Protein 3CKY (pdb70)

Structure (mmCIF, N/CA/C/O backbone):
data_3CKY
#
_entry.id   3CKY
#
_cell.length_a   82.978
_cell.length_b   175.779
_cell.length_c   83.709
_cell.angle_alpha   90.000
_cell.angle_beta   90.000
_cell.angle_gamma   90.000
#
_symmetry.space_group_name_H-M   'P 21 21 21'
#
loop_
_entity.id
_entity.type
_entity.pdbx_description
1 polymer '2-hydroxymethyl glutarate dehydrogenase'
2 water water
#
loop_
_atom_site.group_PDB
_atom_site.id
_atom_site.type_symbol
_atom_site.label_atom_id
_atom_site.label_alt_id
_atom_site.label_comp_id
_atom_site.label_asym_id
_atom_site.label_entity_id
_atom_site.label_seq_id
_atom_site.pdbx_PDB_ins_code
_atom_site.Cartn_x
_atom_site.Cartn_y
_atom_site.Cartn_z
_atom_site.occupancy
_atom_site.B_iso_or_equiv
_atom_site.auth_seq_id
_atom_site.auth_comp_id
_atom_site.auth_asym_id
_atom_site.auth_atom_id
_atom_site.pdbx_PDB_model_num
ATOM 1 N N . SER A 1 4 ? 26.498 10.338 -23.972 1.00 72.37 4 SER A N 1
ATOM 2 C CA . SER A 1 4 ? 26.013 9.876 -25.303 1.00 72.44 4 SER A CA 1
ATOM 3 C C . SER A 1 4 ? 24.517 9.570 -25.263 1.00 72.47 4 SER A C 1
ATOM 4 O O . SER A 1 4 ? 24.077 8.489 -25.667 1.00 72.57 4 SER A O 1
ATOM 7 N N . ILE A 1 5 ? 23.734 10.523 -24.771 1.00 72.43 5 ILE A N 1
ATOM 8 C CA . ILE A 1 5 ? 22.288 10.370 -24.755 1.00 72.40 5 ILE A CA 1
ATOM 9 C C . ILE A 1 5 ? 21.820 10.220 -26.207 1.00 72.43 5 ILE A C 1
ATOM 10 O O . ILE A 1 5 ? 22.382 10.843 -27.119 1.00 72.42 5 ILE A O 1
ATOM 15 N N . LYS A 1 6 ? 20.830 9.357 -26.421 1.00 72.33 6 LYS A N 1
ATOM 16 C CA . LYS A 1 6 ? 20.334 9.071 -27.762 1.00 72.30 6 LYS A CA 1
ATOM 17 C C . LYS A 1 6 ? 18.942 9.647 -27.929 1.00 72.32 6 LYS A C 1
ATOM 18 O O . LYS A 1 6 ? 18.016 9.251 -27.224 1.00 72.17 6 LYS A O 1
ATOM 24 N N . ILE A 1 7 ? 18.809 10.584 -28.865 1.00 72.46 7 ILE A N 1
ATOM 25 C CA . ILE A 1 7 ? 17.539 11.239 -29.148 1.00 72.54 7 ILE A CA 1
ATOM 26 C C . ILE A 1 7 ? 16.918 10.700 -30.431 1.00 72.47 7 ILE A C 1
ATOM 27 O O . ILE A 1 7 ? 17.612 10.467 -31.414 1.00 72.47 7 ILE A O 1
ATOM 32 N N . GLY A 1 8 ? 15.602 10.513 -30.406 1.00 72.51 8 GLY A N 1
ATOM 33 C CA . GLY A 1 8 ? 14.850 10.044 -31.563 1.00 72.56 8 GLY A CA 1
ATOM 34 C C . GLY A 1 8 ? 13.733 10.999 -31.935 1.00 72.54 8 GLY A C 1
ATOM 35 O O . GLY A 1 8 ? 13.161 11.673 -31.076 1.00 72.26 8 GLY A O 1
ATOM 36 N N . PHE A 1 9 ? 13.428 11.053 -33.226 1.00 72.76 9 PHE A N 1
ATOM 37 C CA . PHE A 1 9 ? 12.351 11.888 -33.746 1.00 73.01 9 PHE A CA 1
ATOM 38 C C . PHE A 1 9 ? 11.401 11.067 -34.613 1.00 73.24 9 PHE A C 1
ATOM 39 O O . PHE A 1 9 ? 11.759 10.642 -35.715 1.00 73.22 9 PHE A O 1
ATOM 47 N N . ILE A 1 10 ? 10.192 10.848 -34.101 1.00 73.67 10 ILE A N 1
ATOM 48 C CA . ILE A 1 10 ? 9.112 10.234 -34.869 1.00 73.97 10 ILE A CA 1
ATOM 49 C C . ILE A 1 10 ? 8.368 11.347 -35.599 1.00 74.17 10 ILE A C 1
ATOM 50 O O . ILE A 1 10 ? 7.422 11.944 -35.066 1.00 74.13 10 ILE A O 1
ATOM 55 N N . GLY A 1 11 ? 8.816 11.615 -36.826 1.00 74.34 11 GLY A N 1
ATOM 56 C CA . GLY A 1 11 ? 8.363 12.768 -37.600 1.00 74.52 11 GLY A CA 1
ATOM 57 C C . GLY A 1 11 ? 9.314 13.951 -37.479 1.00 74.67 11 GLY A C 1
ATOM 58 O O . GLY A 1 11 ? 9.908 14.177 -36.424 1.00 74.62 11 GLY A O 1
ATOM 59 N N . LEU A 1 12 ? 9.452 14.694 -38.577 1.00 75.05 12 LEU A N 1
ATOM 60 C CA . LEU A 1 12 ? 10.338 15.855 -38.661 1.00 75.31 12 LEU A CA 1
ATOM 61 C C . LEU A 1 12 ? 9.627 16.979 -39.406 1.00 75.46 12 LEU A C 1
ATOM 62 O O . LEU A 1 12 ? 9.939 17.268 -40.565 1.00 75.44 12 LEU A O 1
ATOM 67 N N . GLY A 1 13 ? 8.665 17.606 -38.742 1.00 75.75 13 GLY A N 1
ATOM 68 C CA . GLY A 1 13 ? 7.903 18.677 -39.363 1.00 75.84 13 GLY A CA 1
ATOM 69 C C . GLY A 1 13 ? 8.641 20.004 -39.350 1.00 76.01 13 GLY A C 1
ATOM 70 O O . GLY A 1 13 ? 9.876 20.049 -39.324 1.00 76.02 13 GLY A O 1
ATOM 71 N N . ALA A 1 14 ? 7.870 21.089 -39.374 1.00 76.09 14 ALA A N 1
ATOM 72 C CA . ALA A 1 14 ? 8.424 22.438 -39.325 1.00 76.10 14 ALA A CA 1
ATOM 73 C C . ALA A 1 14 ? 9.128 22.684 -37.991 1.00 76.16 14 ALA A C 1
ATOM 74 O O . ALA A 1 14 ? 10.092 23.442 -37.928 1.00 76.29 14 ALA A O 1
ATOM 76 N N . MET A 1 15 ? 8.640 22.029 -36.937 1.00 76.12 15 MET A N 1
ATOM 77 C CA . MET A 1 15 ? 9.227 22.121 -35.605 1.00 75.95 15 MET A CA 1
ATOM 78 C C . MET A 1 15 ? 10.325 21.079 -35.410 1.00 75.80 15 MET A C 1
ATOM 79 O O . MET A 1 15 ? 11.418 21.404 -34.950 1.00 75.85 15 MET A O 1
ATOM 84 N N . GLY A 1 16 ? 10.030 19.828 -35.759 1.00 75.46 16 GLY A N 1
ATOM 85 C CA . GLY A 1 16 ? 10.951 18.713 -35.530 1.00 75.16 16 GLY A CA 1
ATOM 86 C C . GLY A 1 16 ? 12.322 18.912 -36.149 1.00 74.97 16 GLY A C 1
ATOM 87 O O . GLY A 1 16 ? 13.348 18.632 -35.521 1.00 74.94 16 GLY A O 1
ATOM 88 N N . LYS A 1 17 ? 12.337 19.413 -37.382 1.00 74.73 17 LYS A N 1
ATOM 89 C CA . LYS A 1 17 ? 13.577 19.577 -38.127 1.00 74.49 17 LYS A CA 1
ATOM 90 C C . LYS A 1 17 ? 14.582 20.500 -37.411 1.00 74.30 17 LYS A C 1
ATOM 91 O O . LYS A 1 17 ? 15.685 20.056 -37.098 1.00 74.45 17 LYS A O 1
ATOM 97 N N . PRO A 1 18 ? 14.213 21.773 -37.137 1.00 73.97 18 PRO A N 1
ATOM 98 C CA . PRO A 1 18 ? 15.151 22.662 -36.422 1.00 73.83 18 PRO A CA 1
ATOM 99 C C . PRO A 1 18 ? 15.546 22.190 -35.016 1.00 73.60 18 PRO A C 1
ATOM 100 O O . PRO A 1 18 ? 16.670 22.448 -34.579 1.00 73.42 18 PRO A O 1
ATOM 104 N N . MET A 1 19 ? 14.631 21.514 -34.320 1.00 73.53 19 MET A N 1
ATOM 105 C CA . MET A 1 19 ? 14.925 20.944 -33.003 1.00 73.49 19 MET A CA 1
ATOM 106 C C . MET A 1 19 ? 16.036 19.912 -33.113 1.00 73.23 19 MET A C 1
ATOM 107 O O . MET A 1 19 ? 16.993 19.937 -32.343 1.00 73.01 19 MET A O 1
ATOM 112 N N . ALA A 1 20 ? 15.901 19.008 -34.081 1.00 73.16 20 ALA A N 1
ATOM 113 C CA . ALA A 1 20 ? 16.916 17.977 -34.333 1.00 73.11 20 ALA A CA 1
ATOM 114 C C . ALA A 1 20 ? 18.270 18.595 -34.664 1.00 72.92 20 ALA A C 1
ATOM 115 O O . ALA A 1 20 ? 19.298 18.138 -34.177 1.00 72.91 20 ALA A O 1
ATOM 117 N N . ILE A 1 21 ? 18.256 19.633 -35.495 1.00 72.88 21 ILE A N 1
ATOM 118 C CA . ILE A 1 21 ? 19.477 20.339 -35.892 1.00 72.90 21 ILE A CA 1
ATOM 119 C C . ILE A 1 21 ? 20.172 21.004 -34.706 1.00 72.80 21 ILE A C 1
ATOM 120 O O . ILE A 1 21 ? 21.393 20.920 -34.582 1.00 72.90 21 ILE A O 1
ATOM 125 N N . ASN A 1 22 ? 19.400 21.658 -33.841 1.00 72.74 22 ASN A N 1
ATOM 126 C CA . ASN A 1 22 ? 19.957 22.270 -32.632 1.00 72.68 22 ASN A CA 1
ATOM 127 C C . ASN A 1 22 ? 20.598 21.232 -31.715 1.00 72.57 22 ASN A C 1
ATOM 128 O O . ASN A 1 22 ? 21.642 21.489 -31.118 1.00 72.45 22 ASN A O 1
ATOM 133 N N . LEU A 1 23 ? 19.969 20.064 -31.615 1.00 72.51 23 LEU A N 1
ATOM 134 C CA . LEU A 1 23 ? 20.526 18.941 -30.862 1.00 72.63 23 LEU A CA 1
ATOM 135 C C . LEU A 1 23 ? 21.816 18.433 -31.506 1.00 72.70 23 LEU A C 1
ATOM 136 O O . LEU A 1 23 ? 22.784 18.121 -30.810 1.00 72.81 23 LEU A O 1
ATOM 141 N N . LEU A 1 24 ? 21.823 18.361 -32.835 1.00 72.82 24 LEU A N 1
ATOM 142 C CA . LEU A 1 24 ? 22.998 17.909 -33.580 1.00 73.03 24 LEU A CA 1
ATOM 143 C C . LEU A 1 24 ? 24.171 18.874 -33.420 1.00 73.18 24 LEU A C 1
ATOM 144 O O . LEU A 1 24 ? 25.318 18.448 -33.359 1.00 73.11 24 LEU A O 1
ATOM 149 N N . LYS A 1 25 ? 23.883 20.167 -33.336 1.00 73.51 25 LYS A N 1
ATOM 150 C CA . LYS A 1 25 ? 24.932 21.161 -33.130 1.00 73.79 25 LYS A CA 1
ATOM 151 C C . LYS A 1 25 ? 25.549 21.101 -31.729 1.00 73.92 25 LYS A C 1
ATOM 152 O O . LYS A 1 25 ? 26.627 21.645 -31.516 1.00 74.20 25 LYS A O 1
ATOM 158 N N . GLU A 1 26 ? 24.875 20.452 -30.779 1.00 74.22 26 GLU A N 1
ATOM 159 C CA . GLU A 1 26 ? 25.462 20.183 -29.459 1.00 74.38 26 GLU A CA 1
ATOM 160 C C . GLU A 1 26 ? 26.156 18.825 -29.421 1.00 74.41 26 GLU A C 1
ATOM 161 O O . GLU A 1 26 ? 26.585 18.375 -28.359 1.00 74.51 26 GLU A O 1
ATOM 167 N N . GLY A 1 27 ? 26.258 18.170 -30.573 1.00 74.39 27 GLY A N 1
ATOM 168 C CA . GLY A 1 27 ? 26.912 16.876 -30.663 1.00 74.42 27 GLY A CA 1
ATOM 169 C C . GLY A 1 27 ? 26.126 15.743 -30.029 1.00 74.45 27 GLY A C 1
ATOM 170 O O . GLY A 1 27 ? 26.705 14.713 -29.681 1.00 74.37 27 GLY A O 1
ATOM 171 N N . VAL A 1 28 ? 24.812 15.915 -29.879 1.00 74.48 28 VAL A N 1
ATOM 172 C CA . VAL A 1 28 ? 23.982 14.835 -29.344 1.00 74.52 28 VAL A CA 1
ATOM 173 C C . VAL A 1 28 ? 23.589 13.916 -30.502 1.00 74.58 28 VAL A C 1
ATOM 174 O O . VAL A 1 28 ? 23.291 14.383 -31.609 1.00 74.50 28 VAL A O 1
ATOM 178 N N . THR A 1 29 ? 23.608 12.611 -30.243 1.00 74.57 29 THR A N 1
ATOM 179 C CA . THR A 1 29 ? 23.233 11.618 -31.248 1.00 74.69 29 THR A CA 1
ATOM 180 C C . THR A 1 29 ? 21.726 11.652 -31.496 1.00 74.71 29 THR A C 1
ATOM 181 O O . THR A 1 29 ? 20.939 11.472 -30.566 1.00 74.55 29 THR A O 1
ATOM 185 N N . VAL A 1 30 ? 21.342 11.878 -32.752 1.00 74.84 30 VAL A N 1
ATOM 186 C CA . VAL A 1 30 ? 19.938 12.012 -33.143 1.00 74.99 30 VAL A CA 1
ATOM 187 C C . VAL A 1 30 ? 19.553 10.993 -34.223 1.00 75.14 30 VAL A C 1
ATOM 188 O O . VAL A 1 30 ? 20.095 11.016 -35.330 1.00 75.00 30 VAL A O 1
ATOM 192 N N . TYR A 1 31 ? 18.620 10.102 -33.887 1.00 75.35 31 TYR A N 1
ATOM 193 C CA . TYR A 1 31 ? 17.996 9.204 -34.863 1.00 75.45 31 TYR A CA 1
ATOM 194 C C . TYR A 1 31 ? 16.698 9.834 -35.362 1.00 75.46 31 TYR A C 1
ATOM 195 O O . TYR A 1 31 ? 16.065 10.599 -34.638 1.00 75.55 31 TYR A O 1
ATOM 204 N N . ALA A 1 32 ? 16.297 9.521 -36.591 1.00 75.37 32 ALA A N 1
ATOM 205 C CA . ALA A 1 32 ? 15.126 10.170 -37.181 1.00 75.38 32 ALA A CA 1
ATOM 206 C C . ALA A 1 32 ? 14.452 9.378 -38.310 1.00 75.35 32 ALA A C 1
ATOM 207 O O . ALA A 1 32 ? 15.114 8.732 -39.128 1.00 75.23 32 ALA A O 1
ATOM 209 N N . PHE A 1 33 ? 13.120 9.442 -38.327 1.00 75.38 33 PHE A N 1
ATOM 210 C CA . PHE A 1 33 ? 12.311 8.971 -39.447 1.00 75.33 33 PHE A CA 1
ATOM 211 C C . PHE A 1 33 ? 11.131 9.909 -39.721 1.00 75.21 33 PHE A C 1
ATOM 212 O O . PHE A 1 33 ? 10.568 10.514 -38.806 1.00 75.12 33 PHE A O 1
ATOM 220 N N . ASP A 1 34 ? 10.755 9.987 -40.994 1.00 75.21 34 ASP A N 1
ATOM 221 C CA . ASP A 1 34 ? 9.610 10.761 -41.447 1.00 75.15 34 ASP A CA 1
ATOM 222 C C . ASP A 1 34 ? 9.090 10.120 -42.732 1.00 75.14 34 ASP A C 1
ATOM 223 O O . ASP A 1 34 ? 9.864 9.518 -43.481 1.00 75.29 34 ASP A O 1
ATOM 228 N N . LEU A 1 35 ? 7.786 10.235 -42.980 1.00 75.11 35 LEU A N 1
ATOM 229 C CA . LEU A 1 35 ? 7.195 9.765 -44.241 1.00 75.01 35 LEU A CA 1
ATOM 230 C C . LEU A 1 35 ? 7.877 10.436 -45.432 1.00 74.86 35 LEU A C 1
ATOM 231 O O . LEU A 1 35 ? 8.278 9.767 -46.384 1.00 74.82 35 LEU A O 1
ATOM 236 N N . MET A 1 36 ? 8.012 11.758 -45.353 1.00 74.67 36 MET A N 1
ATOM 237 C CA . MET A 1 36 ? 8.679 12.548 -46.386 1.00 74.61 36 MET A CA 1
ATOM 238 C C . MET A 1 36 ? 10.202 12.407 -46.295 1.00 74.31 36 MET A C 1
ATOM 239 O O . MET A 1 36 ? 10.811 12.727 -45.269 1.00 74.24 36 MET A O 1
ATOM 244 N N . GLU A 1 37 ? 10.804 11.936 -47.386 1.00 74.03 37 GLU A N 1
ATOM 245 C CA . GLU A 1 37 ? 12.220 11.557 -47.416 1.00 73.82 37 GLU A CA 1
ATOM 246 C C . GLU A 1 37 ? 13.174 12.752 -47.314 1.00 73.51 37 GLU A C 1
ATOM 247 O O . GLU A 1 37 ? 14.197 12.678 -46.629 1.00 73.54 37 GLU A O 1
ATOM 253 N N . ALA A 1 38 ? 12.838 13.842 -48.001 1.00 73.12 38 ALA A N 1
ATOM 254 C CA . ALA A 1 38 ? 13.659 15.061 -48.009 1.00 72.74 38 ALA A CA 1
ATOM 255 C C . ALA A 1 38 ? 13.911 15.628 -46.613 1.00 72.38 38 ALA A C 1
ATOM 256 O O . ALA A 1 38 ? 14.952 16.244 -46.373 1.00 72.54 38 ALA A O 1
ATOM 258 N N . ASN A 1 39 ? 12.959 15.424 -45.703 1.00 71.82 39 ASN A N 1
ATOM 259 C CA . ASN A 1 39 ? 13.102 15.880 -44.320 1.00 71.54 39 ASN A CA 1
ATOM 260 C C . ASN A 1 39 ? 14.202 15.117 -43.588 1.00 70.87 39 ASN A C 1
ATOM 261 O O . ASN A 1 39 ? 14.997 15.712 -42.861 1.00 70.71 39 ASN A O 1
ATOM 266 N N . VAL A 1 40 ? 14.246 13.802 -43.791 1.00 70.22 40 VAL A N 1
ATOM 267 C CA . VAL A 1 40 ? 15.297 12.968 -43.212 1.00 69.96 40 VAL A CA 1
ATOM 268 C C . VAL A 1 40 ? 16.661 13.388 -43.765 1.00 69.90 40 VAL A C 1
ATOM 269 O O . VAL A 1 40 ? 17.622 13.537 -43.009 1.00 69.83 40 VAL A O 1
ATOM 273 N N . ALA A 1 41 ? 16.730 13.600 -45.079 1.00 69.93 41 ALA A N 1
ATOM 274 C CA . ALA A 1 41 ? 17.968 14.029 -45.733 1.00 70.20 41 ALA A CA 1
ATOM 275 C C . ALA A 1 41 ? 18.471 15.370 -45.192 1.00 70.36 41 ALA A C 1
ATOM 276 O O . ALA A 1 41 ? 19.674 15.558 -44.995 1.00 70.50 41 ALA A O 1
ATOM 278 N N . ALA A 1 42 ? 17.546 16.296 -44.955 1.00 70.70 42 ALA A N 1
ATOM 279 C CA . ALA A 1 42 ? 17.882 17.606 -44.396 1.00 70.93 42 ALA A CA 1
ATOM 280 C C . ALA A 1 42 ? 18.669 17.492 -43.087 1.00 71.14 42 ALA A C 1
ATOM 281 O O . ALA A 1 42 ? 19.696 18.155 -42.921 1.00 71.19 42 ALA A O 1
ATOM 283 N N . VAL A 1 43 ? 18.200 16.643 -42.174 1.00 71.24 43 VAL A N 1
ATOM 284 C CA . VAL A 1 43 ? 18.866 16.472 -40.877 1.00 71.39 43 VAL A CA 1
ATOM 285 C C . VAL A 1 43 ? 20.078 15.535 -40.942 1.00 71.41 43 VAL A C 1
ATOM 286 O O . VAL A 1 43 ? 21.045 15.729 -40.199 1.00 71.30 43 VAL A O 1
ATOM 290 N N . VAL A 1 44 ? 20.044 14.536 -41.826 1.00 71.53 44 VAL A N 1
ATOM 291 C CA . VAL A 1 44 ? 21.188 13.624 -41.965 1.00 71.63 44 VAL A CA 1
ATOM 292 C C . VAL A 1 44 ? 22.424 14.374 -42.464 1.00 71.73 44 VAL A C 1
ATOM 293 O O . VAL A 1 44 ? 23.552 13.973 -42.180 1.00 71.79 44 VAL A O 1
ATOM 297 N N . ALA A 1 45 ? 22.202 15.461 -43.202 1.00 71.80 45 ALA A N 1
ATOM 298 C CA . ALA A 1 45 ? 23.281 16.345 -43.637 1.00 71.94 45 ALA A CA 1
ATOM 299 C C . ALA A 1 45 ? 23.937 17.064 -42.457 1.00 72.06 45 ALA A C 1
ATOM 300 O O . ALA A 1 45 ? 25.133 17.359 -42.498 1.00 72.07 45 ALA A O 1
ATOM 302 N N . GLN A 1 46 ? 23.151 17.346 -41.416 1.00 72.21 46 GLN A N 1
ATOM 303 C CA . GLN A 1 46 ? 23.672 17.958 -40.186 1.00 72.34 46 GLN A CA 1
ATOM 304 C C . GLN A 1 46 ? 24.156 16.928 -39.155 1.00 72.38 46 GLN A C 1
ATOM 305 O O . GLN A 1 46 ? 24.577 17.302 -38.056 1.00 72.30 46 GLN A O 1
ATOM 311 N N . GLY A 1 47 ? 24.101 15.643 -39.507 1.00 72.43 47 GLY A N 1
ATOM 312 C CA . GLY A 1 47 ? 24.667 14.578 -38.674 1.00 72.59 47 GLY A CA 1
ATOM 313 C C . GLY A 1 47 ? 23.677 13.588 -38.083 1.00 72.71 47 GLY A C 1
ATOM 314 O O . GLY A 1 47 ? 24.060 12.740 -37.278 1.00 72.68 47 GLY A O 1
ATOM 315 N N . ALA A 1 48 ? 22.409 13.685 -38.470 1.00 72.89 48 ALA A N 1
ATOM 316 C CA . ALA A 1 48 ? 21.389 12.762 -37.977 1.00 73.02 48 ALA A CA 1
ATOM 317 C C . ALA A 1 48 ? 21.588 11.378 -38.585 1.00 73.18 48 ALA A C 1
ATOM 318 O O . ALA A 1 48 ? 22.083 11.251 -39.706 1.00 73.01 48 ALA A O 1
ATOM 320 N N . GLN A 1 49 ? 21.209 10.348 -37.834 1.00 73.34 49 GLN A N 1
ATOM 321 C CA . GLN A 1 49 ? 21.224 8.980 -38.334 1.00 73.53 49 GLN A CA 1
ATOM 322 C C . GLN A 1 49 ? 19.815 8.560 -38.764 1.00 73.44 49 GLN A C 1
ATOM 323 O O . GLN A 1 49 ? 18.910 8.440 -37.937 1.00 73.35 49 GLN A O 1
ATOM 329 N N . ALA A 1 50 ? 19.637 8.347 -40.067 1.00 73.34 50 ALA A N 1
ATOM 330 C CA . ALA A 1 50 ? 18.333 7.994 -40.623 1.00 73.16 50 ALA A CA 1
ATOM 331 C C . ALA A 1 50 ? 17.915 6.582 -40.213 1.00 73.04 50 ALA A C 1
ATOM 332 O O . ALA A 1 50 ? 18.758 5.700 -40.033 1.00 72.96 50 ALA A O 1
ATOM 334 N N . CYS A 1 51 ? 16.608 6.390 -40.053 1.00 72.89 51 CYS A N 1
ATOM 335 C CA . CYS A 1 51 ? 16.033 5.091 -39.712 1.00 72.67 51 CYS A CA 1
ATOM 336 C C . CYS A 1 51 ? 14.945 4.714 -40.715 1.00 72.55 51 CYS A C 1
ATOM 337 O O . CYS A 1 51 ? 14.363 5.576 -41.375 1.00 72.54 51 CYS A O 1
ATOM 340 N N . GLU A 1 52 ? 14.674 3.416 -40.805 1.00 72.23 52 GLU A N 1
ATOM 341 C CA . GLU A 1 52 ? 13.740 2.859 -41.782 1.00 72.01 52 GLU A CA 1
ATOM 342 C C . GLU A 1 52 ? 12.280 3.146 -41.441 1.00 71.76 52 GLU A C 1
ATOM 343 O O . GLU A 1 52 ? 11.435 3.249 -42.331 1.00 71.67 52 GLU A O 1
ATOM 349 N N . ASN A 1 53 ? 11.992 3.263 -40.149 1.00 71.49 53 ASN A N 1
ATOM 350 C CA . ASN A 1 53 ? 10.622 3.422 -39.666 1.00 71.25 53 ASN A CA 1
ATOM 351 C C . ASN A 1 53 ? 10.590 3.886 -38.208 1.00 71.00 53 ASN A C 1
ATOM 352 O O . ASN A 1 53 ? 11.638 4.044 -37.584 1.00 71.10 53 ASN A O 1
ATOM 357 N N . ASN A 1 54 ? 9.388 4.098 -37.676 1.00 70.73 54 ASN A N 1
ATOM 358 C CA . ASN A 1 54 ? 9.202 4.536 -36.281 1.00 70.46 54 ASN A CA 1
ATOM 359 C C . ASN A 1 54 ? 9.780 3.577 -35.246 1.00 70.18 54 ASN A C 1
ATOM 360 O O . ASN A 1 54 ? 10.411 4.003 -34.282 1.00 70.00 54 ASN A O 1
ATOM 365 N N . GLN A 1 55 ? 9.546 2.285 -35.441 1.00 69.98 55 GLN A N 1
ATOM 366 C CA . GLN A 1 55 ? 10.070 1.266 -34.533 1.00 69.73 55 GLN A CA 1
ATOM 367 C C . GLN A 1 55 ? 11.594 1.313 -34.438 1.00 69.50 55 GLN A C 1
ATOM 368 O O . GLN A 1 55 ? 12.155 1.224 -33.342 1.00 69.42 55 GLN A O 1
ATOM 374 N N . LYS A 1 56 ? 12.251 1.452 -35.591 1.00 69.20 56 LYS A N 1
ATOM 375 C CA . LYS A 1 56 ? 13.711 1.572 -35.655 1.00 68.98 56 LYS A CA 1
ATOM 376 C C . LYS A 1 56 ? 14.215 2.724 -34.792 1.00 68.74 56 LYS A C 1
ATOM 377 O O . LYS A 1 56 ? 15.152 2.555 -34.011 1.00 68.68 56 LYS A O 1
ATOM 383 N N . VAL A 1 57 ? 13.584 3.890 -34.928 1.00 68.47 57 VAL A N 1
ATOM 384 C CA . VAL A 1 57 ? 13.926 5.042 -34.102 1.00 68.27 57 VAL A CA 1
ATOM 385 C C . VAL A 1 57 ? 13.701 4.703 -32.627 1.00 68.25 57 VAL A C 1
ATOM 386 O O . VAL A 1 57 ? 14.560 4.970 -31.783 1.00 68.37 57 VAL A O 1
ATOM 390 N N . ALA A 1 58 ? 12.550 4.099 -32.333 1.00 68.00 58 ALA A N 1
ATOM 391 C CA . ALA A 1 58 ? 12.176 3.741 -30.963 1.00 67.80 58 ALA A CA 1
ATOM 392 C C . ALA A 1 58 ? 13.217 2.854 -30.272 1.00 67.64 58 ALA A C 1
ATOM 393 O O . ALA A 1 58 ? 13.625 3.129 -29.143 1.00 67.72 58 ALA A O 1
ATOM 395 N N . ALA A 1 59 ? 13.646 1.798 -30.958 1.00 67.47 59 ALA A N 1
ATOM 396 C CA . ALA A 1 59 ? 14.604 0.843 -30.396 1.00 67.30 59 ALA A CA 1
ATOM 397 C C . ALA A 1 59 ? 15.969 1.463 -30.089 1.00 67.19 59 ALA A C 1
ATOM 398 O O . ALA A 1 59 ? 16.627 1.073 -29.122 1.00 67.14 59 ALA A O 1
ATOM 400 N N . ALA A 1 60 ? 16.387 2.429 -30.905 1.00 67.15 60 ALA A N 1
ATOM 401 C CA . ALA A 1 60 ? 17.712 3.045 -30.769 1.00 67.05 60 ALA A CA 1
ATOM 402 C C . ALA A 1 60 ? 17.773 4.190 -29.749 1.00 66.91 60 ALA A C 1
ATOM 403 O O . ALA A 1 60 ? 18.851 4.492 -29.226 1.00 66.88 60 ALA A O 1
ATOM 405 N N . SER A 1 61 ? 16.628 4.809 -29.459 1.00 66.81 61 SER A N 1
ATOM 406 C CA . SER A 1 61 ? 16.596 6.080 -28.722 1.00 66.69 61 SER A CA 1
ATOM 407 C C . SER A 1 61 ? 16.291 5.946 -27.227 1.00 66.51 61 SER A C 1
ATOM 408 O O . SER A 1 61 ? 15.637 5.000 -26.793 1.00 66.42 61 SER A O 1
ATOM 411 N N . ASP A 1 62 ? 16.787 6.911 -26.456 1.00 66.45 62 ASP A N 1
ATOM 412 C CA . ASP A 1 62 ? 16.500 7.026 -25.026 1.00 66.49 62 ASP A CA 1
ATOM 413 C C . ASP A 1 62 ? 15.385 8.034 -24.791 1.00 66.50 62 ASP A C 1
ATOM 414 O O . ASP A 1 62 ? 14.541 7.842 -23.922 1.00 66.64 62 ASP A O 1
ATOM 419 N N . ILE A 1 63 ? 15.420 9.126 -25.549 1.00 66.36 63 ILE A N 1
ATOM 420 C CA . ILE A 1 63 ? 14.392 10.154 -25.498 1.00 66.43 63 ILE A CA 1
ATOM 421 C C . ILE A 1 63 ? 13.850 10.359 -26.908 1.00 66.36 63 ILE A C 1
ATOM 422 O O . ILE A 1 63 ? 14.608 10.640 -27.836 1.00 66.44 63 ILE A O 1
ATOM 427 N N . ILE A 1 64 ? 12.541 10.203 -27.060 1.00 66.26 64 ILE A N 1
ATOM 428 C CA . ILE A 1 64 ? 11.896 10.279 -28.366 1.00 66.33 64 ILE A CA 1
ATOM 429 C C . ILE A 1 64 ? 10.920 11.456 -28.390 1.00 66.37 64 ILE A C 1
ATOM 430 O O . ILE A 1 64 ? 10.081 11.605 -27.500 1.00 66.18 64 ILE A O 1
ATOM 435 N N . PHE A 1 65 ? 11.055 12.291 -29.414 1.00 66.45 65 PHE A N 1
ATOM 436 C CA . PHE A 1 65 ? 10.178 13.424 -29.613 1.00 66.49 65 PHE A CA 1
ATOM 437 C C . PHE A 1 65 ? 9.169 13.105 -30.698 1.00 66.65 65 PHE A C 1
ATOM 438 O O . PHE A 1 65 ? 9.500 12.494 -31.716 1.00 66.52 65 PHE A O 1
ATOM 446 N N . THR A 1 66 ? 7.928 13.518 -30.461 1.00 66.88 66 THR A N 1
ATOM 447 C CA . THR A 1 66 ? 6.888 13.427 -31.466 1.00 66.89 66 THR A CA 1
ATOM 448 C C . THR A 1 66 ? 5.907 14.576 -31.311 1.00 66.83 66 THR A C 1
ATOM 449 O O . THR A 1 66 ? 5.731 15.109 -30.218 1.00 66.91 66 THR A O 1
ATOM 453 N N . SER A 1 67 ? 5.297 14.957 -32.425 1.00 66.85 67 SER A N 1
ATOM 454 C CA . SER A 1 67 ? 4.205 15.913 -32.446 1.00 66.89 67 SER A CA 1
ATOM 455 C C . SER A 1 67 ? 3.244 15.497 -33.561 1.00 66.93 67 SER A C 1
ATOM 456 O O . SER A 1 67 ? 3.528 15.694 -34.747 1.00 66.90 67 SER A O 1
ATOM 459 N N . LEU A 1 68 ? 2.121 14.902 -33.169 1.00 66.78 68 LEU A N 1
ATOM 460 C CA . LEU A 1 68 ? 1.159 14.340 -34.108 1.00 66.65 68 LEU A CA 1
ATOM 461 C C . LEU A 1 68 ? -0.121 15.184 -34.116 1.00 66.60 68 LEU A C 1
ATOM 462 O O . LEU A 1 68 ? -0.334 15.988 -33.203 1.00 66.58 68 LEU A O 1
ATOM 467 N N . PRO A 1 69 ? -0.956 15.045 -35.166 1.00 66.49 69 PRO A N 1
ATOM 468 C CA . PRO A 1 69 ? -2.117 15.945 -35.345 1.00 66.48 69 PRO A CA 1
ATOM 469 C C . PRO A 1 69 ? -3.254 15.822 -34.317 1.00 66.38 69 PRO A C 1
ATOM 470 O O . PRO A 1 69 ? -3.921 16.816 -34.029 1.00 66.38 69 PRO A O 1
ATOM 474 N N . ASN A 1 70 ? -3.489 14.622 -33.791 1.00 66.34 70 ASN A N 1
ATOM 475 C CA . ASN A 1 70 ? -4.550 14.423 -32.799 1.00 66.23 70 ASN A CA 1
ATOM 476 C C . ASN A 1 70 ? -4.373 13.148 -31.972 1.00 66.17 70 ASN A C 1
ATOM 477 O O . ASN A 1 70 ? -3.469 12.350 -32.234 1.00 66.13 70 ASN A O 1
ATOM 482 N N . ALA A 1 71 ? -5.235 12.973 -30.970 1.00 65.98 71 ALA A N 1
ATOM 483 C CA . ALA A 1 71 ? -5.135 11.851 -30.029 1.00 65.90 71 ALA A CA 1
ATOM 484 C C . ALA A 1 71 ? -5.314 10.491 -30.708 1.00 65.87 71 ALA A C 1
ATOM 485 O O . ALA A 1 71 ? -4.737 9.496 -30.279 1.00 65.54 71 ALA A O 1
ATOM 487 N N . GLY A 1 72 ? -6.129 10.457 -31.755 1.00 65.91 72 GLY A N 1
ATOM 488 C CA . GLY A 1 72 ? -6.350 9.242 -32.516 1.00 66.07 72 GLY A CA 1
ATOM 489 C C . GLY A 1 72 ? -5.090 8.753 -33.208 1.00 66.07 72 GLY A C 1
ATOM 490 O O . GLY A 1 72 ? -4.813 7.556 -33.226 1.00 65.77 72 GLY A O 1
ATOM 491 N N . ILE A 1 73 ? -4.327 9.687 -33.771 1.00 66.21 73 ILE A N 1
ATOM 492 C CA . ILE A 1 73 ? -3.087 9.355 -34.473 1.00 66.47 73 ILE A CA 1
ATOM 493 C C . ILE A 1 73 ? -1.985 9.008 -33.475 1.00 66.62 73 ILE A C 1
ATOM 494 O O . ILE A 1 73 ? -1.166 8.135 -33.741 1.00 66.47 73 ILE A O 1
ATOM 499 N N . VAL A 1 74 ? -1.977 9.684 -32.326 1.00 67.06 74 VAL A N 1
ATOM 500 C CA . VAL A 1 74 ? -1.078 9.330 -31.226 1.00 67.31 74 VAL A CA 1
ATOM 501 C C . VAL A 1 74 ? -1.266 7.853 -30.837 1.00 67.72 74 VAL A C 1
ATOM 502 O O . VAL A 1 74 ? -0.292 7.106 -30.782 1.00 67.65 74 VAL A O 1
ATOM 506 N N . GLU A 1 75 ? -2.509 7.431 -30.598 1.00 67.98 75 GLU A N 1
ATOM 507 C CA . GLU A 1 75 ? -2.788 6.041 -30.215 1.00 68.57 75 GLU A CA 1
ATOM 508 C C . GLU A 1 75 ? -2.344 5.061 -31.294 1.00 68.62 75 GLU A C 1
ATOM 509 O O . GLU A 1 75 ? -1.767 4.008 -30.996 1.00 68.20 75 GLU A O 1
ATOM 515 N N . THR A 1 76 ? -2.616 5.415 -32.547 1.00 68.82 76 THR A N 1
ATOM 516 C CA . THR A 1 76 ? -2.232 4.565 -33.658 1.00 69.04 76 THR A CA 1
ATOM 517 C C . THR A 1 76 ? -0.711 4.430 -33.718 1.00 69.23 76 THR A C 1
ATOM 518 O O . THR A 1 76 ? -0.188 3.322 -33.805 1.00 69.40 76 THR A O 1
ATOM 522 N N . VAL A 1 77 ? -0.008 5.555 -33.661 1.00 69.46 77 VAL A N 1
ATOM 523 C CA . VAL A 1 77 ? 1.450 5.551 -33.729 1.00 69.74 77 VAL A CA 1
ATOM 524 C C . VAL A 1 77 ? 2.075 4.838 -32.527 1.00 70.12 77 VAL A C 1
ATOM 525 O O . VAL A 1 77 ? 2.978 4.017 -32.686 1.00 70.19 77 VAL A O 1
ATOM 529 N N . MET A 1 78 ? 1.580 5.140 -31.331 1.00 70.74 78 MET A N 1
ATOM 530 C CA . MET A 1 78 ? 2.201 4.649 -30.104 1.00 71.15 78 MET A CA 1
ATOM 531 C C . MET A 1 78 ? 1.772 3.243 -29.771 1.00 71.53 78 MET A C 1
ATOM 532 O O . MET A 1 78 ? 2.607 2.371 -29.551 1.00 71.43 78 MET A O 1
ATOM 537 N N . ASN A 1 79 ? 0.458 3.044 -29.721 1.00 72.13 79 ASN A N 1
ATOM 538 C CA . ASN A 1 79 ? -0.133 1.830 -29.178 1.00 72.22 79 ASN A CA 1
ATOM 539 C C . ASN A 1 79 ? -0.650 0.886 -30.262 1.00 72.44 79 ASN A C 1
ATOM 540 O O . ASN A 1 79 ? -0.880 -0.296 -29.999 1.00 72.74 79 ASN A O 1
ATOM 545 N N . GLY A 1 80 ? -0.831 1.397 -31.478 1.00 72.66 80 GLY A N 1
ATOM 546 C CA . GLY A 1 80 ? -1.396 0.601 -32.565 1.00 72.67 80 GLY A CA 1
ATOM 547 C C . GLY A 1 80 ? -0.464 -0.522 -32.975 1.00 72.89 80 GLY A C 1
ATOM 548 O O . GLY A 1 80 ? 0.691 -0.547 -32.554 1.00 73.13 80 GLY A O 1
ATOM 549 N N . PRO A 1 81 ? -0.962 -1.463 -33.799 1.00 72.95 81 PRO A N 1
ATOM 550 C CA . PRO A 1 81 ? -0.195 -2.627 -34.252 1.00 72.79 81 PRO A CA 1
ATOM 551 C C . PRO A 1 81 ? 1.243 -2.270 -34.628 1.00 72.75 81 PRO A C 1
ATOM 552 O O . PRO A 1 81 ? 1.455 -1.330 -35.401 1.00 73.10 81 PRO A O 1
ATOM 556 N N . GLY A 1 82 ? 2.209 -3.006 -34.069 1.00 72.35 82 GLY A N 1
ATOM 557 C CA . GLY A 1 82 ? 3.635 -2.705 -34.241 1.00 71.82 82 GLY A CA 1
ATOM 558 C C . GLY A 1 82 ? 3.992 -1.283 -33.827 1.00 71.39 82 GLY A C 1
ATOM 559 O O . GLY A 1 82 ? 4.777 -0.611 -34.499 1.00 71.37 82 GLY A O 1
ATOM 560 N N . GLY A 1 83 ? 3.423 -0.829 -32.713 1.00 70.84 83 GLY A N 1
ATOM 561 C CA . GLY A 1 83 ? 3.552 0.563 -32.292 1.00 70.41 83 GLY A CA 1
ATOM 562 C C . GLY A 1 83 ? 4.918 0.944 -31.760 1.00 69.97 83 GLY A C 1
ATOM 563 O O . GLY A 1 83 ? 5.791 0.092 -31.578 1.00 69.93 83 GLY A O 1
ATOM 564 N N . VAL A 1 84 ? 5.091 2.242 -31.515 1.00 69.47 84 VAL A N 1
ATOM 565 C CA . VAL A 1 84 ? 6.330 2.780 -30.953 1.00 69.11 84 VAL A CA 1
ATOM 566 C C . VAL A 1 84 ? 6.601 2.212 -29.554 1.00 68.77 84 VAL A C 1
ATOM 567 O O . VAL A 1 84 ? 7.732 1.827 -29.248 1.00 68.56 84 VAL A O 1
ATOM 571 N N . LEU A 1 85 ? 5.558 2.140 -28.729 1.00 68.46 85 LEU A N 1
ATOM 572 C CA . LEU A 1 85 ? 5.670 1.631 -27.356 1.00 68.33 85 LEU A CA 1
ATOM 573 C C . LEU A 1 85 ? 6.260 0.225 -27.285 1.00 68.25 85 LEU A C 1
ATOM 574 O O . LEU A 1 85 ? 7.134 -0.040 -26.457 1.00 68.28 85 LEU A O 1
ATOM 579 N N . SER A 1 86 ? 5.796 -0.669 -28.156 1.00 68.04 86 SER A N 1
ATOM 580 C CA . SER A 1 86 ? 6.283 -2.047 -28.167 1.00 67.96 86 SER A CA 1
ATOM 581 C C . SER A 1 86 ? 7.769 -2.151 -28.542 1.00 67.77 86 SER A C 1
ATOM 582 O O . SER A 1 86 ? 8.435 -3.116 -28.166 1.00 67.73 86 SER A O 1
ATOM 585 N N . ALA A 1 87 ? 8.279 -1.160 -29.275 1.00 67.42 87 ALA A N 1
ATOM 586 C CA . ALA A 1 87 ? 9.668 -1.167 -29.748 1.00 67.19 87 ALA A CA 1
ATOM 587 C C . ALA A 1 87 ? 10.637 -0.396 -28.845 1.00 67.00 87 ALA A C 1
ATOM 588 O O . ALA A 1 87 ? 11.842 -0.419 -29.083 1.00 67.03 87 ALA A O 1
ATOM 590 N N . CYS A 1 88 ? 10.118 0.291 -27.827 1.00 66.82 88 CYS A N 1
ATOM 591 C CA . CYS A 1 88 ? 10.962 1.013 -26.874 1.00 66.57 88 CYS A CA 1
ATOM 592 C C . CYS A 1 88 ? 11.534 0.075 -25.825 1.00 66.47 88 CYS A C 1
ATOM 593 O O . CYS A 1 88 ? 10.843 -0.830 -25.352 1.00 66.48 88 CYS A O 1
ATOM 596 N N . LYS A 1 89 ? 12.792 0.311 -25.457 1.00 66.26 89 LYS A N 1
ATOM 597 C CA . LYS A 1 89 ? 13.387 -0.332 -24.293 1.00 66.02 89 LYS A CA 1
ATOM 598 C C . LYS A 1 89 ? 12.816 0.341 -23.054 1.00 65.82 89 LYS A C 1
ATOM 599 O O . LYS A 1 89 ? 12.403 1.503 -23.104 1.00 65.43 89 LYS A O 1
ATOM 605 N N . ALA A 1 90 ? 12.763 -0.399 -21.952 1.00 65.53 90 ALA A N 1
ATOM 606 C CA . ALA A 1 90 ? 12.310 0.154 -20.679 1.00 65.49 90 ALA A CA 1
ATOM 607 C C . ALA A 1 90 ? 13.243 1.276 -20.217 1.00 65.35 90 ALA A C 1
ATOM 608 O O . ALA A 1 90 ? 14.451 1.223 -20.444 1.00 65.23 90 ALA A O 1
ATOM 610 N N . GLY A 1 91 ? 12.666 2.300 -19.594 1.00 65.34 91 GLY A N 1
ATOM 611 C CA . GLY A 1 91 ? 13.420 3.482 -19.170 1.00 65.36 91 GLY A CA 1
ATOM 612 C C . GLY A 1 91 ? 13.496 4.568 -20.231 1.00 65.34 91 GLY A C 1
ATOM 613 O O . GLY A 1 91 ? 14.016 5.654 -19.973 1.00 65.37 91 GLY A O 1
ATOM 614 N N . THR A 1 92 ? 12.985 4.273 -21.426 1.00 65.37 92 THR A N 1
ATOM 615 C CA . THR A 1 92 ? 12.920 5.247 -22.503 1.00 65.37 92 THR A CA 1
ATOM 616 C C . THR A 1 92 ? 11.848 6.263 -22.144 1.00 65.36 92 THR A C 1
ATOM 617 O O . THR A 1 92 ? 10.830 5.912 -21.541 1.00 65.45 92 THR A O 1
ATOM 621 N N . VAL A 1 93 ? 12.092 7.521 -22.496 1.00 65.30 93 VAL A N 1
ATOM 622 C CA . VAL A 1 93 ? 11.124 8.592 -22.277 1.00 65.27 93 VAL A CA 1
ATOM 623 C C . VAL A 1 93 ? 10.560 9.054 -23.619 1.00 65.34 93 VAL A C 1
ATOM 624 O O . VAL A 1 93 ? 11.322 9.355 -24.539 1.00 65.39 93 VAL A O 1
ATOM 628 N N . ILE A 1 94 ? 9.230 9.089 -23.726 1.00 65.15 94 ILE A N 1
ATOM 629 C CA . ILE A 1 94 ? 8.549 9.659 -24.884 1.00 65.16 94 ILE A CA 1
ATOM 630 C C . ILE A 1 94 ? 8.119 11.076 -24.529 1.00 64.99 94 ILE A C 1
ATOM 631 O O . ILE A 1 94 ? 7.487 11.289 -23.499 1.00 65.02 94 ILE A O 1
ATOM 636 N N . VAL A 1 95 ? 8.472 12.037 -25.376 1.00 65.00 95 VAL A N 1
ATOM 637 C CA . VAL A 1 95 ? 8.079 13.432 -25.181 1.00 64.72 95 VAL A CA 1
ATOM 638 C C . VAL A 1 95 ? 7.092 13.819 -26.268 1.00 64.72 95 VAL A C 1
ATOM 639 O O . VAL A 1 95 ? 7.477 14.082 -27.404 1.00 64.67 95 VAL A O 1
ATOM 643 N N . ASP A 1 96 ? 5.812 13.823 -25.900 1.00 64.69 96 ASP A N 1
ATOM 644 C CA . ASP A 1 96 ? 4.718 14.081 -26.824 1.00 64.47 96 ASP A CA 1
ATOM 645 C C . ASP A 1 96 ? 4.371 15.570 -26.833 1.00 64.20 96 ASP A C 1
ATOM 646 O O . ASP A 1 96 ? 3.873 16.112 -25.853 1.00 63.98 96 ASP A O 1
ATOM 651 N N . MET A 1 97 ? 4.645 16.224 -27.953 1.00 64.02 97 MET A N 1
ATOM 652 C CA . MET A 1 97 ? 4.395 17.652 -28.095 1.00 64.19 97 MET A CA 1
ATOM 653 C C . MET A 1 97 ? 3.096 17.898 -28.856 1.00 63.58 97 MET A C 1
ATOM 654 O O . MET A 1 97 ? 2.785 19.037 -29.209 1.00 63.39 97 MET A O 1
ATOM 659 N N . SER A 1 98 ? 2.346 16.821 -29.099 1.00 62.94 98 SER A N 1
ATOM 660 C CA . SER A 1 98 ? 1.079 16.893 -29.799 1.00 62.69 98 SER A CA 1
ATOM 661 C C . SER A 1 98 ? 0.068 17.754 -29.069 1.00 62.13 98 SER A C 1
ATOM 662 O O . SER A 1 98 ? 0.013 17.782 -27.833 1.00 62.06 98 SER A O 1
ATOM 665 N N . SER A 1 99 ? -0.748 18.436 -29.856 1.00 61.46 99 SER A N 1
ATOM 666 C CA . SER A 1 99 ? -1.821 19.231 -29.318 1.00 61.44 99 SER A CA 1
ATOM 667 C C . SER A 1 99 ? -3.036 18.337 -28.983 1.00 61.09 99 SER A C 1
ATOM 668 O O . SER A 1 99 ? -3.925 18.135 -29.806 1.00 60.52 99 SER A O 1
ATOM 671 N N . VAL A 1 100 ? -3.065 17.840 -27.746 1.00 60.72 100 VAL A N 1
ATOM 672 C CA . VAL A 1 100 ? -4.073 16.891 -27.313 1.00 60.75 100 VAL A CA 1
ATOM 673 C C . VAL A 1 100 ? -4.571 17.193 -25.895 1.00 60.97 100 VAL A C 1
ATOM 674 O O . VAL A 1 100 ? -3.986 17.988 -25.176 1.00 60.91 100 VAL A O 1
ATOM 678 N N . SER A 1 101 ? -5.681 16.569 -25.513 1.00 61.40 101 SER A N 1
ATOM 679 C CA . SER A 1 101 ? -6.219 16.730 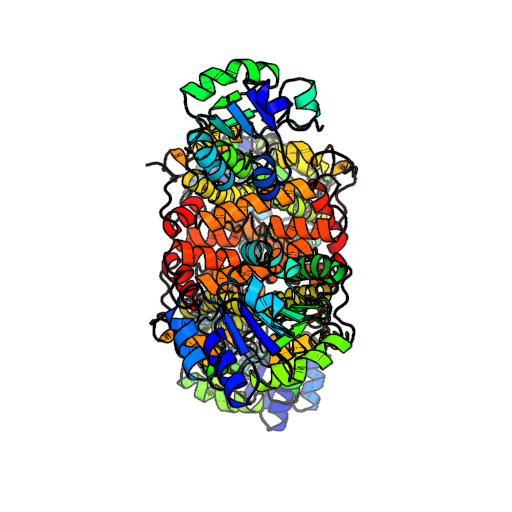-24.163 1.00 61.79 101 SER A CA 1
ATOM 680 C C . SER A 1 101 ? -5.323 16.025 -23.144 1.00 61.87 101 SER A C 1
ATOM 681 O O . SER A 1 101 ? -4.664 15.039 -23.482 1.00 61.64 101 SER A O 1
ATOM 684 N N . PRO A 1 102 ? -5.287 16.539 -21.897 1.00 62.06 102 PRO A N 1
ATOM 685 C CA . PRO A 1 102 ? -4.583 15.855 -20.821 1.00 62.50 102 PRO A CA 1
ATOM 686 C C . PRO A 1 102 ? -4.952 14.375 -20.702 1.00 62.89 102 PRO A C 1
ATOM 687 O O . PRO A 1 102 ? -4.067 13.535 -20.524 1.00 62.90 102 PRO A O 1
ATOM 691 N N . SER A 1 103 ? -6.243 14.066 -20.811 1.00 63.42 103 SER A N 1
ATOM 692 C CA . SER A 1 103 ? -6.732 12.689 -20.675 1.00 63.95 103 SER A CA 1
ATOM 693 C C . SER A 1 103 ? -6.116 11.773 -21.728 1.00 64.27 103 SER A C 1
ATOM 694 O O . SER A 1 103 ? -5.745 10.647 -21.427 1.00 64.71 103 SER A O 1
ATOM 697 N N . SER A 1 104 ? -6.029 12.264 -22.965 1.00 64.76 104 SER A N 1
ATOM 698 C CA . SER A 1 104 ? -5.322 11.574 -24.050 1.00 64.89 104 SER A CA 1
ATOM 699 C C . SER A 1 104 ? -3.932 11.126 -23.612 1.00 65.13 104 SER A C 1
ATOM 700 O O . SER A 1 104 ? -3.543 9.966 -23.807 1.00 65.03 104 SER A O 1
ATOM 703 N N . THR A 1 105 ? -3.190 12.061 -23.019 1.00 65.26 105 THR A N 1
ATOM 704 C CA . THR A 1 105 ? -1.833 11.796 -22.560 1.00 65.29 105 THR A CA 1
ATOM 705 C C . THR A 1 105 ? -1.804 10.865 -21.335 1.00 65.25 105 THR A C 1
ATOM 706 O O . THR A 1 105 ? -0.915 10.014 -21.234 1.00 65.10 105 THR A O 1
ATOM 710 N N . LEU A 1 106 ? -2.751 11.033 -20.413 1.00 65.01 106 LEU A N 1
ATOM 711 C CA . LEU A 1 106 ? -2.824 10.167 -19.235 1.00 65.35 106 LEU A CA 1
ATOM 712 C C . LEU A 1 106 ? -3.059 8.702 -19.620 1.00 65.41 106 LEU A C 1
ATOM 713 O O . LEU A 1 106 ? -2.418 7.806 -19.065 1.00 65.41 106 LEU A O 1
ATOM 718 N N . LYS A 1 107 ? -3.985 8.470 -20.551 1.00 65.68 107 LYS A N 1
ATOM 719 C CA . LYS A 1 107 ? -4.248 7.119 -21.071 1.00 66.00 107 LYS A CA 1
ATOM 720 C C . LYS A 1 107 ? -2.956 6.499 -21.585 1.00 66.11 107 LYS A C 1
ATOM 721 O O . LYS A 1 107 ? -2.593 5.383 -21.206 1.00 65.87 107 LYS A O 1
ATOM 727 N N . MET A 1 108 ? -2.263 7.249 -22.437 1.00 66.15 108 MET A N 1
ATOM 728 C CA . MET A 1 108 ? -1.057 6.764 -23.088 1.00 66.25 108 MET A CA 1
ATOM 729 C C . MET A 1 108 ? 0.059 6.520 -22.085 1.00 65.87 108 MET A C 1
ATOM 730 O O . MET A 1 108 ? 0.789 5.543 -22.199 1.00 65.72 108 MET A O 1
ATOM 735 N N . ALA A 1 109 ? 0.168 7.393 -21.092 1.00 65.54 109 ALA A N 1
ATOM 736 C CA . ALA A 1 109 ? 1.166 7.234 -20.041 1.00 65.48 109 ALA A CA 1
ATOM 737 C C . ALA A 1 109 ? 0.947 5.950 -19.243 1.00 65.36 109 ALA A C 1
ATOM 738 O O . ALA A 1 109 ? 1.912 5.314 -18.811 1.00 65.08 109 ALA A O 1
ATOM 740 N N . LYS A 1 110 ? -0.314 5.572 -19.050 1.00 65.31 110 LYS A N 1
ATOM 741 C CA . LYS A 1 110 ? -0.641 4.335 -18.333 1.00 65.35 110 LYS A CA 1
ATOM 742 C C . LYS A 1 110 ? -0.227 3.090 -19.110 1.00 65.06 110 LYS A C 1
ATOM 743 O O . LYS A 1 110 ? 0.331 2.168 -18.525 1.00 64.77 110 LYS A O 1
ATOM 749 N N . VAL A 1 111 ? -0.491 3.067 -20.419 1.00 64.92 111 VAL A N 1
ATOM 750 C CA . VAL A 1 111 ? -0.054 1.948 -21.255 1.00 65.04 111 VAL A CA 1
ATOM 751 C C . VAL A 1 111 ? 1.477 1.916 -21.342 1.00 64.92 111 VAL A C 1
ATOM 752 O O . VAL A 1 111 ? 2.084 0.841 -21.319 1.00 64.91 111 VAL A O 1
ATOM 756 N N . ALA A 1 112 ? 2.092 3.094 -21.426 1.00 64.72 112 ALA A N 1
ATOM 757 C CA . ALA A 1 112 ? 3.546 3.207 -21.457 1.00 64.66 112 ALA A CA 1
ATOM 758 C C . ALA A 1 112 ? 4.173 2.698 -20.153 1.00 64.49 112 ALA A C 1
ATOM 759 O O . ALA A 1 112 ? 5.141 1.934 -20.183 1.00 64.39 112 ALA A O 1
ATOM 761 N N . ALA A 1 113 ? 3.602 3.115 -19.023 1.00 64.38 113 ALA A N 1
ATOM 762 C CA . ALA A 1 113 ? 4.117 2.767 -17.693 1.00 64.47 113 ALA A CA 1
ATOM 763 C C . ALA A 1 113 ? 4.214 1.262 -17.442 1.00 64.52 113 ALA A C 1
ATOM 764 O O . ALA A 1 113 ? 5.169 0.802 -16.810 1.00 64.58 113 ALA A O 1
ATOM 766 N N . GLU A 1 114 ? 3.241 0.486 -17.918 1.00 64.80 114 GLU A N 1
ATOM 767 C CA . GLU A 1 114 ? 3.303 -0.974 -17.741 1.00 65.08 114 GLU A CA 1
ATOM 768 C C . GLU A 1 114 ? 4.455 -1.615 -18.535 1.00 65.05 114 GLU A C 1
ATOM 769 O O . GLU A 1 114 ? 4.887 -2.723 -18.219 1.00 65.17 114 GLU A O 1
ATOM 775 N N . LYS A 1 115 ? 4.940 -0.913 -19.560 1.00 65.06 115 LYS A N 1
ATOM 776 C CA . LYS A 1 115 ? 6.116 -1.337 -20.327 1.00 65.07 115 LYS A CA 1
ATOM 777 C C . LYS A 1 115 ? 7.407 -0.698 -19.807 1.00 64.79 115 LYS A C 1
ATOM 778 O O . LYS A 1 115 ? 8.466 -0.828 -20.426 1.00 64.71 115 LYS A O 1
ATOM 784 N N . GLY A 1 116 ? 7.317 0.003 -18.680 1.00 64.54 116 GLY A N 1
ATOM 785 C CA . GLY A 1 116 ? 8.470 0.690 -18.105 1.00 64.47 116 GLY A CA 1
ATOM 786 C C . GLY A 1 116 ? 8.898 1.924 -18.886 1.00 64.42 116 GLY A C 1
ATOM 787 O O . GLY A 1 116 ? 10.026 2.396 -18.733 1.00 64.56 116 GLY A O 1
ATOM 788 N N . ILE A 1 117 ? 7.998 2.452 -19.713 1.00 64.24 117 ILE A N 1
ATOM 789 C CA . ILE A 1 117 ? 8.291 3.617 -20.542 1.00 64.27 117 ILE A CA 1
ATOM 790 C C . ILE A 1 117 ? 7.669 4.861 -19.912 1.00 64.20 117 ILE A C 1
ATOM 791 O O . ILE A 1 117 ? 6.501 4.847 -19.518 1.00 64.16 117 ILE A O 1
ATOM 796 N N . ASP A 1 118 ? 8.450 5.930 -19.812 1.00 64.09 118 ASP A N 1
ATOM 797 C CA . ASP A 1 118 ? 7.938 7.201 -19.303 1.00 64.15 118 ASP A CA 1
ATOM 798 C C . ASP A 1 118 ? 7.340 8.007 -20.452 1.00 64.04 118 ASP A C 1
ATOM 799 O O . ASP A 1 118 ? 7.968 8.160 -21.496 1.00 64.19 118 ASP A O 1
ATOM 804 N N . TYR A 1 119 ? 6.122 8.502 -20.256 1.00 63.89 119 TYR A N 1
ATOM 805 C CA . TYR A 1 119 ? 5.410 9.251 -21.283 1.00 63.81 119 TYR A CA 1
ATOM 806 C C . TYR A 1 119 ? 5.080 10.656 -20.768 1.00 63.76 119 TYR A C 1
ATOM 807 O O . TYR A 1 119 ? 4.354 10.803 -19.780 1.00 63.65 119 TYR A O 1
ATOM 816 N N . VAL A 1 120 ? 5.611 11.684 -21.428 1.00 63.64 120 VAL A N 1
ATOM 817 C CA . VAL A 1 120 ? 5.461 13.054 -20.932 1.00 63.67 120 VAL A CA 1
ATOM 818 C C . VAL A 1 120 ? 4.879 13.972 -21.996 1.00 63.43 120 VAL A C 1
ATOM 819 O O . VAL A 1 120 ? 5.278 13.936 -23.163 1.00 63.17 120 VAL A O 1
ATOM 823 N N . ASP A 1 121 ? 3.907 14.778 -21.588 1.00 63.51 121 ASP A N 1
ATOM 824 C CA . ASP A 1 121 ? 3.381 15.822 -22.456 1.00 63.40 121 ASP A CA 1
ATOM 825 C C . ASP A 1 121 ? 4.295 17.027 -22.327 1.00 63.29 121 ASP A C 1
ATOM 826 O O . ASP A 1 121 ? 4.582 17.474 -21.219 1.00 63.04 121 ASP A O 1
ATOM 831 N N . ALA A 1 122 ? 4.773 17.523 -23.464 1.00 63.38 122 ALA A N 1
ATOM 832 C CA . ALA A 1 122 ? 5.652 18.701 -23.493 1.00 63.56 122 ALA A CA 1
ATOM 833 C C . ALA A 1 122 ? 5.305 19.600 -24.683 1.00 63.51 122 ALA A C 1
ATOM 834 O O . ALA A 1 122 ? 6.140 19.863 -25.545 1.00 63.59 122 ALA A O 1
ATOM 836 N N . PRO A 1 123 ? 4.063 20.081 -24.732 1.00 63.56 123 PRO A N 1
ATOM 837 C CA . PRO A 1 123 ? 3.713 21.008 -25.800 1.00 63.74 123 PRO A CA 1
ATOM 838 C C . PRO A 1 123 ? 4.551 22.294 -25.723 1.00 63.87 123 PRO A C 1
ATOM 839 O O . PRO A 1 123 ? 5.008 22.695 -24.641 1.00 63.51 123 PRO A O 1
ATOM 843 N N . VAL A 1 124 ? 4.767 22.910 -26.877 1.00 64.03 124 VAL A N 1
ATOM 844 C CA . VAL A 1 124 ? 5.655 24.049 -26.974 1.00 64.28 124 VAL A CA 1
ATOM 845 C C . VAL A 1 124 ? 4.935 25.263 -27.549 1.00 64.66 124 VAL A C 1
ATOM 846 O O . VAL A 1 124 ? 3.888 25.129 -28.195 1.00 64.83 124 VAL A O 1
ATOM 850 N N . SER A 1 125 ? 5.490 26.445 -27.287 1.00 64.78 125 SER A N 1
ATOM 851 C CA . SER A 1 125 ? 5.082 27.659 -27.988 1.00 64.89 125 SER A CA 1
ATOM 852 C C . SER A 1 125 ? 6.318 28.417 -28.473 1.00 65.02 125 SER A C 1
ATOM 853 O O . SER A 1 125 ? 7.420 28.207 -27.962 1.00 65.23 125 SER A O 1
ATOM 856 N N . GLY A 1 126 ? 6.128 29.276 -29.473 1.00 65.08 126 GLY A N 1
ATOM 857 C CA . GLY A 1 126 ? 7.222 30.035 -30.086 1.00 65.05 126 GLY A CA 1
ATOM 858 C C . GLY A 1 126 ? 7.298 29.880 -31.598 1.00 65.16 126 GLY A C 1
ATOM 859 O O . GLY A 1 126 ? 7.967 30.665 -32.276 1.00 65.06 126 GLY A O 1
ATOM 860 N N . GLY A 1 127 ? 6.640 28.851 -32.126 1.00 65.18 127 GLY A N 1
ATOM 861 C CA . GLY A 1 127 ? 6.564 28.641 -33.566 1.00 65.24 127 GLY A CA 1
ATOM 862 C C . GLY A 1 127 ? 7.860 28.127 -34.154 1.00 65.24 127 GLY A C 1
ATOM 863 O O . GLY A 1 127 ? 8.759 27.702 -33.421 1.00 65.34 127 GLY A O 1
ATOM 864 N N . THR A 1 128 ? 7.937 28.165 -35.482 1.00 65.17 128 THR A N 1
ATOM 865 C CA . THR A 1 128 ? 9.093 27.657 -36.223 1.00 65.29 128 THR A CA 1
ATOM 866 C C . THR A 1 128 ? 10.315 28.544 -36.035 1.00 65.29 128 THR A C 1
ATOM 867 O O . THR A 1 128 ? 11.440 28.049 -35.993 1.00 65.51 128 THR A O 1
ATOM 871 N N . LYS A 1 129 ? 10.095 29.850 -35.913 1.00 65.29 129 LYS A N 1
ATOM 872 C CA . LYS A 1 129 ? 11.190 30.777 -35.636 1.00 65.38 129 LYS A CA 1
ATOM 873 C C . LYS A 1 129 ? 11.829 30.515 -34.265 1.00 65.28 129 LYS A C 1
ATOM 874 O O . LYS A 1 129 ? 13.057 30.536 -34.129 1.00 65.42 129 LYS A O 1
ATOM 880 N N . GLY A 1 130 ? 10.997 30.254 -33.261 1.00 65.08 130 GLY A N 1
ATOM 881 C CA . GLY A 1 130 ? 11.484 29.845 -31.950 1.00 65.00 130 GLY A CA 1
ATOM 882 C C . GLY A 1 130 ? 12.148 28.482 -31.970 1.00 64.87 130 GLY A C 1
ATOM 883 O O . GLY A 1 130 ? 13.079 28.232 -31.213 1.00 64.88 130 GLY A O 1
ATOM 884 N N . ALA A 1 131 ? 11.659 27.596 -32.833 1.00 64.80 131 ALA A N 1
ATOM 885 C CA . ALA A 1 131 ? 12.236 26.268 -32.997 1.00 64.76 131 ALA A CA 1
ATOM 886 C C . ALA A 1 131 ? 13.651 26.366 -33.573 1.00 64.69 131 ALA A C 1
ATOM 887 O O . ALA A 1 131 ? 14.574 25.693 -33.107 1.00 64.66 131 ALA A O 1
ATOM 889 N N . GLU A 1 132 ? 13.801 27.210 -34.589 1.00 64.55 132 GLU A N 1
ATOM 890 C CA . GLU A 1 132 ? 15.093 27.454 -35.228 1.00 64.58 132 GLU A CA 1
ATOM 891 C C . GLU A 1 132 ? 16.098 28.071 -34.260 1.00 64.35 132 GLU A C 1
ATOM 892 O O . GLU A 1 132 ? 17.227 27.604 -34.152 1.00 64.22 132 GLU A O 1
ATOM 898 N N . ALA A 1 133 ? 15.666 29.105 -33.541 1.00 64.19 133 ALA A N 1
ATOM 899 C CA . ALA A 1 133 ? 16.531 29.810 -32.591 1.00 63.97 133 ALA A CA 1
ATOM 900 C C . ALA A 1 133 ? 16.784 29.032 -31.296 1.00 63.79 133 ALA A C 1
ATOM 901 O O . ALA A 1 133 ? 17.629 29.429 -30.500 1.00 63.89 133 ALA A O 1
ATOM 903 N N . GLY A 1 134 ? 16.050 27.943 -31.074 1.00 63.52 134 GLY A N 1
ATOM 904 C CA . GLY A 1 134 ? 16.164 27.177 -29.835 1.00 63.31 134 GLY A CA 1
ATOM 905 C C . GLY A 1 134 ? 15.612 27.916 -28.624 1.00 63.13 134 GLY A C 1
ATOM 906 O O . GLY A 1 134 ? 16.080 27.711 -27.499 1.00 63.03 134 GLY A O 1
ATOM 907 N N . THR A 1 135 ? 14.616 28.770 -28.856 1.00 62.86 135 THR A N 1
ATOM 908 C CA . THR A 1 135 ? 14.062 29.634 -27.810 1.00 62.65 135 THR A CA 1
ATOM 909 C C . THR A 1 135 ? 12.618 29.289 -27.451 1.00 62.40 135 THR A C 1
ATOM 910 O O . THR A 1 135 ? 11.938 30.072 -26.780 1.00 62.05 135 THR A O 1
ATOM 914 N N . LEU A 1 136 ? 12.164 28.111 -27.882 1.00 62.32 136 LEU A N 1
ATOM 915 C CA . LEU A 1 136 ? 10.811 27.638 -27.595 1.00 62.19 136 LEU A CA 1
ATOM 916 C C . LEU A 1 136 ? 10.501 27.644 -26.102 1.00 61.95 136 LEU A C 1
ATOM 917 O O . LEU A 1 136 ? 11.366 27.326 -25.279 1.00 61.92 136 LEU A O 1
ATOM 922 N N . THR A 1 137 ? 9.266 28.000 -25.759 1.00 61.74 137 THR A N 1
ATOM 923 C CA . THR A 1 137 ? 8.762 27.784 -24.402 1.00 61.81 137 THR A CA 1
ATOM 924 C C . THR A 1 137 ? 8.161 26.398 -24.365 1.00 61.64 137 THR A C 1
ATOM 925 O O . THR A 1 137 ? 7.350 26.051 -25.214 1.00 61.77 137 THR A O 1
ATOM 929 N N . ILE A 1 138 ? 8.590 25.597 -23.401 1.00 61.91 138 ILE A N 1
ATOM 930 C CA . ILE A 1 138 ? 8.180 24.204 -23.307 1.00 61.98 138 ILE A CA 1
ATOM 931 C C . ILE A 1 138 ? 7.499 23.961 -21.967 1.00 62.15 138 ILE A C 1
ATOM 932 O O . ILE A 1 138 ? 8.083 24.220 -20.913 1.00 62.02 138 ILE A O 1
ATOM 937 N N . MET A 1 139 ? 6.258 23.470 -22.021 1.00 62.19 139 MET A N 1
ATOM 938 C CA . MET A 1 139 ? 5.452 23.257 -20.830 1.00 62.46 139 MET A CA 1
ATOM 939 C C . MET A 1 139 ? 5.328 21.750 -20.585 1.00 62.42 139 MET A C 1
ATOM 940 O O . MET A 1 139 ? 4.719 21.036 -21.378 1.00 62.43 139 MET A O 1
ATOM 945 N N . VAL A 1 140 ? 5.895 21.281 -19.470 1.00 62.45 140 VAL A N 1
ATOM 946 C CA . VAL A 1 140 ? 6.080 19.848 -19.236 1.00 62.40 140 VAL A CA 1
ATOM 947 C C . VAL A 1 140 ? 5.209 19.299 -18.109 1.00 62.46 140 VAL A C 1
ATOM 948 O O . VAL A 1 140 ? 5.177 19.852 -17.011 1.00 62.57 140 VAL A O 1
ATOM 952 N N . GLY A 1 141 ? 4.508 18.207 -18.407 1.00 62.54 141 GLY A N 1
ATOM 953 C CA . GLY A 1 141 ? 3.755 17.443 -17.418 1.00 62.60 141 GLY A CA 1
ATOM 954 C C . GLY A 1 141 ? 4.469 16.132 -17.178 1.00 62.64 141 GLY A C 1
ATOM 955 O O . GLY A 1 141 ? 4.532 15.293 -18.068 1.00 62.66 141 GLY A O 1
ATOM 956 N N . ALA A 1 142 ? 5.020 15.957 -15.979 1.00 62.79 142 ALA A N 1
ATOM 957 C CA . ALA A 1 142 ? 5.806 14.762 -15.665 1.00 62.79 142 ALA A CA 1
ATOM 958 C C . ALA A 1 142 ? 6.085 14.658 -14.176 1.00 62.83 142 ALA A C 1
ATOM 959 O O . ALA A 1 142 ? 5.784 15.575 -13.420 1.00 62.83 142 ALA A O 1
ATOM 961 N N . SER A 1 143 ? 6.653 13.529 -13.760 1.00 63.13 143 SER A N 1
ATOM 962 C CA . SER A 1 143 ? 7.182 13.389 -12.403 1.00 63.28 143 SER A CA 1
ATOM 963 C C . SER A 1 143 ? 8.416 14.276 -12.269 1.00 63.42 143 SER A C 1
ATOM 964 O O . SER A 1 143 ? 9.011 14.683 -13.268 1.00 63.34 143 SER A O 1
ATOM 967 N N . GLU A 1 144 ? 8.798 14.576 -11.035 1.00 63.94 144 GLU A N 1
ATOM 968 C CA . GLU A 1 144 ? 10.008 15.355 -10.788 1.00 64.01 144 GLU A CA 1
ATOM 969 C C . GLU A 1 144 ? 11.239 14.646 -11.347 1.00 63.99 144 GLU A C 1
ATOM 970 O O . GLU A 1 144 ? 12.061 15.264 -12.020 1.00 63.94 144 GLU A O 1
ATOM 976 N N . ALA A 1 145 ? 11.340 13.346 -11.076 1.00 64.00 145 ALA A N 1
ATOM 977 C CA . ALA A 1 145 ? 12.460 12.526 -11.538 1.00 63.98 145 ALA A CA 1
ATOM 978 C C . ALA A 1 145 ? 12.598 12.546 -13.058 1.00 64.03 145 ALA A C 1
ATOM 979 O O . ALA A 1 145 ? 13.699 12.687 -13.580 1.00 64.20 145 ALA A O 1
ATOM 981 N N . VAL A 1 146 ? 11.476 12.403 -13.760 1.00 64.06 146 VAL A N 1
ATOM 982 C CA . VAL A 1 146 ? 11.475 12.364 -15.219 1.00 64.11 146 VAL A CA 1
ATOM 983 C C . VAL A 1 146 ? 11.763 13.746 -15.824 1.00 64.31 146 VAL A C 1
ATOM 984 O O . VAL A 1 146 ? 12.420 13.846 -16.865 1.00 64.23 146 VAL A O 1
ATOM 988 N N . PHE A 1 147 ? 11.275 14.807 -15.185 1.00 64.37 147 PHE A N 1
ATOM 989 C CA . PHE A 1 147 ? 11.582 16.164 -15.644 1.00 64.53 147 PHE A CA 1
ATOM 990 C C . PHE A 1 147 ? 13.078 16.448 -15.576 1.00 64.73 147 PHE A C 1
ATOM 991 O O . PHE A 1 147 ? 13.646 16.960 -16.543 1.00 64.80 147 PHE A O 1
ATOM 999 N N . GLU A 1 148 ? 13.707 16.119 -14.446 1.00 64.75 148 GLU A N 1
ATOM 1000 C CA . GLU A 1 148 ? 15.149 16.318 -14.286 1.00 65.01 148 GLU A CA 1
ATOM 1001 C C . GLU A 1 148 ? 15.921 15.513 -15.328 1.00 65.10 148 GLU A C 1
ATOM 1002 O O . GLU A 1 148 ? 16.918 15.979 -15.878 1.00 65.28 148 GLU A O 1
ATOM 1008 N N . LYS A 1 149 ? 15.445 14.300 -15.588 1.00 65.15 149 LYS A N 1
ATOM 1009 C CA . LYS A 1 149 ? 16.029 13.427 -16.594 1.00 65.06 149 LYS A CA 1
ATOM 1010 C C . LYS A 1 149 ? 16.078 14.120 -17.958 1.00 65.09 149 LYS A C 1
ATOM 1011 O O . LYS A 1 149 ? 17.134 14.191 -18.576 1.00 65.34 149 LYS A O 1
ATOM 1017 N N . ILE A 1 150 ? 14.950 14.666 -18.407 1.00 65.00 150 ILE A N 1
ATOM 1018 C CA . ILE A 1 150 ? 14.859 15.212 -19.766 1.00 64.78 150 ILE A CA 1
ATOM 1019 C C . ILE A 1 150 ? 15.211 16.692 -19.887 1.00 64.63 150 ILE A C 1
ATOM 1020 O O . ILE A 1 150 ? 15.489 17.159 -20.984 1.00 64.63 150 ILE A O 1
ATOM 1025 N N . GLN A 1 151 ? 15.233 17.412 -18.767 1.00 64.71 151 GLN A N 1
ATOM 1026 C CA . GLN A 1 151 ? 15.432 18.875 -18.763 1.00 64.60 151 GLN A CA 1
ATOM 1027 C C . GLN A 1 151 ? 16.658 19.380 -19.547 1.00 64.40 151 GLN A C 1
ATOM 1028 O O . GLN A 1 151 ? 16.540 20.337 -20.308 1.00 64.18 151 GLN A O 1
ATOM 1034 N N . PRO A 1 152 ? 17.833 18.751 -19.363 1.00 64.23 152 PRO A N 1
ATOM 1035 C CA . PRO A 1 152 ? 19.015 19.180 -20.127 1.00 64.16 152 PRO A CA 1
ATOM 1036 C C . PRO A 1 152 ? 18.857 19.113 -21.656 1.00 63.98 152 PRO A C 1
ATOM 1037 O O . PRO A 1 152 ? 19.352 19.985 -22.369 1.00 64.00 152 PRO A O 1
ATOM 1041 N N . VAL A 1 153 ? 18.177 18.085 -22.148 1.00 63.98 153 VAL A N 1
ATOM 1042 C CA . VAL A 1 153 ? 17.881 17.967 -23.578 1.00 63.80 153 VAL A CA 1
ATOM 1043 C C . VAL A 1 153 ? 16.856 19.026 -24.005 1.00 63.60 153 VAL A C 1
ATOM 1044 O O . VAL A 1 153 ? 17.018 19.673 -25.034 1.00 63.46 153 VAL A O 1
ATOM 1048 N N . LEU A 1 154 ? 15.804 19.190 -23.208 1.00 63.44 154 LEU A N 1
ATOM 1049 C CA . LEU A 1 154 ? 14.815 20.251 -23.425 1.00 63.48 154 LEU A CA 1
ATOM 1050 C C . LEU A 1 154 ? 15.473 21.633 -23.492 1.00 63.34 154 LEU A C 1
ATOM 1051 O O . LEU A 1 154 ? 15.075 22.483 -24.286 1.00 63.28 154 LEU A O 1
ATOM 1056 N N . SER A 1 155 ? 16.490 21.840 -22.660 1.00 63.19 155 SER A N 1
ATOM 1057 C CA . SER A 1 155 ? 17.172 23.131 -22.568 1.00 63.13 155 SER A CA 1
ATOM 1058 C C . SER A 1 155 ? 17.999 23.491 -23.800 1.00 62.72 155 SER A C 1
ATOM 1059 O O . SER A 1 155 ? 18.336 24.656 -23.983 1.00 62.27 155 SER A O 1
ATOM 1062 N N . VAL A 1 156 ? 18.325 22.508 -24.638 1.00 62.54 156 VAL A N 1
ATOM 1063 C CA . VAL A 1 156 ? 18.983 22.800 -25.925 1.00 62.56 156 VAL A CA 1
ATOM 1064 C C . VAL A 1 156 ? 17.974 23.309 -26.955 1.00 62.22 156 VAL A C 1
ATOM 1065 O O . VAL A 1 156 ? 18.234 24.284 -27.647 1.00 62.40 156 VAL A O 1
ATOM 1069 N N . ILE A 1 157 ? 16.813 22.668 -27.031 1.00 62.01 157 ILE A N 1
ATOM 1070 C CA . ILE A 1 157 ? 15.808 23.018 -28.044 1.00 61.81 157 ILE A CA 1
ATOM 1071 C C . ILE A 1 157 ? 14.883 24.186 -27.641 1.00 61.57 157 ILE A C 1
ATOM 1072 O O . ILE A 1 157 ? 14.274 24.827 -28.503 1.00 61.39 157 ILE A O 1
ATOM 1077 N N . GLY A 1 158 ? 14.792 24.461 -26.342 1.00 61.28 158 GLY A N 1
ATOM 1078 C CA . GLY A 1 158 ? 13.952 25.547 -25.829 1.00 61.06 158 GLY A CA 1
ATOM 1079 C C . GLY A 1 158 ? 14.701 26.460 -24.882 1.00 60.73 158 GLY A C 1
ATOM 1080 O O . GLY A 1 158 ? 15.810 26.145 -24.465 1.00 60.60 158 GLY A O 1
ATOM 1081 N N . LYS A 1 159 ? 14.094 27.593 -24.544 1.00 60.27 159 LYS A N 1
ATOM 1082 C CA . LYS A 1 159 ? 14.668 28.517 -23.572 1.00 60.22 159 LYS A CA 1
ATOM 1083 C C . LYS A 1 159 ? 13.934 28.406 -22.225 1.00 60.32 159 LYS A C 1
ATOM 1084 O O . LYS A 1 159 ? 14.514 27.918 -21.246 1.00 59.97 159 LYS A O 1
ATOM 1090 N N . ASP A 1 160 ? 12.675 28.853 -22.170 1.00 60.47 160 ASP A N 1
ATOM 1091 C CA . ASP A 1 160 ? 11.882 28.747 -20.939 1.00 60.47 160 ASP A CA 1
ATOM 1092 C C . ASP A 1 160 ? 11.231 27.374 -20.837 1.00 60.63 160 ASP A C 1
ATOM 1093 O O . ASP A 1 160 ? 10.225 27.090 -21.506 1.00 60.39 160 ASP A O 1
ATOM 1098 N N . ILE A 1 161 ? 11.830 26.516 -20.011 1.00 60.56 161 ILE A N 1
ATOM 1099 C CA . ILE A 1 161 ? 11.337 25.158 -19.808 1.00 60.52 161 ILE A CA 1
ATOM 1100 C C . ILE A 1 161 ? 10.588 25.104 -18.481 1.00 60.57 161 ILE A C 1
ATOM 1101 O O . ILE A 1 161 ? 11.192 25.245 -17.414 1.00 60.80 161 ILE A O 1
ATOM 1106 N N . TYR A 1 162 ? 9.276 24.912 -18.548 1.00 60.47 162 TYR A N 1
ATOM 1107 C CA . TYR A 1 162 ? 8.438 24.885 -17.356 1.00 60.32 162 TYR A CA 1
ATOM 1108 C C . TYR A 1 162 ? 8.041 23.465 -16.975 1.00 60.20 162 TYR A C 1
ATOM 1109 O O . TYR A 1 162 ? 7.542 22.695 -17.817 1.00 60.21 162 TYR A O 1
ATOM 1118 N N . HIS A 1 163 ? 8.281 23.125 -15.707 1.00 59.84 163 HIS A N 1
ATOM 1119 C CA . HIS A 1 163 ? 7.716 21.932 -15.112 1.00 59.69 163 HIS A CA 1
ATOM 1120 C C . HIS A 1 163 ? 6.386 22.356 -14.492 1.00 59.39 163 HIS A C 1
ATOM 1121 O O . HIS A 1 163 ? 6.333 22.803 -13.352 1.00 59.47 163 HIS A O 1
ATOM 1128 N N . VAL A 1 164 ? 5.314 22.227 -15.268 1.00 59.14 164 VAL A N 1
ATOM 1129 C CA . VAL A 1 164 ? 4.026 22.833 -14.921 1.00 58.84 164 VAL A CA 1
ATOM 1130 C C . VAL A 1 164 ? 3.188 21.956 -14.002 1.00 58.44 164 VAL A C 1
ATOM 1131 O O . VAL A 1 164 ? 2.230 22.431 -13.391 1.00 58.69 164 VAL A O 1
ATOM 1135 N N . GLY A 1 165 ? 3.547 20.687 -13.897 1.00 57.89 165 GLY A N 1
ATOM 1136 C CA . GLY A 1 165 ? 2.818 19.770 -13.037 1.00 57.71 165 GLY A CA 1
ATOM 1137 C C . GLY A 1 165 ? 3.082 18.352 -13.455 1.00 57.39 165 GLY A C 1
ATOM 1138 O O . GLY A 1 165 ? 4.054 18.085 -14.150 1.00 57.28 165 GLY A O 1
ATOM 1139 N N . ASP A 1 166 ? 2.219 17.436 -13.030 1.00 57.18 166 ASP A N 1
ATOM 1140 C CA . ASP A 1 166 ? 2.367 16.037 -13.414 1.00 57.02 166 ASP A CA 1
ATOM 1141 C C . ASP A 1 166 ? 1.759 15.799 -14.802 1.00 56.72 166 ASP A C 1
ATOM 1142 O O . ASP A 1 166 ? 1.327 16.739 -15.476 1.00 56.90 166 ASP A O 1
ATOM 1147 N N . THR A 1 167 ? 1.755 14.542 -15.228 1.00 56.12 167 THR A N 1
ATOM 1148 C CA . THR A 1 167 ? 1.286 14.160 -16.553 1.00 55.47 167 THR A CA 1
ATOM 1149 C C . THR A 1 167 ? -0.032 14.837 -16.938 1.00 54.94 167 THR A C 1
ATOM 1150 O O . THR A 1 167 ? -0.989 14.860 -16.163 1.00 55.32 167 THR A O 1
ATOM 1154 N N . GLY A 1 168 ? -0.054 15.408 -18.139 1.00 53.92 168 GLY A N 1
ATOM 1155 C CA . GLY A 1 168 ? -1.221 16.114 -18.641 1.00 52.94 168 GLY A CA 1
ATOM 1156 C C . GLY A 1 168 ? -1.245 17.622 -18.372 1.00 52.02 168 GLY A C 1
ATOM 1157 O O . GLY A 1 168 ? -2.061 18.309 -19.002 1.00 52.16 168 GLY A O 1
ATOM 1158 N N . ALA A 1 169 ? -0.346 18.156 -17.511 1.00 50.72 169 ALA A N 1
ATOM 1159 C CA . ALA A 1 169 ? -0.341 19.596 -17.133 1.00 49.65 169 ALA A CA 1
ATOM 1160 C C . ALA A 1 169 ? 0.210 20.535 -18.208 1.00 48.56 169 ALA A C 1
ATOM 1161 O O . ALA A 1 169 ? -0.270 21.672 -18.332 1.00 48.16 169 ALA A O 1
ATOM 1163 N N . GLY A 1 170 ? 1.217 20.077 -18.959 1.00 47.19 170 GLY A N 1
ATOM 1164 C CA . GLY A 1 170 ? 1.728 20.812 -20.124 1.00 46.36 170 GLY A CA 1
ATOM 1165 C C . GLY A 1 170 ? 0.634 20.998 -21.158 1.00 45.35 170 GLY A C 1
ATOM 1166 O O . GLY A 1 170 ? 0.398 22.109 -21.633 1.00 44.46 170 GLY A O 1
ATOM 1167 N N . ASP A 1 171 ? -0.028 19.893 -21.509 1.00 44.33 171 ASP A N 1
ATOM 1168 C CA . ASP A 1 171 ? -1.196 19.927 -22.394 1.00 43.81 171 ASP A CA 1
ATOM 1169 C C . ASP A 1 171 ? -2.266 20.884 -21.863 1.00 43.32 171 ASP A C 1
ATOM 1170 O O . ASP A 1 171 ? -2.829 21.685 -22.620 1.00 42.90 171 ASP A O 1
ATOM 1175 N N . ALA A 1 172 ? -2.510 20.789 -20.557 1.00 42.64 172 ALA A N 1
ATOM 1176 C CA . ALA A 1 172 ? -3.504 21.585 -19.880 1.00 42.42 172 ALA A CA 1
ATOM 1177 C C . ALA A 1 172 ? -3.285 23.097 -19.999 1.00 42.06 172 ALA A C 1
ATOM 1178 O O . ALA A 1 172 ? -4.249 23.841 -20.280 1.00 41.74 172 ALA A O 1
ATOM 1180 N N . VAL A 1 173 ? -2.049 23.550 -19.768 1.00 41.61 173 VAL A N 1
ATOM 1181 C CA . VAL A 1 173 ? -1.780 24.984 -19.659 1.00 41.61 173 VAL A CA 1
ATOM 1182 C C . VAL A 1 173 ? -1.858 25.619 -21.035 1.00 41.50 173 VAL A C 1
ATOM 1183 O O . VAL A 1 173 ? -2.362 26.732 -21.187 1.00 41.50 173 VAL A O 1
ATOM 1187 N N . LYS A 1 174 ? -1.371 24.885 -22.026 1.00 41.26 174 LYS A N 1
ATOM 1188 C CA . LYS A 1 174 ? -1.495 25.275 -23.429 1.00 41.19 174 LYS A CA 1
ATOM 1189 C C . LYS A 1 174 ? -2.971 25.437 -23.803 1.00 40.29 174 LYS A C 1
ATOM 1190 O O . LYS A 1 174 ? -3.373 26.455 -24.320 1.00 39.47 174 LYS A O 1
ATOM 1196 N N . ILE A 1 175 ? -3.766 24.417 -23.518 1.00 40.13 175 ILE A N 1
ATOM 1197 C CA . ILE A 1 175 ? -5.204 24.446 -23.787 1.00 40.03 175 ILE A CA 1
ATOM 1198 C C . ILE A 1 175 ? -5.893 25.665 -23.135 1.00 39.91 175 ILE A C 1
ATOM 1199 O O . ILE A 1 175 ? -6.728 26.329 -23.767 1.00 39.51 175 ILE A O 1
ATOM 1204 N N . VAL A 1 176 ? -5.524 25.954 -21.884 1.00 39.69 176 VAL A N 1
ATOM 1205 C CA . VAL A 1 176 ? -6.108 27.067 -21.142 1.00 39.73 176 VAL A CA 1
ATOM 1206 C C . VAL A 1 176 ? -5.690 28.411 -21.733 1.00 39.80 176 VAL A C 1
ATOM 1207 O O . VAL A 1 176 ? -6.512 29.334 -21.836 1.00 40.13 176 VAL A O 1
ATOM 1211 N N . ASN A 1 177 ? -4.431 28.529 -22.137 1.00 39.67 177 ASN A N 1
ATOM 1212 C CA . ASN A 1 177 ? -3.982 29.749 -22.782 1.00 39.84 177 ASN A CA 1
ATOM 1213 C C . ASN A 1 177 ? -4.711 30.018 -24.094 1.00 39.86 177 ASN A C 1
ATOM 1214 O O . ASN A 1 177 ? -5.191 31.122 -24.320 1.00 39.94 177 ASN A O 1
ATOM 1219 N N . ASN A 1 178 ? -4.775 29.004 -24.956 1.00 40.08 178 ASN A N 1
ATOM 1220 C CA . ASN A 1 178 ? -5.359 29.137 -26.303 1.00 40.32 178 ASN A CA 1
ATOM 1221 C C . ASN A 1 178 ? -6.870 29.310 -26.328 1.00 40.53 178 ASN A C 1
ATOM 1222 O O . ASN A 1 178 ? -7.408 29.911 -27.246 1.00 41.09 178 ASN A O 1
ATOM 1227 N N . LEU A 1 179 ? -7.531 28.737 -25.329 1.00 40.75 179 LEU A N 1
ATOM 1228 C CA . LEU A 1 179 ? -8.948 28.976 -25.015 1.00 40.65 179 LEU A CA 1
ATOM 1229 C C . LEU A 1 179 ? -9.189 30.463 -24.769 1.00 40.45 179 LEU A C 1
ATOM 1230 O O . LEU A 1 179 ? -10.127 31.034 -25.287 1.00 40.71 179 LEU A O 1
ATOM 1235 N N . LEU A 1 180 ? -8.331 31.078 -23.967 1.00 40.34 180 LEU A N 1
ATOM 1236 C CA . LEU A 1 180 ? -8.480 32.484 -23.626 1.00 40.01 180 LEU A CA 1
ATOM 1237 C C . LEU A 1 180 ? -8.235 33.369 -24.834 1.00 39.98 180 LEU A C 1
ATOM 1238 O O . LEU A 1 180 ? -8.988 34.323 -25.045 1.00 39.85 180 LEU A O 1
ATOM 1243 N N . LEU A 1 181 ? -7.196 33.052 -25.620 1.00 39.68 181 LEU A N 1
ATOM 1244 C CA . LEU A 1 181 ? -6.959 33.733 -26.896 1.00 39.48 181 LEU A CA 1
ATOM 1245 C C . LEU A 1 181 ? -8.204 33.710 -27.791 1.00 39.40 181 LEU A C 1
ATOM 1246 O O . LEU A 1 181 ? -8.618 34.742 -28.319 1.00 39.32 181 LEU A O 1
ATOM 1251 N N . GLY A 1 182 ? -8.780 32.523 -27.969 1.00 39.34 182 GLY A N 1
ATOM 1252 C CA . GLY A 1 182 ? -9.977 32.352 -28.781 1.00 39.41 182 GLY A CA 1
ATOM 1253 C C . GLY A 1 182 ? -11.187 33.104 -28.273 1.00 39.23 182 GLY A C 1
ATOM 1254 O O . GLY A 1 182 ? -11.864 33.780 -29.043 1.00 39.27 182 GLY A O 1
ATOM 1255 N N . CYS A 1 183 ? -11.452 32.996 -26.978 1.00 39.31 183 CYS A N 1
ATOM 1256 C CA . CYS A 1 183 ? -12.551 33.729 -26.361 1.00 39.49 183 CYS A CA 1
ATOM 1257 C C . CYS A 1 183 ? -12.375 35.244 -26.498 1.00 39.37 183 CYS A C 1
ATOM 1258 O O . CYS A 1 183 ? -13.325 35.962 -26.830 1.00 39.55 183 CYS A O 1
ATOM 1261 N N . ASN A 1 184 ? -11.164 35.719 -26.229 1.00 39.36 184 ASN A N 1
ATOM 1262 C CA . ASN A 1 184 ? -10.881 37.146 -26.229 1.00 39.30 184 ASN A CA 1
ATOM 1263 C C . ASN A 1 184 ? -11.081 37.708 -27.625 1.00 39.44 184 ASN A C 1
ATOM 1264 O O . ASN A 1 184 ? -11.600 38.805 -27.786 1.00 39.50 184 ASN A O 1
ATOM 1269 N N . MET A 1 185 ? -10.698 36.929 -28.638 1.00 39.55 185 MET A N 1
ATOM 1270 C CA . MET A 1 185 ? -10.876 37.335 -30.017 1.00 39.37 185 MET A CA 1
ATOM 1271 C C . MET A 1 185 ? -12.350 37.353 -30.417 1.00 39.33 185 MET A C 1
ATOM 1272 O O . MET A 1 185 ? -12.829 38.320 -31.014 1.00 39.50 185 MET A O 1
ATOM 1277 N N . ALA A 1 186 ? -13.071 36.289 -30.088 1.00 39.05 186 ALA A N 1
ATOM 1278 C CA . ALA A 1 186 ? -14.505 36.245 -30.346 1.00 39.19 186 ALA A CA 1
ATOM 1279 C C . ALA A 1 186 ? -15.234 37.457 -29.720 1.00 38.91 186 ALA A C 1
ATOM 1280 O O . ALA A 1 186 ? -16.104 38.058 -30.342 1.00 39.00 186 ALA A O 1
ATOM 1282 N N . SER A 1 187 ? -14.876 37.799 -28.486 1.00 39.01 187 SER A N 1
ATOM 1283 C CA . SER A 1 187 ? -15.465 38.953 -27.813 1.00 39.21 187 SER A CA 1
ATOM 1284 C C . SER A 1 187 ? -15.104 40.258 -28.530 1.00 39.33 187 SER A C 1
ATOM 1285 O O . SER A 1 187 ? -15.942 41.131 -28.736 1.00 39.14 187 SER A O 1
ATOM 1288 N N . LEU A 1 188 ? -13.844 40.369 -28.922 1.00 39.50 188 LEU A N 1
ATOM 1289 C CA . LEU A 1 188 ? -13.350 41.540 -29.652 1.00 39.38 188 LEU A CA 1
ATOM 1290 C C . LEU A 1 188 ? -14.112 41.751 -30.968 1.00 39.51 188 LEU A C 1
ATOM 1291 O O . LEU A 1 188 ? -14.496 42.882 -31.319 1.00 39.23 188 LEU A O 1
ATOM 1296 N N . ALA A 1 189 ? -14.354 40.656 -31.675 1.00 39.37 189 ALA A N 1
ATOM 1297 C CA . ALA A 1 189 ? -15.036 40.704 -32.969 1.00 39.55 189 ALA A CA 1
ATOM 1298 C C . ALA A 1 189 ? -16.377 41.458 -32.908 1.00 39.93 189 ALA A C 1
ATOM 1299 O O . ALA A 1 189 ? -16.595 42.433 -33.663 1.00 39.44 189 ALA A O 1
ATOM 1301 N N . GLU A 1 190 ? -17.266 41.000 -32.013 1.00 39.81 190 GLU A N 1
ATOM 1302 C CA . GLU A 1 190 ? -18.587 41.615 -31.868 1.00 39.60 190 GLU A CA 1
ATOM 1303 C C . GLU A 1 190 ? -18.497 43.032 -31.281 1.00 39.51 190 GLU A C 1
ATOM 1304 O O . GLU A 1 190 ? -19.267 43.923 -31.675 1.00 39.26 190 GLU A O 1
ATOM 1310 N N . ALA A 1 191 ? -17.546 43.238 -30.366 1.00 39.57 191 ALA A N 1
ATOM 1311 C CA . ALA A 1 191 ? -17.313 44.552 -29.747 1.00 39.53 191 ALA A CA 1
ATOM 1312 C C . ALA A 1 191 ? -16.953 45.637 -30.750 1.00 39.54 191 ALA A C 1
ATOM 1313 O O . ALA A 1 191 ? -17.446 46.773 -30.670 1.00 39.91 191 ALA A O 1
ATOM 1315 N N . LEU A 1 192 ? -16.067 45.299 -31.678 1.00 39.65 192 LEU A N 1
ATOM 1316 C CA . LEU A 1 192 ? -15.611 46.249 -32.687 1.00 39.35 192 LEU A CA 1
ATOM 1317 C C . LEU A 1 192 ? -16.725 46.612 -33.665 1.00 39.38 192 LEU A C 1
ATOM 1318 O O . LEU A 1 192 ? -16.887 47.768 -34.041 1.00 39.08 192 LEU A O 1
ATOM 1323 N N . VAL A 1 193 ? -17.505 45.615 -34.052 1.00 39.28 193 VAL A N 1
ATOM 1324 C CA . VAL A 1 193 ? -18.663 45.836 -34.908 1.00 39.02 193 VAL A CA 1
ATOM 1325 C C . VAL A 1 193 ? -19.693 46.760 -34.237 1.00 39.12 193 VAL A C 1
ATOM 1326 O O . VAL A 1 193 ? -20.229 47.668 -34.886 1.00 39.08 193 VAL A O 1
ATOM 1330 N N . LEU A 1 194 ? -19.957 46.518 -32.946 1.00 39.10 194 LEU A N 1
ATOM 1331 C CA . LEU A 1 194 ? -20.845 47.366 -32.154 1.00 38.88 194 LEU A CA 1
ATOM 1332 C C . LEU A 1 194 ? -20.366 48.814 -32.139 1.00 39.23 194 LEU A C 1
ATOM 1333 O O . LEU A 1 194 ? -21.153 49.727 -32.366 1.00 39.12 194 LEU A O 1
ATOM 1338 N N . GLY A 1 195 ? -19.072 48.994 -31.870 1.00 39.33 195 GLY A N 1
ATOM 1339 C CA . GLY A 1 195 ? -18.453 50.309 -31.786 1.00 39.58 195 GLY A CA 1
ATOM 1340 C C . GLY A 1 195 ? -18.591 51.079 -33.068 1.00 39.52 195 GLY A C 1
ATOM 1341 O O . GLY A 1 195 ? -18.985 52.235 -33.036 1.00 39.40 195 GLY A O 1
ATOM 1342 N N . VAL A 1 196 ? -18.284 50.425 -34.189 1.00 39.81 196 VAL A N 1
ATOM 1343 C CA . VAL A 1 196 ? -18.417 51.050 -35.499 1.00 40.29 196 VAL A CA 1
ATOM 1344 C C . VAL A 1 196 ? -19.869 51.438 -35.735 1.00 40.84 196 VAL A C 1
ATOM 1345 O O . VAL A 1 196 ? -20.167 52.566 -36.091 1.00 40.86 196 VAL A O 1
ATOM 1349 N N . LYS A 1 197 ? -20.781 50.511 -35.477 1.00 41.60 197 LYS A N 1
ATOM 1350 C CA . LYS A 1 197 ? -22.202 50.805 -35.622 1.00 41.66 197 LYS A CA 1
ATOM 1351 C C . LYS A 1 197 ? -22.646 52.021 -34.785 1.00 41.83 197 LYS A C 1
ATOM 1352 O O . LYS A 1 197 ? -23.522 52.781 -35.210 1.00 41.48 197 LYS A O 1
ATOM 1358 N N . CYS A 1 198 ? -22.041 52.191 -33.604 1.00 41.87 198 CYS A N 1
ATOM 1359 C CA . CYS A 1 198 ? -22.277 53.373 -32.767 1.00 42.02 198 CYS A CA 1
ATOM 1360 C C . CYS A 1 198 ? -21.431 54.600 -33.152 1.00 42.00 198 CYS A C 1
ATOM 1361 O O . CYS A 1 198 ? -21.413 55.568 -32.412 1.00 42.04 198 CYS A O 1
ATOM 1364 N N . GLY A 1 199 ? -20.718 54.549 -34.278 1.00 42.26 199 GLY A N 1
ATOM 1365 C CA . GLY A 1 199 ? -20.031 55.720 -34.833 1.00 42.35 199 GLY A CA 1
ATOM 1366 C C . GLY A 1 199 ? -18.599 55.893 -34.405 1.00 42.36 199 GLY A C 1
ATOM 1367 O O . GLY A 1 199 ? -18.053 56.966 -34.570 1.00 42.83 199 GLY A O 1
ATOM 1368 N N . LEU A 1 200 ? -17.984 54.848 -33.867 1.00 42.69 200 LEU A N 1
ATOM 1369 C CA . LEU A 1 200 ? -16.564 54.883 -33.516 1.00 43.00 200 LEU A CA 1
ATOM 1370 C C . LEU A 1 200 ? -15.738 54.401 -34.688 1.00 43.19 200 LEU A C 1
ATOM 1371 O O . LEU A 1 200 ? -16.103 53.447 -35.367 1.00 43.02 200 LEU A O 1
ATOM 1376 N N . LYS A 1 201 ? -14.615 55.062 -34.888 1.00 43.79 201 LYS A N 1
ATOM 1377 C CA . LYS A 1 201 ? -13.610 54.606 -35.832 1.00 44.30 201 LYS A CA 1
ATOM 1378 C C . LYS A 1 201 ? -12.808 53.521 -35.142 1.00 44.19 201 LYS A C 1
ATOM 1379 O O . LYS A 1 201 ? -12.587 53.600 -33.925 1.00 43.87 201 LYS A O 1
ATOM 1385 N N . PRO A 1 202 ? -12.386 52.488 -35.896 1.00 44.44 202 PRO A N 1
ATOM 1386 C CA . PRO A 1 202 ? -11.483 51.465 -35.349 1.00 44.47 202 PRO A CA 1
ATOM 1387 C C . PRO A 1 202 ? -10.242 52.048 -34.673 1.00 44.46 202 PRO A C 1
ATOM 1388 O O . PRO A 1 202 ? -9.805 51.528 -33.646 1.00 44.44 202 PRO A O 1
ATOM 1392 N N . GLU A 1 203 ? -9.695 53.124 -35.244 1.00 44.58 203 GLU A N 1
ATOM 1393 C CA . GLU A 1 203 ? -8.528 53.798 -34.675 1.00 44.86 203 GLU A CA 1
ATOM 1394 C C . GLU A 1 203 ? -8.816 54.337 -33.288 1.00 44.30 203 GLU A C 1
ATOM 1395 O O . GLU A 1 203 ? -7.987 54.238 -32.393 1.00 43.88 203 GLU A O 1
ATOM 1401 N N . THR A 1 204 ? -9.986 54.941 -33.130 1.00 44.22 204 THR A N 1
ATOM 1402 C CA . THR A 1 204 ? -10.400 55.470 -31.841 1.00 44.52 204 THR A CA 1
ATOM 1403 C C . THR A 1 204 ? -10.477 54.365 -30.804 1.00 44.38 204 THR A C 1
ATOM 1404 O O . THR A 1 204 ? -10.003 54.525 -29.691 1.00 43.60 204 THR A O 1
ATOM 1408 N N . MET A 1 205 ? -11.060 53.238 -31.196 1.00 44.85 205 MET A N 1
ATOM 1409 C CA . MET A 1 205 ? -11.167 52.084 -30.317 1.00 45.56 205 MET A CA 1
ATOM 1410 C C . MET A 1 205 ? -9.817 51.467 -29.991 1.00 46.12 205 MET A C 1
ATOM 1411 O O . MET A 1 205 ? -9.549 51.145 -28.846 1.00 46.19 205 MET A O 1
ATOM 1416 N N . GLN A 1 206 ? -8.955 51.326 -30.986 1.00 47.49 206 GLN A N 1
ATOM 1417 C CA . GLN A 1 206 ? -7.616 50.813 -30.722 1.00 47.96 206 GLN A CA 1
ATOM 1418 C C . GLN A 1 206 ? -6.857 51.683 -29.740 1.00 47.95 206 GLN A C 1
ATOM 1419 O O . GLN A 1 206 ? -6.238 51.182 -28.786 1.00 47.82 206 GLN A O 1
ATOM 1425 N N . GLU A 1 207 ? -6.911 52.984 -29.987 1.00 48.23 207 GLU A N 1
ATOM 1426 C CA . GLU A 1 207 ? -6.217 53.926 -29.145 1.00 48.63 20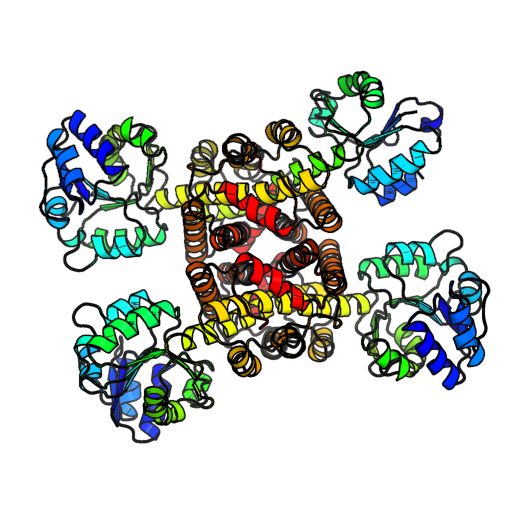7 GLU A CA 1
ATOM 1427 C C . GLU A 1 207 ? -6.730 53.829 -27.723 1.00 48.41 207 GLU A C 1
ATOM 1428 O O . GLU A 1 207 ? -5.956 53.661 -26.802 1.00 49.36 207 GLU A O 1
ATOM 1434 N N . ILE A 1 208 ? -8.041 53.914 -27.547 1.00 47.98 208 ILE A N 1
ATOM 1435 C CA . ILE A 1 208 ? -8.618 54.039 -26.212 1.00 47.66 208 ILE A CA 1
ATOM 1436 C C . ILE A 1 208 ? -8.678 52.706 -25.468 1.00 47.28 208 ILE A C 1
ATOM 1437 O O . ILE A 1 208 ? -8.207 52.607 -24.346 1.00 47.17 208 ILE A O 1
ATOM 1442 N N . ILE A 1 209 ? -9.222 51.675 -26.094 1.00 46.95 209 ILE A N 1
ATOM 1443 C CA . ILE A 1 209 ? -9.327 50.362 -25.440 1.00 47.10 209 ILE A CA 1
ATOM 1444 C C . ILE A 1 209 ? -7.948 49.750 -25.186 1.00 46.90 209 ILE A C 1
ATOM 1445 O O . ILE A 1 209 ? -7.729 49.088 -24.166 1.00 46.99 209 ILE A O 1
ATOM 1450 N N . GLY A 1 210 ? -7.015 50.003 -26.103 1.00 46.76 210 GLY A N 1
ATOM 1451 C CA . GLY A 1 210 ? -5.622 49.585 -25.929 1.00 46.66 210 GLY A CA 1
ATOM 1452 C C . GLY A 1 210 ? -4.957 50.120 -24.687 1.00 46.51 210 GLY A C 1
ATOM 1453 O O . GLY A 1 210 ? -4.029 49.503 -24.184 1.00 47.04 210 GLY A O 1
ATOM 1454 N N . LYS A 1 211 ? -5.430 51.255 -24.192 1.00 45.92 211 LYS A N 1
ATOM 1455 C CA . LYS A 1 211 ? -4.909 51.819 -22.962 1.00 46.05 211 LYS A CA 1
ATOM 1456 C C . LYS A 1 211 ? -5.907 51.694 -21.809 1.00 45.47 211 LYS A C 1
ATOM 1457 O O . LYS A 1 211 ? -5.790 52.375 -20.803 1.00 45.68 211 LYS A O 1
ATOM 1463 N N . SER A 1 212 ? -6.879 50.802 -21.959 1.00 44.80 212 SER A N 1
ATOM 1464 C CA . SER A 1 212 ? -7.968 50.688 -21.013 1.00 44.41 212 SER A CA 1
ATOM 1465 C C . SER A 1 212 ? -8.151 49.231 -20.609 1.00 43.68 212 SER A C 1
ATOM 1466 O O . SER A 1 212 ? -7.460 48.356 -21.126 1.00 42.59 212 SER A O 1
ATOM 1469 N N . SER A 1 213 ? -9.097 49.003 -19.690 1.00 43.36 213 SER A N 1
ATOM 1470 C CA . SER A 1 213 ? -9.292 47.720 -19.032 1.00 43.20 213 SER A CA 1
ATOM 1471 C C . SER A 1 213 ? -9.810 46.624 -19.956 1.00 42.90 213 SER A C 1
ATOM 1472 O O . SER A 1 213 ? -9.741 45.450 -19.607 1.00 42.78 213 SER A O 1
ATOM 1475 N N . GLY A 1 214 ? -10.312 47.004 -21.130 1.00 42.84 214 GLY A N 1
ATOM 1476 C CA . GLY A 1 214 ? -10.801 46.047 -22.115 1.00 42.90 214 GLY A CA 1
ATOM 1477 C C . GLY A 1 214 ? -9.707 45.366 -22.914 1.00 42.88 214 GLY A C 1
ATOM 1478 O O . GLY A 1 214 ? -9.991 44.420 -23.641 1.00 42.83 214 GLY A O 1
ATOM 1479 N N . ARG A 1 215 ? -8.462 45.836 -22.791 1.00 42.97 215 ARG A N 1
ATOM 1480 C CA . ARG A 1 215 ? -7.374 45.353 -23.637 1.00 43.34 215 ARG A CA 1
ATOM 1481 C C . ARG A 1 215 ? -7.008 43.897 -23.379 1.00 42.91 215 ARG A C 1
ATOM 1482 O O . ARG A 1 215 ? -7.236 43.358 -22.304 1.00 42.53 215 ARG A O 1
ATOM 1490 N N . SER A 1 216 ? -6.486 43.269 -24.420 1.00 42.41 216 SER A N 1
ATOM 1491 C CA . SER A 1 216 ? -6.009 41.905 -24.359 1.00 42.52 216 SER A CA 1
ATOM 1492 C C . SER A 1 216 ? -4.902 41.747 -25.382 1.00 42.48 216 SER A C 1
ATOM 1493 O O . SER A 1 216 ? -4.756 42.577 -26.272 1.00 42.42 216 SER A O 1
ATOM 1496 N N . TYR A 1 217 ? -4.113 40.692 -25.252 1.00 42.71 217 TYR A N 1
ATOM 1497 C CA . TYR A 1 217 ? -3.130 40.376 -26.268 1.00 42.92 217 TYR A CA 1
ATOM 1498 C C . TYR A 1 217 ? -3.805 40.127 -27.629 1.00 42.58 217 TYR A C 1
ATOM 1499 O O . TYR A 1 217 ? -3.315 40.571 -28.652 1.00 42.13 217 TYR A O 1
ATOM 1508 N N . ALA A 1 218 ? -4.931 39.421 -27.623 1.00 42.99 218 ALA A N 1
ATOM 1509 C CA . ALA A 1 218 ? -5.750 39.238 -28.843 1.00 43.31 218 ALA A CA 1
ATOM 1510 C C . ALA A 1 218 ? -5.929 40.549 -29.617 1.00 43.48 218 ALA A C 1
ATOM 1511 O O . ALA A 1 218 ? -5.651 40.624 -30.815 1.00 43.30 218 ALA A O 1
ATOM 1513 N N . MET A 1 219 ? -6.376 41.591 -28.931 1.00 44.32 219 MET A N 1
ATOM 1514 C CA . MET A 1 219 ? -6.537 42.879 -29.570 1.00 44.83 219 MET A CA 1
ATOM 1515 C C . MET A 1 219 ? -5.192 43.454 -30.039 1.00 44.55 219 MET A C 1
ATOM 1516 O O . MET A 1 219 ? -5.092 43.974 -31.157 1.00 44.35 219 MET A O 1
ATOM 1521 N N . GLU A 1 220 ? -4.165 43.371 -29.196 1.00 44.75 220 GLU A N 1
ATOM 1522 C CA . GLU A 1 220 ? -2.853 43.917 -29.547 1.00 45.66 220 GLU A CA 1
ATOM 1523 C C . GLU A 1 220 ? -2.277 43.252 -30.788 1.00 44.69 220 GLU A C 1
ATOM 1524 O O . GLU A 1 220 ? -1.788 43.923 -31.686 1.00 44.11 220 GLU A O 1
ATOM 1530 N N . ALA A 1 221 ? -2.376 41.933 -30.844 1.00 44.16 221 ALA A N 1
ATOM 1531 C CA . ALA A 1 221 ? -1.811 41.171 -31.949 1.00 44.06 221 ALA A CA 1
ATOM 1532 C C . ALA A 1 221 ? -2.571 41.351 -33.272 1.00 43.78 221 ALA A C 1
ATOM 1533 O O . ALA A 1 221 ? -1.953 41.389 -34.347 1.00 43.55 221 ALA A O 1
ATOM 1535 N N . LYS A 1 222 ? -3.891 41.462 -33.203 1.00 43.74 222 LYS A N 1
ATOM 1536 C CA . LYS A 1 222 ? -4.714 41.332 -34.402 1.00 44.29 222 LYS A CA 1
ATOM 1537 C C . LYS A 1 222 ? -5.253 42.642 -34.980 1.00 44.52 222 LYS A C 1
ATOM 1538 O O . LYS A 1 222 ? -5.403 42.765 -36.183 1.00 44.17 222 LYS A O 1
ATOM 1544 N N . MET A 1 223 ? -5.533 43.608 -34.121 1.00 45.40 223 MET A N 1
ATOM 1545 C CA . MET A 1 223 ? -6.283 44.798 -34.519 1.00 46.11 223 MET A CA 1
ATOM 1546 C C . MET A 1 223 ? -5.647 45.560 -35.694 1.00 45.99 223 MET A C 1
ATOM 1547 O O . MET A 1 223 ? -6.235 45.736 -36.747 1.00 46.08 223 MET A O 1
ATOM 1552 N N . GLU A 1 224 ? -4.426 45.988 -35.508 1.00 46.38 224 GLU A N 1
ATOM 1553 C CA . GLU A 1 224 ? -3.761 46.777 -36.512 1.00 47.03 224 GLU A CA 1
ATOM 1554 C C . GLU A 1 224 ? -3.289 45.931 -37.700 1.00 46.47 224 GLU A C 1
ATOM 1555 O O . GLU A 1 224 ? -3.540 46.281 -38.856 1.00 46.43 224 GLU A O 1
ATOM 1561 N N . LYS A 1 225 ? -2.652 44.801 -37.417 1.00 45.99 225 LYS A N 1
ATOM 1562 C CA . LYS A 1 225 ? -2.035 43.998 -38.469 1.00 45.75 225 LYS A CA 1
ATOM 1563 C C . LYS A 1 225 ? -3.029 43.315 -39.419 1.00 45.01 225 LYS A C 1
ATOM 1564 O O . LYS A 1 225 ? -2.750 43.220 -40.619 1.00 44.90 225 LYS A O 1
ATOM 1570 N N . PHE A 1 226 ? -4.151 42.832 -38.881 1.00 43.69 226 PHE A N 1
ATOM 1571 C CA . PHE A 1 226 ? -5.105 42.039 -39.649 1.00 43.47 226 PHE A CA 1
ATOM 1572 C C . PHE A 1 226 ? -6.449 42.733 -39.859 1.00 42.78 226 PHE A C 1
ATOM 1573 O O . PHE A 1 226 ? -6.908 42.844 -40.988 1.00 42.44 226 PHE A O 1
ATOM 1581 N N . ILE A 1 227 ? -7.078 43.151 -38.770 1.00 42.37 227 ILE A N 1
ATOM 1582 C CA . ILE A 1 227 ? -8.427 43.680 -38.813 1.00 42.70 227 ILE A CA 1
ATOM 1583 C C . ILE A 1 227 ? -8.421 45.015 -39.545 1.00 42.44 227 ILE A C 1
ATOM 1584 O O . ILE A 1 227 ? -9.097 45.167 -40.540 1.00 42.24 227 ILE A O 1
ATOM 1589 N N . MET A 1 228 ? -7.635 45.972 -39.069 1.00 42.28 228 MET A N 1
ATOM 1590 C CA . MET A 1 228 ? -7.651 47.310 -39.688 1.00 42.71 228 MET A CA 1
ATOM 1591 C C . MET A 1 228 ? -7.039 47.332 -41.092 1.00 42.61 228 MET A C 1
ATOM 1592 O O . MET A 1 228 ? -7.421 48.161 -41.923 1.00 42.12 228 MET A O 1
ATOM 1597 N N . SER A 1 229 ? -6.110 46.414 -41.356 1.00 42.85 229 SER A N 1
ATOM 1598 C CA . SER A 1 229 ? -5.523 46.269 -42.680 1.00 42.83 229 SER A CA 1
ATOM 1599 C C . SER A 1 229 ? -6.469 45.572 -43.636 1.00 42.78 229 SER A C 1
ATOM 1600 O O . SER A 1 229 ? -6.417 45.806 -44.829 1.00 42.75 229 SER A O 1
ATOM 1603 N N . GLY A 1 230 ? -7.308 44.694 -43.104 1.00 42.75 230 GLY A N 1
ATOM 1604 C CA . GLY A 1 230 ? -8.163 43.843 -43.933 1.00 42.98 230 GLY A CA 1
ATOM 1605 C C . GLY A 1 230 ? -7.418 42.700 -44.606 1.00 42.85 230 GLY A C 1
ATOM 1606 O O . GLY A 1 230 ? -7.987 41.974 -45.407 1.00 43.28 230 GLY A O 1
ATOM 1607 N N . ASP A 1 231 ? -6.145 42.534 -44.283 1.00 42.89 231 ASP A N 1
ATOM 1608 C CA . ASP A 1 231 ? -5.340 41.434 -44.802 1.00 42.73 231 ASP A CA 1
ATOM 1609 C C . ASP A 1 231 ? -5.255 40.329 -43.753 1.00 42.47 231 ASP A C 1
ATOM 1610 O O . ASP A 1 231 ? -4.529 40.441 -42.772 1.00 42.09 231 ASP A O 1
ATOM 1615 N N . PHE A 1 232 ? -6.013 39.263 -43.977 1.00 42.52 232 PHE A N 1
ATOM 1616 C CA . PHE A 1 232 ? -6.125 38.174 -43.025 1.00 42.35 232 PHE A CA 1
ATOM 1617 C C . PHE A 1 232 ? -5.288 36.968 -43.440 1.00 42.34 232 PHE A C 1
ATOM 1618 O O . PHE A 1 232 ? -5.461 35.873 -42.918 1.00 42.40 232 PHE A O 1
ATOM 1626 N N . ALA A 1 233 ? -4.376 37.178 -44.383 1.00 42.37 233 ALA A N 1
ATOM 1627 C CA . ALA A 1 233 ? -3.436 36.148 -44.785 1.00 42.53 233 ALA A CA 1
ATOM 1628 C C . ALA A 1 233 ? -2.390 35.926 -43.697 1.00 42.76 233 ALA A C 1
ATOM 1629 O O . ALA A 1 233 ? -1.921 36.867 -43.041 1.00 42.68 233 ALA A O 1
ATOM 1631 N N . GLY A 1 234 ? -2.029 34.664 -43.509 1.00 43.09 234 GLY A N 1
ATOM 1632 C CA . GLY A 1 234 ? -1.046 34.281 -42.509 1.00 42.64 234 GLY A CA 1
ATOM 1633 C C . GLY A 1 234 ? -1.635 34.347 -41.117 1.00 42.67 234 GLY A C 1
ATOM 1634 O O . GLY A 1 234 ? -2.830 34.114 -40.925 1.00 42.45 234 GLY A O 1
ATOM 1635 N N . GLY A 1 235 ? -0.777 34.680 -40.158 1.00 42.45 235 GLY A N 1
ATOM 1636 C CA . GLY A 1 235 ? -1.151 34.708 -38.754 1.00 42.37 235 GLY A CA 1
ATOM 1637 C C . GLY A 1 235 ? -1.412 33.309 -38.226 1.00 42.36 235 GLY A C 1
ATOM 1638 O O . GLY A 1 235 ? -0.682 32.365 -38.522 1.00 42.44 235 GLY A O 1
ATOM 1639 N N . PHE A 1 236 ? -2.468 33.184 -37.439 1.00 42.56 236 PHE A N 1
ATOM 1640 C CA . PHE A 1 236 ? -2.814 31.928 -36.805 1.00 42.10 236 PHE A CA 1
ATOM 1641 C C . PHE A 1 236 ? -4.163 31.483 -37.377 1.00 41.61 236 PHE A C 1
ATOM 1642 O O . PHE A 1 236 ? -5.199 32.106 -37.115 1.00 41.15 236 PHE A O 1
ATOM 1650 N N . ALA A 1 237 ? -4.126 30.409 -38.163 1.00 40.82 237 ALA A N 1
ATOM 1651 C CA . ALA A 1 237 ? -5.287 29.946 -38.927 1.00 40.83 237 ALA A CA 1
ATOM 1652 C C . ALA A 1 237 ? -6.515 29.747 -38.057 1.00 40.34 237 ALA A C 1
ATOM 1653 O O . ALA A 1 237 ? -6.432 29.196 -36.958 1.00 40.16 237 ALA A O 1
ATOM 1655 N N . MET A 1 238 ? -7.6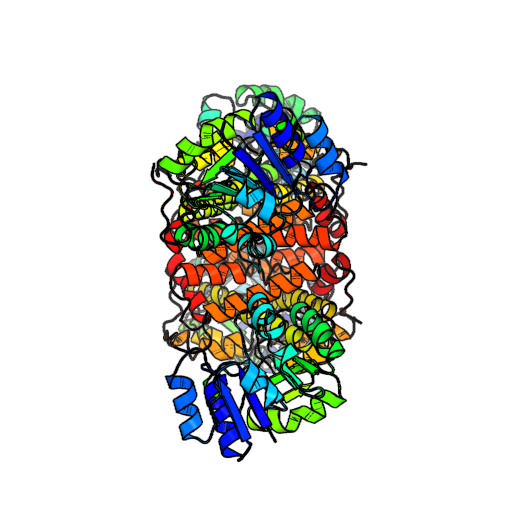54 30.209 -38.567 1.00 40.36 238 MET A N 1
ATOM 1656 C CA . MET A 1 238 ? -8.934 30.066 -37.874 1.00 40.34 238 MET A CA 1
ATOM 1657 C C . MET A 1 238 ? -9.232 28.591 -37.553 1.00 40.22 238 MET A C 1
ATOM 1658 O O . MET A 1 238 ? -9.750 28.286 -36.481 1.00 40.13 238 MET A O 1
ATOM 1663 N N . ASP A 1 239 ? -8.888 27.690 -38.480 1.00 40.17 239 ASP A N 1
ATOM 1664 C CA . ASP A 1 239 ? -9.058 26.253 -38.260 1.00 40.28 239 ASP A CA 1
ATOM 1665 C C . ASP A 1 239 ? -8.312 25.795 -37.018 1.00 40.25 239 ASP A C 1
ATOM 1666 O O . ASP A 1 239 ? -8.812 24.965 -36.267 1.00 40.31 239 ASP A O 1
ATOM 1671 N N . LEU A 1 240 ? -7.122 26.345 -36.800 1.00 40.25 240 LEU A N 1
ATOM 1672 C CA . LEU A 1 240 ? -6.285 25.920 -35.685 1.00 40.33 240 LEU A CA 1
ATOM 1673 C C . LEU A 1 240 ? -6.802 26.441 -34.345 1.00 40.08 240 LEU A C 1
ATOM 1674 O O . LEU A 1 240 ? -6.852 25.714 -33.362 1.00 39.96 240 LEU A O 1
ATOM 1679 N N . GLN A 1 241 ? -7.208 27.700 -34.321 1.00 40.16 241 GLN A N 1
ATOM 1680 C CA . GLN A 1 241 ? -7.839 28.277 -33.143 1.00 40.22 241 GLN A CA 1
ATOM 1681 C C . GLN A 1 241 ? -9.131 27.533 -32.758 1.00 40.10 241 GLN A C 1
ATOM 1682 O O . GLN A 1 241 ? -9.401 27.325 -31.584 1.00 39.66 241 GLN A O 1
ATOM 1688 N N . HIS A 1 242 ? -9.926 27.177 -33.766 1.00 40.26 242 HIS A N 1
ATOM 1689 C CA . HIS A 1 242 ? -11.125 26.370 -33.594 1.00 40.54 242 HIS A CA 1
ATOM 1690 C C . HIS A 1 242 ? -10.798 24.986 -33.014 1.00 40.49 242 HIS A C 1
ATOM 1691 O O . HIS A 1 242 ? -11.464 24.523 -32.092 1.00 40.27 242 HIS A O 1
ATOM 1698 N N . LYS A 1 243 ? -9.777 24.343 -33.561 1.00 40.68 243 LYS A N 1
ATOM 1699 C CA . LYS A 1 243 ? -9.299 23.053 -33.045 1.00 41.14 243 LYS A CA 1
ATOM 1700 C C . LYS A 1 243 ? -8.919 23.180 -31.561 1.00 40.88 243 LYS A C 1
ATOM 1701 O O . LYS A 1 243 ? -9.250 22.322 -30.735 1.00 40.70 243 LYS A O 1
ATOM 1707 N N . ASP A 1 244 ? -8.218 24.261 -31.232 1.00 40.51 244 ASP A N 1
ATOM 1708 C CA . ASP A 1 244 ? -7.792 24.515 -29.853 1.00 40.37 244 ASP A CA 1
ATOM 1709 C C . ASP A 1 244 ? -8.980 24.668 -28.919 1.00 40.02 244 ASP A C 1
ATOM 1710 O O . ASP A 1 244 ? -8.966 24.144 -27.812 1.00 39.87 244 ASP A O 1
ATOM 1715 N N . LEU A 1 245 ? -10.005 25.390 -29.366 1.00 39.88 245 LEU A N 1
ATOM 1716 C CA . LEU A 1 245 ? -11.229 25.544 -28.567 1.00 39.64 245 LEU A CA 1
ATOM 1717 C C . LEU A 1 245 ? -11.950 24.196 -28.381 1.00 39.45 245 LEU A C 1
ATOM 1718 O O . LEU A 1 245 ? -12.524 23.920 -27.326 1.00 39.59 245 LEU A O 1
ATOM 1723 N N . GLY A 1 246 ? -11.905 23.350 -29.402 1.00 39.43 246 GLY A N 1
ATOM 1724 C CA . GLY A 1 246 ? -12.424 21.982 -29.299 1.00 39.18 246 GLY A CA 1
ATOM 1725 C C . GLY A 1 246 ? -11.713 21.142 -28.262 1.00 38.77 246 GLY A C 1
ATOM 1726 O O . GLY A 1 246 ? -12.340 20.375 -27.572 1.00 38.73 246 GLY A O 1
ATOM 1727 N N . LEU A 1 247 ? -10.395 21.277 -28.178 1.00 38.87 247 LEU A N 1
ATOM 1728 C CA . LEU A 1 247 ? -9.595 20.566 -27.173 1.00 38.85 247 LEU A CA 1
ATOM 1729 C C . LEU A 1 247 ? -9.949 21.011 -25.758 1.00 38.30 247 LEU A C 1
ATOM 1730 O O . LEU A 1 247 ? -9.978 20.199 -24.850 1.00 38.07 247 LEU A O 1
ATOM 1735 N N . ALA A 1 248 ? -10.203 22.305 -25.589 1.00 37.78 248 ALA A N 1
ATOM 1736 C CA . ALA A 1 248 ? -10.676 22.851 -24.338 1.00 37.86 248 ALA A CA 1
ATOM 1737 C C . ALA A 1 248 ? -12.011 22.233 -23.918 1.00 37.69 248 ALA A C 1
ATOM 1738 O O . ALA A 1 248 ? -12.176 21.840 -22.771 1.00 38.32 248 ALA A O 1
ATOM 1740 N N . LEU A 1 249 ? -12.950 22.138 -24.848 1.00 37.94 249 LEU A N 1
ATOM 1741 C CA . LEU A 1 249 ? -14.254 21.541 -24.589 1.00 38.19 249 LEU A CA 1
ATOM 1742 C C . LEU A 1 249 ? -14.133 20.057 -24.262 1.00 38.31 249 LEU A C 1
ATOM 1743 O O . LEU A 1 249 ? -14.902 19.542 -23.441 1.00 37.74 249 LEU A O 1
ATOM 1748 N N . GLU A 1 250 ? -13.201 19.375 -24.921 1.00 38.88 250 GLU A N 1
ATOM 1749 C CA . GLU A 1 250 ? -12.912 17.971 -24.610 1.00 39.64 250 GLU A CA 1
ATOM 1750 C C . GLU A 1 250 ? -12.414 17.863 -23.177 1.00 39.50 250 GLU A C 1
ATOM 1751 O O . GLU A 1 250 ? -12.871 17.004 -22.420 1.00 39.79 250 GLU A O 1
ATOM 1757 N N . ALA A 1 251 ? -11.492 18.739 -22.790 1.00 39.34 251 ALA A N 1
ATOM 1758 C CA . ALA A 1 251 ? -11.008 18.748 -21.397 1.00 39.59 251 ALA A CA 1
ATOM 1759 C C . ALA A 1 251 ? -12.116 19.111 -20.401 1.00 39.65 251 ALA A C 1
ATOM 1760 O O . ALA A 1 251 ? -12.195 18.540 -19.308 1.00 39.63 251 ALA A O 1
ATOM 1762 N N . GLY A 1 252 ? -12.976 20.061 -20.763 1.00 40.09 252 GLY A N 1
ATOM 1763 C CA . GLY A 1 252 ? -14.123 20.395 -19.928 1.00 40.53 252 GLY A CA 1
ATOM 1764 C C . GLY A 1 252 ? -15.074 19.231 -19.678 1.00 40.79 252 GLY A C 1
ATOM 1765 O O . GLY A 1 252 ? -15.539 19.030 -18.548 1.00 40.81 252 GLY A O 1
ATOM 1766 N N . LYS A 1 253 ? -15.368 18.473 -20.735 1.00 41.56 253 LYS A N 1
ATOM 1767 C CA . LYS A 1 253 ? -16.231 17.293 -20.658 1.00 41.89 253 LYS A CA 1
ATOM 1768 C C . LYS A 1 253 ? -15.600 16.218 -19.783 1.00 42.21 253 LYS A C 1
ATOM 1769 O O . LYS A 1 253 ? -16.267 15.650 -18.928 1.00 42.05 253 LYS A O 1
ATOM 1775 N N . GLU A 1 254 ? -14.313 15.946 -20.006 1.00 42.61 254 GLU A N 1
ATOM 1776 C CA . GLU A 1 254 ? -13.573 14.929 -19.237 1.00 43.15 254 GLU A CA 1
ATOM 1777 C C . GLU A 1 254 ? -13.408 15.314 -17.758 1.00 42.68 254 GLU A C 1
ATOM 1778 O O . GLU A 1 254 ? -13.396 14.452 -16.890 1.00 42.55 254 GLU A O 1
ATOM 1784 N N . GLY A 1 255 ? -13.295 16.611 -17.477 1.00 42.36 255 GLY A N 1
ATOM 1785 C CA . GLY A 1 255 ? -13.165 17.091 -16.102 1.00 42.15 255 GLY A CA 1
ATOM 1786 C C . GLY A 1 255 ? -14.454 17.581 -15.456 1.00 42.07 255 GLY A C 1
ATOM 1787 O O . GLY A 1 255 ? -14.440 18.013 -14.308 1.00 42.61 255 GLY A O 1
ATOM 1788 N N . ASN A 1 256 ? -15.575 17.486 -16.165 1.00 41.84 256 ASN A N 1
ATOM 1789 C CA . ASN A 1 256 ? -16.863 18.035 -15.698 1.00 41.52 256 ASN A CA 1
ATOM 1790 C C . ASN A 1 256 ? -16.759 19.487 -15.268 1.00 41.06 256 ASN A C 1
ATOM 1791 O O . ASN A 1 256 ? -17.178 19.855 -14.177 1.00 41.17 256 ASN A O 1
ATOM 1796 N N . VAL A 1 257 ? -16.183 20.301 -16.143 1.00 40.48 257 VAL A N 1
ATOM 1797 C CA . VAL A 1 257 ? -16.082 21.734 -15.921 1.00 39.91 257 VAL A CA 1
ATOM 1798 C C . VAL A 1 257 ? -16.828 22.435 -17.054 1.00 39.77 257 VAL A C 1
ATOM 1799 O O . VAL A 1 257 ? -16.397 22.359 -18.197 1.00 39.57 257 VAL A O 1
ATOM 1803 N N . PRO A 1 258 ? -17.976 23.083 -16.746 1.00 39.40 258 PRO A N 1
ATOM 1804 C CA . PRO A 1 258 ? -18.682 23.851 -17.758 1.00 39.09 258 PRO A CA 1
ATOM 1805 C C . PRO A 1 258 ? -17.831 24.986 -18.340 1.00 38.96 258 PRO A C 1
ATOM 1806 O O . PRO A 1 258 ? -17.105 25.646 -17.605 1.00 38.87 258 PRO A O 1
ATOM 1810 N N . LEU A 1 259 ? -17.955 25.205 -19.651 1.00 38.69 259 LEU A N 1
ATOM 1811 C CA . LEU A 1 259 ? -17.154 26.173 -20.393 1.00 38.60 259 LEU A CA 1
ATOM 1812 C C . LEU A 1 259 ? -18.056 26.937 -21.375 1.00 38.51 259 LEU A C 1
ATOM 1813 O O . LEU A 1 259 ? -17.886 26.846 -22.604 1.00 38.25 259 LEU A O 1
ATOM 1818 N N . PRO A 1 260 ? -19.036 27.676 -20.839 1.00 38.66 260 PRO A N 1
ATOM 1819 C CA . PRO A 1 260 ? -20.011 28.374 -21.687 1.00 38.69 260 PRO A CA 1
ATOM 1820 C C . PRO A 1 260 ? -19.408 29.399 -22.663 1.00 38.68 260 PRO A C 1
ATOM 1821 O O . PRO A 1 260 ? -19.826 29.460 -23.814 1.00 38.96 260 PRO A O 1
ATOM 1825 N N . MET A 1 261 ? -18.468 30.215 -22.203 1.00 38.76 261 MET A N 1
ATOM 1826 C CA . MET A 1 261 ? -17.828 31.211 -23.072 1.00 38.70 261 MET A CA 1
ATOM 1827 C C . MET A 1 261 ? -17.029 30.539 -24.173 1.00 38.74 261 MET A C 1
ATOM 1828 O O . MET A 1 261 ? -17.054 30.974 -25.323 1.00 38.92 261 MET A O 1
ATOM 1833 N N . THR A 1 262 ? -16.298 29.490 -23.814 1.00 38.82 262 THR A N 1
ATOM 1834 C CA . THR A 1 262 ? -15.522 28.718 -24.776 1.00 38.65 262 THR A CA 1
ATOM 1835 C C . THR A 1 262 ? -16.431 28.105 -25.822 1.00 38.68 262 THR A C 1
ATOM 1836 O O . THR A 1 262 ? -16.125 28.162 -27.016 1.00 38.50 262 THR A O 1
ATOM 1840 N N . ALA A 1 263 ? -17.527 27.506 -25.350 1.00 38.50 263 ALA A N 1
ATOM 1841 C CA . ALA A 1 263 ? -18.505 26.851 -26.201 1.00 38.25 263 ALA A CA 1
ATOM 1842 C C . ALA A 1 263 ? -19.052 27.837 -27.226 1.00 38.34 263 ALA A C 1
ATOM 1843 O O . ALA A 1 263 ? -19.160 27.509 -28.438 1.00 37.46 263 ALA A O 1
ATOM 1845 N N . MET A 1 264 ? -19.397 29.041 -26.756 1.00 38.06 264 MET A N 1
ATOM 1846 C CA A MET A 1 264 ? -19.971 30.018 -27.667 0.50 38.25 264 MET A CA 1
ATOM 1847 C CA B MET A 1 264 ? -19.937 30.085 -27.614 0.50 38.14 264 MET A CA 1
ATOM 1848 C C . MET A 1 264 ? -18.904 30.516 -28.640 1.00 38.01 264 MET A C 1
ATOM 1849 O O . MET A 1 264 ? -19.190 30.630 -29.837 1.00 37.85 264 MET A O 1
ATOM 1858 N N . ALA A 1 265 ? -17.691 30.770 -28.160 1.00 37.84 265 ALA A N 1
ATOM 1859 C CA . ALA A 1 265 ? -16.577 31.142 -29.055 1.00 37.92 265 ALA A CA 1
ATOM 1860 C C . ALA A 1 265 ? -16.389 30.096 -30.147 1.00 37.82 265 ALA A C 1
ATOM 1861 O O . ALA A 1 265 ? -16.180 30.428 -31.300 1.00 38.07 265 ALA A O 1
ATOM 1863 N N . THR A 1 266 ? -16.477 28.825 -29.774 1.00 38.02 266 THR A N 1
ATOM 1864 C CA . THR A 1 266 ? -16.289 27.729 -30.726 1.00 37.88 266 THR A CA 1
ATOM 1865 C C . THR A 1 266 ? -17.287 27.814 -31.874 1.00 37.84 266 THR A C 1
ATOM 1866 O O . THR A 1 266 ? -16.922 27.656 -33.053 1.00 38.08 266 THR A O 1
ATOM 1870 N N . GLN A 1 267 ? -18.542 28.090 -31.542 1.00 37.91 267 GLN A N 1
ATOM 1871 C CA . GLN A 1 267 ? -19.604 28.150 -32.546 1.00 38.04 267 GLN A CA 1
ATOM 1872 C C . GLN A 1 267 ? -19.510 29.397 -33.436 1.00 38.05 267 GLN A C 1
ATOM 1873 O O . GLN A 1 267 ? -19.843 29.351 -34.619 1.00 38.12 267 GLN A O 1
ATOM 1879 N N . ILE A 1 268 ? -19.032 30.497 -32.871 1.00 38.08 268 ILE A N 1
ATOM 1880 C CA . ILE A 1 268 ? -18.778 31.699 -33.645 1.00 38.31 268 ILE A CA 1
ATOM 1881 C C . ILE A 1 268 ? -17.652 31.464 -34.662 1.00 38.64 268 ILE A C 1
ATOM 1882 O O . ILE A 1 268 ? -17.781 31.816 -35.835 1.00 38.71 268 ILE A O 1
ATOM 1887 N N . PHE A 1 269 ? -16.559 30.844 -34.226 1.00 38.78 269 PHE A N 1
ATOM 1888 C CA . PHE A 1 269 ? -15.497 30.462 -35.151 1.00 38.98 269 PHE A CA 1
ATOM 1889 C C . PHE A 1 269 ? -15.946 29.405 -36.171 1.00 38.93 269 PHE A C 1
ATOM 1890 O O . PHE A 1 269 ? -15.431 29.383 -37.284 1.00 38.65 269 PHE A O 1
ATOM 1898 N N . GLU A 1 270 ? -16.888 28.540 -35.795 1.00 38.82 270 GLU A N 1
ATOM 1899 C CA . GLU A 1 270 ? -17.475 27.615 -36.767 1.00 38.76 270 GLU A CA 1
ATOM 1900 C C . GLU A 1 270 ? -18.216 28.364 -37.872 1.00 38.39 270 GLU A C 1
ATOM 1901 O O . GLU A 1 270 ? -18.177 27.964 -39.030 1.00 37.88 270 GLU A O 1
ATOM 1907 N N . GLY A 1 271 ? -18.897 29.448 -37.500 1.00 38.31 271 GLY A N 1
ATOM 1908 C CA . GLY A 1 271 ? -19.511 30.338 -38.485 1.00 38.27 271 GLY A CA 1
ATOM 1909 C C . GLY A 1 271 ? -18.507 30.837 -39.515 1.00 38.08 271 GLY A C 1
ATOM 1910 O O . GLY A 1 271 ? -18.776 30.819 -40.723 1.00 37.55 271 GLY A O 1
ATOM 1911 N N . GLY A 1 272 ? -17.340 31.270 -39.041 1.00 38.12 272 GLY A N 1
ATOM 1912 C CA . GLY A 1 272 ? -16.283 31.727 -39.932 1.00 38.54 272 GLY A CA 1
ATOM 1913 C C . GLY A 1 272 ? -15.811 30.626 -40.855 1.00 38.50 272 GLY A C 1
ATOM 1914 O O . GLY A 1 272 ? -15.586 30.849 -42.035 1.00 38.62 272 GLY A O 1
ATOM 1915 N N . ARG A 1 273 ? -15.671 29.427 -40.310 1.00 38.64 273 ARG A N 1
ATOM 1916 C CA . ARG A 1 273 ? -15.325 28.268 -41.117 1.00 39.28 273 ARG A CA 1
ATOM 1917 C C . ARG A 1 273 ? -16.398 27.923 -42.139 1.00 38.94 273 ARG A C 1
ATOM 1918 O O . ARG A 1 273 ? -16.075 27.600 -43.286 1.00 38.64 273 ARG A O 1
ATOM 1926 N N . ALA A 1 274 ? -17.660 28.050 -41.737 1.00 38.82 274 ALA A N 1
ATOM 1927 C CA . ALA A 1 274 ? -18.787 27.868 -42.650 1.00 39.10 274 ALA A CA 1
ATOM 1928 C C . ALA A 1 274 ? -18.727 28.846 -43.832 1.00 39.06 274 ALA A C 1
ATOM 1929 O O . ALA A 1 274 ? -19.132 28.499 -44.925 1.00 38.73 274 ALA A O 1
ATOM 1931 N N . MET A 1 275 ? -18.210 30.050 -43.589 1.00 39.27 275 MET A N 1
ATOM 1932 C CA . MET A 1 275 ? -18.051 31.079 -44.614 1.00 39.76 275 MET A CA 1
ATOM 1933 C C . MET A 1 275 ? -16.754 30.940 -45.426 1.00 39.63 275 MET A C 1
ATOM 1934 O O . MET A 1 275 ? -16.449 31.818 -46.229 1.00 39.54 275 MET A O 1
ATOM 1939 N N . GLY A 1 276 ? -16.001 29.856 -45.217 1.00 39.68 276 GLY A N 1
ATOM 1940 C CA . GLY A 1 276 ? -14.793 29.569 -45.998 1.00 39.67 276 GLY A CA 1
ATOM 1941 C C . GLY A 1 276 ? -13.546 30.291 -45.527 1.00 39.84 276 GLY A C 1
ATOM 1942 O O . GLY A 1 276 ? -12.583 30.407 -46.283 1.00 39.87 276 GLY A O 1
ATOM 1943 N N . LEU A 1 277 ? -13.543 30.728 -44.265 1.00 40.14 277 LEU A N 1
ATOM 1944 C CA . LEU A 1 277 ? -12.467 31.554 -43.716 1.00 40.12 277 LEU A CA 1
ATOM 1945 C C . LEU A 1 277 ? -11.442 30.758 -42.909 1.00 40.18 277 LEU A C 1
ATOM 1946 O O . LEU A 1 277 ? -10.553 31.337 -42.305 1.00 40.28 277 LEU A O 1
ATOM 1951 N N . GLY A 1 278 ? -11.544 29.429 -42.925 1.00 40.29 278 GLY A N 1
ATOM 1952 C CA . GLY A 1 278 ? -10.708 28.571 -42.086 1.00 40.50 278 GLY A CA 1
ATOM 1953 C C . GLY A 1 278 ? -9.202 28.739 -42.193 1.00 40.69 278 GLY A C 1
ATOM 1954 O O . GLY A 1 278 ? -8.477 28.555 -41.203 1.00 40.63 278 GLY A O 1
ATOM 1955 N N . ARG A 1 279 ? -8.726 29.095 -43.385 1.00 41.33 279 ARG A N 1
ATOM 1956 C CA . ARG A 1 279 ? -7.288 29.255 -43.651 1.00 41.62 279 ARG A CA 1
ATOM 1957 C C . ARG A 1 279 ? -6.767 30.674 -43.406 1.00 41.22 279 ARG A C 1
ATOM 1958 O O . ARG A 1 279 ? -5.562 30.905 -43.395 1.00 41.20 279 ARG A O 1
ATOM 1966 N N . GLU A 1 280 ? -7.671 31.620 -43.207 1.00 40.66 280 GLU A N 1
ATOM 1967 C CA . GLU A 1 280 ? -7.286 32.977 -42.861 1.00 40.74 280 GLU A CA 1
ATOM 1968 C C . GLU A 1 280 ? -6.970 33.062 -41.375 1.00 40.53 280 GLU A C 1
ATOM 1969 O O . GLU A 1 280 ? -7.398 32.198 -40.602 1.00 40.26 280 GLU A O 1
ATOM 1975 N N . ASP A 1 281 ? -6.239 34.105 -40.973 1.00 40.33 281 ASP A N 1
ATOM 1976 C CA . ASP A 1 281 ? -5.990 34.349 -39.573 1.00 40.46 281 ASP A CA 1
ATOM 1977 C C . ASP A 1 281 ? -7.332 34.351 -38.855 1.00 40.74 281 ASP A C 1
ATOM 1978 O O . ASP A 1 281 ? -8.362 34.767 -39.413 1.00 39.94 281 ASP A O 1
ATOM 1983 N N . MET A 1 282 ? -7.308 33.879 -37.613 1.00 41.28 282 MET A N 1
ATOM 1984 C CA . MET A 1 282 ? -8.521 33.726 -36.839 1.00 42.45 282 MET A CA 1
ATOM 1985 C C . MET A 1 282 ? -9.273 35.034 -36.565 1.00 41.11 282 MET A C 1
ATOM 1986 O O . MET A 1 282 ? -10.442 34.982 -36.303 1.00 40.79 282 MET A O 1
ATOM 1991 N N . SER A 1 283 ? -8.621 36.193 -36.671 1.00 40.49 283 SER A N 1
ATOM 1992 C CA . SER A 1 283 ? -9.290 37.474 -36.469 1.00 40.17 283 SER A CA 1
ATOM 1993 C C . SER A 1 283 ? -10.286 37.785 -37.587 1.00 40.06 283 SER A C 1
ATOM 1994 O O . SER A 1 283 ? -11.159 38.654 -37.425 1.00 39.85 283 SER A O 1
ATOM 1997 N N . ALA A 1 284 ? -10.153 37.073 -38.715 1.00 39.89 284 ALA A N 1
ATOM 1998 C CA . ALA A 1 284 ? -11.134 37.129 -39.813 1.00 39.51 284 ALA A CA 1
ATOM 1999 C C . ALA A 1 284 ? -12.523 36.678 -39.370 1.00 38.75 284 ALA A C 1
ATOM 2000 O O . ALA A 1 284 ? -13.480 36.880 -40.080 1.00 38.58 284 ALA A O 1
ATOM 2002 N N . VAL A 1 285 ? -12.647 36.073 -38.198 1.00 39.20 285 VAL A N 1
ATOM 2003 C CA . VAL A 1 285 ? -13.983 35.732 -37.651 1.00 39.44 285 VAL A CA 1
ATOM 2004 C C . VAL A 1 285 ? -14.913 36.973 -37.546 1.00 39.59 285 VAL A C 1
ATOM 2005 O O . VAL A 1 285 ? -16.138 36.838 -37.615 1.00 39.36 285 VAL A O 1
ATOM 2009 N N . ILE A 1 286 ? -14.323 38.168 -37.408 1.00 39.42 286 ILE A N 1
ATOM 2010 C CA . ILE A 1 286 ? -15.074 39.419 -37.444 1.00 40.20 286 ILE A CA 1
ATOM 2011 C C . ILE A 1 286 ? -15.974 39.539 -38.708 1.00 40.65 286 ILE A C 1
ATOM 2012 O O . ILE A 1 286 ? -17.057 40.124 -38.660 1.00 40.56 286 ILE A O 1
ATOM 2017 N N . LYS A 1 287 ? -15.509 38.983 -39.827 1.00 41.40 287 LYS A N 1
ATOM 2018 C CA . LYS A 1 287 ? -16.273 38.962 -41.083 1.00 41.54 287 LYS A CA 1
ATOM 2019 C C . LYS A 1 287 ? -17.637 38.271 -40.950 1.00 41.56 287 LYS A C 1
ATOM 2020 O O . LYS A 1 287 ? -18.560 38.598 -41.689 1.00 41.45 287 LYS A O 1
ATOM 2026 N N . VAL A 1 288 ? -17.766 37.335 -40.006 1.00 42.14 288 VAL A N 1
ATOM 2027 C CA . VAL A 1 288 ? -19.091 36.761 -39.660 1.00 42.10 288 VAL A CA 1
ATOM 2028 C C . VAL A 1 288 ? -20.134 37.850 -39.350 1.00 42.09 288 VAL A C 1
ATOM 2029 O O . VAL A 1 288 ? -21.240 37.831 -39.883 1.00 42.32 288 VAL A O 1
ATOM 2033 N N . TRP A 1 289 ? -19.757 38.812 -38.525 1.00 42.01 289 TRP A N 1
ATOM 2034 C CA . TRP A 1 289 ? -20.682 39.862 -38.116 1.00 42.01 289 TRP A CA 1
ATOM 2035 C C . TRP A 1 289 ? -20.829 40.963 -39.164 1.00 41.88 289 TRP A C 1
ATOM 2036 O O . TRP A 1 289 ? -21.916 41.502 -39.351 1.00 41.33 289 TRP A O 1
ATOM 2047 N N . GLU A 1 290 ? -19.734 41.275 -39.857 1.00 42.34 290 GLU A N 1
ATOM 2048 C CA . GLU A 1 290 ? -19.744 42.246 -40.962 1.00 42.54 290 GLU A CA 1
ATOM 2049 C C . GLU A 1 290 ? -20.686 41.805 -42.057 1.00 42.44 290 GLU A C 1
ATOM 2050 O O . GLU A 1 290 ? -21.454 42.607 -42.579 1.00 42.40 290 GLU A O 1
ATOM 2056 N N . GLN A 1 291 ? -20.629 40.528 -42.396 1.00 42.91 291 GLN A N 1
ATOM 2057 C CA . GLN A 1 291 ? -21.466 40.015 -43.454 1.00 43.28 291 GLN A CA 1
ATOM 2058 C C . GLN A 1 291 ? -22.935 40.051 -43.009 1.00 43.29 291 GLN A C 1
ATOM 2059 O O . GLN A 1 291 ? -23.811 40.390 -43.798 1.00 43.50 291 GLN A O 1
ATOM 2065 N N . MET A 1 292 ? -23.195 39.716 -41.752 1.00 42.77 292 MET A N 1
ATOM 2066 C CA . MET A 1 292 ? -24.566 39.656 -41.254 1.00 43.12 292 MET A CA 1
ATOM 2067 C C . MET A 1 292 ? -25.202 41.041 -41.081 1.00 43.27 292 MET A C 1
ATOM 2068 O O . MET A 1 292 ? -26.413 41.187 -41.262 1.00 43.33 292 MET A O 1
ATOM 2073 N N . THR A 1 293 ? -24.383 42.046 -40.753 1.00 43.20 293 THR A N 1
ATOM 2074 C CA . THR A 1 293 ? -24.874 43.370 -40.338 1.00 43.24 293 THR A CA 1
ATOM 2075 C C . THR A 1 293 ? -24.737 44.473 -41.400 1.00 44.06 293 THR A C 1
ATOM 2076 O O . THR A 1 293 ? -25.440 45.482 -41.336 1.00 43.44 293 THR A O 1
ATOM 2080 N N . GLY A 1 294 ? -23.822 44.267 -42.363 1.00 44.56 294 GLY A N 1
ATOM 2081 C CA . GLY A 1 294 ? -23.414 45.296 -43.278 1.00 44.58 294 GLY A CA 1
ATOM 2082 C C . GLY A 1 294 ? -22.457 46.289 -42.661 1.00 44.84 294 GLY A C 1
ATOM 2083 O O . GLY A 1 294 ? -22.096 47.260 -43.289 1.00 44.52 294 GLY A O 1
ATOM 2084 N N . VAL A 1 295 ? -22.044 46.064 -41.423 1.00 45.77 295 VAL A N 1
ATOM 2085 C CA . VAL A 1 295 ? -21.097 46.970 -40.773 1.00 46.40 295 VAL A CA 1
ATOM 2086 C C . VAL A 1 295 ? -19.687 46.647 -41.260 1.00 47.01 295 VAL A C 1
ATOM 2087 O O . VAL A 1 295 ? -19.296 45.470 -41.370 1.00 46.24 295 VAL A O 1
ATOM 2091 N N . SER A 1 296 ? -18.952 47.701 -41.597 1.00 47.59 296 SER A N 1
ATOM 2092 C CA . SER A 1 296 ? -17.575 47.564 -42.054 1.00 48.51 296 SER A CA 1
ATOM 2093 C C . SER A 1 296 ? -16.607 48.008 -40.961 1.00 48.67 296 SER A C 1
ATOM 2094 O O . SER A 1 296 ? -16.641 49.155 -40.527 1.00 48.31 296 SER A O 1
ATOM 2097 N N . VAL A 1 297 ? -15.781 47.069 -40.510 1.00 49.65 297 VAL A N 1
ATOM 2098 C CA . VAL A 1 297 ? -14.729 47.336 -39.546 1.00 50.41 297 VAL A CA 1
ATOM 2099 C C . VAL A 1 297 ? -13.381 47.111 -40.226 1.00 51.62 297 VAL A C 1
ATOM 2100 O O . VAL A 1 297 ? -12.515 48.002 -40.240 1.00 51.46 297 VAL A O 1
ATOM 2104 N N . SER A 1 298 ? -13.203 45.913 -40.783 1.00 52.91 298 SER A N 1
ATOM 2105 C CA . SER A 1 298 ? -11.908 45.522 -41.334 1.00 53.87 298 SER A CA 1
ATOM 2106 C C . SER A 1 298 ? -11.626 46.350 -42.563 1.00 54.71 298 SER A C 1
ATOM 2107 O O . SER A 1 298 ? -12.541 46.685 -43.302 1.00 55.49 298 SER A O 1
ATOM 2110 N N . GLY A 1 299 ? -10.364 46.718 -42.756 1.00 55.42 299 GLY A N 1
ATOM 2111 C CA . GLY A 1 299 ? -9.980 47.575 -43.868 1.00 55.77 299 GLY A CA 1
ATOM 2112 C C . GLY A 1 299 ? -9.831 46.788 -45.154 1.00 56.29 299 GLY A C 1
ATOM 2113 O O . GLY A 1 299 ? -10.424 45.715 -45.317 1.00 56.11 299 GLY A O 1
ATOM 2114 N N . GLY A 1 300 ? -9.046 47.333 -46.078 1.00 56.63 300 GLY A N 1
ATOM 2115 C CA . GLY A 1 300 ? -8.811 46.691 -47.371 1.00 56.87 300 GLY A CA 1
ATOM 2116 C C . GLY A 1 300 ? -9.943 46.977 -48.325 1.00 57.30 300 GLY A C 1
ATOM 2117 O O . GLY A 1 300 ? -10.713 47.913 -48.101 1.00 58.55 300 GLY A O 1
ATOM 2118 N N . SER B 1 4 ? -75.125 47.145 -13.702 1.00 73.72 4 SER B N 1
ATOM 2119 C CA . SER B 1 4 ? -74.802 48.355 -12.884 1.00 73.81 4 SER B CA 1
ATOM 2120 C C . SER B 1 4 ? -73.303 48.679 -12.873 1.00 73.69 4 SER B C 1
ATOM 2121 O O . SER B 1 4 ? -72.915 49.852 -12.777 1.00 73.69 4 SER B O 1
ATOM 2124 N N . ILE B 1 5 ? -72.469 47.641 -12.945 1.00 73.55 5 ILE B N 1
ATOM 2125 C CA . ILE B 1 5 ? -71.011 47.808 -12.920 1.00 73.54 5 ILE B CA 1
ATOM 2126 C C . ILE B 1 5 ? -70.540 48.545 -14.170 1.00 73.34 5 ILE B C 1
ATOM 2127 O O . ILE B 1 5 ? -71.059 48.323 -15.266 1.00 73.16 5 ILE B O 1
ATOM 2132 N N . LYS B 1 6 ? -69.567 49.431 -14.000 1.00 73.13 6 LYS B N 1
ATOM 2133 C CA . LYS B 1 6 ? -69.147 50.314 -15.091 1.00 73.07 6 LYS B CA 1
ATOM 2134 C C . LYS B 1 6 ? -67.753 49.965 -15.617 1.00 72.64 6 LYS B C 1
ATOM 2135 O O . LYS B 1 6 ? -66.781 49.977 -14.862 1.00 72.34 6 LYS B O 1
ATOM 2141 N N . ILE B 1 7 ? -67.669 49.678 -16.916 1.00 72.56 7 ILE B N 1
ATOM 2142 C CA . ILE B 1 7 ? -66.406 49.318 -17.563 1.00 72.67 7 ILE B CA 1
ATOM 2143 C C . ILE B 1 7 ? -65.845 50.480 -18.374 1.00 72.43 7 ILE B C 1
ATOM 2144 O O . ILE B 1 7 ? -66.588 51.194 -19.022 1.00 72.46 7 ILE B O 1
ATOM 2149 N N . GLY B 1 8 ? -64.528 50.656 -18.304 1.00 72.50 8 GLY B N 1
ATOM 2150 C CA . GLY B 1 8 ? -63.811 51.701 -19.015 1.00 72.46 8 GLY B CA 1
ATOM 2151 C C . GLY B 1 8 ? -62.692 51.124 -19.858 1.00 72.50 8 GLY B C 1
ATOM 2152 O O . GLY B 1 8 ? -62.075 50.108 -19.500 1.00 72.17 8 GLY B O 1
ATOM 2153 N N . PHE B 1 9 ? -62.439 51.778 -20.987 1.00 72.60 9 PHE B N 1
ATOM 2154 C CA . PHE B 1 9 ? -61.375 51.397 -21.902 1.00 72.92 9 PHE B CA 1
ATOM 2155 C C . PHE B 1 9 ? -60.481 52.590 -22.209 1.00 73.10 9 PHE B C 1
ATOM 2156 O O . PHE B 1 9 ? -60.913 53.534 -22.868 1.00 73.06 9 PHE B O 1
ATOM 2164 N N . ILE B 1 10 ? -59.256 52.543 -21.690 1.00 73.12 10 ILE B N 1
ATOM 2165 C CA . ILE B 1 10 ? -58.204 53.493 -22.024 1.00 73.56 10 ILE B CA 1
ATOM 2166 C C . ILE B 1 10 ? -57.490 52.960 -23.274 1.00 73.85 10 ILE B C 1
ATOM 2167 O O . ILE B 1 10 ? -56.542 52.169 -23.180 1.00 74.26 10 ILE B O 1
ATOM 2172 N N . GLY B 1 11 ? -57.959 53.395 -24.439 1.00 74.27 11 GLY B N 1
ATOM 2173 C CA . GLY B 1 11 ? -57.520 52.851 -25.720 1.00 74.27 11 GLY B CA 1
ATOM 2174 C C . GLY B 1 11 ? -58.471 51.782 -26.234 1.00 74.45 11 GLY B C 1
ATOM 2175 O O . GLY B 1 11 ? -59.026 51.005 -25.462 1.00 74.32 11 GLY B O 1
ATOM 2176 N N . LEU B 1 12 ? -58.644 51.752 -27.554 1.00 74.79 12 LEU B N 1
ATOM 2177 C CA . LEU B 1 12 ? -59.526 50.810 -28.245 1.00 74.98 12 LEU B CA 1
ATOM 2178 C C . LEU B 1 12 ? -58.827 50.273 -29.481 1.00 75.60 12 LEU B C 1
ATOM 2179 O O . LEU B 1 12 ? -59.169 50.643 -30.610 1.00 76.49 12 LEU B O 1
ATOM 2184 N N . GLY B 1 13 ? -57.843 49.405 -29.288 1.00 75.92 13 GLY B N 1
ATOM 2185 C CA . GLY B 1 13 ? -57.086 48.872 -30.423 1.00 75.88 13 GLY B CA 1
ATOM 2186 C C . GLY B 1 13 ? -57.811 47.745 -31.136 1.00 76.05 13 GLY B C 1
ATOM 2187 O O . GLY B 1 13 ? -59.051 47.664 -31.123 1.00 76.14 13 GLY B O 1
ATOM 2188 N N . ALA B 1 14 ? -57.026 46.866 -31.756 1.00 76.21 14 ALA B N 1
ATOM 2189 C CA . ALA B 1 14 ? -57.560 45.674 -32.415 1.00 76.21 14 ALA B CA 1
ATOM 2190 C C . ALA B 1 14 ? -58.209 44.738 -31.396 1.00 76.16 14 ALA B C 1
ATOM 2191 O O . ALA B 1 14 ? -59.165 44.040 -31.719 1.00 76.53 14 ALA B O 1
ATOM 2193 N N . MET B 1 15 ? -57.690 44.736 -30.173 1.00 76.02 15 MET B N 1
ATOM 2194 C CA . MET B 1 15 ? -58.238 43.910 -29.090 1.00 75.97 15 MET B CA 1
ATOM 2195 C C . MET B 1 15 ? -59.338 44.643 -28.331 1.00 75.73 15 MET B C 1
ATOM 2196 O O . MET B 1 15 ? -60.403 44.081 -28.077 1.00 75.78 15 MET B O 1
ATOM 2201 N N . GLY B 1 16 ? -59.076 45.898 -27.974 1.00 75.33 16 GLY B N 1
ATOM 2202 C CA . GLY B 1 16 ? -59.981 46.679 -27.140 1.00 75.04 16 GLY B CA 1
ATOM 2203 C C . GLY B 1 16 ? -61.384 46.822 -27.679 1.00 74.82 16 GLY B C 1
ATOM 2204 O O . GLY B 1 16 ? -62.355 46.699 -26.937 1.00 74.91 16 GLY B O 1
ATOM 2205 N N . LYS B 1 17 ? -61.486 47.076 -28.976 1.00 74.52 17 LYS B N 1
ATOM 2206 C CA . LYS B 1 17 ? -62.765 47.301 -29.649 1.00 74.15 17 LYS B CA 1
ATOM 2207 C C . LYS B 1 17 ? -63.719 46.100 -29.589 1.00 73.75 17 LYS B C 1
ATOM 2208 O O . LYS B 1 17 ? -64.838 46.251 -29.102 1.00 72.99 17 LYS B O 1
ATOM 2214 N N . PRO B 1 18 ? -63.293 44.906 -30.080 1.00 73.80 18 PRO B N 1
ATOM 2215 C CA . PRO B 1 18 ? -64.188 43.742 -29.939 1.00 73.75 18 PRO B CA 1
ATOM 2216 C C . PRO B 1 18 ? -64.534 43.370 -28.498 1.00 73.49 18 PRO B C 1
ATOM 2217 O O . PRO B 1 18 ? -65.641 42.895 -28.247 1.00 73.29 18 PRO B O 1
ATOM 2221 N N . MET B 1 19 ? -63.597 43.586 -27.570 1.00 73.51 19 MET B N 1
ATOM 2222 C CA . MET B 1 19 ? -63.843 43.347 -26.148 1.00 73.43 19 MET B CA 1
ATOM 2223 C C . MET B 1 19 ? -64.970 44.248 -25.655 1.00 73.09 19 MET B C 1
ATOM 2224 O O . MET B 1 19 ? -65.906 43.781 -25.018 1.00 72.86 19 MET B O 1
ATOM 2229 N N . ALA B 1 20 ? -64.878 45.535 -25.970 1.00 72.98 20 ALA B N 1
ATOM 2230 C CA . ALA B 1 20 ? -65.911 46.502 -25.590 1.00 72.98 20 ALA B CA 1
ATOM 2231 C C . ALA B 1 20 ? -67.268 46.116 -26.167 1.00 72.92 20 ALA B C 1
ATOM 2232 O O . ALA B 1 20 ? -68.278 46.161 -25.465 1.00 72.88 20 ALA B O 1
ATOM 2234 N N . ILE B 1 21 ? -67.279 45.719 -27.437 1.00 72.81 21 ILE B N 1
ATOM 2235 C CA . ILE B 1 21 ? -68.508 45.308 -28.120 1.00 72.87 21 ILE B CA 1
ATOM 2236 C C . ILE B 1 21 ? -69.157 44.086 -27.463 1.00 72.83 21 ILE B C 1
ATOM 2237 O O . ILE B 1 21 ? -70.365 44.063 -27.267 1.00 72.85 21 ILE B O 1
ATOM 2242 N N . ASN B 1 22 ? -68.354 43.085 -27.113 1.00 72.73 22 ASN B N 1
ATOM 2243 C CA . ASN B 1 22 ? -68.873 41.906 -26.425 1.00 72.68 22 ASN B CA 1
ATOM 2244 C C . ASN B 1 22 ? -69.497 42.268 -25.079 1.00 72.50 22 ASN B C 1
ATOM 2245 O O . ASN B 1 22 ? -70.529 41.716 -24.704 1.00 72.32 22 ASN B O 1
ATOM 2250 N N . LEU B 1 23 ? -68.876 43.208 -24.374 1.00 72.42 23 LEU B N 1
ATOM 2251 C CA . LEU B 1 23 ? -69.416 43.719 -23.112 1.00 72.58 23 LEU B CA 1
ATOM 2252 C C . LEU B 1 23 ? -70.727 44.461 -23.340 1.00 72.72 23 LEU B C 1
ATOM 2253 O O . LEU B 1 23 ? -71.664 44.318 -22.558 1.00 72.89 23 LEU B O 1
ATOM 2258 N N . LEU B 1 24 ? -70.788 45.237 -24.423 1.00 72.85 24 LEU B N 1
ATOM 2259 C CA . LEU B 1 24 ? -71.984 45.994 -24.775 1.00 72.98 24 LEU B CA 1
ATOM 2260 C C . LEU B 1 24 ? -73.145 45.062 -25.136 1.00 73.16 24 LEU B C 1
ATOM 2261 O O . LEU B 1 24 ? -74.304 45.363 -24.845 1.00 72.95 24 LEU B O 1
ATOM 2266 N N . LYS B 1 25 ? -72.826 43.934 -25.763 1.00 73.28 25 LYS B N 1
ATOM 2267 C CA . LYS B 1 25 ? -73.833 42.942 -26.123 1.00 73.62 25 LYS B CA 1
ATOM 2268 C C . LYS B 1 25 ? -74.413 42.205 -24.916 1.00 73.69 25 LYS B C 1
ATOM 2269 O O . LYS B 1 25 ? -75.454 41.564 -25.040 1.00 73.65 25 LYS B O 1
ATOM 2275 N N . GLU B 1 26 ? -73.739 42.285 -23.764 1.00 74.11 26 GLU B N 1
ATOM 2276 C CA . GLU B 1 26 ? -74.290 41.789 -22.496 1.00 74.30 26 GLU B CA 1
ATOM 2277 C C . GLU B 1 26 ? -74.983 42.894 -21.707 1.00 74.38 26 GLU B C 1
ATOM 2278 O O . GLU B 1 26 ? -75.374 42.684 -20.559 1.00 74.46 26 GLU B O 1
ATOM 2284 N N . GLY B 1 27 ? -75.131 44.068 -22.315 1.00 74.40 27 GLY B N 1
ATOM 2285 C CA . GLY B 1 27 ? -75.793 45.193 -21.669 1.00 74.40 27 GLY B CA 1
ATOM 2286 C C . GLY B 1 27 ? -74.977 45.804 -20.551 1.00 74.40 27 GLY B C 1
ATOM 2287 O O . GLY B 1 27 ? -75.531 46.441 -19.657 1.00 74.34 27 GLY B O 1
ATOM 2288 N N . VAL B 1 28 ? -73.657 45.607 -20.603 1.00 74.44 28 VAL B N 1
ATOM 2289 C CA . VAL B 1 28 ? -72.736 46.200 -19.632 1.00 74.39 28 VAL B CA 1
ATOM 2290 C C . VAL B 1 28 ? -72.478 47.644 -20.049 1.00 74.30 28 VAL B C 1
ATOM 2291 O O . VAL B 1 28 ? -72.268 47.895 -21.234 1.00 74.75 28 VAL B O 1
ATOM 2295 N N . THR B 1 29 ? -72.511 48.584 -19.103 1.00 74.45 29 THR B N 1
ATOM 2296 C CA . THR B 1 29 ? -72.174 49.983 -19.394 1.00 74.64 29 THR B CA 1
ATOM 2297 C C . THR B 1 29 ? -70.681 50.119 -19.646 1.00 74.67 29 THR B C 1
ATOM 2298 O O . THR B 1 29 ? -69.880 49.774 -18.771 1.00 74.48 29 THR B O 1
ATOM 2302 N N . VAL B 1 30 ? -70.326 50.634 -20.825 1.00 74.80 30 VAL B N 1
ATOM 2303 C CA . VAL B 1 30 ? -68.936 50.776 -21.259 1.00 74.93 30 VAL B CA 1
ATOM 2304 C C . VAL B 1 30 ? -68.608 52.226 -21.627 1.00 75.09 30 VAL B C 1
ATOM 2305 O O . VAL B 1 30 ? -69.208 52.788 -22.546 1.00 75.00 30 VAL B O 1
ATOM 2309 N N . TYR B 1 31 ? -67.668 52.823 -20.892 1.00 75.30 31 TYR B N 1
ATOM 2310 C CA . TYR B 1 31 ? -67.073 54.120 -21.242 1.00 75.40 31 TYR B CA 1
ATOM 2311 C C . TYR B 1 31 ? -65.788 53.891 -22.039 1.00 75.46 31 TYR B C 1
ATOM 2312 O O . TYR B 1 31 ? -65.125 52.868 -21.871 1.00 75.40 31 TYR B O 1
ATOM 2321 N N . ALA B 1 32 ? -65.431 54.833 -22.907 1.00 75.38 32 ALA B N 1
ATOM 2322 C CA . ALA B 1 32 ? -64.280 54.637 -23.791 1.00 75.34 32 ALA B CA 1
ATOM 2323 C C . ALA B 1 32 ? -63.666 55.929 -24.326 1.00 75.28 32 ALA B C 1
ATOM 2324 O O . ALA B 1 32 ? -64.376 56.894 -24.644 1.00 74.99 32 ALA B O 1
ATOM 2326 N N . PHE B 1 33 ? -62.334 55.921 -24.403 1.00 75.24 33 PHE B N 1
ATOM 2327 C CA . PHE B 1 33 ? -61.567 56.941 -25.096 1.00 75.19 33 PHE B CA 1
ATOM 2328 C C . PHE B 1 33 ? -60.416 56.291 -25.870 1.00 75.00 33 PHE B C 1
ATOM 2329 O O . PHE B 1 33 ? -59.775 55.348 -25.397 1.00 74.93 33 PHE B O 1
ATOM 2337 N N . ASP B 1 34 ? -60.185 56.814 -27.065 1.00 74.26 34 ASP B N 1
ATOM 2338 C CA . ASP B 1 34 ? -59.084 56.412 -27.920 1.00 74.22 34 ASP B CA 1
ATOM 2339 C C . ASP B 1 34 ? -58.680 57.655 -28.687 1.00 73.73 34 ASP B C 1
ATOM 2340 O O . ASP B 1 34 ? -59.522 58.484 -28.991 1.00 73.38 34 ASP B O 1
ATOM 2345 N N . LEU B 1 35 ? -57.395 57.793 -28.976 1.00 73.83 35 LEU B N 1
ATOM 2346 C CA . LEU B 1 35 ? -56.901 58.957 -29.704 1.00 74.13 35 LEU B CA 1
ATOM 2347 C C . LEU B 1 35 ? -57.460 58.994 -31.131 1.00 73.86 35 LEU B C 1
ATOM 2348 O O . LEU B 1 35 ? -57.635 60.064 -31.702 1.00 73.94 35 LEU B O 1
ATOM 2353 N N . MET B 1 36 ? -57.749 57.824 -31.692 1.00 73.81 36 MET B N 1
ATOM 2354 C CA . MET B 1 36 ? -58.430 57.737 -32.972 1.00 73.99 36 MET B CA 1
ATOM 2355 C C . MET B 1 36 ? -59.948 57.756 -32.770 1.00 73.81 36 MET B C 1
ATOM 2356 O O . MET B 1 36 ? -60.549 56.768 -32.358 1.00 73.58 36 MET B O 1
ATOM 2361 N N . GLU B 1 37 ? -60.546 58.912 -33.056 1.00 73.91 37 GLU B N 1
ATOM 2362 C CA . GLU B 1 37 ? -62.006 59.110 -33.051 1.00 73.88 37 GLU B CA 1
ATOM 2363 C C . GLU B 1 37 ? -62.824 57.985 -33.690 1.00 73.50 37 GLU B C 1
ATOM 2364 O O . GLU B 1 37 ? -63.829 57.563 -33.109 1.00 73.57 37 GLU B O 1
ATOM 2370 N N . ALA B 1 38 ? -62.412 57.506 -34.871 1.00 73.15 38 ALA B N 1
ATOM 2371 C CA . ALA B 1 38 ? -63.166 56.453 -35.561 1.00 72.73 38 ALA B CA 1
ATOM 2372 C C . ALA B 1 38 ? -63.355 55.205 -34.687 1.00 72.40 38 ALA B C 1
ATOM 2373 O O . ALA B 1 38 ? -64.373 54.520 -34.804 1.00 72.68 38 ALA B O 1
ATOM 2375 N N . ASN B 1 39 ? -62.381 54.913 -33.826 1.00 71.67 39 ASN B N 1
ATOM 2376 C CA . ASN B 1 39 ? -62.464 53.766 -32.920 1.00 71.46 39 ASN B CA 1
ATOM 2377 C C . ASN B 1 39 ? -63.530 53.969 -31.828 1.00 70.87 39 ASN B C 1
ATOM 2378 O O . ASN B 1 39 ? -64.260 53.040 -31.477 1.00 70.48 39 ASN B O 1
ATOM 2383 N N . VAL B 1 40 ? -63.597 55.187 -31.295 1.00 70.12 40 VAL B N 1
ATOM 2384 C CA . VAL B 1 40 ? -64.632 55.548 -30.347 1.00 69.91 40 VAL B CA 1
ATOM 2385 C C . VAL B 1 40 ? -66.006 55.453 -31.009 1.00 69.85 40 VAL B C 1
ATOM 2386 O O . VAL B 1 40 ? -66.923 54.875 -30.427 1.00 69.70 40 VAL B O 1
ATOM 2390 N N . ALA B 1 41 ? -66.125 55.994 -32.226 1.00 69.83 41 ALA B N 1
ATOM 2391 C CA . ALA B 1 41 ? -67.387 55.979 -32.975 1.00 70.16 41 ALA B CA 1
ATOM 2392 C C . ALA B 1 41 ? -67.865 54.556 -33.260 1.00 70.34 41 ALA B C 1
ATOM 2393 O O . ALA B 1 41 ? -69.058 54.276 -33.185 1.00 70.41 41 ALA B O 1
ATOM 2395 N N . ALA B 1 42 ? -66.932 53.666 -33.583 1.00 70.67 42 ALA B N 1
ATOM 2396 C CA . ALA B 1 42 ? -67.253 52.260 -33.820 1.00 70.89 42 ALA B CA 1
ATOM 2397 C C . ALA B 1 42 ? -67.995 51.623 -32.640 1.00 71.08 42 ALA B C 1
ATOM 2398 O O . ALA B 1 42 ? -69.006 50.942 -32.840 1.00 71.14 42 ALA B O 1
ATOM 2400 N N . VAL B 1 43 ? -67.505 51.855 -31.422 1.00 71.21 43 VAL B N 1
ATOM 2401 C CA . VAL B 1 43 ? -68.115 51.275 -30.219 1.00 71.22 43 VAL B CA 1
ATOM 2402 C C . VAL B 1 43 ? -69.332 52.057 -29.722 1.00 71.15 43 VAL B C 1
ATOM 2403 O O . VAL B 1 43 ? -70.266 51.458 -29.191 1.00 71.00 43 VAL B O 1
ATOM 2407 N N . VAL B 1 44 ? -69.322 53.381 -29.885 1.00 70.64 44 VAL B N 1
ATOM 2408 C CA . VAL B 1 44 ? -70.478 54.211 -29.509 1.00 70.62 44 VAL B CA 1
ATOM 2409 C C . VAL B 1 44 ? -71.731 53.784 -30.276 1.00 70.83 44 VAL B C 1
ATOM 2410 O O . VAL B 1 44 ? -72.837 53.860 -29.747 1.00 70.16 44 VAL B O 1
ATOM 2414 N N . ALA B 1 45 ? -71.538 53.313 -31.510 1.00 71.55 45 ALA B N 1
ATOM 2415 C CA . ALA B 1 45 ? -72.625 52.783 -32.337 1.00 71.73 45 ALA B CA 1
ATOM 2416 C C . ALA B 1 45 ? -73.244 51.515 -31.738 1.00 71.95 45 ALA B C 1
ATOM 2417 O O . ALA B 1 45 ? -74.420 51.247 -31.931 1.00 71.88 45 ALA B O 1
ATOM 2419 N N . GLN B 1 46 ? -72.447 50.743 -31.006 1.00 72.14 46 GLN B N 1
ATOM 2420 C CA . GLN B 1 46 ? -72.941 49.550 -30.330 1.00 72.19 46 GLN B CA 1
ATOM 2421 C C . GLN B 1 46 ? -73.353 49.833 -28.891 1.00 72.19 46 GLN B C 1
ATOM 2422 O O . GLN B 1 46 ? -73.688 48.908 -28.152 1.00 72.14 46 GLN B O 1
ATOM 2428 N N . GLY B 1 47 ? -73.319 51.105 -28.493 1.00 72.31 47 GLY B N 1
ATOM 2429 C CA . GLY B 1 47 ? -73.849 51.531 -27.195 1.00 72.49 47 GLY B CA 1
ATOM 2430 C C . GLY B 1 47 ? -72.849 52.073 -26.186 1.00 72.63 47 GLY B C 1
ATOM 2431 O O . GLY B 1 47 ? -73.218 52.355 -25.051 1.00 72.57 47 GLY B O 1
ATOM 2432 N N . ALA B 1 48 ? -71.588 52.222 -26.584 1.00 72.89 48 ALA B N 1
ATOM 2433 C CA . ALA B 1 48 ? -70.565 52.751 -25.692 1.00 72.98 48 ALA B CA 1
ATOM 2434 C C . ALA B 1 48 ? -70.797 54.239 -25.456 1.00 73.17 48 ALA B C 1
ATOM 2435 O O . ALA B 1 48 ? -71.333 54.943 -26.315 1.00 72.99 48 ALA B O 1
ATOM 2437 N N . GLN B 1 49 ? -70.391 54.708 -24.283 1.00 73.38 49 GLN B N 1
ATOM 2438 C CA . GLN B 1 49 ? -70.428 56.130 -23.964 1.00 73.57 49 GLN B CA 1
ATOM 2439 C C . GLN B 1 49 ? -69.034 56.741 -24.126 1.00 73.44 49 GLN B C 1
ATOM 2440 O O . GLN B 1 49 ? -68.115 56.409 -23.386 1.00 73.35 49 GLN B O 1
ATOM 2446 N N . ALA B 1 50 ? -68.893 57.630 -25.103 1.00 73.37 50 ALA B N 1
ATOM 2447 C CA . ALA B 1 50 ? -67.610 58.270 -25.407 1.00 73.22 50 ALA B CA 1
ATOM 2448 C C . ALA B 1 50 ? -67.192 59.241 -24.307 1.00 73.12 50 ALA B C 1
ATOM 2449 O O . ALA B 1 50 ? -68.040 59.868 -23.666 1.00 72.96 50 ALA B O 1
ATOM 2451 N N . CYS B 1 51 ? -65.879 59.347 -24.098 1.00 72.98 51 CYS B N 1
ATOM 2452 C CA . CYS B 1 51 ? -65.304 60.262 -23.113 1.00 72.75 51 CYS B CA 1
ATOM 2453 C C . CYS B 1 51 ? -64.250 61.119 -23.797 1.00 72.66 51 CYS B C 1
ATOM 2454 O O . CYS B 1 51 ? -63.689 60.726 -24.818 1.00 72.56 51 CYS B O 1
ATOM 2457 N N . GLU B 1 52 ? -63.975 62.286 -23.220 1.00 72.76 52 GLU B N 1
ATOM 2458 C CA . GLU B 1 52 ? -63.084 63.262 -23.856 1.00 72.49 52 GLU B CA 1
ATOM 2459 C C . GLU B 1 52 ? -61.614 62.902 -23.682 1.00 72.01 52 GLU B C 1
ATOM 2460 O O . GLU B 1 52 ? -60.790 63.312 -24.503 1.00 71.92 52 GLU B O 1
ATOM 2466 N N . ASN B 1 53 ? -61.294 62.132 -22.636 1.00 71.55 53 ASN B N 1
ATOM 2467 C CA . ASN B 1 53 ? -59.907 61.773 -22.317 1.00 71.27 53 ASN B CA 1
ATOM 2468 C C . ASN B 1 53 ? -59.832 60.599 -21.338 1.00 70.99 53 ASN B C 1
ATOM 2469 O O . ASN B 1 53 ? -60.864 60.116 -20.877 1.00 71.20 53 ASN B O 1
ATOM 2474 N N . ASN B 1 54 ? -58.613 60.146 -21.037 1.00 70.71 54 ASN B N 1
ATOM 2475 C CA . ASN B 1 54 ? -58.379 59.029 -20.099 1.00 70.46 54 ASN B CA 1
ATOM 2476 C C . ASN B 1 54 ? -58.934 59.281 -18.700 1.00 70.22 54 ASN B C 1
ATOM 2477 O O . ASN B 1 54 ? -59.506 58.377 -18.086 1.00 69.96 54 ASN B O 1
ATOM 2482 N N . GLN B 1 55 ? -58.774 60.513 -18.207 1.00 69.92 55 GLN B N 1
ATOM 2483 C CA . GLN B 1 55 ? -59.205 60.874 -16.848 1.00 69.96 55 GLN B CA 1
ATOM 2484 C C . GLN B 1 55 ? -60.703 60.745 -16.659 1.00 69.27 55 GLN B C 1
ATOM 2485 O O . GLN B 1 55 ? -61.167 60.328 -15.600 1.00 68.41 55 GLN B O 1
ATOM 2491 N N . LYS B 1 56 ? -61.446 61.102 -17.700 1.00 68.98 56 LYS B N 1
ATOM 2492 C CA . LYS B 1 56 ? -62.893 61.033 -17.667 1.00 68.97 56 LYS B CA 1
ATOM 2493 C C . LYS B 1 56 ? -63.360 59.583 -17.670 1.00 68.61 56 LYS B C 1
ATOM 2494 O O . LYS B 1 56 ? -64.270 59.236 -16.913 1.00 68.35 56 LYS B O 1
ATOM 2500 N N . VAL B 1 57 ? -62.727 58.734 -18.489 1.00 68.46 57 VAL B N 1
ATOM 2501 C CA . VAL B 1 57 ? -63.007 57.298 -18.440 1.00 68.20 57 VAL B CA 1
ATOM 2502 C C . VAL B 1 57 ? -62.724 56.766 -17.031 1.00 68.26 57 VAL B C 1
ATOM 2503 O O . VAL B 1 57 ? -63.531 56.027 -16.460 1.00 68.32 57 VAL B O 1
ATOM 2507 N N . ALA B 1 58 ? -61.579 57.158 -16.477 1.00 68.01 58 ALA B N 1
ATOM 2508 C CA . ALA B 1 58 ? -61.160 56.722 -15.146 1.00 67.75 58 ALA B CA 1
ATOM 2509 C C . ALA B 1 58 ? -62.182 57.051 -14.070 1.00 67.63 58 ALA B C 1
ATOM 2510 O O . ALA B 1 58 ? -62.563 56.173 -13.303 1.00 67.90 58 ALA B O 1
ATOM 2512 N N . ALA B 1 59 ? -62.626 58.307 -14.028 1.00 67.41 59 ALA B N 1
ATOM 2513 C CA . ALA B 1 59 ? -63.584 58.795 -13.025 1.00 67.26 59 ALA B CA 1
ATOM 2514 C C . ALA B 1 59 ? -64.941 58.100 -13.082 1.00 67.08 59 ALA B C 1
ATOM 2515 O O . ALA B 1 59 ? -65.583 57.925 -12.061 1.00 67.11 59 ALA B O 1
ATOM 2517 N N . ALA B 1 60 ? -65.375 57.714 -14.277 1.00 67.21 60 ALA B N 1
ATOM 2518 C CA . ALA B 1 60 ? -66.683 57.076 -14.473 1.00 67.04 60 ALA B CA 1
ATOM 2519 C C . ALA B 1 60 ? -66.686 55.557 -14.252 1.00 66.83 60 ALA B C 1
ATOM 2520 O O . ALA B 1 60 ? -67.734 54.980 -13.989 1.00 66.93 60 ALA B O 1
ATOM 2522 N N . SER B 1 61 ? -65.528 54.909 -14.350 1.00 66.76 61 SER B N 1
ATOM 2523 C CA . SER B 1 61 ? -65.475 53.441 -14.426 1.00 66.67 61 SER B CA 1
ATOM 2524 C C . SER B 1 61 ? -65.131 52.746 -13.117 1.00 66.46 61 SER B C 1
ATOM 2525 O O . SER B 1 61 ? -64.463 53.307 -12.261 1.00 66.53 61 SER B O 1
ATOM 2528 N N . ASP B 1 62 ? -65.596 51.507 -12.984 1.00 66.57 62 ASP B N 1
ATOM 2529 C CA . ASP B 1 62 ? -65.250 50.632 -11.850 1.00 66.49 62 ASP B CA 1
ATOM 2530 C C . ASP B 1 62 ? -64.122 49.686 -12.221 1.00 66.57 62 ASP B C 1
ATOM 2531 O O . ASP B 1 62 ? -63.268 49.352 -11.390 1.00 66.60 62 ASP B O 1
ATOM 2536 N N . ILE B 1 63 ? -64.164 49.206 -13.461 1.00 66.46 63 ILE B N 1
ATOM 2537 C CA . ILE B 1 63 ? -63.146 48.329 -13.998 1.00 66.41 63 ILE B CA 1
ATOM 2538 C C . ILE B 1 63 ? -62.659 48.940 -15.291 1.00 66.41 63 ILE B C 1
ATOM 2539 O O . ILE B 1 63 ? -63.458 49.236 -16.166 1.00 66.63 63 ILE B O 1
ATOM 2544 N N . ILE B 1 64 ? -61.350 49.154 -15.391 1.00 66.27 64 ILE B N 1
ATOM 2545 C CA . ILE B 1 64 ? -60.754 49.831 -16.530 1.00 66.28 64 ILE B CA 1
ATOM 2546 C C . ILE B 1 64 ? -59.763 48.890 -17.205 1.00 66.28 64 ILE B C 1
ATOM 2547 O O . ILE B 1 64 ? -58.903 48.315 -16.549 1.00 66.25 64 ILE B O 1
ATOM 2552 N N . PHE B 1 65 ? -59.923 48.723 -18.516 1.00 66.39 65 PHE B N 1
ATOM 2553 C CA . PHE B 1 65 ? -59.043 47.906 -19.312 1.00 66.42 65 PHE B CA 1
ATOM 2554 C C . PHE B 1 65 ? -58.082 48.791 -20.066 1.00 66.73 65 PHE B C 1
ATOM 2555 O O . PHE B 1 65 ? -58.461 49.853 -20.579 1.00 66.70 65 PHE B O 1
ATOM 2563 N N . THR B 1 66 ? -56.828 48.349 -20.119 1.00 67.00 66 THR B N 1
ATOM 2564 C CA . THR B 1 66 ? -55.823 48.987 -20.954 1.00 66.90 66 THR B CA 1
ATOM 2565 C C . THR B 1 66 ? -54.828 47.973 -21.494 1.00 66.82 66 THR B C 1
ATOM 2566 O O . THR B 1 66 ? -54.600 46.909 -20.909 1.00 67.05 66 THR B O 1
ATOM 2570 N N . SER B 1 67 ? -54.263 48.298 -22.642 1.00 66.99 67 SER B N 1
ATOM 2571 C CA . SER B 1 67 ? -53.163 47.519 -23.221 1.00 67.03 67 SER B CA 1
ATOM 2572 C C . SER B 1 67 ? -52.228 48.472 -23.954 1.00 66.90 67 SER B C 1
ATOM 2573 O O . SER B 1 67 ? -52.527 48.910 -25.059 1.00 66.83 67 SER B O 1
ATOM 2576 N N . LEU B 1 68 ? -51.111 48.792 -23.311 1.00 66.65 68 LEU B N 1
ATOM 2577 C CA . LEU B 1 68 ? -50.180 49.781 -23.806 1.00 66.70 68 LEU B CA 1
ATOM 2578 C C . LEU B 1 68 ? -48.882 49.111 -24.325 1.00 66.60 68 LEU B C 1
ATOM 2579 O O . LEU B 1 68 ? -48.609 47.942 -24.026 1.00 66.37 68 LEU B O 1
ATOM 2584 N N . PRO B 1 69 ? -48.099 49.834 -25.144 1.00 66.42 69 PRO B N 1
ATOM 2585 C CA . PRO B 1 69 ? -46.935 49.201 -25.812 1.00 66.57 69 PRO B CA 1
ATOM 2586 C C . PRO B 1 69 ? -45.758 48.775 -24.914 1.00 66.50 69 PRO B C 1
ATOM 2587 O O . PRO B 1 69 ? -45.075 47.794 -25.217 1.00 66.45 69 PRO B O 1
ATOM 2591 N N . ASN B 1 70 ? -45.510 49.503 -23.833 1.00 66.39 70 ASN B N 1
ATOM 2592 C CA . ASN B 1 70 ? -44.429 49.137 -22.925 1.00 66.23 70 ASN B CA 1
ATOM 2593 C C . ASN B 1 70 ? -44.608 49.732 -21.523 1.00 66.02 70 ASN B C 1
ATOM 2594 O O . ASN B 1 70 ? -45.542 50.493 -21.282 1.00 65.95 70 ASN B O 1
ATOM 2599 N N . ALA B 1 71 ? -43.713 49.360 -20.613 1.00 65.77 71 ALA B N 1
ATOM 2600 C CA . ALA B 1 71 ? -43.777 49.795 -19.221 1.00 65.94 71 ALA B CA 1
ATOM 2601 C C . ALA B 1 71 ? -43.641 51.312 -19.063 1.00 65.77 71 ALA B C 1
ATOM 2602 O O . ALA B 1 71 ? -44.243 51.896 -18.175 1.00 65.43 71 ALA B O 1
ATOM 2604 N N . GLY B 1 72 ? -42.839 51.934 -19.919 1.00 65.80 72 GLY B N 1
ATOM 2605 C CA . GLY B 1 72 ? -42.656 53.379 -19.894 1.00 66.02 72 GLY B CA 1
ATOM 2606 C C . GLY B 1 72 ? -43.947 54.127 -20.171 1.00 65.97 72 GLY B C 1
ATOM 2607 O O . GLY B 1 72 ? -44.232 55.121 -19.525 1.00 65.53 72 GLY B O 1
ATOM 2608 N N . ILE B 1 73 ? -44.727 53.631 -21.130 1.00 66.05 73 ILE B N 1
ATOM 2609 C CA . ILE B 1 73 ? -45.991 54.261 -21.511 1.00 66.38 73 ILE B CA 1
ATOM 2610 C C . ILE B 1 73 ? -47.074 53.993 -20.461 1.00 66.57 73 ILE B C 1
ATOM 2611 O O . ILE B 1 73 ? -47.898 54.870 -20.185 1.00 66.37 73 ILE B O 1
ATOM 2616 N N . VAL B 1 74 ? -47.055 52.791 -19.877 1.00 66.84 74 VAL B N 1
ATOM 2617 C CA . VAL B 1 74 ? -47.911 52.462 -18.740 1.00 67.24 74 VAL B CA 1
ATOM 2618 C C . VAL B 1 74 ? -47.704 53.466 -17.596 1.00 67.62 74 VAL B C 1
ATOM 2619 O O . VAL B 1 74 ? -48.662 54.048 -17.097 1.00 67.53 74 VAL B O 1
ATOM 2623 N N . GLU B 1 75 ? -46.454 53.669 -17.202 1.00 67.93 75 GLU B N 1
ATOM 2624 C CA . GLU B 1 75 ? -46.131 54.639 -16.171 1.00 68.38 75 GLU B CA 1
ATOM 2625 C C . GLU B 1 75 ? -46.586 56.068 -16.524 1.00 68.38 75 GLU B C 1
ATOM 2626 O O . GLU B 1 75 ? -47.111 56.780 -15.673 1.00 68.14 75 GLU B O 1
ATOM 2632 N N . THR B 1 76 ? -46.381 56.488 -17.764 1.00 68.69 76 THR B N 1
ATOM 2633 C CA . THR B 1 76 ? -46.831 57.808 -18.191 1.00 69.01 76 THR B CA 1
ATOM 2634 C C . THR B 1 76 ? -48.359 57.912 -18.122 1.00 69.14 76 THR B C 1
ATOM 2635 O O . THR B 1 76 ? -48.895 58.866 -17.575 1.00 69.24 76 THR B O 1
ATOM 2639 N N . VAL B 1 77 ? -49.053 56.929 -18.685 1.00 69.51 77 VAL B N 1
ATOM 2640 C CA . VAL B 1 77 ? -50.512 56.944 -18.720 1.00 69.68 77 VAL B CA 1
ATOM 2641 C C . VAL B 1 77 ? -51.102 56.878 -17.313 1.00 70.00 77 VAL B C 1
ATOM 2642 O O . VAL B 1 77 ? -52.031 57.622 -16.997 1.00 70.24 77 VAL B O 1
ATOM 2646 N N . MET B 1 78 ? -50.549 56.005 -16.479 1.00 70.04 78 MET B N 1
ATOM 2647 C CA . MET B 1 78 ? -51.117 55.722 -15.166 1.00 70.32 78 MET B CA 1
ATOM 2648 C C . MET B 1 78 ? -50.693 56.726 -14.130 1.00 71.03 78 MET B C 1
ATOM 2649 O O . MET B 1 78 ? -51.520 57.278 -13.421 1.00 71.01 78 MET B O 1
ATOM 2654 N N . ASN B 1 79 ? -49.385 56.914 -14.027 1.00 71.95 79 ASN B N 1
ATOM 2655 C CA . ASN B 1 79 ? -48.797 57.636 -12.927 1.00 72.29 79 ASN B CA 1
ATOM 2656 C C . ASN B 1 79 ? -48.323 59.024 -13.326 1.00 72.42 79 ASN B C 1
ATOM 2657 O O . ASN B 1 79 ? -48.077 59.858 -12.461 1.00 72.89 79 ASN B O 1
ATOM 2662 N N . GLY B 1 80 ? -48.196 59.274 -14.626 1.00 72.54 80 GLY B N 1
ATOM 2663 C CA . GLY B 1 80 ? -47.665 60.539 -15.110 1.00 72.64 80 GLY B CA 1
ATOM 2664 C C . GLY B 1 80 ? -48.612 61.679 -14.797 1.00 73.00 80 GLY B C 1
ATOM 2665 O O . GLY B 1 80 ? -49.755 61.433 -14.393 1.00 73.22 80 GLY B O 1
ATOM 2666 N N . PRO B 1 81 ? -48.149 62.933 -14.987 1.00 72.97 81 PRO B N 1
ATOM 2667 C CA . PRO B 1 81 ? -48.942 64.137 -14.725 1.00 72.83 81 PRO B CA 1
ATOM 2668 C C . PRO B 1 81 ? -50.393 64.004 -15.197 1.00 72.74 81 PRO B C 1
ATOM 2669 O O . PRO B 1 81 ? -50.626 63.645 -16.354 1.00 73.29 81 PRO B O 1
ATOM 2673 N N . GLY B 1 82 ? -51.346 64.288 -14.305 1.00 72.32 82 GLY B N 1
ATOM 2674 C CA . GLY B 1 82 ? -52.777 64.107 -14.586 1.00 71.78 82 GLY B CA 1
ATOM 2675 C C . GLY B 1 82 ? -53.123 62.683 -15.003 1.00 71.37 82 GLY B C 1
ATOM 2676 O O . GLY B 1 82 ? -53.935 62.473 -15.898 1.00 71.24 82 GLY B O 1
ATOM 2677 N N . GLY B 1 83 ? -52.507 61.704 -14.341 1.00 70.85 83 GLY B N 1
ATOM 2678 C CA . GLY B 1 83 ? -52.607 60.302 -14.747 1.00 70.40 83 GLY B CA 1
ATOM 2679 C C . GLY B 1 83 ? -53.951 59.657 -14.475 1.00 69.99 83 GLY B C 1
ATOM 2680 O O . GLY B 1 83 ? -54.821 60.243 -13.823 1.00 69.93 83 GLY B O 1
ATOM 2681 N N . VAL B 1 84 ? -54.111 58.438 -14.978 1.00 69.40 84 VAL B N 1
ATOM 2682 C CA . VAL B 1 84 ? -55.328 57.647 -14.767 1.00 69.08 84 VAL B CA 1
ATOM 2683 C C . VAL B 1 84 ? -55.557 57.361 -13.266 1.00 68.77 84 VAL B C 1
ATOM 2684 O O . VAL B 1 84 ? -56.683 57.494 -12.757 1.00 68.22 84 VAL B O 1
ATOM 2688 N N . LEU B 1 85 ? -54.480 57.007 -12.573 1.00 68.38 85 LEU B N 1
ATOM 2689 C CA . LEU B 1 85 ? -54.536 56.692 -11.145 1.00 68.37 85 LEU B CA 1
ATOM 2690 C C . LEU B 1 85 ? -55.133 57.819 -10.302 1.00 68.11 85 LEU B C 1
ATOM 2691 O O . LEU B 1 85 ? -55.997 57.576 -9.469 1.00 68.20 85 LEU B O 1
ATOM 2696 N N . SER B 1 86 ? -54.699 59.047 -10.545 1.00 67.97 86 SER B N 1
ATOM 2697 C CA . SER B 1 86 ? -55.200 60.201 -9.796 1.00 67.99 86 SER B CA 1
ATOM 2698 C C . SER B 1 86 ? -56.697 60.476 -10.023 1.00 67.82 86 SER B C 1
ATOM 2699 O O . SER B 1 86 ? -57.332 61.120 -9.183 1.00 67.89 86 SER B O 1
ATOM 2702 N N . ALA B 1 87 ? -57.241 60.006 -11.148 1.00 67.40 87 ALA B N 1
ATOM 2703 C CA . ALA B 1 87 ? -58.639 60.248 -11.515 1.00 67.19 87 ALA B CA 1
ATOM 2704 C C . ALA B 1 87 ? -59.583 59.098 -11.157 1.00 67.05 87 ALA B C 1
ATOM 2705 O O . ALA B 1 87 ? -60.789 59.230 -11.331 1.00 67.29 87 ALA B O 1
ATOM 2707 N N . CYS B 1 88 ? -59.042 57.975 -10.689 1.00 66.86 88 CYS B N 1
ATOM 2708 C CA . CYS B 1 88 ? -59.857 56.834 -10.257 1.00 66.59 88 CYS B CA 1
ATOM 2709 C C . CYS B 1 88 ? -60.415 57.041 -8.853 1.00 66.53 88 CYS B C 1
ATOM 2710 O O . CYS B 1 88 ? -59.747 57.585 -7.958 1.00 66.58 88 CYS B O 1
ATOM 2713 N N . LYS B 1 89 ? -61.651 56.592 -8.671 1.00 66.45 89 LYS B N 1
ATOM 2714 C CA . LYS B 1 89 ? -62.238 56.451 -7.348 1.00 66.05 89 LYS B CA 1
ATOM 2715 C C . LYS B 1 89 ? -61.581 55.249 -6.682 1.00 66.13 89 LYS B C 1
ATOM 2716 O O . LYS B 1 89 ? -61.183 54.298 -7.385 1.00 66.78 89 LYS B O 1
ATOM 2722 N N . ALA B 1 90 ? -61.459 55.289 -5.352 1.00 65.47 90 ALA B N 1
ATOM 2723 C CA . ALA B 1 90 ? -60.954 54.157 -4.596 1.00 65.42 90 ALA B CA 1
ATOM 2724 C C . ALA B 1 90 ? -61.872 52.957 -4.787 1.00 65.35 90 ALA B C 1
ATOM 2725 O O . ALA B 1 90 ? -63.096 53.116 -4.881 1.00 65.26 90 ALA B O 1
ATOM 2727 N N . GLY B 1 91 ? -61.279 51.763 -4.848 1.00 65.26 91 GLY B N 1
ATOM 2728 C CA . GLY B 1 91 ? -62.027 50.530 -5.100 1.00 65.25 91 GLY B CA 1
ATOM 2729 C C . GLY B 1 91 ? -62.148 50.209 -6.581 1.00 65.37 91 GLY B C 1
ATOM 2730 O O . GLY B 1 91 ? -62.661 49.156 -6.957 1.00 65.39 91 GLY B O 1
ATOM 2731 N N . THR B 1 92 ? -61.657 51.110 -7.427 1.00 65.37 92 THR B N 1
ATOM 2732 C CA . THR B 1 92 ? -61.605 50.871 -8.857 1.00 65.39 92 THR B CA 1
ATOM 2733 C C . THR B 1 92 ? -60.513 49.839 -9.116 1.00 65.41 92 THR B C 1
ATOM 2734 O O . THR B 1 92 ? -59.489 49.827 -8.426 1.00 65.51 92 THR B O 1
ATOM 2738 N N . VAL B 1 93 ? -60.758 48.960 -10.084 1.00 65.25 93 VAL B N 1
ATOM 2739 C CA . VAL B 1 93 ? -59.777 47.978 -10.512 1.00 65.32 93 VAL B CA 1
ATOM 2740 C C . VAL B 1 93 ? -59.250 48.345 -11.894 1.00 65.28 93 VAL B C 1
ATOM 2741 O O . VAL B 1 93 ? -60.024 48.602 -12.804 1.00 65.46 93 VAL B O 1
ATOM 2745 N N . ILE B 1 94 ? -57.931 48.383 -12.035 1.00 64.99 94 ILE B N 1
ATOM 2746 C CA . ILE B 1 94 ? -57.305 48.547 -13.344 1.00 65.19 94 ILE B CA 1
ATOM 2747 C C . ILE B 1 94 ? -56.804 47.201 -13.850 1.00 64.95 94 ILE B C 1
ATOM 2748 O O . ILE B 1 94 ? -56.097 46.498 -13.144 1.00 65.34 94 ILE B O 1
ATOM 2753 N N . VAL B 1 95 ? -57.214 46.835 -15.063 1.00 65.10 95 VAL B N 1
ATOM 2754 C CA . VAL B 1 95 ? -56.810 45.578 -15.672 1.00 64.78 95 VAL B CA 1
ATOM 2755 C C . VAL B 1 95 ? -55.869 45.858 -16.839 1.00 64.77 95 VAL B C 1
ATOM 2756 O O . VAL B 1 95 ? -56.305 46.227 -17.944 1.00 64.68 95 VAL B O 1
ATOM 2760 N N . ASP B 1 96 ? -54.577 45.680 -16.569 1.00 64.67 96 ASP B N 1
ATOM 2761 C CA . ASP B 1 96 ? -53.502 45.987 -17.505 1.00 64.38 96 ASP B CA 1
ATOM 2762 C C . ASP B 1 96 ? -53.141 44.728 -18.299 1.00 64.15 96 ASP B C 1
ATOM 2763 O O . ASP B 1 96 ? -52.609 43.752 -17.767 1.00 63.60 96 ASP B O 1
ATOM 2768 N N . MET B 1 97 ? -53.436 44.772 -19.589 1.00 64.13 97 MET B N 1
ATOM 2769 C CA . MET B 1 97 ? -53.183 43.651 -20.485 1.00 64.26 97 MET B CA 1
ATOM 2770 C C . MET B 1 97 ? -51.898 43.883 -21.272 1.00 63.61 97 MET B C 1
ATOM 2771 O O . MET B 1 97 ? -51.582 43.118 -22.168 1.00 63.59 97 MET B O 1
ATOM 2776 N N . SER B 1 98 ? -51.162 44.935 -20.916 1.00 63.00 98 SER B N 1
ATOM 2777 C CA . SER B 1 98 ? -49.916 45.283 -21.581 1.00 62.66 98 SER B CA 1
ATOM 2778 C C . SER B 1 98 ? -48.871 44.176 -21.421 1.00 62.12 98 SER B C 1
ATOM 2779 O O . SER B 1 98 ? -48.804 43.498 -20.395 1.00 61.86 98 SER B O 1
ATOM 2782 N N . SER B 1 99 ? -48.042 44.038 -22.447 1.00 61.52 99 SER B N 1
ATOM 2783 C CA . SER B 1 99 ? -46.980 43.053 -22.492 1.00 61.42 99 SER B CA 1
ATOM 2784 C C . SER B 1 99 ? -45.751 43.650 -21.804 1.00 60.62 99 SER B C 1
ATOM 2785 O O . SER B 1 99 ? -44.954 44.359 -22.418 1.00 60.43 99 SER B O 1
ATOM 2788 N N . VAL B 1 100 ? -45.657 43.405 -20.505 1.00 60.61 100 VAL B N 1
ATOM 2789 C CA . VAL B 1 100 ? -44.664 44.049 -19.645 1.00 60.74 100 VAL B CA 1
ATOM 2790 C C . VAL B 1 100 ? -44.137 43.038 -18.642 1.00 61.04 100 VAL B C 1
ATOM 2791 O O . VAL B 1 100 ? -44.720 41.970 -18.464 1.00 61.01 100 VAL B O 1
ATOM 2795 N N . SER B 1 101 ? -43.013 43.371 -18.006 1.00 61.45 101 SER B N 1
ATOM 2796 C CA . SER B 1 101 ? -42.429 42.524 -16.972 1.00 61.61 101 SER B CA 1
ATOM 2797 C C . SER B 1 101 ? -43.264 42.576 -15.699 1.00 61.66 101 SER B C 1
ATOM 2798 O O . SER B 1 101 ? -43.872 43.607 -15.410 1.00 61.34 101 SER B O 1
ATOM 2801 N N . PRO B 1 102 ? -43.287 41.470 -14.927 1.00 61.89 102 PRO B N 1
ATOM 2802 C CA . PRO B 1 102 ? -43.998 41.446 -13.634 1.00 62.55 102 PRO B CA 1
ATOM 2803 C C . PRO B 1 102 ? -43.638 42.654 -12.743 1.00 62.93 102 PRO B C 1
ATOM 2804 O O . PRO B 1 102 ? -44.509 43.258 -12.131 1.00 62.96 102 PRO B O 1
ATOM 2808 N N . SER B 1 103 ? -42.360 43.000 -12.707 1.00 63.44 103 SER B N 1
ATOM 2809 C CA . SER B 1 103 ? -41.868 44.075 -11.857 1.00 64.09 103 SER B CA 1
ATOM 2810 C C . SER B 1 103 ? -42.502 45.404 -12.206 1.00 64.38 103 SER B C 1
ATOM 2811 O O . SER B 1 103 ? -42.827 46.184 -11.321 1.00 65.31 103 SER B O 1
ATOM 2814 N N . SER B 1 104 ? -42.647 45.668 -13.494 1.00 64.93 104 SER B N 1
ATOM 2815 C CA . SER B 1 104 ? -43.406 46.822 -13.999 1.00 64.90 104 SER B CA 1
ATOM 2816 C C . SER B 1 104 ? -44.787 46.918 -13.346 1.00 65.17 104 SER B C 1
ATOM 2817 O O . SER B 1 104 ? -45.236 47.997 -12.929 1.00 65.11 104 SER B O 1
ATOM 2820 N N . THR B 1 105 ? -45.489 45.787 -13.331 1.00 65.29 105 THR B N 1
ATOM 2821 C CA . THR B 1 105 ? -46.839 45.728 -12.793 1.00 65.31 105 THR B CA 1
ATOM 2822 C C . THR B 1 105 ? -46.830 45.835 -11.262 1.00 65.12 105 THR B C 1
ATOM 2823 O O . THR B 1 105 ? -47.677 46.508 -10.676 1.00 65.14 105 THR B O 1
ATOM 2827 N N . LEU B 1 106 ? -45.866 45.184 -10.629 1.00 64.74 106 LEU B N 1
ATOM 2828 C CA . LEU B 1 106 ? -45.714 45.263 -9.185 1.00 64.95 106 LEU B CA 1
ATOM 2829 C C . LEU B 1 106 ? -45.535 46.706 -8.711 1.00 64.86 106 LEU B C 1
ATOM 2830 O O . LEU B 1 106 ? -46.100 47.093 -7.704 1.00 65.04 106 LEU B O 1
ATOM 2835 N N . LYS B 1 107 ? -44.767 47.502 -9.437 1.00 65.18 107 LYS B N 1
ATOM 2836 C CA . LYS B 1 107 ? -44.497 48.864 -9.007 1.00 65.81 107 LYS B CA 1
ATOM 2837 C C . LYS B 1 107 ? -45.698 49.772 -9.241 1.00 65.64 107 LYS B C 1
ATOM 2838 O O . LYS B 1 107 ? -45.933 50.677 -8.467 1.00 65.93 107 LYS B O 1
ATOM 2844 N N . MET B 1 108 ? -46.467 49.513 -10.290 1.00 65.84 108 MET B N 1
ATOM 2845 C CA . MET B 1 108 ? -47.716 50.231 -10.521 1.00 65.93 108 MET B CA 1
ATOM 2846 C C . MET B 1 108 ? -48.753 49.874 -9.460 1.00 65.65 108 MET B C 1
ATOM 2847 O O . MET B 1 108 ? -49.480 50.745 -8.958 1.00 64.80 108 MET B O 1
ATOM 2852 N N . ALA B 1 109 ? -48.831 48.585 -9.135 1.00 65.52 109 ALA B N 1
ATOM 2853 C CA . ALA B 1 109 ? -49.795 48.119 -8.144 1.00 65.47 109 ALA B CA 1
ATOM 2854 C C . ALA B 1 109 ? -49.543 48.781 -6.791 1.00 65.46 109 ALA B C 1
ATOM 2855 O O . ALA B 1 109 ? -50.491 49.093 -6.056 1.00 65.27 109 ALA B O 1
ATOM 2857 N N . LYS B 1 110 ? -48.269 49.009 -6.483 1.00 65.19 110 LYS B N 1
ATOM 2858 C CA . LYS B 1 110 ? -47.866 49.708 -5.266 1.00 65.51 110 LYS B CA 1
ATOM 2859 C C . LYS B 1 110 ? -48.399 51.139 -5.209 1.00 65.25 110 LYS B C 1
ATOM 2860 O O . LYS B 1 110 ? -48.965 51.557 -4.200 1.00 65.06 110 LYS B O 1
ATOM 2866 N N . VAL B 1 111 ? -48.161 51.899 -6.273 1.00 64.86 111 VAL B N 1
ATOM 2867 C CA . VAL B 1 111 ? -48.633 53.277 -6.329 1.00 65.05 111 VAL B CA 1
ATOM 2868 C C . VAL B 1 111 ? -50.172 53.299 -6.329 1.00 64.89 111 VAL B C 1
ATOM 2869 O O . VAL B 1 111 ? -50.795 54.140 -5.680 1.00 64.89 111 VAL B O 1
ATOM 2873 N N . ALA B 1 112 ? -50.778 52.348 -7.038 1.00 64.90 112 ALA B N 1
ATOM 2874 C CA . ALA B 1 112 ? -52.238 52.224 -7.091 1.00 64.70 112 ALA B CA 1
ATOM 2875 C C . ALA B 1 112 ? -52.822 51.912 -5.709 1.00 64.48 112 ALA B C 1
ATOM 2876 O O . ALA B 1 112 ? -53.797 52.553 -5.291 1.00 64.41 112 ALA B O 1
ATOM 2878 N N . ALA B 1 113 ? -52.212 50.958 -5.002 1.00 64.25 113 ALA B N 1
ATOM 2879 C CA . ALA B 1 113 ? -52.698 50.517 -3.668 1.00 64.43 113 ALA B CA 1
ATOM 2880 C C . ALA B 1 113 ? -52.798 51.657 -2.662 1.00 64.28 113 ALA B C 1
ATOM 2881 O O . ALA B 1 113 ? -53.726 51.696 -1.846 1.00 64.34 113 ALA B O 1
ATOM 2883 N N . GLU B 1 114 ? -51.847 52.583 -2.730 1.00 63.96 114 GLU B N 1
ATOM 2884 C CA . GLU B 1 114 ? -51.851 53.775 -1.877 1.00 64.06 114 GLU B CA 1
ATOM 2885 C C . GLU B 1 114 ? -53.088 54.653 -2.100 1.00 63.78 114 GLU B C 1
ATOM 2886 O O . GLU B 1 114 ? -53.562 55.300 -1.180 1.00 63.74 114 GLU B O 1
ATOM 2892 N N . LYS B 1 115 ? -53.599 54.655 -3.327 1.00 64.15 115 LYS B N 1
ATOM 2893 C CA . LYS B 1 115 ? -54.810 55.386 -3.708 1.00 64.17 115 LYS B CA 1
ATOM 2894 C C . LYS B 1 115 ? -56.063 54.531 -3.527 1.00 64.02 115 LYS B C 1
ATOM 2895 O O . LYS B 1 115 ? -57.153 54.966 -3.877 1.00 63.64 115 LYS B O 1
ATOM 2901 N N . GLY B 1 116 ? -55.909 53.314 -3.001 1.00 64.33 116 GLY B N 1
ATOM 2902 C CA . GLY B 1 116 ? -57.032 52.394 -2.817 1.00 64.30 116 GLY B CA 1
ATOM 2903 C C . GLY B 1 116 ? -57.503 51.774 -4.108 1.00 64.29 116 GLY B C 1
ATOM 2904 O O . GLY B 1 116 ? -58.629 51.292 -4.191 1.00 64.43 116 GLY B O 1
ATOM 2905 N N . ILE B 1 117 ? -56.638 51.799 -5.122 1.00 64.36 117 ILE B N 1
ATOM 2906 C CA . ILE B 1 117 ? -56.946 51.263 -6.450 1.00 64.20 117 ILE B CA 1
ATOM 2907 C C . ILE B 1 117 ? -56.279 49.896 -6.593 1.00 64.22 117 ILE B C 1
ATOM 2908 O O . ILE B 1 117 ? -55.109 49.729 -6.226 1.00 64.06 117 ILE B O 1
ATOM 2913 N N . ASP B 1 118 ? -57.037 48.918 -7.086 1.00 64.07 118 ASP B N 1
ATOM 2914 C CA . ASP B 1 118 ? -56.501 47.581 -7.337 1.00 64.07 118 ASP B CA 1
ATOM 2915 C C . ASP B 1 118 ? -55.945 47.525 -8.741 1.00 63.97 118 ASP B C 1
ATOM 2916 O O . ASP B 1 118 ? -56.630 47.903 -9.690 1.00 64.40 118 ASP B O 1
ATOM 2921 N N . TYR B 1 119 ? -54.699 47.065 -8.872 1.00 63.96 119 TYR B N 1
ATOM 2922 C CA . TYR B 1 119 ? -54.007 47.011 -10.177 1.00 63.82 119 TYR B CA 1
ATOM 2923 C C . TYR B 1 119 ? -53.656 45.562 -10.536 1.00 63.71 119 TYR B C 1
ATOM 2924 O O . TYR B 1 119 ? -52.930 44.882 -9.796 1.00 63.60 119 TYR B O 1
ATOM 2933 N N . VAL B 1 120 ? -54.164 45.110 -11.677 1.00 63.44 120 VAL B N 1
ATOM 2934 C CA . VAL B 1 120 ? -54.127 43.698 -12.050 1.00 63.24 120 VAL B CA 1
ATOM 2935 C C . VAL B 1 120 ? -53.484 43.532 -13.413 1.00 63.25 120 VAL B C 1
ATOM 2936 O O . VAL B 1 120 ? -53.835 44.251 -14.356 1.00 62.36 120 VAL B O 1
ATOM 2940 N N . ASP B 1 121 ? -52.522 42.603 -13.503 1.00 63.33 121 ASP B N 1
ATOM 2941 C CA . ASP B 1 121 ? -52.001 42.176 -14.790 1.00 63.22 121 ASP B CA 1
ATOM 2942 C C . ASP B 1 121 ? -52.896 41.060 -15.310 1.00 63.37 121 ASP B C 1
ATOM 2943 O O . ASP B 1 121 ? -53.201 40.119 -14.587 1.00 63.08 121 ASP B O 1
ATOM 2948 N N . ALA B 1 122 ? -53.366 41.213 -16.548 1.00 63.52 122 ALA B N 1
ATOM 2949 C CA . ALA B 1 122 ? -54.270 40.256 -17.166 1.00 63.51 122 ALA B CA 1
ATOM 2950 C C . ALA B 1 122 ? -53.982 40.182 -18.659 1.00 63.72 122 ALA B C 1
ATOM 2951 O O . ALA B 1 122 ? -54.852 40.450 -19.497 1.00 63.80 122 ALA B O 1
ATOM 2953 N N . PRO B 1 123 ? -52.741 39.814 -19.004 1.00 63.71 123 PRO B N 1
ATOM 2954 C CA . PRO B 1 123 ? -52.430 39.633 -20.404 1.00 63.65 123 PRO B CA 1
ATOM 2955 C C . PRO B 1 123 ? -53.285 38.515 -20.997 1.00 63.95 123 PRO B C 1
ATOM 2956 O O . PRO B 1 123 ? -53.714 37.602 -20.280 1.00 63.60 123 PRO B O 1
ATOM 2960 N N . VAL B 1 124 ? -53.528 38.602 -22.303 1.00 64.27 124 VAL B N 1
ATOM 2961 C CA . VAL B 1 124 ? -54.397 37.672 -22.997 1.00 64.33 124 VAL B CA 1
ATOM 2962 C C . VAL B 1 124 ? -53.674 36.977 -24.156 1.00 64.87 124 VAL B C 1
ATOM 2963 O O . VAL B 1 124 ? -52.644 37.461 -24.663 1.00 65.06 124 VAL B O 1
ATOM 2967 N N . SER B 1 125 ? -54.204 35.821 -24.556 1.00 64.89 125 SER B N 1
ATOM 2968 C CA . SER B 1 125 ? -53.819 35.204 -25.812 1.00 64.94 125 SER B CA 1
ATOM 2969 C C . SER B 1 125 ? -55.073 34.836 -26.608 1.00 65.10 125 SER B C 1
ATOM 2970 O O . SER B 1 125 ? -56.182 34.760 -26.045 1.00 65.14 125 SER B O 1
ATOM 2973 N N . GLY B 1 126 ? -54.895 34.640 -27.919 1.00 65.22 126 GLY B N 1
ATOM 2974 C CA . GLY B 1 126 ? -56.003 34.313 -28.837 1.00 65.16 126 GLY B CA 1
ATOM 2975 C C . GLY B 1 126 ? -56.130 35.278 -30.011 1.00 65.26 126 GLY B C 1
ATOM 2976 O O . GLY B 1 126 ? -56.783 34.974 -31.016 1.00 65.06 126 GLY B O 1
ATOM 2977 N N . GLY B 1 127 ? -55.517 36.454 -29.881 1.00 65.33 127 GLY B N 1
ATOM 2978 C CA . GLY B 1 127 ? -55.472 37.415 -30.974 1.00 65.21 127 GLY B CA 1
ATOM 2979 C C . GLY B 1 127 ? -56.781 38.141 -31.154 1.00 65.26 127 GLY B C 1
ATOM 2980 O O . GLY B 1 127 ? -57.632 38.125 -30.270 1.00 65.43 127 GLY B O 1
ATOM 2981 N N . THR B 1 128 ? -56.928 38.783 -32.309 1.00 65.23 128 THR B N 1
ATOM 2982 C CA . THR B 1 128 ? -58.100 39.582 -32.620 1.00 65.28 128 THR B CA 1
ATOM 2983 C C . THR B 1 128 ? -59.304 38.699 -32.916 1.00 65.26 128 THR B C 1
ATOM 2984 O O . THR B 1 128 ? -60.437 39.055 -32.591 1.00 65.48 128 THR B O 1
ATOM 2988 N N . LYS B 1 129 ? -59.066 37.542 -33.525 1.00 65.39 129 LYS B N 1
ATOM 2989 C CA . LYS B 1 129 ? -60.151 36.603 -33.787 1.00 65.50 129 LYS B CA 1
ATOM 2990 C C . LYS B 1 129 ? -60.752 36.089 -32.470 1.00 65.29 129 LYS B C 1
ATOM 2991 O O . LYS B 1 129 ? -61.972 36.010 -32.325 1.00 65.56 129 LYS B O 1
ATOM 2997 N N . GLY B 1 130 ? -59.899 35.762 -31.509 1.00 65.18 130 GLY B N 1
ATOM 2998 C CA . GLY B 1 130 ? -60.361 35.381 -30.166 1.00 64.99 130 GLY B CA 1
ATOM 2999 C C . GLY B 1 130 ? -61.040 36.536 -29.440 1.00 64.85 130 GLY B C 1
ATOM 3000 O O . GLY B 1 130 ? -61.995 36.344 -28.670 1.00 64.74 130 GLY B O 1
ATOM 3001 N N . ALA B 1 131 ? -60.553 37.745 -29.690 1.00 64.68 131 ALA B N 1
ATOM 3002 C CA . ALA B 1 131 ? -61.144 38.942 -29.101 1.00 64.80 131 ALA B CA 1
ATOM 3003 C C . ALA B 1 131 ? -62.566 39.143 -29.587 1.00 64.67 131 ALA B C 1
ATOM 3004 O O . ALA B 1 131 ? -63.462 39.444 -28.793 1.00 64.92 131 ALA B O 1
ATOM 3006 N N . GLU B 1 132 ? -62.754 38.976 -30.892 1.00 64.60 132 GLU B N 1
ATOM 3007 C CA . GLU B 1 132 ? -64.065 39.078 -31.538 1.00 64.65 132 GLU B CA 1
ATOM 3008 C C . GLU B 1 132 ? -65.022 38.005 -31.039 1.00 64.36 132 GLU B C 1
ATOM 3009 O O . GLU B 1 132 ? -66.165 38.309 -30.687 1.00 64.34 132 GLU B O 1
ATOM 3015 N N . ALA B 1 133 ? -64.553 36.759 -31.005 1.00 64.04 133 ALA B N 1
ATOM 3016 C CA . ALA B 1 133 ? -65.393 35.633 -30.580 1.00 63.94 133 ALA B CA 1
ATOM 3017 C C . ALA B 1 133 ? -65.627 35.584 -29.067 1.00 63.80 133 ALA B C 1
ATOM 3018 O O . ALA B 1 133 ? -66.458 34.810 -28.606 1.00 63.92 133 ALA B O 1
ATOM 3020 N N . GLY B 1 134 ? -64.895 36.392 -28.302 1.00 63.53 134 GLY B N 1
ATOM 3021 C CA . GLY B 1 134 ? -64.970 36.352 -26.841 1.00 63.36 134 GLY B CA 1
ATOM 3022 C C . GLY B 1 134 ? -64.379 35.064 -26.269 1.00 63.10 134 GLY B C 1
ATOM 3023 O O . GLY B 1 134 ? -64.806 34.588 -25.226 1.00 62.93 134 GLY B O 1
ATOM 3024 N N . THR B 1 135 ? -63.384 34.506 -26.956 1.00 62.91 135 THR B N 1
ATOM 3025 C CA . THR B 1 135 ? -62.780 33.238 -26.550 1.00 62.70 135 THR B CA 1
ATOM 3026 C C . THR B 1 135 ? -61.320 33.373 -26.092 1.00 62.29 135 THR B C 1
ATOM 3027 O O . THR B 1 135 ? -60.616 32.374 -25.961 1.00 61.88 135 THR B O 1
ATOM 3031 N N . LEU B 1 136 ? -60.884 34.605 -25.832 1.00 62.38 136 LEU B N 1
ATOM 3032 C CA . LEU B 1 136 ? -59.520 34.878 -25.357 1.00 62.24 136 LEU B CA 1
ATOM 3033 C C . LEU B 1 136 ? -59.156 34.062 -24.120 1.00 61.82 136 LEU B C 1
ATOM 3034 O O . LEU B 1 136 ? -59.992 33.845 -23.258 1.00 61.82 136 LEU B O 1
ATOM 3039 N N . THR B 1 137 ? -57.907 33.612 -24.052 1.00 61.62 137 THR B N 1
ATOM 3040 C CA . THR B 1 137 ? -57.361 33.068 -22.816 1.00 61.86 137 THR B CA 1
ATOM 3041 C C . THR B 1 137 ? -56.777 34.234 -22.028 1.00 61.68 137 THR B C 1
ATOM 3042 O O . THR B 1 137 ? -56.002 35.013 -22.554 1.00 61.77 137 THR B O 1
ATOM 3046 N N . ILE B 1 138 ? -57.190 34.373 -20.779 1.00 61.82 138 ILE B N 1
ATOM 3047 C CA . ILE B 1 138 ? -56.780 35.500 -19.952 1.00 61.98 138 ILE B CA 1
ATOM 3048 C C . ILE B 1 138 ? -56.064 34.974 -18.701 1.00 62.03 138 ILE B C 1
ATOM 3049 O O . ILE B 1 138 ? -56.619 34.181 -17.949 1.00 61.79 138 ILE B O 1
ATOM 3054 N N . MET B 1 139 ? -54.827 35.426 -18.504 1.00 62.11 139 MET B N 1
ATOM 3055 C CA . MET B 1 139 ? -53.982 34.975 -17.396 1.00 62.46 139 MET B CA 1
ATOM 3056 C C . MET B 1 139 ? -53.853 36.109 -16.384 1.00 62.45 139 MET B C 1
ATOM 3057 O O . MET B 1 139 ? -53.288 37.154 -16.695 1.00 62.63 139 MET B O 1
ATOM 3062 N N . VAL B 1 140 ? -54.376 35.893 -15.177 1.00 62.24 140 VAL B N 1
ATOM 3063 C CA . VAL B 1 140 ? -54.567 36.972 -14.214 1.00 62.46 140 VAL B CA 1
ATOM 3064 C C . VAL B 1 140 ? -53.672 36.873 -12.977 1.00 62.50 140 VAL B C 1
ATOM 3065 O O . VAL B 1 140 ? -53.635 35.837 -12.313 1.00 62.59 140 VAL B O 1
ATOM 3069 N N . GLY B 1 141 ? -52.983 37.970 -12.673 1.00 62.33 141 GLY B N 1
ATOM 3070 C CA . GLY B 1 141 ? -52.214 38.104 -11.446 1.00 62.62 141 GLY B CA 1
ATOM 3071 C C . GLY B 1 141 ? -52.960 39.044 -10.516 1.00 62.56 141 GLY B C 1
ATOM 3072 O O . GLY B 1 141 ? -53.113 40.240 -10.816 1.00 62.48 141 GLY B O 1
ATOM 3073 N N . ALA B 1 142 ? -53.433 38.507 -9.394 1.00 62.62 142 ALA B N 1
ATOM 3074 C CA . ALA B 1 142 ? -54.242 39.284 -8.459 1.00 62.68 142 ALA B CA 1
ATOM 3075 C C . ALA B 1 142 ? -54.469 38.561 -7.135 1.00 62.85 142 ALA B C 1
ATOM 3076 O O . ALA B 1 142 ? -54.182 37.354 -6.991 1.00 62.72 142 ALA B O 1
ATOM 3078 N N . SER B 1 143 ? -55.006 39.296 -6.162 1.00 63.07 143 SER B N 1
ATOM 3079 C CA . SER B 1 143 ? -55.484 38.668 -4.933 1.00 63.28 143 SER B CA 1
ATOM 3080 C C . SER B 1 143 ? -56.705 37.815 -5.273 1.00 63.40 143 SER B C 1
ATOM 3081 O O . SER B 1 143 ? -57.314 38.000 -6.325 1.00 63.56 143 SER B O 1
ATOM 3084 N N . GLU B 1 144 ? -57.049 36.876 -4.400 1.00 63.86 144 GLU B N 1
ATOM 3085 C CA . GLU B 1 144 ? -58.252 36.072 -4.591 1.00 64.02 144 GLU B CA 1
ATOM 3086 C C . GLU B 1 144 ? -59.498 36.963 -4.658 1.00 64.03 144 GLU B C 1
ATOM 3087 O O . GLU B 1 144 ? -60.337 36.814 -5.553 1.00 63.86 144 GLU B O 1
ATOM 3093 N N . ALA B 1 145 ? -59.593 37.903 -3.718 1.00 64.11 145 ALA B N 1
ATOM 3094 C CA . ALA B 1 145 ? -60.744 38.815 -3.627 1.00 64.03 145 ALA B CA 1
ATOM 3095 C C . ALA B 1 145 ? -60.920 39.629 -4.896 1.00 64.09 145 ALA B C 1
ATOM 3096 O O . ALA B 1 145 ? -62.051 39.811 -5.382 1.00 64.32 145 ALA B O 1
ATOM 3098 N N . VAL B 1 146 ? -59.810 40.129 -5.435 1.00 64.03 146 VAL B N 1
ATOM 3099 C CA . VAL B 1 146 ? -59.870 40.962 -6.637 1.00 64.17 146 VAL B CA 1
ATOM 3100 C C . VAL B 1 146 ? -60.188 40.131 -7.893 1.00 64.32 146 VAL B C 1
ATOM 3101 O O . VAL B 1 146 ? -60.916 40.598 -8.769 1.00 64.06 146 VAL B O 1
ATOM 3105 N N . PHE B 1 147 ? -59.661 38.908 -7.965 1.00 64.33 147 PHE B N 1
ATOM 3106 C CA . PHE B 1 147 ? -59.982 38.004 -9.072 1.00 64.66 147 PHE B CA 1
ATOM 3107 C C . PHE B 1 147 ? -61.479 37.694 -9.118 1.00 64.81 147 PHE B C 1
ATOM 3108 O O . PHE B 1 147 ? -62.093 37.732 -10.175 1.00 64.84 147 PHE B O 1
ATOM 3116 N N . GLU B 1 148 ? -62.063 37.397 -7.968 1.00 65.63 148 GLU B N 1
ATOM 3117 C CA . GLU B 1 148 ? -63.500 37.120 -7.890 1.00 66.70 148 GLU B CA 1
ATOM 3118 C C . GLU B 1 148 ? -64.348 38.353 -8.258 1.00 66.97 148 GLU B C 1
ATOM 3119 O O . GLU B 1 148 ? -65.394 38.234 -8.903 1.00 67.21 148 GLU B O 1
ATOM 3125 N N . LYS B 1 149 ? -63.880 39.524 -7.840 1.00 66.99 149 LYS B N 1
ATOM 3126 C CA . LYS B 1 149 ? -64.450 40.806 -8.261 1.00 67.21 149 LYS B CA 1
ATOM 3127 C C . LYS B 1 149 ? -64.578 40.874 -9.792 1.00 66.62 149 LYS B C 1
ATOM 3128 O O . LYS B 1 149 ? -65.660 41.108 -10.334 1.00 66.68 149 LYS B O 1
ATOM 3134 N N . ILE B 1 150 ? -63.460 40.672 -10.488 1.00 65.48 150 ILE B N 1
ATOM 3135 C CA . ILE B 1 150 ? -63.401 40.952 -11.935 1.00 64.96 150 ILE B CA 1
ATOM 3136 C C . ILE B 1 150 ? -63.746 39.765 -12.854 1.00 64.62 150 ILE B C 1
ATOM 3137 O O . ILE B 1 150 ? -64.058 39.960 -14.038 1.00 64.56 150 ILE B O 1
ATOM 3142 N N . GLN B 1 151 ? -63.717 38.556 -12.309 1.00 64.51 151 GLN B N 1
ATOM 3143 C CA . GLN B 1 151 ? -63.908 37.329 -13.088 1.00 64.64 151 GLN B CA 1
ATOM 3144 C C . GLN B 1 151 ? -65.177 37.312 -13.980 1.00 64.39 151 GLN B C 1
ATOM 3145 O O . GLN B 1 151 ? -65.112 36.933 -15.153 1.00 64.03 151 GLN B O 1
ATOM 3151 N N . PRO B 1 152 ? -66.336 37.710 -13.430 1.00 64.30 152 PRO B N 1
ATOM 3152 C CA . PRO B 1 152 ? -67.540 37.733 -14.280 1.00 64.17 152 PRO B CA 1
ATOM 3153 C C . PRO B 1 152 ? -67.423 38.598 -15.525 1.00 63.97 152 PRO B C 1
ATOM 3154 O O . PRO B 1 152 ? -67.914 38.199 -16.576 1.00 64.04 152 PRO B O 1
ATOM 3158 N N . VAL B 1 153 ? -66.786 39.762 -15.409 1.00 63.95 153 VAL B N 1
ATOM 3159 C CA . VAL B 1 153 ? -66.543 40.641 -16.562 1.00 63.72 153 VAL B CA 1
ATOM 3160 C C . VAL B 1 153 ? -65.515 40.016 -17.527 1.00 63.66 153 VAL B C 1
ATOM 3161 O O . VAL B 1 153 ? -65.709 40.014 -18.762 1.00 63.59 153 VAL B O 1
ATOM 3165 N N . LEU B 1 154 ? -64.433 39.485 -16.968 1.00 63.43 154 LEU B N 1
ATOM 3166 C CA . LEU B 1 154 ? -63.441 38.719 -17.746 1.00 63.43 154 LEU B CA 1
ATOM 3167 C C . LEU B 1 154 ? -64.088 37.572 -18.530 1.00 63.41 154 LEU B C 1
ATOM 3168 O O . LEU B 1 154 ? -63.700 37.284 -19.669 1.00 63.18 154 LEU B O 1
ATOM 3173 N N . SER B 1 155 ? -65.074 36.923 -17.912 1.00 63.14 155 SER B N 1
ATOM 3174 C CA . SER B 1 155 ? -65.752 35.781 -18.528 1.00 63.13 155 SER B CA 1
ATOM 3175 C C . SER B 1 155 ? -66.613 36.137 -19.731 1.00 62.61 155 SER B C 1
ATOM 3176 O O . SER B 1 155 ? -66.950 35.257 -20.511 1.00 62.13 155 SER B O 1
ATOM 3179 N N . VAL B 1 156 ? -66.984 37.407 -19.881 1.00 62.47 156 VAL B N 1
ATOM 3180 C CA . VAL B 1 156 ? -67.680 37.842 -21.107 1.00 62.52 156 VAL B CA 1
ATOM 3181 C C . VAL B 1 156 ? -66.692 37.994 -22.284 1.00 62.22 156 VAL B C 1
ATOM 3182 O O . VAL B 1 156 ? -66.975 37.561 -23.398 1.00 62.41 156 VAL B O 1
ATOM 3186 N N . ILE B 1 157 ? -65.533 38.590 -22.023 1.00 61.98 157 ILE B N 1
ATOM 3187 C CA . ILE B 1 157 ? -64.564 38.872 -23.065 1.00 61.76 157 ILE B CA 1
ATOM 3188 C C . ILE B 1 157 ? -63.626 37.702 -23.391 1.00 61.58 157 ILE B C 1
ATOM 3189 O O . ILE B 1 157 ? -63.024 37.670 -24.484 1.00 61.20 157 ILE B O 1
ATOM 3194 N N . GLY B 1 158 ? -63.522 36.742 -22.470 1.00 61.25 158 GLY B N 1
ATOM 3195 C CA . GLY B 1 158 ? -62.662 35.573 -22.667 1.00 60.98 158 GLY B CA 1
ATOM 3196 C C . GLY B 1 158 ? -63.361 34.255 -22.412 1.00 60.69 158 GLY B C 1
ATOM 3197 O O . GLY B 1 158 ? -64.480 34.233 -21.934 1.00 60.42 158 GLY B O 1
ATOM 3198 N N . LYS B 1 159 ? -62.697 33.152 -22.752 1.00 60.48 159 LYS B N 1
ATOM 3199 C CA . LYS B 1 159 ? -63.220 31.814 -22.479 1.00 60.43 159 LYS B CA 1
ATOM 3200 C C . LYS B 1 159 ? -62.493 31.194 -21.280 1.00 60.38 159 LYS B C 1
ATOM 3201 O O . LYS B 1 159 ? -63.074 31.094 -20.201 1.00 60.01 159 LYS B O 1
ATOM 3207 N N . ASP B 1 160 ? -61.224 30.827 -21.454 1.00 60.43 160 ASP B N 1
ATOM 3208 C CA . ASP B 1 160 ? -60.412 30.304 -20.362 1.00 60.49 160 ASP B CA 1
ATOM 3209 C C . ASP B 1 160 ? -59.779 31.444 -19.571 1.00 60.61 160 ASP B C 1
ATOM 3210 O O . ASP B 1 160 ? -58.830 32.091 -20.040 1.00 60.42 160 ASP B O 1
ATOM 3215 N N . ILE B 1 161 ? -60.324 31.685 -18.377 1.00 60.46 161 ILE B N 1
ATOM 3216 C CA . ILE B 1 161 ? -59.826 32.712 -17.468 1.00 60.59 161 ILE B CA 1
ATOM 3217 C C . ILE B 1 161 ? -59.041 32.036 -16.365 1.00 60.51 161 ILE B C 1
ATOM 3218 O O . ILE B 1 161 ? -59.610 31.293 -15.581 1.00 60.82 161 ILE B O 1
ATOM 3223 N N . TYR B 1 162 ? -57.737 32.289 -16.313 1.00 60.49 162 TYR B N 1
ATOM 3224 C CA . TYR B 1 162 ? -56.866 31.688 -15.305 1.00 60.43 162 TYR B CA 1
ATOM 3225 C C . TYR B 1 162 ? -56.454 32.676 -14.217 1.00 60.15 162 TYR B C 1
ATOM 3226 O O . TYR B 1 162 ? -55.951 33.755 -14.504 1.00 60.43 162 TYR B O 1
ATOM 3235 N N . HIS B 1 163 ? -56.664 32.290 -12.970 1.00 59.86 163 HIS B N 1
ATOM 3236 C CA . HIS B 1 163 ? -56.071 32.981 -11.837 1.00 59.68 163 HIS B CA 1
ATOM 3237 C C . HIS B 1 163 ? -54.724 32.300 -11.579 1.00 59.59 163 HIS B C 1
ATOM 3238 O O . HIS B 1 163 ? -54.657 31.276 -10.883 1.00 59.38 163 HIS B O 1
ATOM 3245 N N . VAL B 1 164 ? -53.666 32.856 -12.179 1.00 59.14 164 VAL B N 1
ATOM 3246 C CA . VAL B 1 164 ? -52.364 32.191 -12.255 1.00 58.78 164 VAL B CA 1
ATOM 3247 C C . VAL B 1 164 ? -51.491 32.455 -11.032 1.00 58.32 164 VAL B C 1
ATOM 3248 O O . VAL B 1 164 ? -50.478 31.780 -10.812 1.00 58.42 164 VAL B O 1
ATOM 3252 N N . GLY B 1 165 ? -51.887 33.428 -10.231 1.00 57.83 165 GLY B N 1
ATOM 3253 C CA . GLY B 1 165 ? -51.146 33.757 -9.029 1.00 57.67 165 GLY B CA 1
ATOM 3254 C C . GLY B 1 165 ? -51.437 35.178 -8.613 1.00 57.47 165 GLY B C 1
ATOM 3255 O O . GLY B 1 165 ? -52.432 35.773 -9.054 1.00 57.02 165 GLY B O 1
ATOM 3256 N N . ASP B 1 166 ? -50.557 35.733 -7.781 1.00 57.14 166 ASP B N 1
ATOM 3257 C CA . ASP B 1 166 ? -50.721 37.104 -7.331 1.00 57.02 166 ASP B CA 1
ATOM 3258 C C . ASP B 1 166 ? -50.146 38.063 -8.348 1.00 56.66 166 ASP B C 1
ATOM 3259 O O . ASP B 1 166 ? -49.721 37.648 -9.423 1.00 57.07 166 ASP B O 1
ATOM 3264 N N . THR B 1 167 ? -50.156 39.349 -8.020 1.00 56.18 167 THR B N 1
ATOM 3265 C CA . THR B 1 167 ? -49.720 40.412 -8.946 1.00 55.48 167 THR B CA 1
ATOM 3266 C C . THR B 1 167 ? -48.440 40.109 -9.671 1.00 54.95 167 THR B C 1
ATOM 3267 O O . THR B 1 167 ? -47.437 39.705 -9.055 1.00 56.00 167 THR B O 1
ATOM 3271 N N . GLY B 1 168 ? -48.463 40.297 -10.988 1.00 54.11 168 GLY B N 1
ATOM 3272 C CA . GLY B 1 168 ? -47.286 40.039 -11.833 1.00 53.07 168 GLY B CA 1
ATOM 3273 C C . GLY B 1 168 ? -47.255 38.645 -12.436 1.00 52.07 168 GLY B C 1
ATOM 3274 O O . GLY B 1 168 ? -46.428 38.365 -13.343 1.00 52.00 168 GLY B O 1
ATOM 3275 N N . ALA B 1 169 ? -48.193 37.803 -12.007 1.00 50.63 169 ALA B N 1
ATOM 3276 C CA . ALA B 1 169 ? -48.200 36.409 -12.438 1.00 49.57 169 ALA B CA 1
ATOM 3277 C C . ALA B 1 169 ? -48.768 36.178 -13.843 1.00 48.58 169 ALA B C 1
ATOM 3278 O O . ALA B 1 169 ? -48.314 35.235 -14.519 1.00 48.11 169 ALA B O 1
ATOM 3280 N N . GLY B 1 170 ? -49.744 36.994 -14.265 1.00 46.87 170 GLY B N 1
ATOM 3281 C CA . GLY B 1 170 ? -50.237 36.972 -15.638 1.00 46.39 170 GLY B CA 1
ATOM 3282 C C . GLY B 1 170 ? -49.116 37.307 -16.603 1.00 45.31 170 GLY B C 1
ATOM 3283 O O . GLY B 1 170 ? -48.858 36.552 -17.540 1.00 44.24 170 GLY B O 1
ATOM 3284 N N . ASP B 1 171 ? -48.469 38.449 -16.364 1.00 44.33 171 ASP B N 1
ATOM 3285 C CA . ASP B 1 171 ? -47.323 38.889 -17.151 1.00 43.76 171 ASP B CA 1
ATOM 3286 C C . ASP B 1 171 ? -46.251 37.808 -17.177 1.00 43.19 171 ASP B C 1
ATOM 3287 O O . ASP B 1 171 ? -45.652 37.527 -18.199 1.00 42.81 171 ASP B O 1
ATOM 3292 N N . ALA B 1 172 ? -46.018 37.213 -16.018 1.00 42.83 172 ALA B N 1
ATOM 3293 C CA . ALA B 1 172 ? -45.004 36.182 -15.858 1.00 42.37 172 ALA B CA 1
ATOM 3294 C C . ALA B 1 172 ? -45.238 34.933 -16.715 1.00 41.96 172 ALA B C 1
ATOM 3295 O O . ALA B 1 172 ? -44.306 34.421 -17.331 1.00 41.66 172 ALA B O 1
ATOM 3297 N N . VAL B 1 173 ? -46.469 34.431 -16.748 1.00 41.66 173 VAL B N 1
ATOM 3298 C CA . VAL B 1 173 ? -46.733 33.147 -17.399 1.00 41.69 173 VAL B CA 1
ATOM 3299 C C . VAL B 1 173 ? -46.671 33.289 -18.914 1.00 41.75 173 VAL B C 1
ATOM 3300 O O . VAL B 1 173 ? -46.216 32.389 -19.608 1.00 41.75 173 VAL B O 1
ATOM 3304 N N . LYS B 1 174 ? -47.089 34.451 -19.399 1.00 42.39 174 LYS B N 1
ATOM 3305 C CA . LYS B 1 174 ? -46.995 34.811 -20.799 1.00 42.00 174 LYS B CA 1
ATOM 3306 C C . LYS B 1 174 ? -45.522 34.880 -21.225 1.00 41.59 174 LYS B C 1
ATOM 3307 O O . LYS B 1 174 ? -45.116 34.290 -22.233 1.00 41.22 174 LYS B O 1
ATOM 3313 N N . ILE B 1 175 ? -44.734 35.608 -20.442 1.00 40.33 175 ILE B N 1
ATOM 3314 C CA . ILE B 1 175 ? -43.299 35.725 -20.676 1.00 40.09 175 ILE B CA 1
ATOM 3315 C C . ILE B 1 175 ? -42.607 34.340 -20.696 1.00 39.89 175 ILE B C 1
ATOM 3316 O O . ILE B 1 175 ? -41.748 34.060 -21.538 1.00 39.60 175 ILE B O 1
ATOM 3321 N N . VAL B 1 176 ? -42.981 33.475 -19.768 1.00 39.57 176 VAL B N 1
ATOM 3322 C CA . VAL B 1 176 ? -42.399 32.142 -19.715 1.00 39.76 176 VAL B CA 1
ATOM 3323 C C . VAL B 1 176 ? -42.809 31.294 -20.922 1.00 39.75 176 VAL B C 1
ATOM 3324 O O . VAL B 1 176 ? -41.980 30.585 -21.499 1.00 39.75 176 VAL B O 1
ATOM 3328 N N . ASN B 1 177 ? -44.072 31.384 -21.322 1.00 39.76 177 ASN B N 1
ATOM 3329 C CA . ASN B 1 177 ? -44.511 30.668 -22.507 1.00 39.91 177 ASN B CA 1
ATOM 3330 C C . ASN B 1 177 ? -43.777 31.116 -23.784 1.00 39.86 177 ASN B C 1
ATOM 3331 O O . ASN B 1 177 ? -43.296 30.288 -24.557 1.00 39.78 177 ASN B O 1
ATOM 3336 N N . ASN B 1 178 ? -43.715 32.424 -23.992 1.00 40.07 178 ASN B N 1
ATOM 3337 C CA . ASN B 1 178 ? -43.130 32.998 -25.201 1.00 40.45 178 ASN B CA 1
ATOM 3338 C C . ASN B 1 178 ? -41.623 32.839 -25.316 1.00 40.61 178 ASN B C 1
ATOM 3339 O O . ASN B 1 178 ? -41.083 32.763 -26.423 1.00 41.23 178 ASN B O 1
ATOM 3344 N N . LEU B 1 179 ? -40.960 32.849 -24.169 1.00 40.63 179 LEU B N 1
ATOM 3345 C CA . LEU B 1 179 ? -39.550 32.493 -24.039 1.00 40.65 179 LEU B CA 1
ATOM 3346 C C . LEU B 1 179 ? -39.307 31.080 -24.570 1.00 40.51 179 LEU B C 1
ATOM 3347 O O . LEU B 1 179 ? -38.365 30.832 -25.325 1.00 40.92 179 LEU B O 1
ATOM 3352 N N . LEU B 1 180 ? -40.163 30.147 -24.178 1.00 40.15 180 LEU B N 1
ATOM 3353 C CA . LEU B 1 180 ? -40.020 28.766 -24.626 1.00 40.00 180 LEU B CA 1
ATOM 3354 C C . LEU B 1 180 ? -40.283 28.638 -26.136 1.00 40.07 180 LEU B C 1
ATOM 3355 O O . LEU B 1 180 ? -39.568 27.924 -26.836 1.00 39.99 180 LEU B O 1
ATOM 3360 N N . LEU B 1 181 ? -41.284 29.351 -26.642 1.00 39.68 181 LEU B N 1
ATOM 3361 C CA . LEU B 1 181 ? -41.532 29.385 -28.091 1.00 39.58 181 LEU B CA 1
ATOM 3362 C C . LEU B 1 181 ? -40.282 29.833 -28.870 1.00 39.56 181 LEU B C 1
ATOM 3363 O O . LEU B 1 181 ? -39.866 29.197 -29.841 1.00 39.05 181 LEU B O 1
ATOM 3368 N N . GLY B 1 182 ? -39.706 30.946 -28.431 1.00 39.51 182 GLY B N 1
ATOM 3369 C CA . GLY B 1 182 ? -38.524 31.503 -29.055 1.00 39.42 182 GLY B CA 1
ATOM 3370 C C . GLY B 1 182 ? -37.307 30.612 -28.973 1.00 39.19 182 GLY B C 1
ATOM 3371 O O . GLY B 1 182 ? -36.636 30.409 -29.978 1.00 39.18 182 GLY B O 1
ATOM 3372 N N . CYS B 1 183 ? -37.025 30.074 -27.784 1.00 39.21 183 CYS B N 1
ATOM 3373 C CA . CYS B 1 183 ? -35.928 29.106 -27.609 1.00 39.44 183 CYS B CA 1
ATOM 3374 C C . CYS B 1 183 ? -36.104 27.876 -28.480 1.00 39.21 183 CYS B C 1
ATOM 3375 O O . CYS B 1 183 ? -35.148 27.436 -29.124 1.00 39.44 183 CYS B O 1
ATOM 3378 N N . ASN B 1 184 ? -37.318 27.334 -28.495 1.00 39.24 184 ASN B N 1
ATOM 3379 C CA . ASN B 1 184 ? -37.609 26.103 -29.246 1.00 39.34 184 ASN B CA 1
ATOM 3380 C C . ASN B 1 184 ? -37.414 26.316 -30.737 1.00 39.24 184 ASN B C 1
ATOM 3381 O O . ASN B 1 184 ? -36.940 25.435 -31.436 1.00 39.06 184 ASN B O 1
ATOM 3386 N N . MET B 1 185 ? -37.767 27.509 -31.206 1.00 39.33 185 MET B N 1
ATOM 3387 C CA . MET B 1 185 ? -37.606 27.865 -32.610 1.00 39.40 185 MET B CA 1
ATOM 3388 C C . MET B 1 185 ? -36.140 28.054 -32.981 1.00 39.36 185 MET B C 1
ATOM 3389 O O . MET B 1 185 ? -35.686 27.551 -34.009 1.00 39.41 185 MET B O 1
ATOM 3394 N N . ALA B 1 186 ? -35.412 28.787 -32.148 1.00 39.28 186 ALA B N 1
ATOM 3395 C CA . ALA B 1 186 ? -33.974 28.986 -32.349 1.00 39.20 186 ALA B CA 1
ATOM 3396 C C . ALA B 1 186 ? -33.240 27.634 -32.412 1.00 38.88 186 ALA B C 1
ATOM 3397 O O . ALA B 1 186 ? -32.393 27.413 -33.273 1.00 38.90 186 ALA B O 1
ATOM 3399 N N . SER B 1 187 ? -33.595 26.723 -31.518 1.00 39.18 187 SER B N 1
ATOM 3400 C CA . SER B 1 187 ? -33.000 25.386 -31.509 1.00 39.25 187 SER B CA 1
ATOM 3401 C C . SER B 1 187 ? -33.357 24.633 -32.773 1.00 39.44 187 SER B C 1
ATOM 3402 O O . SER B 1 187 ? -32.496 23.997 -33.365 1.00 39.63 187 SER B O 1
ATOM 3405 N N . LEU B 1 188 ? -34.626 24.730 -33.190 1.00 39.53 188 LEU B N 1
ATOM 3406 C CA . LEU B 1 188 ? -35.110 24.086 -34.418 1.00 39.29 188 LEU B CA 1
ATOM 3407 C C . LEU B 1 188 ? -34.371 24.568 -35.661 1.00 39.35 188 LEU B C 1
ATOM 3408 O O . LEU B 1 188 ? -34.037 23.774 -36.538 1.00 39.01 188 LEU B O 1
ATOM 3413 N N . ALA B 1 189 ? -34.141 25.879 -35.736 1.00 39.35 189 ALA B N 1
ATOM 3414 C CA . ALA B 1 189 ? -33.471 26.500 -36.877 1.00 39.40 189 ALA B CA 1
ATOM 3415 C C . ALA B 1 189 ? -32.126 25.836 -37.190 1.00 39.66 189 ALA B C 1
ATOM 3416 O O . ALA B 1 189 ? -31.918 25.350 -38.307 1.00 39.74 189 ALA B O 1
ATOM 3418 N N . GLU B 1 190 ? -31.226 25.804 -36.203 1.00 39.66 190 GLU B N 1
ATOM 3419 C CA . GLU B 1 190 ? -29.912 25.194 -36.381 1.00 39.66 190 GLU B CA 1
ATOM 3420 C C . GLU B 1 190 ? -30.030 23.664 -36.581 1.00 39.27 190 GLU B C 1
ATOM 3421 O O . GLU B 1 190 ? -29.315 23.105 -37.388 1.00 39.23 190 GLU B O 1
ATOM 3427 N N . ALA B 1 191 ? -30.959 23.013 -35.883 1.00 39.30 191 ALA B N 1
ATOM 3428 C CA . ALA B 1 191 ? -31.162 21.547 -36.030 1.00 39.58 191 ALA B CA 1
ATOM 3429 C C . ALA B 1 191 ? -31.500 21.137 -37.456 1.00 39.65 191 ALA B C 1
ATOM 3430 O O . ALA B 1 191 ? -30.991 20.137 -37.959 1.00 39.73 191 ALA B O 1
ATOM 3432 N N . LEU B 1 192 ? -32.366 21.919 -38.098 1.00 39.46 192 LEU B N 1
ATOM 3433 C CA . LEU B 1 192 ? -32.825 21.608 -39.437 1.00 39.41 192 LEU B CA 1
ATOM 3434 C C . LEU B 1 192 ? -31.731 21.787 -40.477 1.00 39.34 192 LEU B C 1
ATOM 3435 O O . LEU B 1 192 ? -31.614 21.016 -41.416 1.00 39.35 192 LEU B O 1
ATOM 3440 N N . VAL B 1 193 ? -30.939 22.827 -40.303 1.00 39.38 193 VAL B N 1
ATOM 3441 C CA . VAL B 1 193 ? -29.790 23.068 -41.155 1.00 39.03 193 VAL B CA 1
ATOM 3442 C C . VAL B 1 193 ? -28.786 21.931 -41.029 1.00 38.99 193 VAL B C 1
ATOM 3443 O O . VAL B 1 193 ? -28.253 21.474 -42.033 1.00 39.29 193 VAL B O 1
ATOM 3447 N N . LEU B 1 194 ? -28.527 21.481 -39.804 1.00 39.00 194 LEU B N 1
ATOM 3448 C CA . LEU B 1 194 ? -27.638 20.342 -39.572 1.00 38.95 194 LEU B CA 1
ATOM 3449 C C . LEU B 1 194 ? -28.132 19.084 -40.294 1.00 39.22 194 LEU B C 1
ATOM 3450 O O . LEU B 1 194 ? -27.366 18.388 -40.978 1.00 39.26 194 LEU B O 1
ATOM 3455 N N . GLY B 1 195 ? -29.420 18.804 -40.142 1.00 39.40 195 GLY B N 1
ATOM 3456 C CA . GLY B 1 195 ? -30.042 17.627 -40.751 1.00 39.51 195 GLY B CA 1
ATOM 3457 C C . GLY B 1 195 ? -29.939 17.629 -42.262 1.00 39.76 195 GLY B C 1
ATOM 3458 O O . GLY B 1 195 ? -29.594 16.603 -42.875 1.00 39.46 195 GLY B O 1
ATOM 3459 N N . VAL B 1 196 ? -30.206 18.787 -42.872 1.00 39.88 196 VAL B N 1
ATOM 3460 C CA . VAL B 1 196 ? -30.068 18.918 -44.319 1.00 40.32 196 VAL B CA 1
ATOM 3461 C C . VAL B 1 196 ? -28.628 18.710 -44.736 1.00 40.91 196 VAL B C 1
ATOM 3462 O O . VAL B 1 196 ? -28.371 17.956 -45.665 1.00 41.21 196 VAL B O 1
ATOM 3466 N N . LYS B 1 197 ? -27.696 19.342 -44.030 1.00 41.67 197 LYS B N 1
ATOM 3467 C CA . LYS B 1 197 ? -26.274 19.173 -44.310 1.00 41.60 197 LYS B CA 1
ATOM 3468 C C . LYS B 1 197 ? -25.857 17.710 -44.252 1.00 41.72 197 LYS B C 1
ATOM 3469 O O . LYS B 1 197 ? -25.017 17.279 -45.038 1.00 41.76 197 LYS B O 1
ATOM 3475 N N . CYS B 1 198 ? -26.450 16.954 -43.326 1.00 42.05 198 CYS B N 1
ATOM 3476 C CA . CYS B 1 198 ? -26.200 15.509 -43.184 1.00 41.97 198 CYS B CA 1
ATOM 3477 C C . CYS B 1 198 ? -27.055 14.654 -44.111 1.00 41.97 198 CYS B C 1
ATOM 3478 O O . CYS B 1 198 ? -27.093 13.432 -43.963 1.00 41.71 198 CYS B O 1
ATOM 3481 N N . GLY B 1 199 ? -27.758 15.292 -45.048 1.00 42.21 199 GLY B N 1
ATOM 3482 C CA . GLY B 1 199 ? -28.448 14.579 -46.125 1.00 42.36 199 GLY B CA 1
ATOM 3483 C C . GLY B 1 199 ? -29.903 14.216 -45.868 1.00 42.35 199 GLY B C 1
ATOM 3484 O O . GLY B 1 199 ? -30.477 13.392 -46.567 1.00 42.60 199 GLY B O 1
ATOM 3485 N N . LEU B 1 200 ? -30.508 14.825 -44.865 1.00 42.61 200 LEU B N 1
ATOM 3486 C CA . LEU B 1 200 ? -31.920 14.605 -44.586 1.00 42.81 200 LEU B CA 1
ATOM 3487 C C . LEU B 1 200 ? -32.771 15.599 -45.356 1.00 43.03 200 LEU B C 1
ATOM 3488 O O . LEU B 1 200 ? -32.441 16.786 -45.439 1.00 42.97 200 LEU B O 1
ATOM 3493 N N . LYS B 1 201 ? -33.874 15.107 -45.910 1.00 43.47 201 LYS B N 1
ATOM 3494 C CA . LYS B 1 201 ? -34.887 15.967 -46.515 1.00 43.95 201 LYS B CA 1
ATOM 3495 C C . LYS B 1 201 ? -35.782 16.498 -45.389 1.00 44.06 201 LYS B C 1
ATOM 3496 O O . LYS B 1 201 ? -36.143 15.731 -44.494 1.00 43.93 201 LYS B O 1
ATOM 3502 N N . PRO B 1 202 ? -36.129 17.806 -45.422 1.00 44.35 202 PRO B N 1
ATOM 3503 C CA . PRO B 1 202 ? -36.999 18.424 -44.409 1.00 44.51 202 PRO B CA 1
ATOM 3504 C C . PRO B 1 202 ? -38.267 17.600 -44.130 1.00 44.55 202 PRO B C 1
ATOM 3505 O O . PRO B 1 202 ? -38.675 17.465 -42.986 1.00 44.43 202 PRO B O 1
ATOM 3509 N N . GLU B 1 203 ? -38.866 17.055 -45.188 1.00 44.96 203 GLU B N 1
ATOM 3510 C CA . GLU B 1 203 ? -40.043 16.181 -45.093 1.00 45.45 203 GLU B CA 1
ATOM 3511 C C . GLU B 1 203 ? -39.863 15.017 -44.111 1.00 44.99 203 GLU B C 1
ATOM 3512 O O . GLU B 1 203 ? -40.752 14.746 -43.305 1.00 44.39 203 GLU B O 1
ATOM 3518 N N . THR B 1 204 ? -38.718 14.340 -44.171 1.00 44.76 204 THR B N 1
ATOM 3519 C CA . THR B 1 204 ? -38.488 13.204 -43.279 1.00 45.14 204 THR B CA 1
ATOM 3520 C C . THR B 1 204 ? -38.168 13.662 -41.850 1.00 45.11 204 THR B C 1
ATOM 3521 O O . THR B 1 204 ? -38.600 13.025 -40.887 1.00 44.87 204 THR B O 1
ATOM 3525 N N . MET B 1 205 ? -37.461 14.779 -41.698 1.00 45.07 205 MET B N 1
ATOM 3526 C CA . MET B 1 205 ? -37.292 15.348 -40.365 1.00 45.58 205 MET B CA 1
ATOM 3527 C C . MET B 1 205 ? -38.643 15.723 -39.758 1.00 46.14 205 MET B C 1
ATOM 3528 O O . MET B 1 205 ? -38.924 15.441 -38.595 1.00 46.08 205 MET B O 1
ATOM 3533 N N . GLN B 1 206 ? -39.503 16.330 -40.551 1.00 47.38 206 GLN B N 1
ATOM 3534 C CA . GLN B 1 206 ? -40.843 16.631 -40.061 1.00 47.90 206 GLN B CA 1
ATOM 3535 C C . GLN B 1 206 ? -41.616 15.389 -39.625 1.00 47.81 206 GLN B C 1
ATOM 3536 O O . GLN B 1 206 ? -42.184 15.365 -38.540 1.00 47.54 206 GLN B O 1
ATOM 3542 N N . GLU B 1 207 ? -41.650 14.382 -40.488 1.00 47.97 207 GLU B N 1
ATOM 3543 C CA . GLU B 1 207 ? -42.356 13.142 -40.202 1.00 48.25 207 GLU B CA 1
ATOM 3544 C C . GLU B 1 207 ? -41.820 12.459 -38.949 1.00 47.81 207 GLU B C 1
ATOM 3545 O O . GLU B 1 207 ? -42.590 12.105 -38.066 1.00 47.92 207 GLU B O 1
ATOM 3551 N N . ILE B 1 208 ? -40.502 12.291 -38.871 1.00 47.63 208 ILE B N 1
ATOM 3552 C CA . ILE B 1 208 ? -39.885 11.529 -37.782 1.00 47.56 208 ILE B CA 1
ATOM 3553 C C . ILE B 1 208 ? -39.838 12.315 -36.472 1.00 47.23 208 ILE B C 1
ATOM 3554 O O . ILE B 1 208 ? -40.336 11.852 -35.445 1.00 47.16 208 ILE B O 1
ATOM 3559 N N . ILE B 1 209 ? -39.251 13.503 -36.505 1.00 47.03 209 ILE B N 1
ATOM 3560 C CA . ILE B 1 209 ? -39.131 14.313 -35.290 1.00 47.13 209 ILE B CA 1
ATOM 3561 C C . ILE B 1 209 ? -40.515 14.692 -34.752 1.00 46.80 209 ILE B C 1
ATOM 3562 O O . ILE B 1 209 ? -40.742 14.696 -33.538 1.00 46.83 209 ILE B O 1
ATOM 3567 N N . GLY B 1 210 ? -41.444 14.961 -35.663 1.00 46.66 210 GLY B N 1
ATOM 3568 C CA . GLY B 1 210 ? -42.840 15.216 -35.304 1.00 46.57 210 GLY B CA 1
ATOM 3569 C C . GLY B 1 210 ? -43.521 14.107 -34.514 1.00 46.56 210 GLY B C 1
ATOM 3570 O O . GLY B 1 210 ? -44.470 14.367 -33.778 1.00 46.90 210 GLY B O 1
ATOM 3571 N N . LYS B 1 211 ? -43.057 12.868 -34.671 1.00 46.31 211 LYS B N 1
ATOM 3572 C CA . LYS B 1 211 ? -43.568 11.745 -33.897 1.00 46.09 211 LYS B CA 1
ATOM 3573 C C . LYS B 1 211 ? -42.604 11.327 -32.793 1.00 45.65 211 LYS B C 1
ATOM 3574 O O . LYS B 1 211 ? -42.796 10.281 -32.178 1.00 45.25 211 LYS B O 1
ATOM 3580 N N . SER B 1 212 ? -41.562 12.125 -32.552 1.00 45.13 212 SER B N 1
ATOM 3581 C CA . SER B 1 212 ? -40.485 11.739 -31.636 1.00 44.67 212 SER B CA 1
ATOM 3582 C C . SER B 1 212 ? -40.279 12.801 -30.563 1.00 43.98 212 SER B C 1
ATOM 3583 O O . SER B 1 212 ? -40.956 13.825 -30.567 1.00 43.69 212 SER B O 1
ATOM 3586 N N . SER B 1 213 ? -39.322 12.546 -29.670 1.00 43.33 213 SER B N 1
ATOM 3587 C CA . SER B 1 213 ? -39.135 13.325 -28.454 1.00 43.20 213 SER B CA 1
ATOM 3588 C C . SER B 1 213 ? -38.614 14.746 -28.676 1.00 42.88 213 SER B C 1
ATOM 3589 O O . SER B 1 213 ? -38.661 15.565 -27.768 1.00 42.68 213 SER B O 1
ATOM 3592 N N . GLY B 1 214 ? -38.126 15.034 -29.878 1.00 42.82 214 GLY B N 1
ATOM 3593 C CA . GLY B 1 214 ? -37.631 16.358 -30.215 1.00 42.89 214 GLY B CA 1
ATOM 3594 C C . GLY B 1 214 ? -38.728 17.351 -30.528 1.00 42.96 214 GLY B C 1
ATOM 3595 O O . GLY B 1 214 ? -38.447 18.535 -30.733 1.00 42.95 214 GLY B O 1
ATOM 3596 N N . ARG B 1 215 ? -39.976 16.877 -30.577 1.00 43.20 215 ARG B N 1
ATOM 3597 C CA . ARG B 1 215 ? -41.070 17.680 -31.114 1.00 43.32 215 ARG B CA 1
ATOM 3598 C C . ARG B 1 215 ? -41.452 18.821 -30.191 1.00 42.84 215 ARG B C 1
ATOM 3599 O O . ARG B 1 215 ? -41.274 18.739 -28.981 1.00 42.90 215 ARG B O 1
ATOM 3607 N N . SER B 1 216 ? -41.964 19.885 -30.790 1.00 42.44 216 SER B N 1
ATOM 3608 C CA . SER B 1 216 ? -42.461 21.036 -30.053 1.00 42.43 216 SER B CA 1
ATOM 3609 C C . SER B 1 216 ? -43.560 21.702 -30.862 1.00 42.38 216 SER B C 1
ATOM 3610 O O . SER B 1 216 ? -43.684 21.468 -32.070 1.00 41.93 216 SER B O 1
ATOM 3613 N N . TYR B 1 217 ? -44.355 22.533 -30.204 1.00 42.59 217 TYR B N 1
ATOM 3614 C CA . TYR B 1 217 ? -45.333 23.322 -30.926 1.00 42.87 217 TYR B CA 1
ATOM 3615 C C . TYR B 1 217 ? -44.662 24.235 -31.968 1.00 42.54 217 TYR B C 1
ATOM 3616 O O . TYR B 1 217 ? -45.165 24.394 -33.077 1.00 42.20 217 TYR B O 1
ATOM 3625 N N . ALA B 1 218 ? -43.532 24.826 -31.606 1.00 42.75 218 ALA B N 1
ATOM 3626 C CA . ALA B 1 218 ? -42.718 25.606 -32.560 1.00 43.32 218 ALA B CA 1
ATOM 3627 C C . ALA B 1 218 ? -42.558 24.892 -33.910 1.00 43.37 218 ALA B C 1
ATOM 3628 O O . ALA B 1 218 ? -42.827 25.457 -34.964 1.00 43.07 218 ALA B O 1
ATOM 3630 N N . MET B 1 219 ? -42.115 23.644 -33.865 1.00 44.21 219 MET B N 1
ATOM 3631 C CA . MET B 1 219 ? -41.940 22.861 -35.072 1.00 44.86 219 MET B CA 1
ATOM 3632 C C . MET B 1 219 ? -43.272 22.578 -35.775 1.00 44.55 219 MET B C 1
ATOM 3633 O O . MET B 1 219 ? -43.358 22.687 -36.999 1.00 44.17 219 MET B O 1
ATOM 3638 N N . GLU B 1 220 ? -44.293 22.200 -35.009 1.00 44.50 220 GLU B N 1
ATOM 3639 C CA . GLU B 1 220 ? -45.620 21.922 -35.578 1.00 45.35 220 GLU B CA 1
ATOM 3640 C C . GLU B 1 220 ? -46.172 23.126 -36.317 1.00 44.62 220 GLU B C 1
ATOM 3641 O O . GLU B 1 220 ? -46.720 22.986 -37.417 1.00 43.86 220 GLU B O 1
ATOM 3647 N N . ALA B 1 221 ? -46.042 24.301 -35.695 1.00 44.14 221 ALA B N 1
ATOM 3648 C CA . ALA B 1 221 ? -46.621 25.520 -36.244 1.00 44.06 221 ALA B CA 1
ATOM 3649 C C . ALA B 1 221 ? -45.868 26.023 -37.463 1.00 43.70 221 ALA B C 1
ATOM 3650 O O . ALA B 1 221 ? -46.470 26.549 -38.382 1.00 43.53 221 ALA B O 1
ATOM 3652 N N . LYS B 1 222 ? -44.549 25.887 -37.465 1.00 43.87 222 LYS B N 1
ATOM 3653 C CA . LYS B 1 222 ? -43.728 26.632 -38.427 1.00 44.43 222 LYS B CA 1
ATOM 3654 C C . LYS B 1 222 ? -43.165 25.831 -39.608 1.00 44.64 222 LYS B C 1
ATOM 3655 O O . LYS B 1 222 ? -42.996 26.380 -40.698 1.00 44.02 222 LYS B O 1
ATOM 3661 N N . MET B 1 223 ? -42.862 24.553 -39.412 1.00 45.83 223 MET B N 1
ATOM 3662 C CA . MET B 1 223 ? -42.059 23.859 -40.414 1.00 47.03 223 MET B CA 1
ATOM 3663 C C . MET B 1 223 ? -42.731 23.723 -41.765 1.00 46.87 223 MET B C 1
ATOM 3664 O O . MET B 1 223 ? -42.130 24.042 -42.794 1.00 47.06 223 MET B O 1
ATOM 3669 N N . GLU B 1 224 ? -43.970 23.253 -41.770 1.00 46.69 224 GLU B N 1
ATOM 3670 C CA . GLU B 1 224 ? -44.664 23.060 -43.027 1.00 47.16 224 GLU B CA 1
ATOM 3671 C C . GLU B 1 224 ? -45.126 24.396 -43.629 1.00 46.57 224 GLU B C 1
ATOM 3672 O O . GLU B 1 224 ? -44.872 24.674 -44.800 1.00 46.53 224 GLU B O 1
ATOM 3678 N N . LYS B 1 225 ? -45.770 25.227 -42.820 1.00 46.02 225 LYS B N 1
ATOM 3679 C CA . LYS B 1 225 ? -46.395 26.438 -43.325 1.00 45.81 225 LYS B CA 1
ATOM 3680 C C . LYS B 1 225 ? -45.381 27.495 -43.801 1.00 45.06 225 LYS B C 1
ATOM 3681 O O . LYS B 1 225 ? -45.622 28.188 -44.793 1.00 44.94 225 LYS B O 1
ATOM 3687 N N . PHE B 1 226 ? -44.272 27.633 -43.079 1.00 43.90 226 PHE B N 1
ATOM 3688 C CA . PHE B 1 226 ? -43.319 28.718 -43.318 1.00 43.49 226 PHE B CA 1
ATOM 3689 C C . PHE B 1 226 ? -41.970 28.209 -43.829 1.00 42.76 226 PHE B C 1
ATOM 3690 O O . PHE B 1 226 ? -41.472 28.649 -44.848 1.00 42.39 226 PHE B O 1
ATOM 3698 N N . ILE B 1 227 ? -41.367 27.289 -43.101 1.00 42.50 227 ILE B N 1
ATOM 3699 C CA . ILE B 1 227 ? -39.998 26.877 -43.404 1.00 42.70 227 ILE B CA 1
ATOM 3700 C C . ILE B 1 227 ? -39.942 26.082 -44.700 1.00 42.71 227 ILE B C 1
ATOM 3701 O O . ILE B 1 227 ? -39.195 26.423 -45.591 1.00 42.78 227 ILE B O 1
ATOM 3706 N N . MET B 1 228 ? -40.741 25.035 -44.823 1.00 42.88 228 MET B N 1
ATOM 3707 C CA . MET B 1 228 ? -40.691 24.218 -46.024 1.00 43.38 228 MET B CA 1
ATOM 3708 C C . MET B 1 228 ? -41.309 24.906 -47.247 1.00 43.23 228 MET B C 1
ATOM 3709 O O . MET B 1 228 ? -40.885 24.635 -48.368 1.00 42.98 228 MET B O 1
ATOM 3714 N N . SER B 1 229 ? -42.289 25.789 -47.026 1.00 43.09 229 SER B N 1
ATOM 3715 C CA . SER B 1 229 ? -42.868 26.596 -48.097 1.00 42.90 229 SER B CA 1
ATOM 3716 C C . SER B 1 229 ? -41.861 27.644 -48.567 1.00 42.91 229 SER B C 1
ATOM 3717 O O . SER B 1 229 ? -41.796 27.972 -49.745 1.00 43.08 229 SER B O 1
ATOM 3720 N N . GLY B 1 230 ? -41.074 28.165 -47.641 1.00 42.85 230 GLY B N 1
ATOM 3721 C CA . GLY B 1 230 ? -40.239 29.335 -47.912 1.00 43.01 230 GLY B CA 1
ATOM 3722 C C . GLY B 1 230 ? -40.973 30.671 -47.892 1.00 42.85 230 GLY B C 1
ATOM 3723 O O . GLY B 1 230 ? -40.359 31.702 -48.161 1.00 42.94 230 GLY B O 1
ATOM 3724 N N . ASP B 1 231 ? -42.266 30.653 -47.561 1.00 43.00 231 ASP B N 1
ATOM 3725 C CA . ASP B 1 231 ? -43.072 31.876 -47.426 1.00 42.81 231 ASP B CA 1
ATOM 3726 C C . ASP B 1 231 ? -43.117 32.251 -45.956 1.00 42.66 231 ASP B C 1
ATOM 3727 O O . ASP B 1 231 ? -43.800 31.618 -45.164 1.00 42.62 231 ASP B O 1
ATOM 3732 N N . PHE B 1 232 ? -42.374 33.291 -45.598 1.00 42.73 232 PHE B N 1
ATOM 3733 C CA . PHE B 1 232 ? -42.293 33.757 -44.221 1.00 42.35 232 PHE B CA 1
ATOM 3734 C C . PHE B 1 232 ? -43.113 35.014 -43.975 1.00 42.22 232 PHE B C 1
ATOM 3735 O O . PHE B 1 232 ? -42.956 35.643 -42.945 1.00 42.28 232 PHE B O 1
ATOM 3743 N N . ALA B 1 233 ? -44.011 35.353 -44.897 1.00 42.43 233 ALA B N 1
ATOM 3744 C CA . ALA B 1 233 ? -44.940 36.467 -44.699 1.00 42.46 233 ALA B CA 1
ATOM 3745 C C . ALA B 1 233 ? -45.962 36.090 -43.632 1.00 42.65 233 ALA B C 1
ATOM 3746 O O . ALA B 1 233 ? -46.398 34.934 -43.563 1.00 42.84 233 ALA B O 1
ATOM 3748 N N . GLY B 1 234 ? -46.346 37.072 -42.816 1.00 42.78 234 GLY B N 1
ATOM 3749 C CA . GLY B 1 234 ? -47.354 36.880 -41.783 1.00 42.58 234 GLY B CA 1
ATOM 3750 C C . GLY B 1 234 ? -46.800 36.121 -40.596 1.00 42.63 234 GLY B C 1
ATOM 3751 O O . GLY B 1 234 ? -45.618 36.278 -40.237 1.00 42.33 234 GLY B O 1
ATOM 3752 N N . GLY B 1 235 ? -47.665 35.312 -39.985 1.00 42.30 235 GLY B N 1
ATOM 3753 C CA . GLY B 1 235 ? -47.335 34.576 -38.788 1.00 42.29 235 GLY B CA 1
ATOM 3754 C C . GLY B 1 235 ? -47.073 35.495 -37.617 1.00 42.24 235 GLY B C 1
ATOM 3755 O O . GLY B 1 235 ? -47.795 36.454 -37.388 1.00 42.63 235 GLY B O 1
ATOM 3756 N N . PHE B 1 236 ? -46.020 35.200 -36.879 1.00 42.35 236 PHE B N 1
ATOM 3757 C CA . PHE B 1 236 ? -45.678 35.951 -35.688 1.00 42.06 236 PHE B CA 1
ATOM 3758 C C . PHE B 1 236 ? -44.333 36.635 -35.917 1.00 41.42 236 PHE B C 1
ATOM 3759 O O . PHE B 1 236 ? -43.312 35.969 -35.958 1.00 40.81 236 PHE B O 1
ATOM 3767 N N . ALA B 1 237 ? -44.366 37.964 -36.047 1.00 40.60 237 ALA B N 1
ATOM 3768 C CA . ALA B 1 237 ? -43.217 38.764 -36.446 1.00 40.69 237 ALA B CA 1
ATOM 3769 C C . ALA B 1 237 ? -41.981 38.467 -35.614 1.00 40.36 237 ALA B C 1
ATOM 3770 O O . ALA B 1 237 ? -42.051 38.369 -34.371 1.00 40.09 237 ALA B O 1
ATOM 3772 N N . MET B 1 238 ? -40.848 38.339 -36.305 1.00 40.23 238 MET B N 1
ATOM 3773 C CA . MET B 1 238 ? -39.562 38.127 -35.644 1.00 40.42 238 MET B CA 1
ATOM 3774 C C . MET B 1 238 ? -39.259 39.227 -34.628 1.00 40.18 238 MET B C 1
ATOM 3775 O O . MET B 1 238 ? -38.699 38.944 -33.569 1.00 40.54 238 MET B O 1
ATOM 3780 N N . ASP B 1 239 ? -39.630 40.466 -34.944 1.00 40.18 239 ASP B N 1
ATOM 3781 C CA . ASP B 1 239 ? -39.473 41.598 -34.015 1.00 40.40 239 ASP B CA 1
ATOM 3782 C C . ASP B 1 239 ? -40.220 41.374 -32.682 1.00 40.63 239 ASP B C 1
ATOM 3783 O O . ASP B 1 239 ? -39.703 41.692 -31.600 1.00 40.43 239 ASP B O 1
ATOM 3788 N N . LEU B 1 240 ? -41.420 40.812 -32.770 1.00 41.64 240 LEU B N 1
ATOM 3789 C CA . LEU B 1 240 ? -42.270 40.604 -31.603 1.00 41.30 240 LEU B CA 1
ATOM 3790 C C . LEU B 1 240 ? -41.707 39.490 -30.738 1.00 40.93 240 LEU B C 1
ATOM 3791 O O . LEU B 1 240 ? -41.643 39.626 -29.517 1.00 40.72 240 LEU B O 1
ATOM 3796 N N . GLN B 1 241 ? -41.301 38.393 -31.377 1.00 40.27 241 GLN B N 1
ATOM 3797 C CA . GLN B 1 241 ? -40.674 37.288 -30.676 1.00 40.33 241 GLN B CA 1
ATOM 3798 C C . GLN B 1 241 ? -39.403 37.758 -29.969 1.00 40.37 241 GLN B C 1
ATOM 3799 O O . GLN B 1 241 ? -39.136 37.357 -28.836 1.00 39.89 241 GL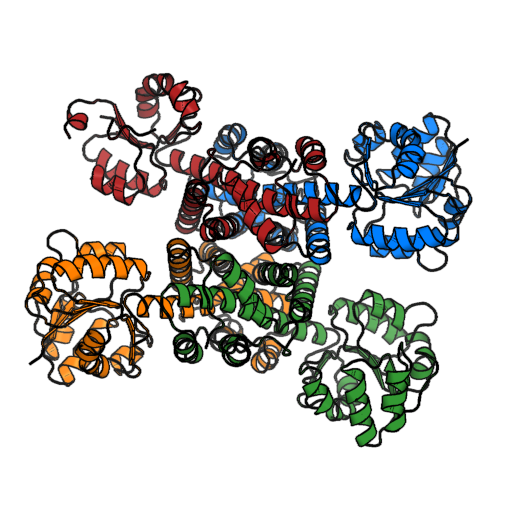N B O 1
ATOM 3805 N N . HIS B 1 242 ? -38.624 38.603 -30.651 1.00 40.52 242 HIS B N 1
ATOM 3806 C CA . HIS B 1 242 ? -37.418 39.191 -30.059 1.00 40.51 242 HIS B CA 1
ATOM 3807 C C . HIS B 1 242 ? -37.737 40.073 -28.845 1.00 40.47 242 HIS B C 1
ATOM 3808 O O . HIS B 1 242 ? -37.075 40.000 -27.794 1.00 40.38 242 HIS B O 1
ATOM 3815 N N . LYS B 1 243 ? -38.747 40.916 -28.997 1.00 40.72 243 LYS B N 1
ATOM 3816 C CA . LYS B 1 243 ? -39.249 41.748 -27.899 1.00 40.53 243 LYS B CA 1
ATOM 3817 C C . LYS B 1 243 ? -39.664 40.874 -26.691 1.00 40.13 243 LYS B C 1
ATOM 3818 O O . LYS B 1 243 ? -39.355 41.175 -25.539 1.00 39.67 243 LYS B O 1
ATOM 3824 N N . ASP B 1 244 ? -40.350 39.781 -26.971 1.00 40.26 244 ASP B N 1
ATOM 3825 C CA . ASP B 1 244 ? -40.733 38.831 -25.926 1.00 40.30 244 ASP B CA 1
ATOM 3826 C C . ASP B 1 244 ? -39.533 38.223 -25.212 1.00 40.01 244 ASP B C 1
ATOM 3827 O O . ASP B 1 244 ? -39.526 38.114 -23.982 1.00 39.97 244 ASP B O 1
ATOM 3832 N N . LEU B 1 245 ? -38.517 37.834 -25.968 1.00 39.63 245 LEU B N 1
ATOM 3833 C CA . LEU B 1 245 ? -37.307 37.302 -25.351 1.00 39.64 245 LEU B CA 1
ATOM 3834 C C . LEU B 1 245 ? -36.622 38.359 -24.450 1.00 39.53 245 LEU B C 1
ATOM 3835 O O . LEU B 1 245 ? -36.138 38.046 -23.378 1.00 39.58 245 LEU B O 1
ATOM 3840 N N . GLY B 1 246 ? -36.632 39.615 -24.885 1.00 39.51 246 GLY B N 1
ATOM 3841 C CA . GLY B 1 246 ? -36.099 40.730 -24.102 1.00 39.05 246 GLY B CA 1
ATOM 3842 C C . GLY B 1 246 ? -36.833 40.946 -22.797 1.00 38.90 246 GLY B C 1
ATOM 3843 O O . GLY B 1 246 ? -36.232 41.257 -21.779 1.00 38.72 246 GLY B O 1
ATOM 3844 N N . LEU B 1 247 ? -38.147 40.773 -22.819 1.00 38.96 247 LEU B N 1
ATOM 3845 C CA . LEU B 1 247 ? -38.949 40.850 -21.594 1.00 38.96 247 LEU B CA 1
ATOM 3846 C C . LEU B 1 247 ? -38.594 39.737 -20.609 1.00 38.30 247 LEU B C 1
ATOM 3847 O O . LEU B 1 247 ? -38.578 39.959 -19.404 1.00 38.08 247 LEU B O 1
ATOM 3852 N N . ALA B 1 248 ? -38.333 38.543 -21.132 1.00 38.09 248 ALA B N 1
ATOM 3853 C CA . ALA B 1 248 ? -37.848 37.423 -20.320 1.00 38.02 248 ALA B CA 1
ATOM 3854 C C . ALA B 1 248 ? -36.530 37.781 -19.638 1.00 37.69 248 ALA B C 1
ATOM 3855 O O . ALA B 1 248 ? -36.379 37.595 -18.429 1.00 38.38 248 ALA B O 1
ATOM 3857 N N . LEU B 1 249 ? -35.595 38.322 -20.402 1.00 37.95 249 LEU B N 1
ATOM 3858 C CA . LEU B 1 249 ? -34.290 38.719 -19.880 1.00 38.26 249 LEU B CA 1
ATOM 3859 C C . LEU B 1 249 ? -34.399 39.829 -18.838 1.00 38.32 249 LEU B C 1
ATOM 3860 O O . LEU B 1 249 ? -33.642 39.852 -17.871 1.00 37.66 249 LEU B O 1
ATOM 3865 N N . GLU B 1 250 ? -35.326 40.756 -19.055 1.00 38.88 250 GLU B N 1
ATOM 3866 C CA . GLU B 1 250 ? -35.617 41.787 -18.067 1.00 39.54 250 GLU B CA 1
ATOM 3867 C C . GLU B 1 250 ? -36.117 41.146 -16.759 1.00 39.46 250 GLU B C 1
ATOM 3868 O O . GLU B 1 250 ? -35.637 41.478 -15.663 1.00 39.52 250 GLU B O 1
ATOM 3874 N N . ALA B 1 251 ? -37.052 40.206 -16.881 1.00 39.36 251 ALA B N 1
ATOM 3875 C CA . ALA B 1 251 ? -37.554 39.472 -15.717 1.00 39.69 251 ALA B CA 1
ATOM 3876 C C . ALA B 1 251 ? -36.468 38.652 -15.020 1.00 39.61 251 ALA B C 1
ATOM 3877 O O . ALA B 1 251 ? -36.426 38.607 -13.795 1.00 39.68 251 ALA B O 1
ATOM 3879 N N . GLY B 1 252 ? -35.583 38.035 -15.789 1.00 40.18 252 GLY B N 1
ATOM 3880 C CA . GLY B 1 252 ? -34.437 37.312 -15.223 1.00 40.71 252 GLY B CA 1
ATOM 3881 C C . GLY B 1 252 ? -33.479 38.186 -14.433 1.00 40.78 252 GLY B C 1
ATOM 3882 O O . GLY B 1 252 ? -33.025 37.799 -13.365 1.00 40.48 252 GLY B O 1
ATOM 3883 N N . LYS B 1 253 ? -33.168 39.361 -14.982 1.00 41.64 253 LYS B N 1
ATOM 3884 C CA . LYS B 1 253 ? -32.306 40.348 -14.312 1.00 41.95 253 LYS B CA 1
ATOM 3885 C C . LYS B 1 253 ? -32.948 40.814 -12.998 1.00 42.18 253 LYS B C 1
ATOM 3886 O O . LYS B 1 253 ? -32.298 40.831 -11.945 1.00 41.99 253 LYS B O 1
ATOM 3892 N N . GLU B 1 254 ? -34.227 41.179 -13.070 1.00 42.51 254 GLU B N 1
ATOM 3893 C CA . GLU B 1 254 ? -34.964 41.662 -11.895 1.00 43.10 254 GLU B CA 1
ATOM 3894 C C . GLU B 1 254 ? -35.101 40.586 -10.820 1.00 42.69 254 GLU B C 1
ATOM 3895 O O . GLU B 1 254 ? -35.081 40.906 -9.647 1.00 42.75 254 GLU B O 1
ATOM 3901 N N . GLY B 1 255 ? -35.227 39.322 -11.224 1.00 42.30 255 GLY B N 1
ATOM 3902 C CA . GLY B 1 255 ? -35.355 38.218 -10.274 1.00 42.21 255 GLY B CA 1
ATOM 3903 C C . GLY B 1 255 ? -34.077 37.463 -9.970 1.00 42.07 255 GLY B C 1
ATOM 3904 O O . GLY B 1 255 ? -34.121 36.479 -9.248 1.00 42.41 255 GLY B O 1
ATOM 3905 N N . ASN B 1 256 ? -32.947 37.911 -10.518 1.00 41.75 256 ASN B N 1
ATOM 3906 C CA . ASN B 1 256 ? -31.670 37.191 -10.409 1.00 41.42 256 ASN B CA 1
ATOM 3907 C C . ASN B 1 256 ? -31.797 35.701 -10.777 1.00 40.98 256 ASN B C 1
ATOM 3908 O O . ASN B 1 256 ? -31.438 34.811 -10.004 1.00 40.80 256 ASN B O 1
ATOM 3913 N N . VAL B 1 257 ? -32.329 35.455 -11.971 1.00 40.46 257 VAL B N 1
ATOM 3914 C CA . VAL B 1 257 ? -32.440 34.124 -12.521 1.00 39.91 257 VAL B CA 1
ATOM 3915 C C . VAL B 1 257 ? -31.687 34.096 -13.846 1.00 39.79 257 VAL B C 1
ATOM 3916 O O . VAL B 1 257 ? -32.101 34.761 -14.818 1.00 39.80 257 VAL B O 1
ATOM 3920 N N . PRO B 1 258 ? -30.560 33.360 -13.894 1.00 39.33 258 PRO B N 1
ATOM 3921 C CA . PRO B 1 258 ? -29.848 33.229 -15.158 1.00 39.19 258 PRO B CA 1
ATOM 3922 C C . PRO B 1 258 ? -30.699 32.564 -16.225 1.00 38.91 258 PRO B C 1
ATOM 3923 O O . PRO B 1 258 ? -31.454 31.635 -15.925 1.00 38.72 258 PRO B O 1
ATOM 3927 N N . LEU B 1 259 ? -30.547 33.033 -17.462 1.00 38.81 259 LEU B N 1
ATOM 3928 C CA . LEU B 1 259 ? -31.341 32.581 -18.606 1.00 38.56 259 LEU B CA 1
ATOM 3929 C C . LEU B 1 259 ? -30.433 32.447 -19.823 1.00 38.53 259 LEU B C 1
ATOM 3930 O O . LEU B 1 259 ? -30.604 33.173 -20.809 1.00 38.57 259 LEU B O 1
ATOM 3935 N N . PRO B 1 260 ? -29.456 31.522 -19.763 1.00 38.74 260 PRO B N 1
ATOM 3936 C CA . PRO B 1 260 ? -28.487 31.345 -20.846 1.00 38.57 260 PRO B CA 1
ATOM 3937 C C . PRO B 1 260 ? -29.086 30.963 -22.222 1.00 38.85 260 PRO B C 1
ATOM 3938 O O . PRO B 1 260 ? -28.671 31.506 -23.247 1.00 38.94 260 PRO B O 1
ATOM 3942 N N . MET B 1 261 ? -30.043 30.041 -22.244 1.00 38.90 261 MET B N 1
ATOM 3943 C CA . MET B 1 261 ? -30.676 29.625 -23.492 1.00 38.66 261 MET B CA 1
ATOM 3944 C C . MET B 1 261 ? -31.478 30.774 -24.102 1.00 38.72 261 MET B C 1
ATOM 3945 O O . MET B 1 261 ? -31.405 31.032 -25.305 1.00 38.28 261 MET B O 1
ATOM 3950 N N . THR B 1 262 ? -32.235 31.464 -23.254 1.00 38.81 262 THR B N 1
ATOM 3951 C CA . THR B 1 262 ? -33.000 32.631 -23.671 1.00 38.57 262 THR B CA 1
ATOM 3952 C C . THR B 1 262 ? -32.100 33.726 -24.223 1.00 38.68 262 THR B C 1
ATOM 3953 O O . THR B 1 262 ? -32.377 34.302 -25.286 1.00 38.55 262 THR B O 1
ATOM 3957 N N . ALA B 1 263 ? -31.012 33.986 -23.499 1.00 38.56 263 ALA B N 1
ATOM 3958 C CA . ALA B 1 263 ? -30.019 34.975 -23.896 1.00 38.34 263 ALA B CA 1
ATOM 3959 C C . ALA B 1 263 ? -29.450 34.660 -25.280 1.00 38.24 263 ALA B C 1
ATOM 3960 O O . ALA B 1 263 ? -29.251 35.558 -26.098 1.00 37.44 263 ALA B O 1
ATOM 3962 N N . MET B 1 264 ? -29.186 33.381 -25.530 1.00 38.59 264 MET B N 1
ATOM 3963 C CA A MET B 1 264 ? -28.587 32.937 -26.783 0.50 38.48 264 MET B CA 1
ATOM 3964 C CA B MET B 1 264 ? -28.561 33.011 -26.797 0.50 38.65 264 MET B CA 1
ATOM 3965 C C . MET B 1 264 ? -29.601 33.075 -27.923 1.00 38.37 264 MET B C 1
ATOM 3966 O O . MET B 1 264 ? -29.307 33.626 -28.983 1.00 38.58 264 MET B O 1
ATOM 3975 N N . ALA B 1 265 ? -30.811 32.585 -27.678 1.00 37.94 265 ALA B N 1
ATOM 3976 C CA . ALA B 1 265 ? -31.915 32.725 -28.637 1.00 37.93 265 ALA B CA 1
ATOM 3977 C C . ALA B 1 265 ? -32.087 34.199 -29.026 1.00 37.86 265 ALA B C 1
ATOM 3978 O O . ALA B 1 265 ? -32.259 34.529 -30.193 1.00 38.28 265 ALA B O 1
ATOM 3980 N N . THR B 1 266 ? -32.041 35.086 -28.037 1.00 37.99 266 THR B N 1
ATOM 3981 C CA . THR B 1 266 ? -32.222 36.512 -28.287 1.00 38.05 266 THR B CA 1
ATOM 3982 C C . THR B 1 266 ? -31.205 37.036 -29.296 1.00 37.73 266 THR B C 1
ATOM 3983 O O . THR B 1 266 ? -31.553 37.824 -30.159 1.00 38.04 266 THR B O 1
ATOM 3987 N N . GLN B 1 267 ? -29.961 36.600 -29.180 1.00 37.74 267 GLN B N 1
ATOM 3988 C CA . GLN B 1 267 ? -28.897 37.080 -30.066 1.00 38.00 267 GLN B CA 1
ATOM 3989 C C . GLN B 1 267 ? -28.983 36.489 -31.480 1.00 38.02 267 GLN B C 1
ATOM 3990 O O . GLN B 1 267 ? -28.664 37.158 -32.456 1.00 37.96 267 GLN B O 1
ATOM 3996 N N . ILE B 1 268 ? -29.435 35.245 -31.571 1.00 38.16 268 ILE B N 1
ATOM 3997 C CA . ILE B 1 268 ? -29.706 34.615 -32.830 1.00 38.33 268 ILE B CA 1
ATOM 3998 C C . ILE B 1 268 ? -30.830 35.353 -33.580 1.00 38.60 268 ILE B C 1
ATOM 3999 O O . ILE B 1 268 ? -30.702 35.661 -34.778 1.00 38.86 268 ILE B O 1
ATOM 4004 N N . PHE B 1 269 ? -31.925 35.648 -32.895 1.00 38.99 269 PHE B N 1
ATOM 4005 C CA . PHE B 1 269 ? -33.012 36.441 -33.512 1.00 38.93 269 PHE B CA 1
ATOM 4006 C C . PHE B 1 269 ? -32.548 37.857 -33.857 1.00 38.95 269 PHE B C 1
ATOM 4007 O O . PHE B 1 269 ? -33.006 38.443 -34.849 1.00 38.60 269 PHE B O 1
ATOM 4015 N N . GLU B 1 270 ? -31.626 38.405 -33.066 1.00 38.93 270 GLU B N 1
ATOM 4016 C CA . GLU B 1 270 ? -31.039 39.706 -33.426 1.00 38.85 270 GLU B CA 1
ATOM 4017 C C . GLU B 1 270 ? -30.291 39.631 -34.757 1.00 38.49 270 GLU B C 1
ATOM 4018 O O . GLU B 1 270 ? -30.309 40.587 -35.524 1.00 38.47 270 GLU B O 1
ATOM 4024 N N . GLY B 1 271 ? -29.630 38.504 -35.010 1.00 38.27 271 GLY B N 1
ATOM 4025 C CA . GLY B 1 271 ? -28.999 38.246 -36.291 1.00 38.46 271 GLY B CA 1
ATOM 4026 C C . GLY B 1 271 ? -29.972 38.331 -37.457 1.00 38.10 271 GLY B C 1
ATOM 4027 O O . GLY B 1 271 ? -29.675 38.936 -38.460 1.00 37.48 271 GLY B O 1
ATOM 4028 N N . GLY B 1 272 ? -31.131 37.697 -37.302 1.00 38.39 272 GLY B N 1
ATOM 4029 C CA . GLY B 1 272 ? -32.198 37.761 -38.295 1.00 38.55 272 GLY B CA 1
ATOM 4030 C C . GLY B 1 272 ? -32.657 39.185 -38.522 1.00 38.46 272 GLY B C 1
ATOM 4031 O O . GLY B 1 272 ? -32.816 39.611 -39.650 1.00 38.56 272 GLY B O 1
ATOM 4032 N N . ARG B 1 273 ? -32.837 39.933 -37.447 1.00 38.69 273 ARG B N 1
ATOM 4033 C CA . ARG B 1 273 ? -33.188 41.348 -37.553 1.00 39.27 273 ARG B CA 1
ATOM 4034 C C . ARG B 1 273 ? -32.104 42.146 -38.278 1.00 39.08 273 ARG B C 1
ATOM 4035 O O . ARG B 1 273 ? -32.412 42.986 -39.134 1.00 38.86 273 ARG B O 1
ATOM 4043 N N . ALA B 1 274 ? -30.842 41.846 -37.976 1.00 39.03 274 ALA B N 1
ATOM 4044 C CA . ALA B 1 274 ? -29.716 42.482 -38.652 1.00 39.06 274 ALA B CA 1
ATOM 4045 C C . ALA B 1 274 ? -29.787 42.247 -40.181 1.00 39.20 274 ALA B C 1
ATOM 4046 O O . ALA B 1 274 ? -29.410 43.105 -40.970 1.00 38.78 274 ALA B O 1
ATOM 4048 N N . MET B 1 275 ? -30.305 41.086 -40.572 1.00 39.27 275 MET B N 1
ATOM 4049 C CA . MET B 1 275 ? -30.466 40.720 -41.964 1.00 39.65 275 MET B CA 1
ATOM 4050 C C . MET B 1 275 ? -31.751 41.263 -42.601 1.00 39.47 275 MET B C 1
ATOM 4051 O O . MET B 1 275 ? -32.060 40.932 -43.757 1.00 39.37 275 MET B O 1
ATOM 4056 N N . GLY B 1 276 ? -32.493 42.085 -41.868 1.00 39.43 276 GLY B N 1
ATOM 4057 C CA . GLY B 1 276 ? -33.713 42.699 -42.383 1.00 39.76 276 GLY B CA 1
ATOM 4058 C C . GLY B 1 276 ? -34.961 41.826 -42.330 1.00 39.89 276 GLY B C 1
ATOM 4059 O O . GLY B 1 276 ? -35.934 42.098 -43.027 1.00 39.94 276 GLY B O 1
ATOM 4060 N N . LEU B 1 277 ? -34.945 40.804 -41.479 1.00 40.15 277 LEU B N 1
ATOM 4061 C CA . LEU B 1 277 ? -36.024 39.818 -41.421 1.00 40.15 277 LEU B CA 1
ATOM 4062 C C . LEU B 1 277 ? -37.055 40.075 -40.298 1.00 40.26 277 LEU B C 1
ATOM 4063 O O . LEU B 1 277 ? -37.927 39.233 -40.057 1.00 40.22 277 LEU B O 1
ATOM 4068 N N . GLY B 1 278 ? -36.968 41.230 -39.638 1.00 40.14 278 GLY B N 1
ATOM 4069 C CA . GLY B 1 278 ? -37.799 41.543 -38.479 1.00 40.29 278 GLY B CA 1
ATOM 4070 C C . GLY B 1 278 ? -39.309 41.452 -38.638 1.00 40.45 278 GLY B C 1
ATOM 4071 O O . GLY B 1 278 ? -40.030 41.105 -37.685 1.00 40.22 278 GLY B O 1
ATOM 4072 N N . ARG B 1 279 ? -39.796 41.783 -39.830 1.00 39.98 279 ARG B N 1
ATOM 4073 C CA . ARG B 1 279 ? -41.226 41.766 -40.116 1.00 39.92 279 ARG B CA 1
ATOM 4074 C C . ARG B 1 279 ? -41.740 40.442 -40.671 1.00 39.56 279 ARG B C 1
ATOM 4075 O O . ARG B 1 279 ? -42.938 40.293 -40.851 1.00 38.67 279 ARG B O 1
ATOM 4083 N N . GLU B 1 280 ? -40.835 39.504 -40.951 1.00 40.14 280 GLU B N 1
ATOM 4084 C CA . GLU B 1 280 ? -41.201 38.164 -41.360 1.00 40.49 280 GLU B CA 1
ATOM 4085 C C . GLU B 1 280 ? -41.547 37.331 -40.147 1.00 40.37 280 GLU B C 1
ATOM 4086 O O . GLU B 1 280 ? -41.210 37.675 -39.013 1.00 40.06 280 GLU B O 1
ATOM 4092 N N . ASP B 1 281 ? -42.242 36.221 -40.365 1.00 40.49 281 ASP B N 1
ATOM 4093 C CA . ASP B 1 281 ? -42.481 35.287 -39.265 1.00 40.52 281 ASP B CA 1
ATOM 4094 C C . ASP B 1 281 ? -41.131 34.922 -38.660 1.00 40.65 281 ASP B C 1
ATOM 4095 O O . ASP B 1 281 ? -40.118 34.828 -39.367 1.00 39.67 281 ASP B O 1
ATOM 4100 N N . MET B 1 282 ? -41.122 34.740 -37.344 1.00 41.32 282 MET B N 1
ATOM 4101 C CA . MET B 1 282 ? -39.896 34.429 -36.598 1.00 42.19 282 MET B CA 1
ATOM 4102 C C . MET B 1 282 ? -39.112 33.191 -37.083 1.00 41.35 282 MET B C 1
ATOM 4103 O O . MET B 1 282 ? -37.924 33.102 -36.817 1.00 40.98 282 MET B O 1
ATOM 4108 N N . SER B 1 283 ? -39.773 32.244 -37.762 1.00 40.76 283 SER B N 1
ATOM 4109 C CA . SER B 1 283 ? -39.107 31.039 -38.258 1.00 40.29 283 SER B CA 1
ATOM 4110 C C . SER B 1 283 ? -38.129 31.388 -39.382 1.00 39.97 283 SER B C 1
ATOM 4111 O O . SER B 1 283 ? -37.283 30.561 -39.764 1.00 38.71 283 SER B O 1
ATOM 4114 N N . ALA B 1 284 ? -38.247 32.627 -39.881 1.00 39.89 284 ALA B N 1
ATOM 4115 C CA . ALA B 1 284 ? -37.302 33.197 -40.853 1.00 40.06 284 ALA B CA 1
ATOM 4116 C C . ALA B 1 284 ? -35.856 33.251 -40.343 1.00 39.61 284 ALA B C 1
ATOM 4117 O O . ALA B 1 284 ? -34.925 33.337 -41.140 1.00 39.45 284 ALA B O 1
ATOM 4119 N N . VAL B 1 285 ? -35.691 33.203 -39.025 1.00 39.74 285 VAL B N 1
ATOM 4120 C CA . VAL B 1 285 ? -34.372 33.139 -38.382 1.00 40.01 285 VAL B CA 1
ATOM 4121 C C . VAL B 1 285 ? -33.500 31.979 -38.889 1.00 40.07 285 VAL B C 1
ATOM 4122 O O . VAL B 1 285 ? -32.275 32.027 -38.792 1.00 40.25 285 VAL B O 1
ATOM 4126 N N . ILE B 1 286 ? -34.124 30.949 -39.455 1.00 40.43 286 ILE B N 1
ATOM 4127 C CA . ILE B 1 286 ? -33.376 29.862 -40.091 1.00 40.55 286 ILE B CA 1
ATOM 4128 C C . ILE B 1 286 ? -32.481 30.396 -41.218 1.00 40.92 286 ILE B C 1
ATOM 4129 O O . ILE B 1 286 ? -31.450 29.814 -41.512 1.00 40.94 286 ILE B O 1
ATOM 4134 N N . LYS B 1 287 ? -32.875 31.507 -41.832 1.00 41.23 287 LYS B N 1
ATOM 4135 C CA . LYS B 1 287 ? -32.055 32.158 -42.864 1.00 41.70 287 LYS B CA 1
ATOM 4136 C C . LYS B 1 287 ? -30.694 32.699 -42.370 1.00 41.78 287 LYS B C 1
ATOM 4137 O O . LYS B 1 287 ? -29.758 32.821 -43.157 1.00 41.96 287 LYS B O 1
ATOM 4143 N N . VAL B 1 288 ? -30.583 33.033 -41.088 1.00 41.87 288 VAL B N 1
ATOM 4144 C CA . VAL B 1 288 ? -29.267 33.335 -40.499 1.00 41.82 288 VAL B CA 1
ATOM 4145 C C . VAL B 1 288 ? -28.265 32.206 -40.826 1.00 41.85 288 VAL B C 1
ATOM 4146 O O . VAL B 1 288 ? -27.167 32.455 -41.342 1.00 41.95 288 VAL B O 1
ATOM 4150 N N . TRP B 1 289 ? -28.673 30.967 -40.567 1.00 41.68 289 TRP B N 1
ATOM 4151 C CA . TRP B 1 289 ? -27.836 29.794 -40.824 1.00 41.97 289 TRP B CA 1
ATOM 4152 C C . TRP B 1 289 ? -27.719 29.409 -42.300 1.00 42.19 289 TRP B C 1
ATOM 4153 O O . TRP B 1 289 ? -26.637 29.050 -42.763 1.00 41.92 289 TRP B O 1
ATOM 4164 N N . GLU B 1 290 ? -28.818 29.489 -43.046 1.00 42.59 290 GLU B N 1
ATOM 4165 C CA . GLU B 1 290 ? -28.778 29.137 -44.472 1.00 43.09 290 GLU B CA 1
ATOM 4166 C C . GLU B 1 290 ? -27.759 29.996 -45.200 1.00 43.30 290 GLU B C 1
ATOM 4167 O O . GLU B 1 290 ? -26.974 29.488 -46.000 1.00 43.60 290 GLU B O 1
ATOM 4173 N N . GLN B 1 291 ? -27.767 31.297 -44.912 1.00 43.47 291 GLN B N 1
ATOM 4174 C CA . GLN B 1 291 ? -26.928 32.230 -45.650 1.00 43.78 291 GLN B CA 1
ATOM 4175 C C . GLN B 1 291 ? -25.465 32.064 -45.278 1.00 44.07 291 GLN B C 1
ATOM 4176 O O . GLN B 1 291 ? -24.598 32.216 -46.126 1.00 44.87 291 GLN B O 1
ATOM 4182 N N . MET B 1 292 ? -25.205 31.751 -44.008 1.00 43.81 292 MET B N 1
ATOM 4183 C CA . MET B 1 292 ? -23.847 31.560 -43.508 1.00 43.45 292 MET B CA 1
ATOM 4184 C C . MET B 1 292 ? -23.223 30.261 -44.042 1.00 43.30 292 MET B C 1
ATOM 4185 O O . MET B 1 292 ? -22.017 30.202 -44.266 1.00 42.99 292 MET B O 1
ATOM 4190 N N . THR B 1 293 ? -24.043 29.231 -44.237 1.00 43.36 293 THR B N 1
ATOM 4191 C CA . THR B 1 293 ? -23.560 27.886 -44.607 1.00 43.57 293 THR B CA 1
ATOM 4192 C C . THR B 1 293 ? -23.771 27.530 -46.091 1.00 44.38 293 THR B C 1
ATOM 4193 O O . THR B 1 293 ? -23.087 26.644 -46.648 1.00 44.53 293 THR B O 1
ATOM 4197 N N . GLY B 1 294 ? -24.728 28.196 -46.728 1.00 44.47 294 GLY B N 1
ATOM 4198 C CA . GLY B 1 294 ? -25.144 27.809 -48.056 1.00 44.93 294 GLY B CA 1
ATOM 4199 C C . GLY B 1 294 ? -26.029 26.574 -48.056 1.00 45.40 294 GLY B C 1
ATOM 4200 O O . GLY B 1 294 ? -26.342 26.042 -49.111 1.00 45.90 294 GLY B O 1
ATOM 4201 N N . VAL B 1 295 ? -26.450 26.123 -46.881 1.00 46.06 295 VAL B N 1
ATOM 4202 C CA . VAL B 1 295 ? -27.377 25.011 -46.769 1.00 46.52 295 VAL B CA 1
ATOM 4203 C C . VAL B 1 295 ? -28.791 25.553 -47.009 1.00 47.16 295 VAL B C 1
ATOM 4204 O O . VAL B 1 295 ? -29.172 26.569 -46.441 1.00 47.43 295 VAL B O 1
ATOM 4208 N N . SER B 1 296 ? -29.557 24.903 -47.876 1.00 47.85 296 SER B N 1
ATOM 4209 C CA . SER B 1 296 ? -30.931 25.332 -48.122 1.00 48.51 296 SER B CA 1
ATOM 4210 C C . SER B 1 296 ? -31.904 24.352 -47.476 1.00 48.97 296 SER B C 1
ATOM 4211 O O . SER B 1 296 ? -31.920 23.162 -47.819 1.00 48.90 296 SER B O 1
ATOM 4214 N N . VAL B 1 297 ? -32.680 24.851 -46.516 1.00 49.58 297 VAL B N 1
ATOM 4215 C CA . VAL B 1 297 ? -33.762 24.088 -45.896 1.00 50.34 297 VAL B CA 1
ATOM 4216 C C . VAL B 1 297 ? -35.072 24.537 -46.500 1.00 51.20 297 VAL B C 1
ATOM 4217 O O . VAL B 1 297 ? -35.877 23.715 -46.910 1.00 50.84 297 VAL B O 1
ATOM 4221 N N . SER B 1 298 ? -35.289 25.853 -46.542 1.00 52.70 298 SER B N 1
ATOM 4222 C CA . SER B 1 298 ? -36.587 26.387 -46.949 1.00 53.98 298 SER B CA 1
ATOM 4223 C C . SER B 1 298 ? -36.751 26.354 -48.481 1.00 55.19 298 SER B C 1
ATOM 4224 O O . SER B 1 298 ? -36.732 27.391 -49.155 1.00 55.90 298 SER B O 1
ATOM 4227 N N . GLY B 1 299 ? -36.923 25.140 -49.009 1.00 55.92 299 GLY B N 1
ATOM 4228 C CA . GLY B 1 299 ? -36.996 24.907 -50.444 1.00 55.92 299 GLY B CA 1
ATOM 4229 C C . GLY B 1 299 ? -38.245 25.497 -51.075 1.00 56.73 299 GLY B C 1
ATOM 4230 O O . GLY B 1 299 ? -38.745 26.539 -50.633 1.00 57.36 299 GLY B O 1
ATOM 4231 N N . ILE C 1 5 ? -33.392 -18.611 -39.852 1.00 73.01 5 ILE C N 1
ATOM 4232 C CA . ILE C 1 5 ? -32.720 -17.283 -39.973 1.00 73.08 5 ILE C CA 1
ATOM 4233 C C . ILE C 1 5 ? -31.691 -17.135 -38.850 1.00 73.05 5 ILE C C 1
ATOM 4234 O O . ILE C 1 5 ? -31.951 -17.538 -37.715 1.00 73.21 5 ILE C O 1
ATOM 4239 N N . LYS C 1 6 ? -30.529 -16.570 -39.170 1.00 72.83 6 LYS C N 1
ATOM 4240 C CA . LYS C 1 6 ? -29.413 -16.531 -38.227 1.00 72.84 6 LYS C CA 1
ATOM 4241 C C . LYS C 1 6 ? -29.064 -15.107 -37.804 1.00 72.79 6 LYS C C 1
ATOM 4242 O O . LYS C 1 6 ? -28.520 -14.319 -38.586 1.00 72.66 6 LYS C O 1
ATOM 4248 N N . ILE C 1 7 ? -29.398 -14.793 -36.555 1.00 72.60 7 ILE C N 1
ATOM 4249 C CA . ILE C 1 7 ? -29.105 -13.499 -35.958 1.00 72.62 7 ILE C CA 1
ATOM 4250 C C . ILE C 1 7 ? -27.902 -13.611 -35.022 1.00 72.50 7 ILE C C 1
ATOM 4251 O O . ILE C 1 7 ? -27.762 -14.586 -34.290 1.00 72.44 7 ILE C O 1
ATOM 4256 N N . GLY C 1 8 ? -27.041 -12.599 -35.062 1.00 72.56 8 GLY C N 1
ATOM 4257 C CA . GLY C 1 8 ? -25.865 -12.528 -34.202 1.00 72.57 8 GLY C CA 1
ATOM 4258 C C . GLY C 1 8 ? -25.858 -11.251 -33.380 1.00 72.54 8 GLY C C 1
ATOM 4259 O O . GLY C 1 8 ? -26.371 -10.223 -33.813 1.00 72.18 8 GLY C O 1
ATOM 4260 N N . PHE C 1 9 ? -25.279 -11.337 -32.186 1.00 72.72 9 PHE C N 1
ATOM 4261 C CA . PHE C 1 9 ? -25.143 -10.198 -31.291 1.00 72.92 9 PHE C CA 1
ATOM 4262 C C . PHE C 1 9 ? -23.701 -10.038 -30.844 1.00 73.14 9 PHE C C 1
ATOM 4263 O O . PHE C 1 9 ? -23.181 -10.858 -30.074 1.00 73.08 9 PHE C O 1
ATOM 4271 N N . ILE C 1 10 ? -23.063 -8.983 -31.348 1.00 73.42 10 ILE C N 1
ATOM 4272 C CA . ILE C 1 10 ? -21.766 -8.552 -30.854 1.00 73.59 10 ILE C CA 1
ATOM 4273 C C . ILE C 1 10 ? -22.052 -7.681 -29.648 1.00 73.86 10 ILE C C 1
ATOM 4274 O O . ILE C 1 10 ? -22.403 -6.503 -29.786 1.00 74.07 10 ILE C O 1
ATOM 4279 N N . GLY C 1 11 ? -21.932 -8.275 -28.465 1.00 74.19 11 GLY C N 1
ATOM 4280 C CA . GLY C 1 11 ? -22.252 -7.580 -27.229 1.00 74.41 11 GLY C CA 1
ATOM 4281 C C . GLY C 1 11 ? -23.719 -7.740 -26.879 1.00 74.62 11 GLY C C 1
ATOM 4282 O O . GLY C 1 11 ? -24.577 -7.839 -27.758 1.00 74.48 11 GLY C O 1
ATOM 4283 N N . LEU C 1 12 ? -24.003 -7.727 -25.584 1.00 75.07 12 LEU C N 1
ATOM 4284 C CA . LEU C 1 12 ? -25.329 -8.047 -25.076 1.00 75.32 12 LEU C CA 1
ATOM 4285 C C . LEU C 1 12 ? -25.608 -7.193 -23.843 1.00 75.55 12 LEU C C 1
ATOM 4286 O O . LEU C 1 12 ? -25.728 -7.702 -22.724 1.00 75.72 12 LEU C O 1
ATOM 4291 N N . GLY C 1 13 ? -25.708 -5.887 -24.064 1.00 75.75 13 GLY C N 1
ATOM 4292 C CA . GLY C 1 13 ? -25.867 -4.932 -22.976 1.00 75.85 13 GLY C CA 1
ATOM 4293 C C . GLY C 1 13 ? -27.274 -4.904 -22.411 1.00 76.02 13 GLY C C 1
ATOM 4294 O O . GLY C 1 13 ? -27.997 -5.904 -22.446 1.00 76.03 13 GLY C O 1
ATOM 4295 N N . ALA C 1 14 ? -27.661 -3.746 -21.882 1.00 76.13 14 ALA C N 1
ATOM 4296 C CA . ALA C 1 14 ? -29.011 -3.547 -21.362 1.00 76.15 14 ALA C CA 1
ATOM 4297 C C . ALA C 1 14 ? -30.043 -3.645 -22.484 1.00 76.18 14 ALA C C 1
ATOM 4298 O O . ALA C 1 14 ? -31.172 -4.086 -22.256 1.00 76.36 14 ALA C O 1
ATOM 4300 N N . MET C 1 15 ? -29.642 -3.238 -23.689 1.00 76.05 15 MET C N 1
ATOM 4301 C CA . MET C 1 15 ? -30.504 -3.293 -24.866 1.00 75.96 15 MET C CA 1
ATOM 4302 C C . MET C 1 15 ? -30.388 -4.637 -25.571 1.00 75.77 15 MET C C 1
ATOM 4303 O O . MET C 1 15 ? -31.397 -5.244 -25.915 1.00 75.87 15 MET C O 1
ATOM 4308 N N . GLY C 1 16 ? -29.156 -5.095 -25.786 1.00 75.41 16 GLY C N 1
ATOM 4309 C CA . GLY C 1 16 ? -28.900 -6.329 -26.528 1.00 75.17 16 GLY C CA 1
ATOM 4310 C C . GLY C 1 16 ? -29.586 -7.556 -25.947 1.00 74.94 16 GLY C C 1
ATOM 4311 O O . GLY C 1 16 ? -30.162 -8.359 -26.689 1.00 74.93 16 GLY C O 1
ATOM 4312 N N . LYS C 1 17 ? -29.512 -7.691 -24.619 1.00 74.70 17 LYS C N 1
ATOM 4313 C CA . LYS C 1 17 ? -30.126 -8.810 -23.880 1.00 74.54 17 LYS C CA 1
ATOM 4314 C C . LYS C 1 17 ? -31.605 -9.038 -24.226 1.00 74.32 17 LYS C C 1
ATOM 4315 O O . LYS C 1 17 ? -31.954 -10.101 -24.739 1.00 74.29 17 LYS C O 1
ATOM 4321 N N . PRO C 1 18 ? -32.481 -8.058 -23.915 1.00 73.98 18 PRO C N 1
ATOM 4322 C CA . PRO C 1 18 ? -33.914 -8.206 -24.208 1.00 73.86 18 PRO C CA 1
ATOM 4323 C C . PRO C 1 18 ? -34.260 -8.342 -25.695 1.00 73.65 18 PRO C C 1
ATOM 4324 O O . PRO C 1 18 ? -35.236 -9.018 -26.033 1.00 73.48 18 PRO C O 1
ATOM 4328 N N . MET C 1 19 ? -33.481 -7.701 -26.565 1.00 73.52 19 MET C N 1
ATOM 4329 C CA . MET C 1 19 ? -33.663 -7.842 -28.011 1.00 73.53 19 MET C CA 1
ATOM 4330 C C . MET C 1 19 ? -33.459 -9.290 -28.442 1.00 73.21 19 MET C C 1
ATOM 4331 O O . MET C 1 19 ? -34.273 -9.841 -29.181 1.00 73.03 19 MET C O 1
ATOM 4336 N N . ALA C 1 20 ? -32.365 -9.892 -27.980 1.00 73.06 20 ALA C N 1
ATOM 4337 C CA . ALA C 1 20 ? -32.059 -11.292 -28.279 1.00 73.05 20 ALA C CA 1
ATOM 4338 C C . ALA C 1 20 ? -33.162 -12.224 -27.776 1.00 72.96 20 ALA C C 1
ATOM 4339 O O . ALA C 1 20 ? -33.564 -13.153 -28.476 1.00 72.95 20 ALA C O 1
ATOM 4341 N N . ILE C 1 21 ? -33.644 -11.964 -26.562 1.00 72.89 21 ILE C N 1
ATOM 4342 C CA . ILE C 1 21 ? -34.713 -12.757 -25.955 1.00 72.89 21 ILE C CA 1
ATOM 4343 C C . ILE C 1 21 ? -36.017 -12.680 -26.751 1.00 72.85 21 ILE C C 1
ATOM 4344 O O . ILE C 1 21 ? -36.675 -13.702 -26.962 1.00 72.88 21 ILE C O 1
ATOM 4349 N N . ASN C 1 22 ? -36.387 -11.477 -27.187 1.00 72.73 22 ASN C N 1
ATOM 4350 C CA . ASN C 1 22 ? -37.579 -11.303 -28.020 1.00 72.71 22 ASN C CA 1
ATOM 4351 C C . ASN C 1 22 ? -37.465 -12.064 -29.338 1.00 72.61 22 ASN C C 1
ATOM 4352 O O . ASN C 1 22 ? -38.440 -12.663 -29.800 1.00 72.48 22 ASN C O 1
ATOM 4357 N N . LEU C 1 23 ? -36.270 -12.049 -29.925 1.00 72.53 23 LEU C N 1
ATOM 4358 C CA . LEU C 1 23 ? -35.987 -12.829 -31.129 1.00 72.68 23 LEU C CA 1
ATOM 4359 C C . LEU C 1 23 ? -36.088 -14.334 -30.861 1.00 72.71 23 LEU C C 1
ATOM 4360 O O . LEU C 1 23 ? -36.627 -15.077 -31.681 1.00 72.82 23 LEU C O 1
ATOM 4365 N N . LEU C 1 24 ? -35.574 -14.767 -29.710 1.00 72.85 24 LEU C N 1
ATOM 4366 C CA . LEU C 1 24 ? -35.630 -16.176 -29.308 1.00 73.02 24 LEU C CA 1
ATOM 4367 C C . LEU C 1 24 ? -37.072 -16.633 -29.070 1.00 73.18 24 LEU C C 1
ATOM 4368 O O . LEU C 1 24 ? -37.419 -17.784 -29.350 1.00 73.09 24 LEU C O 1
ATOM 4373 N N . LYS C 1 25 ? -37.902 -15.722 -28.562 1.00 73.43 25 LYS C N 1
ATOM 4374 C CA . LYS C 1 25 ? -39.326 -15.983 -28.346 1.00 73.64 25 LYS C CA 1
ATOM 4375 C C . LYS C 1 25 ? -40.098 -16.211 -29.651 1.00 73.88 25 LYS C C 1
ATOM 4376 O O . LYS C 1 25 ? -41.159 -16.837 -29.639 1.00 74.06 25 LYS C O 1
ATOM 4382 N N . GLU C 1 26 ? -39.571 -15.704 -30.766 1.00 74.15 26 GLU C N 1
ATOM 4383 C CA . GLU C 1 26 ? -40.148 -15.956 -32.091 1.00 74.36 26 GLU C CA 1
ATOM 4384 C C . GLU C 1 26 ? -39.516 -17.167 -32.774 1.00 74.41 26 GLU C C 1
ATOM 4385 O O . GLU C 1 26 ? -39.786 -17.431 -33.947 1.00 74.48 26 GLU C O 1
ATOM 4391 N N . GLY C 1 27 ? -38.675 -17.898 -32.046 1.00 74.42 27 GLY C N 1
ATOM 4392 C CA . GLY C 1 27 ? -38.023 -19.086 -32.580 1.00 74.41 27 GLY C CA 1
ATOM 4393 C C . GLY C 1 27 ? -36.954 -18.800 -33.618 1.00 74.43 27 GLY C C 1
ATOM 4394 O O . GLY C 1 27 ? -36.613 -19.680 -34.409 1.00 74.34 27 GLY C O 1
ATOM 4395 N N . VAL C 1 28 ? -36.418 -17.580 -33.623 1.00 74.42 28 VAL C N 1
ATOM 4396 C CA . VAL C 1 28 ? -35.326 -17.249 -34.534 1.00 74.43 28 VAL C CA 1
ATOM 4397 C C . VAL C 1 28 ? -34.024 -17.707 -33.886 1.00 74.44 28 VAL C C 1
ATOM 4398 O O . VAL C 1 28 ? -33.850 -17.586 -32.669 1.00 74.33 28 VAL C O 1
ATOM 4402 N N . THR C 1 29 ? -33.121 -18.243 -34.701 1.00 74.50 29 THR C N 1
ATOM 4403 C CA . THR C 1 29 ? -31.804 -18.672 -34.228 1.00 74.66 29 THR C CA 1
ATOM 4404 C C . THR C 1 29 ? -30.913 -17.463 -33.905 1.00 74.71 29 THR C C 1
ATOM 4405 O O . THR C 1 29 ? -30.655 -16.623 -34.771 1.00 74.54 29 THR C O 1
ATOM 4409 N N . VAL C 1 30 ? -30.436 -17.401 -32.662 1.00 74.81 30 VAL C N 1
ATOM 4410 C CA . VAL C 1 30 ? -29.626 -16.290 -32.181 1.00 74.98 30 VAL C CA 1
ATOM 4411 C C . VAL C 1 30 ? -28.266 -16.763 -31.657 1.00 75.11 30 VAL C C 1
ATOM 4412 O O . VAL C 1 30 ? -28.200 -17.504 -30.678 1.00 75.01 30 VAL C O 1
ATOM 4416 N N . TYR C 1 31 ? -27.192 -16.321 -32.313 1.00 75.33 31 TYR C N 1
ATOM 4417 C CA . TYR C 1 31 ? -25.828 -16.497 -31.807 1.00 75.41 31 TYR C CA 1
ATOM 4418 C C . TYR C 1 31 ? -25.424 -15.254 -31.009 1.00 75.47 31 TYR C C 1
ATOM 4419 O O . TYR C 1 31 ? -25.914 -14.156 -31.282 1.00 75.44 31 TYR C O 1
ATOM 4428 N N . ALA C 1 32 ? -24.534 -15.419 -30.032 1.00 75.43 32 ALA C N 1
ATOM 4429 C CA . ALA C 1 32 ? -24.170 -14.305 -29.154 1.00 75.38 32 ALA C CA 1
ATOM 4430 C C . ALA C 1 32 ? -22.813 -14.454 -28.468 1.00 75.35 32 ALA C C 1
ATOM 4431 O O . ALA C 1 32 ? -22.415 -15.556 -28.071 1.00 75.26 32 ALA C O 1
ATOM 4433 N N . PHE C 1 33 ? -22.116 -13.325 -28.346 1.00 75.37 33 PHE C N 1
ATOM 4434 C CA . PHE C 1 33 ? -20.924 -13.205 -27.508 1.00 75.36 33 PHE C CA 1
ATOM 4435 C C . PHE C 1 33 ? -20.939 -11.860 -26.774 1.00 75.25 33 PHE C C 1
ATOM 4436 O O . PHE C 1 33 ? -21.380 -10.849 -27.321 1.00 75.12 33 PHE C O 1
ATOM 4444 N N . ASP C 1 34 ? -20.454 -11.865 -25.535 1.00 75.36 34 ASP C N 1
ATOM 4445 C CA . ASP C 1 34 ? -20.370 -10.654 -24.722 1.00 75.38 34 ASP C CA 1
ATOM 4446 C C . ASP C 1 34 ? -19.020 -10.582 -24.004 1.00 75.34 34 ASP C C 1
ATOM 4447 O O . ASP C 1 34 ? -18.331 -11.589 -23.841 1.00 75.30 34 ASP C O 1
ATOM 4452 N N . LEU C 1 35 ? -18.665 -9.372 -23.582 1.00 75.30 35 LEU C N 1
ATOM 4453 C CA . LEU C 1 35 ? -17.448 -9.108 -22.810 1.00 75.17 35 LEU C CA 1
ATOM 4454 C C . LEU C 1 35 ? -17.388 -9.948 -21.528 1.00 75.02 35 LEU C C 1
ATOM 4455 O O . LEU C 1 35 ? -16.303 -10.320 -21.079 1.00 75.14 35 LEU C O 1
ATOM 4460 N N . MET C 1 36 ? -18.554 -10.238 -20.948 1.00 74.74 36 MET C N 1
ATOM 4461 C CA . MET C 1 36 ? -18.645 -10.960 -19.676 1.00 74.54 36 MET C CA 1
ATOM 4462 C C . MET C 1 36 ? -19.394 -12.292 -19.820 1.00 74.23 36 MET C C 1
ATOM 4463 O O . MET C 1 36 ? -20.045 -12.549 -20.835 1.00 74.25 36 MET C O 1
ATOM 4468 N N . GLU C 1 37 ? -19.290 -13.131 -18.793 1.00 73.87 37 GLU C N 1
ATOM 4469 C CA . GLU C 1 37 ? -19.882 -14.474 -18.807 1.00 73.60 37 GLU C CA 1
ATOM 4470 C C . GLU C 1 37 ? -21.408 -14.430 -18.743 1.00 73.35 37 GLU C C 1
ATOM 4471 O O . GLU C 1 37 ? -22.102 -14.932 -19.629 1.00 73.30 37 GLU C O 1
ATOM 4477 N N . ALA C 1 38 ? -21.898 -13.806 -17.678 1.00 73.06 38 ALA C N 1
ATOM 4478 C CA . ALA C 1 38 ? -23.288 -13.910 -17.221 1.00 72.69 38 ALA C CA 1
ATOM 4479 C C . ALA C 1 38 ? -24.337 -13.444 -18.229 1.00 72.35 38 ALA C C 1
ATOM 4480 O O . ALA C 1 38 ? -25.464 -13.941 -18.228 1.00 72.49 38 ALA C O 1
ATOM 4482 N N . ASN C 1 39 ? -23.971 -12.489 -19.077 1.00 71.78 39 ASN C N 1
ATOM 4483 C CA . ASN C 1 39 ? -24.881 -11.994 -20.108 1.00 71.44 39 ASN C CA 1
ATOM 4484 C C . ASN C 1 39 ? -25.168 -13.056 -21.166 1.00 70.84 39 ASN C C 1
ATOM 4485 O O . ASN C 1 39 ? -26.312 -13.224 -21.591 1.00 70.65 39 ASN C O 1
ATOM 4490 N N . VAL C 1 40 ? -24.127 -13.775 -21.579 1.00 70.20 40 VAL C N 1
ATOM 4491 C CA . VAL C 1 40 ? -24.279 -14.880 -22.526 1.00 69.95 40 VAL C CA 1
ATOM 4492 C C . VAL C 1 40 ? -25.153 -15.981 -21.922 1.00 69.85 40 VAL C C 1
ATOM 4493 O O . VAL C 1 40 ? -26.049 -16.500 -22.591 1.00 69.76 40 VAL C O 1
ATOM 4497 N N . ALA C 1 41 ? -24.899 -16.314 -20.657 1.00 69.93 41 ALA C N 1
ATOM 4498 C CA . ALA C 1 41 ? -25.674 -17.334 -19.938 1.00 70.18 41 ALA C CA 1
ATOM 4499 C C . ALA C 1 41 ? -27.158 -16.970 -19.827 1.00 70.36 41 ALA C C 1
ATOM 4500 O O . ALA C 1 41 ? -28.027 -17.835 -19.947 1.00 70.39 41 ALA C O 1
ATOM 4502 N N . ALA C 1 42 ? -27.437 -15.688 -19.594 1.00 70.70 42 ALA C N 1
ATOM 4503 C CA . ALA C 1 42 ? -28.810 -15.190 -19.518 1.00 70.90 42 ALA C CA 1
ATOM 4504 C C . ALA C 1 42 ? -29.614 -15.522 -20.777 1.00 71.12 42 ALA C C 1
ATOM 4505 O O . ALA C 1 42 ? -30.740 -16.009 -20.679 1.00 71.21 42 ALA C O 1
ATOM 4507 N N . VAL C 1 43 ? -29.031 -15.271 -21.950 1.00 71.24 43 VAL C N 1
ATOM 4508 C CA . VAL C 1 43 ? -29.721 -15.525 -23.222 1.00 71.38 43 VAL C CA 1
ATOM 4509 C C . VAL C 1 43 ? -29.662 -16.993 -23.662 1.00 71.41 43 VAL C C 1
ATOM 4510 O O . VAL C 1 43 ? -30.598 -17.483 -24.298 1.00 71.27 43 VAL C O 1
ATOM 4514 N N . VAL C 1 44 ? -28.579 -17.693 -23.324 1.00 71.57 44 VAL C N 1
ATOM 4515 C CA . VAL C 1 44 ? -28.454 -19.114 -23.659 1.00 71.70 44 VAL C CA 1
ATOM 4516 C C . VAL C 1 44 ? -29.515 -19.952 -22.932 1.00 71.78 44 VAL C C 1
ATOM 4517 O O . VAL C 1 44 ? -29.903 -21.019 -23.408 1.00 71.79 44 VAL C O 1
ATOM 4521 N N . ALA C 1 45 ? -29.976 -19.459 -21.783 1.00 71.82 45 ALA C N 1
ATOM 4522 C CA . ALA C 1 45 ? -31.094 -20.063 -21.059 1.00 71.93 45 ALA C CA 1
ATOM 4523 C C . ALA C 1 45 ? -32.413 -19.922 -21.824 1.00 72.04 45 ALA C C 1
ATOM 4524 O O . ALA C 1 45 ? -33.293 -20.786 -21.722 1.00 72.08 45 ALA C O 1
ATOM 4526 N N . GLN C 1 46 ? -32.542 -18.831 -22.579 1.00 72.08 46 GLN C N 1
ATOM 4527 C CA . GLN C 1 46 ? -33.712 -18.587 -23.431 1.00 72.21 46 GLN C CA 1
ATOM 4528 C C . GLN C 1 46 ? -33.591 -19.242 -24.814 1.00 72.25 46 GLN C C 1
ATOM 4529 O O . GLN C 1 46 ? -34.527 -19.179 -25.612 1.00 72.21 46 GLN C O 1
ATOM 4535 N N . GLY C 1 47 ? -32.450 -19.868 -25.094 1.00 72.39 47 GLY C N 1
ATOM 4536 C CA . GLY C 1 47 ? -32.247 -20.593 -26.347 1.00 72.57 47 GLY C CA 1
ATOM 4537 C C . GLY C 1 47 ? -31.165 -20.073 -27.270 1.00 72.66 47 GLY C C 1
ATOM 4538 O O . GLY C 1 47 ? -31.031 -20.549 -28.395 1.00 72.62 47 GLY C O 1
ATOM 4539 N N . ALA C 1 48 ? -30.394 -19.095 -26.810 1.00 72.90 48 ALA C N 1
ATOM 4540 C CA . ALA C 1 48 ? -29.311 -18.540 -27.615 1.00 73.05 48 ALA C CA 1
ATOM 4541 C C . ALA C 1 48 ? -28.159 -19.530 -27.701 1.00 73.13 48 ALA C C 1
ATOM 4542 O O . ALA C 1 48 ? -27.936 -20.305 -26.778 1.00 73.03 48 ALA C O 1
ATOM 4544 N N . GLN C 1 49 ? -27.434 -19.495 -28.815 1.00 73.32 49 GLN C N 1
ATOM 4545 C CA . GLN C 1 49 ? -26.226 -20.293 -28.982 1.00 73.53 49 GLN C CA 1
ATOM 4546 C C . GLN C 1 49 ? -24.982 -19.440 -28.713 1.00 73.44 49 GLN C C 1
ATOM 4547 O O . GLN C 1 49 ? -24.680 -18.509 -29.462 1.00 73.36 49 GLN C O 1
ATOM 4553 N N . ALA C 1 50 ? -24.269 -19.764 -27.636 1.00 73.33 50 ALA C N 1
ATOM 4554 C CA . ALA C 1 50 ? -23.084 -19.011 -27.229 1.00 73.17 50 ALA C CA 1
ATOM 4555 C C . ALA C 1 50 ? -21.924 -19.210 -28.206 1.00 73.07 50 ALA C C 1
ATOM 4556 O O . ALA C 1 50 ? -21.770 -20.283 -28.793 1.00 73.02 50 ALA C O 1
ATOM 4558 N N . CYS C 1 51 ? -21.117 -18.163 -28.369 1.00 72.91 51 CYS C N 1
ATOM 4559 C CA . CYS C 1 51 ? -19.931 -18.207 -29.224 1.00 72.69 51 CYS C CA 1
ATOM 4560 C C . CYS C 1 51 ? -18.709 -17.755 -28.438 1.00 72.56 51 CYS C C 1
ATOM 4561 O O . CYS C 1 51 ? -18.836 -17.046 -27.439 1.00 72.54 51 CYS C O 1
ATOM 4564 N N . GLU C 1 52 ? -17.530 -18.165 -28.896 1.00 72.26 52 GLU C N 1
ATOM 4565 C CA . GLU C 1 52 ? -16.290 -17.923 -28.154 1.00 72.09 52 GLU C CA 1
ATOM 4566 C C . GLU C 1 52 ? -15.811 -16.474 -28.309 1.00 71.79 52 GLU C C 1
ATOM 4567 O O . GLU C 1 52 ? -15.140 -15.940 -27.424 1.00 71.69 52 GLU C O 1
ATOM 4573 N N . ASN C 1 53 ? -16.167 -15.841 -29.424 1.00 71.47 53 ASN C N 1
ATOM 4574 C CA . ASN C 1 53 ? -15.703 -14.486 -29.725 1.00 71.26 53 ASN C CA 1
ATOM 4575 C C . ASN C 1 53 ? -16.544 -13.830 -30.824 1.00 71.06 53 ASN C C 1
ATOM 4576 O O . ASN C 1 53 ? -17.430 -14.473 -31.394 1.00 71.18 53 ASN C O 1
ATOM 4581 N N . ASN C 1 54 ? -16.252 -12.561 -31.119 1.00 70.75 54 ASN C N 1
ATOM 4582 C CA . ASN C 1 54 ? -16.961 -11.797 -32.161 1.00 70.50 54 ASN C CA 1
ATOM 4583 C C . ASN C 1 54 ? -16.859 -12.432 -33.537 1.00 70.26 54 ASN C C 1
ATOM 4584 O O . ASN C 1 54 ? -17.837 -12.473 -34.292 1.00 70.07 54 ASN C O 1
ATOM 4589 N N . GLN C 1 55 ? -15.651 -12.897 -33.850 1.00 70.16 55 GLN C N 1
ATOM 4590 C CA . GLN C 1 55 ? -15.336 -13.502 -35.138 1.00 70.03 55 GLN C CA 1
ATOM 4591 C C . GLN C 1 55 ? -16.206 -14.746 -35.398 1.00 69.80 55 GLN C C 1
ATOM 4592 O O . GLN C 1 55 ? -16.618 -14.994 -36.536 1.00 69.71 55 GLN C O 1
ATOM 4598 N N . LYS C 1 56 ? -16.494 -15.505 -34.338 1.00 69.46 56 LYS C N 1
ATOM 4599 C CA . LYS C 1 56 ? -17.336 -16.709 -34.432 1.00 69.13 56 LYS C CA 1
ATOM 4600 C C . LYS C 1 56 ? -18.815 -16.368 -34.627 1.00 68.82 56 LYS C C 1
ATOM 4601 O O . LYS C 1 56 ? -19.497 -17.023 -35.410 1.00 68.62 56 LYS C O 1
ATOM 4607 N N . VAL C 1 57 ? -19.311 -15.356 -33.913 1.00 68.48 57 VAL C N 1
ATOM 4608 C CA . VAL C 1 57 ? -20.675 -14.854 -34.134 1.00 68.33 57 VAL C CA 1
ATOM 4609 C C . VAL C 1 57 ? -20.826 -14.385 -35.584 1.00 68.27 57 VAL C C 1
ATOM 4610 O O . VAL C 1 57 ? -21.814 -14.707 -36.250 1.00 68.42 57 VAL C O 1
ATOM 4614 N N . ALA C 1 58 ? -19.834 -13.635 -36.062 1.00 68.06 58 ALA C N 1
ATOM 4615 C CA . ALA C 1 58 ? -19.839 -13.091 -37.422 1.00 67.83 58 ALA C CA 1
ATOM 4616 C C . ALA C 1 58 ? -19.982 -14.174 -38.491 1.00 67.61 58 ALA C C 1
ATOM 4617 O O . ALA C 1 58 ? -20.809 -14.048 -39.391 1.00 67.69 58 ALA C O 1
ATOM 4619 N N . ALA C 1 59 ? -19.182 -15.232 -38.378 1.00 67.46 59 ALA C N 1
ATOM 4620 C CA . ALA C 1 59 ? -19.178 -16.328 -39.360 1.00 67.33 59 ALA C CA 1
ATOM 4621 C C . ALA C 1 59 ? -20.502 -17.094 -39.430 1.00 67.20 59 ALA C C 1
ATOM 4622 O O . ALA C 1 59 ? -20.890 -17.562 -40.499 1.00 67.09 59 ALA C O 1
ATOM 4624 N N . ALA C 1 60 ? -21.188 -17.213 -38.293 1.00 67.17 60 ALA C N 1
ATOM 4625 C CA . ALA C 1 60 ? -22.434 -17.983 -38.207 1.00 67.02 60 ALA C CA 1
ATOM 4626 C C . ALA C 1 60 ? -23.682 -17.188 -38.599 1.00 66.88 60 ALA C C 1
ATOM 4627 O O . ALA C 1 60 ? -24.691 -17.776 -38.975 1.00 66.91 60 ALA C O 1
ATOM 4629 N N . SER C 1 61 ? -23.616 -15.860 -38.521 1.00 66.85 61 SER C N 1
ATOM 4630 C CA . SER C 1 61 ? -24.820 -15.021 -38.612 1.00 66.70 61 SER C CA 1
ATOM 4631 C C . SER C 1 61 ? -25.080 -14.411 -39.996 1.00 66.51 61 SER C C 1
ATOM 4632 O O . SER C 1 61 ? -24.158 -14.198 -40.783 1.00 66.42 61 SER C O 1
ATOM 4635 N N . ASP C 1 62 ? -26.357 -14.148 -40.273 1.00 66.46 62 ASP C N 1
ATOM 4636 C CA . ASP C 1 62 ? -26.787 -13.439 -41.481 1.00 66.46 62 ASP C CA 1
ATOM 4637 C C . ASP C 1 62 ? -27.014 -11.958 -41.187 1.00 66.51 62 ASP C C 1
ATOM 4638 O O . ASP C 1 62 ? -26.720 -11.095 -42.018 1.00 66.49 62 ASP C O 1
ATOM 4643 N N . ILE C 1 63 ? -27.577 -11.688 -40.012 1.00 66.41 63 ILE C N 1
ATOM 4644 C CA . ILE C 1 63 ? -27.812 -10.341 -39.540 1.00 66.40 63 ILE C CA 1
ATOM 4645 C C . ILE C 1 63 ? -27.173 -10.227 -38.163 1.00 66.42 63 ILE C C 1
ATOM 4646 O O . ILE C 1 63 ? -27.469 -11.017 -37.268 1.00 66.43 63 ILE C O 1
ATOM 4651 N N . ILE C 1 64 ? -26.288 -9.245 -38.011 1.00 66.38 64 ILE C N 1
ATOM 4652 C CA . ILE C 1 64 ? -25.543 -9.051 -36.783 1.00 66.33 64 ILE C CA 1
ATOM 4653 C C . ILE C 1 64 ? -25.915 -7.691 -36.197 1.00 66.35 64 ILE C C 1
ATOM 4654 O O . ILE C 1 64 ? -25.915 -6.685 -36.900 1.00 66.30 64 ILE C O 1
ATOM 4659 N N . PHE C 1 65 ? -26.249 -7.690 -34.910 1.00 66.42 65 PHE C N 1
ATOM 4660 C CA . PHE C 1 65 ? -26.549 -6.477 -34.174 1.00 66.53 65 PHE C CA 1
ATOM 4661 C C . PHE C 1 65 ? -25.375 -6.100 -33.288 1.00 66.73 65 PHE C C 1
ATOM 4662 O O . PHE C 1 65 ? -24.749 -6.964 -32.657 1.00 66.74 65 PHE C O 1
ATOM 4670 N N . THR C 1 66 ? -25.081 -4.807 -33.249 1.00 66.87 66 THR C N 1
ATOM 4671 C CA . THR C 1 66 ? -24.097 -4.278 -32.327 1.00 66.92 66 THR C CA 1
ATOM 4672 C C . THR C 1 66 ? -24.492 -2.879 -31.880 1.00 66.86 66 THR C C 1
ATOM 4673 O O . THR C 1 66 ? -25.205 -2.163 -32.586 1.00 66.85 66 THR C O 1
ATOM 4677 N N . SER C 1 67 ? -24.040 -2.521 -30.686 1.00 66.92 67 SER C N 1
ATOM 4678 C CA . SER C 1 67 ? -24.149 -1.168 -30.184 1.00 66.94 67 SER C CA 1
ATOM 4679 C C . SER C 1 67 ? -22.921 -0.901 -29.337 1.00 66.88 67 SER C C 1
ATOM 4680 O O . SER C 1 67 ? -22.824 -1.384 -28.208 1.00 66.85 67 SER C O 1
ATOM 4683 N N . LEU C 1 68 ? -21.989 -0.134 -29.896 1.00 66.86 68 LEU C N 1
ATOM 4684 C CA . LEU C 1 68 ? -20.704 0.143 -29.256 1.00 66.71 68 LEU C CA 1
ATOM 4685 C C . LEU C 1 68 ? -20.648 1.605 -28.803 1.00 66.59 68 LEU C C 1
ATOM 4686 O O . LEU C 1 68 ? -21.432 2.417 -29.282 1.00 66.48 68 LEU C O 1
ATOM 4691 N N . PRO C 1 69 ? -19.734 1.939 -27.867 1.00 66.51 69 PRO C N 1
ATOM 4692 C CA . PRO C 1 69 ? -19.714 3.274 -27.256 1.00 66.46 69 PRO C CA 1
ATOM 4693 C C . PRO C 1 69 ? -19.380 4.454 -28.185 1.00 66.47 69 PRO C C 1
ATOM 4694 O O . PRO C 1 69 ? -19.893 5.553 -27.964 1.00 66.39 69 PRO C O 1
ATOM 4698 N N . ASN C 1 70 ? -18.514 4.248 -29.177 1.00 66.36 70 ASN C N 1
ATOM 4699 C CA . ASN C 1 70 ? -18.113 5.332 -30.079 1.00 66.23 70 ASN C CA 1
ATOM 4700 C C . ASN C 1 70 ? -17.546 4.819 -31.400 1.00 66.13 70 ASN C C 1
ATOM 4701 O O . ASN C 1 70 ? -17.354 3.612 -31.580 1.00 66.16 70 ASN C O 1
ATOM 4706 N N . ALA C 1 71 ? -17.280 5.747 -32.316 1.00 65.87 71 ALA C N 1
ATOM 4707 C CA . ALA C 1 71 ? -16.797 5.416 -33.647 1.00 65.92 71 ALA C CA 1
ATOM 4708 C C . ALA C 1 71 ? -15.444 4.700 -33.626 1.00 65.83 71 ALA C C 1
ATOM 4709 O O . ALA C 1 71 ? -15.189 3.833 -34.460 1.00 65.52 71 ALA C O 1
ATOM 4711 N N . GLY C 1 72 ? -14.582 5.077 -32.684 1.00 65.85 72 GLY C N 1
ATOM 4712 C CA . GLY C 1 72 ? -13.267 4.466 -32.554 1.00 66.04 72 GLY C CA 1
ATOM 4713 C C . GLY C 1 72 ? -13.347 2.984 -32.233 1.00 66.01 72 GLY C C 1
ATOM 4714 O O . GLY C 1 72 ? -12.573 2.194 -32.759 1.00 65.78 72 GLY C O 1
ATOM 4715 N N . ILE C 1 73 ? -14.280 2.620 -31.358 1.00 66.11 73 ILE C N 1
ATOM 4716 C CA . ILE C 1 73 ? -14.469 1.233 -30.945 1.00 66.42 73 ILE C CA 1
ATOM 4717 C C . ILE C 1 73 ? -15.165 0.430 -32.048 1.00 66.61 73 ILE C C 1
ATOM 4718 O O . ILE C 1 73 ? -14.852 -0.742 -32.259 1.00 66.34 73 ILE C O 1
ATOM 4723 N N . VAL C 1 74 ? -16.097 1.071 -32.754 1.00 67.02 74 VAL C N 1
ATOM 4724 C CA . VAL C 1 74 ? -16.718 0.478 -33.945 1.00 67.27 74 VAL C CA 1
ATOM 4725 C C . VAL C 1 74 ? -15.623 0.114 -34.945 1.00 67.62 74 VAL C C 1
ATOM 4726 O O . VAL C 1 74 ? -15.550 -1.027 -35.416 1.00 67.47 74 VAL C O 1
ATOM 4730 N N . GLU C 1 75 ? -14.776 1.097 -35.239 1.00 67.97 75 GLU C N 1
ATOM 4731 C CA . GLU C 1 75 ? -13.609 0.909 -36.089 1.00 68.34 75 GLU C CA 1
ATOM 4732 C C . GLU C 1 75 ? -12.842 -0.349 -35.679 1.00 68.50 75 GLU C C 1
ATOM 4733 O O . GLU C 1 75 ? -12.652 -1.252 -36.484 1.00 68.56 75 GLU C O 1
ATOM 4739 N N . THR C 1 76 ? -12.437 -0.401 -34.412 1.00 68.80 76 THR C N 1
ATOM 4740 C CA . THR C 1 76 ? -11.607 -1.488 -33.875 1.00 69.02 76 THR C CA 1
ATOM 4741 C C . THR C 1 76 ? -12.305 -2.843 -33.951 1.00 69.18 76 THR C C 1
ATOM 4742 O O . THR C 1 76 ? -11.707 -3.827 -34.373 1.00 69.40 76 THR C O 1
ATOM 4746 N N . VAL C 1 77 ? -13.565 -2.888 -33.537 1.00 69.46 77 VAL C N 1
ATOM 4747 C CA . VAL C 1 77 ? -14.340 -4.123 -33.557 1.00 69.68 77 VAL C CA 1
ATOM 4748 C C . VAL C 1 77 ? -14.585 -4.615 -34.988 1.00 70.12 77 VAL C C 1
ATOM 4749 O O . VAL C 1 77 ? -14.390 -5.801 -35.288 1.00 70.28 77 VAL C O 1
ATOM 4753 N N . MET C 1 78 ? -15.013 -3.703 -35.859 1.00 70.61 78 MET C N 1
ATOM 4754 C CA . MET C 1 78 ? -15.359 -4.042 -37.241 1.00 70.96 78 MET C CA 1
ATOM 4755 C C . MET C 1 78 ? -14.131 -4.313 -38.084 1.00 71.35 78 MET C C 1
ATOM 4756 O O . MET C 1 78 ? -13.968 -5.404 -38.632 1.00 71.21 78 MET C O 1
ATOM 4761 N N . ASN C 1 79 ? -13.280 -3.297 -38.179 1.00 71.97 79 ASN C N 1
ATOM 4762 C CA . ASN C 1 79 ? -12.230 -3.231 -39.184 1.00 72.21 79 ASN C CA 1
ATOM 4763 C C . ASN C 1 79 ? -10.851 -3.557 -38.629 1.00 72.45 79 ASN C C 1
ATOM 4764 O O . ASN C 1 79 ? -9.930 -3.852 -39.393 1.00 72.79 79 ASN C O 1
ATOM 4769 N N . GLY C 1 80 ? -10.710 -3.521 -37.305 1.00 72.65 80 GLY C N 1
ATOM 4770 C CA . GLY C 1 80 ? -9.417 -3.750 -36.664 1.00 72.68 80 GLY C CA 1
ATOM 4771 C C . GLY C 1 80 ? -8.937 -5.177 -36.855 1.00 72.91 80 GLY C C 1
ATOM 4772 O O . GLY C 1 80 ? -9.704 -6.030 -37.306 1.00 73.13 80 GLY C O 1
ATOM 4773 N N . PRO C 1 81 ? -7.661 -5.445 -36.517 1.00 72.93 81 PRO C N 1
ATOM 4774 C CA . PRO C 1 81 ? -7.051 -6.766 -36.678 1.00 72.81 81 PRO C CA 1
ATOM 4775 C C . PRO C 1 81 ? -7.993 -7.903 -36.266 1.00 72.76 81 PRO C C 1
ATOM 4776 O O . PRO C 1 81 ? -8.558 -7.862 -35.167 1.00 73.08 81 PRO C O 1
ATOM 4780 N N . GLY C 1 82 ? -8.162 -8.891 -37.150 1.00 72.35 82 GLY C N 1
ATOM 4781 C CA . GLY C 1 82 ? -9.106 -9.996 -36.937 1.00 71.81 82 GLY C CA 1
ATOM 4782 C C . GLY C 1 82 ? -10.529 -9.515 -36.691 1.00 71.40 82 GLY C C 1
ATOM 4783 O O . GLY C 1 82 ? -11.244 -10.057 -35.844 1.00 71.36 82 GLY C O 1
ATOM 4784 N N . GLY C 1 83 ? -10.940 -8.497 -37.439 1.00 70.87 83 GLY C N 1
ATOM 4785 C CA . GLY C 1 83 ? -12.211 -7.823 -37.193 1.00 70.43 83 GLY C CA 1
ATOM 4786 C C . GLY C 1 83 ? -13.439 -8.621 -37.582 1.00 69.97 83 GLY C C 1
ATOM 4787 O O . GLY C 1 83 ? -13.337 -9.689 -38.191 1.00 70.00 83 GLY C O 1
ATOM 4788 N N . VAL C 1 84 ? -14.603 -8.088 -37.221 1.00 69.47 84 VAL C N 1
ATOM 4789 C CA . VAL C 1 84 ? -15.891 -8.696 -37.543 1.00 69.10 84 VAL C CA 1
ATOM 4790 C C . VAL C 1 84 ? -16.091 -8.776 -39.058 1.00 68.75 84 VAL C C 1
ATOM 4791 O O . VAL C 1 84 ? -16.529 -9.805 -39.573 1.00 68.50 84 VAL C O 1
ATOM 4795 N N . LEU C 1 85 ? -15.748 -7.698 -39.761 1.00 68.47 85 LEU C N 1
ATOM 4796 C CA . LEU C 1 85 ? -15.894 -7.632 -41.221 1.00 68.39 85 LEU C CA 1
ATOM 4797 C C . LEU C 1 85 ? -15.177 -8.765 -41.951 1.00 68.19 85 LEU C C 1
ATOM 4798 O O . LEU C 1 85 ? -15.736 -9.363 -42.864 1.00 68.30 85 LEU C O 1
ATOM 4803 N N . SER C 1 86 ? -13.947 -9.061 -41.548 1.00 68.05 86 SER C N 1
ATOM 4804 C CA . SER C 1 86 ? -13.169 -10.127 -42.189 1.00 67.96 86 SER C CA 1
ATOM 4805 C C . SER C 1 86 ? -13.780 -11.518 -41.989 1.00 67.71 86 SER C C 1
ATOM 4806 O O . SER C 1 86 ? -13.538 -12.410 -42.795 1.00 67.75 86 SER C O 1
ATOM 4809 N N . ALA C 1 87 ? -14.562 -11.695 -40.924 1.00 67.37 87 ALA C N 1
ATOM 4810 C CA . ALA C 1 87 ? -15.155 -12.995 -40.587 1.00 67.16 87 ALA C CA 1
ATOM 4811 C C . ALA C 1 87 ? -16.582 -13.179 -41.112 1.00 66.97 87 ALA C C 1
ATOM 4812 O O . ALA C 1 87 ? -17.149 -14.264 -40.997 1.00 67.01 87 ALA C O 1
ATOM 4814 N N . CYS C 1 88 ? -17.168 -12.122 -41.668 1.00 66.85 88 CYS C N 1
ATOM 4815 C CA . CYS C 1 88 ? -18.517 -12.196 -42.225 1.00 66.57 88 CYS C CA 1
ATOM 4816 C C . CYS C 1 88 ? -18.483 -12.781 -43.615 1.00 66.36 88 CYS C C 1
ATOM 4817 O O . CYS C 1 88 ? -17.591 -12.480 -44.406 1.00 66.36 88 CYS C O 1
ATOM 4820 N N . LYS C 1 89 ? -19.494 -13.579 -43.916 1.00 65.98 89 LYS C N 1
ATOM 4821 C CA . LYS C 1 89 ? -19.682 -14.114 -45.251 1.00 65.93 89 LYS C CA 1
ATOM 4822 C C . LYS C 1 89 ? -20.462 -13.072 -46.049 1.00 65.70 89 LYS C C 1
ATOM 4823 O O . LYS C 1 89 ? -21.302 -12.365 -45.494 1.00 65.62 89 LYS C O 1
ATOM 4829 N N . ALA C 1 90 ? -20.163 -12.961 -47.341 1.00 65.51 90 ALA C N 1
ATOM 4830 C CA . ALA C 1 90 ? -20.776 -11.935 -48.187 1.00 65.45 90 ALA C CA 1
ATOM 4831 C C . ALA C 1 90 ? -22.308 -12.049 -48.174 1.00 65.35 90 ALA C C 1
ATOM 4832 O O . ALA C 1 90 ? -22.866 -13.146 -48.085 1.00 65.16 90 ALA C O 1
ATOM 4834 N N . GLY C 1 91 ? -22.980 -10.901 -48.229 1.00 65.37 91 GLY C N 1
ATOM 4835 C CA . GLY C 1 91 ? -24.437 -10.853 -48.122 1.00 65.34 91 GLY C CA 1
ATOM 4836 C C . GLY C 1 91 ? -24.934 -10.735 -46.691 1.00 65.35 91 GLY C C 1
ATOM 4837 O O . GLY C 1 91 ? -26.141 -10.609 -46.459 1.00 65.29 91 GLY C O 1
ATOM 4838 N N . THR C 1 92 ? -24.008 -10.789 -45.733 1.00 65.36 92 THR C N 1
ATOM 4839 C CA . THR C 1 92 ? -24.335 -10.582 -44.335 1.00 65.39 92 THR C CA 1
ATOM 4840 C C . THR C 1 92 ? -24.643 -9.104 -44.164 1.00 65.42 92 THR C C 1
ATOM 4841 O O . THR C 1 92 ? -24.038 -8.255 -44.828 1.00 65.43 92 THR C O 1
ATOM 4845 N N . VAL C 1 93 ? -25.604 -8.810 -43.292 1.00 65.43 93 VAL C N 1
ATOM 4846 C CA . VAL C 1 93 ? -25.945 -7.442 -42.940 1.00 65.32 93 VAL C CA 1
ATOM 4847 C C . VAL C 1 93 ? -25.507 -7.190 -41.510 1.00 65.38 93 VAL C C 1
ATOM 4848 O O . VAL C 1 93 ? -25.791 -7.981 -40.618 1.00 65.37 93 VAL C O 1
ATOM 4852 N N . ILE C 1 94 ? -24.807 -6.087 -41.298 1.00 65.77 94 ILE C N 1
ATOM 4853 C CA . ILE C 1 94 ? -24.482 -5.630 -39.953 1.00 65.69 94 ILE C CA 1
ATOM 4854 C C . ILE C 1 94 ? -25.372 -4.430 -39.646 1.00 65.53 94 ILE C C 1
ATOM 4855 O O . ILE C 1 94 ? -25.465 -3.486 -40.439 1.00 65.57 94 ILE C O 1
ATOM 4860 N N . VAL C 1 95 ? -26.036 -4.498 -38.492 1.00 65.16 95 VAL C N 1
ATOM 4861 C CA . VAL C 1 95 ? -26.931 -3.456 -38.024 1.00 64.85 95 VAL C CA 1
ATOM 4862 C C . VAL C 1 95 ? -26.295 -2.771 -36.824 1.00 64.77 95 VAL C C 1
ATOM 4863 O O . VAL C 1 95 ? -26.317 -3.289 -35.703 1.00 64.80 95 VAL C O 1
ATOM 4867 N N . ASP C 1 96 ? -25.728 -1.598 -37.078 1.00 64.73 96 ASP C N 1
ATOM 4868 C CA . ASP C 1 96 ? -25.013 -0.836 -36.067 1.00 64.46 96 ASP C CA 1
ATOM 4869 C C . ASP C 1 96 ? -25.971 0.140 -35.399 1.00 64.19 96 ASP C C 1
ATOM 4870 O O . ASP C 1 96 ? -26.460 1.068 -36.032 1.00 63.74 96 ASP C O 1
ATOM 4875 N N . MET C 1 97 ? -26.220 -0.085 -34.113 1.00 64.12 97 MET C N 1
ATOM 4876 C CA . MET C 1 97 ? -27.106 0.757 -33.320 1.00 64.20 97 MET C CA 1
ATOM 4877 C C . MET C 1 97 ? -26.301 1.716 -32.456 1.00 63.56 97 MET C C 1
ATOM 4878 O O . MET C 1 97 ? -26.864 2.390 -31.602 1.00 63.54 97 MET C O 1
ATOM 4883 N N . SER C 1 98 ? -24.991 1.779 -32.689 1.00 63.04 98 SER C N 1
ATOM 4884 C CA . SER C 1 98 ? -24.112 2.687 -31.952 1.00 62.69 98 SER C CA 1
ATOM 4885 C C . SER C 1 98 ? -24.506 4.144 -32.171 1.00 62.06 98 SER C C 1
ATOM 4886 O O . SER C 1 98 ? -24.888 4.524 -33.270 1.00 61.79 98 SER C O 1
ATOM 4889 N N . SER C 1 99 ? -24.432 4.942 -31.111 1.00 61.81 99 SER C N 1
ATOM 4890 C CA . SER C 1 99 ? -24.607 6.392 -31.219 1.00 61.45 99 SER C CA 1
ATOM 4891 C C . SER C 1 99 ? -23.344 7.008 -31.807 1.00 60.99 99 SER C C 1
ATOM 4892 O O . SER C 1 99 ? -22.404 7.306 -31.073 1.00 60.87 99 SER C O 1
ATOM 4895 N N . VAL C 1 100 ? -23.328 7.192 -33.129 1.00 60.72 100 VAL C N 1
ATOM 4896 C CA . VAL C 1 100 ? -22.156 7.704 -33.858 1.00 60.82 100 VAL C CA 1
ATOM 4897 C C . VAL C 1 100 ? -22.595 8.670 -34.955 1.00 61.01 100 VAL C C 1
ATOM 4898 O O . VAL C 1 100 ? -23.782 8.725 -35.291 1.00 60.94 100 VAL C O 1
ATOM 4902 N N . SER C 1 101 ? -21.644 9.425 -35.506 1.00 61.37 101 SER C N 1
ATOM 4903 C CA . SER C 1 101 ? -21.921 10.333 -36.620 1.00 61.73 101 SER C CA 1
ATOM 4904 C C . SER C 1 101 ? -22.229 9.549 -37.903 1.00 61.79 101 SER C C 1
ATOM 4905 O O . SER C 1 101 ? -21.742 8.433 -38.080 1.00 61.54 101 SER C O 1
ATOM 4908 N N . PRO C 1 102 ? -23.054 10.127 -38.796 1.00 62.14 102 PRO C N 1
ATOM 4909 C CA . PRO C 1 102 ? -23.297 9.509 -40.109 1.00 62.55 102 PRO C CA 1
ATOM 4910 C C . PRO C 1 102 ? -22.001 9.142 -40.853 1.00 62.88 102 PRO C C 1
ATOM 4911 O O . PRO C 1 102 ? -21.895 8.058 -41.424 1.00 63.04 102 PRO C O 1
ATOM 4915 N N . SER C 1 103 ? -21.026 10.040 -40.819 1.00 63.46 103 SER C N 1
ATOM 4916 C CA . SER C 1 103 ? -19.761 9.844 -41.518 1.00 64.00 103 SER C CA 1
ATOM 4917 C C . SER C 1 103 ? -19.022 8.603 -41.021 1.00 64.35 103 SER C C 1
ATOM 4918 O O . SER C 1 103 ? -18.457 7.852 -41.809 1.00 64.91 103 SER C O 1
ATOM 4921 N N . SER C 1 104 ? -19.017 8.409 -39.706 1.00 64.73 104 SER C N 1
ATOM 4922 C CA . SER C 1 104 ? -18.520 7.177 -39.102 1.00 64.93 104 SER C CA 1
ATOM 4923 C C . SER C 1 104 ? -19.112 5.942 -39.792 1.00 65.09 104 SER C C 1
ATOM 4924 O O . SER C 1 104 ? -18.384 5.030 -40.186 1.00 65.05 104 SER C O 1
ATOM 4927 N N . THR C 1 105 ? -20.432 5.929 -39.934 1.00 65.15 105 THR C N 1
ATOM 4928 C CA . THR C 1 105 ? -21.128 4.799 -40.529 1.00 65.27 105 THR C CA 1
ATOM 4929 C C . THR C 1 105 ? -20.850 4.720 -42.032 1.00 65.27 105 THR C C 1
ATOM 4930 O O . THR C 1 105 ? -20.737 3.619 -42.582 1.00 65.28 105 THR C O 1
ATOM 4934 N N . LEU C 1 106 ? -20.720 5.885 -42.675 1.00 65.29 106 LEU C N 1
ATOM 4935 C CA . LEU C 1 106 ? -20.364 5.967 -44.099 1.00 65.30 106 LEU C CA 1
ATOM 4936 C C . LEU C 1 106 ? -19.006 5.326 -44.343 1.00 65.26 106 LEU C C 1
ATOM 4937 O O . LEU C 1 106 ? -18.883 4.395 -45.144 1.00 65.15 106 LEU C O 1
ATOM 4942 N N . LYS C 1 107 ? -18.002 5.844 -43.634 1.00 65.29 107 LYS C N 1
ATOM 4943 C CA . LYS C 1 107 ? -16.648 5.288 -43.606 1.00 65.44 107 LYS C CA 1
ATOM 4944 C C . LYS C 1 107 ? -16.642 3.759 -43.488 1.00 65.48 107 LYS C C 1
ATOM 4945 O O . LYS C 1 107 ? -15.881 3.078 -44.180 1.00 65.79 107 LYS C O 1
ATOM 4951 N N . MET C 1 108 ? -17.500 3.228 -42.623 1.00 65.52 108 MET C N 1
ATOM 4952 C CA . MET C 1 108 ? -17.524 1.797 -42.332 1.00 65.74 108 MET C CA 1
ATOM 4953 C C . MET C 1 108 ? -18.337 0.950 -43.340 1.00 65.64 108 MET C C 1
ATOM 4954 O O . MET C 1 108 ? -17.992 -0.209 -43.595 1.00 65.25 108 MET C O 1
ATOM 4959 N N . ALA C 1 109 ? -19.413 1.518 -43.890 1.00 65.52 109 ALA C N 1
ATOM 4960 C CA . ALA C 1 109 ? -20.198 0.874 -44.953 1.00 65.49 109 ALA C CA 1
ATOM 4961 C C . ALA C 1 109 ? -19.368 0.705 -46.231 1.00 65.44 109 ALA C C 1
ATOM 4962 O O . ALA C 1 109 ? -19.557 -0.251 -46.997 1.00 65.19 109 ALA C O 1
ATOM 4964 N N . LYS C 1 110 ? -18.446 1.645 -46.433 1.00 65.41 110 LYS C N 1
ATOM 4965 C CA . LYS C 1 110 ? -17.565 1.657 -47.588 1.00 65.37 110 LYS C CA 1
ATOM 4966 C C . LYS C 1 110 ? -16.589 0.465 -47.575 1.00 65.19 110 LYS C C 1
ATOM 4967 O O . LYS C 1 110 ? -16.394 -0.194 -48.603 1.00 65.20 110 LYS C O 1
ATOM 4973 N N . VAL C 1 111 ? -15.993 0.195 -46.413 1.00 64.91 111 VAL C N 1
ATOM 4974 C CA . VAL C 1 111 ? -15.104 -0.960 -46.234 1.00 65.03 111 VAL C CA 1
ATOM 4975 C C . VAL C 1 111 ? -15.896 -2.277 -46.257 1.00 64.90 111 VAL C C 1
ATOM 4976 O O . VAL C 1 111 ? -15.427 -3.282 -46.799 1.00 64.79 111 VAL C O 1
ATOM 4980 N N . ALA C 1 112 ? -17.094 -2.257 -45.674 1.00 64.77 112 ALA C N 1
ATOM 4981 C CA . ALA C 1 112 ? -17.981 -3.418 -45.670 1.00 64.70 112 ALA C CA 1
ATOM 4982 C C . ALA C 1 112 ? -18.390 -3.812 -47.094 1.00 64.49 112 ALA C C 1
ATOM 4983 O O . ALA C 1 112 ? -18.327 -4.986 -47.458 1.00 64.36 112 ALA C O 1
ATOM 4985 N N . ALA C 1 113 ? -18.788 -2.816 -47.888 1.00 64.39 113 ALA C N 1
ATOM 4986 C CA . ALA C 1 113 ? -19.276 -3.025 -49.256 1.00 64.49 113 ALA C CA 1
ATOM 4987 C C . ALA C 1 113 ? -18.277 -3.763 -50.159 1.00 64.48 113 ALA C C 1
ATOM 4988 O O . ALA C 1 113 ? -18.674 -4.630 -50.942 1.00 64.46 113 ALA C O 1
ATOM 4990 N N . GLU C 1 114 ? -16.994 -3.420 -50.048 1.00 64.69 114 GLU C N 1
ATOM 4991 C CA . GLU C 1 114 ? -15.935 -4.098 -50.823 1.00 64.94 114 GLU C CA 1
ATOM 4992 C C . GLU C 1 114 ? -15.809 -5.585 -50.484 1.00 64.93 114 GLU C C 1
ATOM 4993 O O . GLU C 1 114 ? -15.319 -6.364 -51.294 1.00 64.94 114 GLU C O 1
ATOM 4999 N N . LYS C 1 115 ? -16.245 -5.961 -49.282 1.00 65.16 115 LYS C N 1
ATOM 5000 C CA . LYS C 1 115 ? -16.313 -7.366 -48.870 1.00 65.10 115 LYS C CA 1
ATOM 5001 C C . LYS C 1 115 ? -17.642 -8.037 -49.266 1.00 64.90 115 LYS C C 1
ATOM 5002 O O . LYS C 1 115 ? -17.792 -9.248 -49.118 1.00 65.07 115 LYS C O 1
ATOM 5008 N N . GLY C 1 116 ? -18.590 -7.256 -49.783 1.00 64.59 116 GLY C N 1
ATOM 5009 C CA . GLY C 1 116 ? -19.947 -7.736 -50.056 1.00 64.50 116 GLY C CA 1
ATOM 5010 C C . GLY C 1 116 ? -20.847 -7.764 -48.833 1.00 64.41 116 GLY C C 1
ATOM 5011 O O . GLY C 1 116 ? -21.864 -8.463 -48.823 1.00 64.47 116 GLY C O 1
ATOM 5012 N N . ILE C 1 117 ? -20.472 -7.000 -47.807 1.00 64.29 117 ILE C N 1
ATOM 5013 C CA . ILE C 1 117 ? -21.226 -6.928 -46.558 1.00 64.27 117 ILE C CA 1
ATOM 5014 C C . ILE C 1 117 ? -22.037 -5.637 -46.536 1.00 64.23 117 ILE C C 1
ATOM 5015 O O . ILE C 1 117 ? -21.513 -4.566 -46.844 1.00 64.16 117 ILE C O 1
ATOM 5020 N N . ASP C 1 118 ? -23.315 -5.747 -46.181 1.00 64.15 118 ASP C N 1
ATOM 5021 C CA . ASP C 1 118 ? -24.172 -4.576 -46.040 1.00 64.12 118 ASP C CA 1
ATOM 5022 C C . ASP C 1 118 ? -24.034 -4.044 -44.627 1.00 64.04 118 ASP C C 1
ATOM 5023 O O . ASP C 1 118 ? -24.119 -4.810 -43.669 1.00 64.22 118 ASP C O 1
ATOM 5028 N N . TYR C 1 119 ? -23.806 -2.736 -44.509 1.00 63.96 119 TYR C N 1
ATOM 5029 C CA . TYR C 1 119 ? -23.633 -2.076 -43.213 1.00 63.78 119 TYR C CA 1
ATOM 5030 C C . TYR C 1 119 ? -24.683 -0.993 -43.048 1.00 63.73 119 TYR C C 1
ATOM 5031 O O . TYR C 1 119 ? -24.705 -0.023 -43.813 1.00 63.51 119 TYR C O 1
ATOM 5040 N N . VAL C 1 120 ? -25.556 -1.155 -42.056 1.00 63.79 120 VAL C N 1
ATOM 5041 C CA . VAL C 1 120 ? -26.647 -0.203 -41.849 1.00 63.54 120 VAL C CA 1
ATOM 5042 C C . VAL C 1 120 ? -26.629 0.381 -40.447 1.00 63.44 120 VAL C C 1
ATOM 5043 O O . VAL C 1 120 ? -26.385 -0.327 -39.464 1.00 63.30 120 VAL C O 1
ATOM 5047 N N . ASP C 1 121 ? -26.877 1.687 -40.375 1.00 63.49 121 ASP C N 1
ATOM 5048 C CA . ASP C 1 121 ? -27.093 2.363 -39.109 1.00 63.31 121 ASP C CA 1
ATOM 5049 C C . ASP C 1 121 ? -28.560 2.207 -38.758 1.00 63.26 121 ASP C C 1
ATOM 5050 O O . ASP C 1 121 ? -29.425 2.457 -39.590 1.00 62.90 121 ASP C O 1
ATOM 5055 N N . ALA C 1 122 ? -28.819 1.768 -37.529 1.00 63.45 122 ALA C N 1
ATOM 5056 C CA . ALA C 1 122 ? -30.175 1.566 -37.030 1.00 63.48 122 ALA C CA 1
ATOM 5057 C C . ALA C 1 122 ? -30.246 1.925 -35.550 1.00 63.52 122 ALA C C 1
ATOM 5058 O O . ALA C 1 122 ? -30.588 1.088 -34.712 1.00 63.65 122 ALA C O 1
ATOM 5060 N N . PRO C 1 123 ? -29.931 3.183 -35.217 1.00 63.62 123 PRO C N 1
ATOM 5061 C CA . PRO C 1 123 ? -30.056 3.591 -33.824 1.00 63.73 123 PRO C CA 1
ATOM 5062 C C . PRO C 1 123 ? -31.502 3.489 -33.361 1.00 63.79 123 PRO C C 1
ATOM 5063 O O . PRO C 1 123 ? -32.420 3.581 -34.179 1.00 63.51 123 PRO C O 1
ATOM 5067 N N . VAL C 1 124 ? -31.691 3.282 -32.062 1.00 64.11 124 VAL C N 1
ATOM 5068 C CA . VAL C 1 124 ? -33.020 3.052 -31.499 1.00 64.32 124 VAL C CA 1
ATOM 5069 C C . VAL C 1 124 ? -33.336 4.047 -30.395 1.00 64.61 124 VAL C C 1
ATOM 5070 O O . VAL C 1 124 ? -32.431 4.653 -29.818 1.00 64.88 124 VAL C O 1
ATOM 5074 N N . SER C 1 125 ? -34.626 4.220 -30.121 1.00 64.78 125 SER C N 1
ATOM 5075 C CA . SER C 1 125 ? -35.073 4.944 -28.932 1.00 64.96 125 SER C CA 1
ATOM 5076 C C . SER C 1 125 ? -36.162 4.134 -28.227 1.00 65.03 125 SER C C 1
ATOM 5077 O O . SER C 1 125 ? -36.790 3.261 -28.834 1.00 65.14 125 SER C O 1
ATOM 5080 N N . GLY C 1 126 ? -36.366 4.423 -26.943 1.00 65.12 126 GLY C N 1
ATOM 5081 C CA . GLY C 1 126 ? -37.327 3.693 -26.111 1.00 65.14 126 GLY C CA 1
ATOM 5082 C C . GLY C 1 126 ? -36.722 3.124 -24.835 1.00 65.19 126 GLY C C 1
ATOM 5083 O O . GLY C 1 126 ? -37.449 2.764 -23.900 1.00 65.09 126 GLY C O 1
ATOM 5084 N N . GLY C 1 127 ? -35.395 3.030 -24.799 1.00 65.21 127 GLY C N 1
ATOM 5085 C CA . GLY C 1 127 ? -34.684 2.585 -23.607 1.00 65.21 127 GLY C CA 1
ATOM 5086 C C . GLY C 1 127 ? -34.797 1.091 -23.383 1.00 65.26 127 GLY C C 1
ATOM 5087 O O . GLY C 1 127 ? -35.215 0.347 -24.276 1.00 65.36 127 GLY C O 1
ATOM 5088 N N . THR C 1 128 ? -34.422 0.661 -22.181 1.00 65.20 128 THR C N 1
ATOM 5089 C CA . THR C 1 128 ? -34.417 -0.756 -21.820 1.00 65.27 128 THR C CA 1
ATOM 5090 C C . THR C 1 128 ? -35.833 -1.307 -21.656 1.00 65.30 128 THR C C 1
ATOM 5091 O O . THR C 1 128 ? -36.087 -2.469 -21.968 1.00 65.42 128 THR C O 1
ATOM 5095 N N . LYS C 1 129 ? -36.748 -0.472 -21.171 1.00 65.32 129 LYS C N 1
ATOM 5096 C CA . LYS C 1 129 ? -38.147 -0.868 -21.040 1.00 65.36 129 LYS C CA 1
ATOM 5097 C C . LYS C 1 129 ? -38.774 -1.129 -22.411 1.00 65.30 129 LYS C C 1
ATOM 5098 O O . LYS C 1 129 ? -39.508 -2.108 -22.584 1.00 65.47 129 LYS C O 1
ATOM 5104 N N . GLY C 1 130 ? -38.474 -0.264 -23.380 1.00 65.13 130 GLY C N 1
ATOM 5105 C CA . GLY C 1 130 ? -38.893 -0.481 -24.764 1.00 65.02 130 GLY C CA 1
ATOM 5106 C C . GLY C 1 130 ? -38.223 -1.698 -25.382 1.00 64.89 130 GLY C C 1
ATOM 5107 O O . GLY C 1 130 ? -38.828 -2.407 -26.191 1.00 64.83 130 GLY C O 1
ATOM 5108 N N . ALA C 1 131 ? -36.971 -1.937 -24.997 1.00 64.77 131 ALA C N 1
ATOM 5109 C CA . ALA C 1 131 ? -36.220 -3.094 -25.477 1.00 64.78 131 ALA C CA 1
ATOM 5110 C C . ALA C 1 131 ? -36.871 -4.389 -24.996 1.00 64.70 131 ALA C C 1
ATOM 5111 O O . ALA C 1 131 ? -37.030 -5.336 -25.768 1.00 64.75 131 ALA C O 1
ATOM 5113 N N . GLU C 1 132 ? -37.245 -4.409 -23.719 1.00 64.58 132 GLU C N 1
ATOM 5114 C CA . GLU C 1 132 ? -37.922 -5.556 -23.115 1.00 64.60 132 GLU C CA 1
ATOM 5115 C C . GLU C 1 132 ? -39.279 -5.814 -23.763 1.00 64.36 132 GLU C C 1
ATOM 5116 O O . GLU C 1 132 ? -39.588 -6.945 -24.132 1.00 64.32 132 GLU C O 1
ATOM 5122 N N . ALA C 1 133 ? -40.074 -4.755 -23.912 1.00 64.15 133 ALA C N 1
ATOM 5123 C CA . ALA C 1 133 ? -41.419 -4.865 -24.483 1.00 63.97 133 ALA C CA 1
ATOM 5124 C C . ALA C 1 133 ? -41.424 -5.084 -26.003 1.00 63.81 133 ALA C C 1
ATOM 5125 O O . ALA C 1 133 ? -42.465 -5.400 -26.579 1.00 63.88 133 ALA C O 1
ATOM 5127 N N . GLY C 1 134 ? -40.273 -4.916 -26.650 1.00 63.55 134 GLY C N 1
ATOM 5128 C CA . GLY C 1 134 ? -40.192 -5.020 -28.104 1.00 63.34 134 GLY C CA 1
ATOM 5129 C C . GLY C 1 134 ? -40.892 -3.867 -28.807 1.00 63.13 134 GLY C C 1
ATOM 5130 O O . GLY C 1 134 ? -41.414 -4.036 -29.911 1.00 63.04 134 GLY C O 1
ATOM 5131 N N . THR C 1 135 ? -40.897 -2.697 -28.167 1.00 62.85 135 THR C N 1
ATOM 5132 C CA . THR C 1 135 ? -41.598 -1.520 -28.682 1.00 62.64 135 THR C CA 1
ATOM 5133 C C . THR C 1 135 ? -40.649 -0.375 -29.072 1.00 62.42 135 THR C C 1
ATOM 5134 O O . THR C 1 135 ? -41.082 0.766 -29.247 1.00 62.06 135 THR C O 1
ATOM 5138 N N . LEU C 1 136 ? -39.360 -0.686 -29.215 1.00 62.33 136 LEU C N 1
ATOM 5139 C CA . LEU C 1 136 ? -38.354 0.307 -29.610 1.00 62.21 136 LEU C CA 1
ATOM 5140 C C . LEU C 1 136 ? -38.701 0.994 -30.925 1.00 62.00 136 LEU C C 1
ATOM 5141 O O . LEU C 1 136 ? -39.216 0.356 -31.850 1.00 61.99 136 LEU C O 1
ATOM 5146 N N . THR C 1 137 ? -38.415 2.294 -30.999 1.00 61.74 137 THR C N 1
ATOM 5147 C CA . THR C 1 137 ? -38.458 3.013 -32.266 1.00 61.79 137 THR C CA 1
ATOM 5148 C C . THR C 1 137 ? -37.083 2.890 -32.897 1.00 61.72 137 THR C C 1
ATOM 5149 O O . THR C 1 137 ? -36.075 3.199 -32.262 1.00 61.63 137 THR C O 1
ATOM 5153 N N . ILE C 1 138 ? -37.049 2.417 -34.139 1.00 61.84 138 ILE C N 1
ATOM 5154 C CA . ILE C 1 138 ? -35.798 2.123 -34.822 1.00 62.01 138 ILE C CA 1
ATOM 5155 C C . ILE C 1 138 ? -35.724 2.958 -36.095 1.00 62.06 138 ILE C C 1
ATOM 5156 O O . ILE C 1 138 ? -36.626 2.906 -36.934 1.00 61.95 138 ILE C O 1
ATOM 5161 N N . MET C 1 139 ? -34.650 3.737 -36.217 1.00 62.19 139 MET C N 1
ATOM 5162 C CA . MET C 1 139 ? -34.461 4.652 -37.341 1.00 62.52 139 MET C CA 1
ATOM 5163 C C . MET C 1 139 ? -33.333 4.126 -38.209 1.00 62.43 139 MET C C 1
ATOM 5164 O O . MET C 1 139 ? -32.190 4.057 -37.764 1.00 62.44 139 MET C O 1
ATOM 5169 N N . VAL C 1 140 ? -33.663 3.766 -39.448 1.00 62.40 140 VAL C N 1
ATOM 5170 C CA . VAL C 1 140 ? -32.764 3.000 -40.307 1.00 62.40 140 VAL C CA 1
ATOM 5171 C C . VAL C 1 140 ? -32.246 3.798 -41.509 1.00 62.41 140 VAL C C 1
ATOM 5172 O O . VAL C 1 140 ? -33.013 4.428 -42.237 1.00 62.28 140 VAL C O 1
ATOM 5176 N N . GLY C 1 141 ? -30.929 3.745 -41.704 1.00 62.58 141 GLY C N 1
ATOM 5177 C CA . GLY C 1 141 ? -30.277 4.290 -42.892 1.00 62.59 141 GLY C CA 1
ATOM 5178 C C . GLY C 1 141 ? -29.767 3.139 -43.736 1.00 62.60 141 GLY C C 1
ATOM 5179 O O . GLY C 1 141 ? -28.855 2.425 -43.327 1.00 62.71 141 GLY C O 1
ATOM 5180 N N . ALA C 1 142 ? -30.365 2.947 -44.909 1.00 62.70 142 ALA C N 1
ATOM 5181 C CA . ALA C 1 142 ? -30.028 1.813 -45.777 1.00 62.77 142 ALA C CA 1
ATOM 5182 C C . ALA C 1 142 ? -30.620 1.960 -47.173 1.00 62.85 142 ALA C C 1
ATOM 5183 O O . ALA C 1 142 ? -31.431 2.852 -47.435 1.00 62.86 142 ALA C O 1
ATOM 5185 N N . SER C 1 143 ? -30.208 1.080 -48.076 1.00 63.07 143 SER C N 1
ATOM 5186 C CA . SER C 1 143 ? -30.855 0.973 -49.379 1.00 63.23 143 SER C CA 1
ATOM 5187 C C . SER C 1 143 ? -32.243 0.385 -49.171 1.00 63.44 143 SER C C 1
ATOM 5188 O O . SER C 1 143 ? -32.506 -0.237 -48.143 1.00 63.48 143 SER C O 1
ATOM 5191 N N . GLU C 1 144 ? -33.129 0.581 -50.142 1.00 63.96 144 GLU C N 1
ATOM 5192 C CA . GLU C 1 144 ? -34.471 0.010 -50.070 1.00 63.97 144 GLU C CA 1
ATOM 5193 C C . GLU C 1 144 ? -34.404 -1.515 -49.957 1.00 64.03 144 GLU C C 1
ATOM 5194 O O . GLU C 1 144 ? -35.075 -2.112 -49.115 1.00 64.00 144 GLU C O 1
ATOM 5200 N N . ALA C 1 145 ? -33.571 -2.128 -50.795 1.00 63.99 145 ALA C N 1
ATOM 5201 C CA . ALA C 1 145 ? -33.398 -3.581 -50.811 1.00 63.97 145 ALA C CA 1
ATOM 5202 C C . ALA C 1 145 ? -32.960 -4.140 -49.462 1.00 64.07 145 ALA C C 1
ATOM 5203 O O . ALA C 1 145 ? -33.482 -5.163 -49.009 1.00 64.13 145 ALA C O 1
ATOM 5205 N N . VAL C 1 146 ? -31.997 -3.467 -48.832 1.00 64.11 146 VAL C N 1
ATOM 5206 C CA . VAL C 1 146 ? -31.459 -3.907 -47.550 1.00 64.14 146 VAL C CA 1
ATOM 5207 C C . VAL C 1 146 ? -32.464 -3.696 -46.413 1.00 64.33 146 VAL C C 1
ATOM 5208 O O . VAL C 1 146 ? -32.551 -4.532 -45.509 1.00 64.26 146 VAL C O 1
ATOM 5212 N N . PHE C 1 147 ? -33.225 -2.599 -46.463 1.00 64.44 147 PHE C N 1
ATOM 5213 C CA . PHE C 1 147 ? -34.266 -2.341 -45.460 1.00 64.55 147 PHE C CA 1
ATOM 5214 C C . PHE C 1 147 ? -35.327 -3.438 -45.465 1.00 64.64 147 PHE C C 1
ATOM 5215 O O . PHE C 1 147 ? -35.682 -3.968 -44.416 1.00 64.72 147 PHE C O 1
ATOM 5223 N N . GLU C 1 148 ? -35.831 -3.778 -46.644 1.00 64.71 148 GLU C N 1
ATOM 5224 C CA . GLU C 1 148 ? -36.837 -4.842 -46.760 1.00 64.87 148 GLU C CA 1
ATOM 5225 C C . GLU C 1 148 ? -36.302 -6.194 -46.294 1.00 64.83 148 GLU C C 1
ATOM 5226 O O . GLU C 1 148 ? -37.038 -6.980 -45.702 1.00 64.76 148 GLU C O 1
ATOM 5232 N N . LYS C 1 149 ? -35.016 -6.438 -46.541 1.00 64.96 149 LYS C N 1
ATOM 5233 C CA . LYS C 1 149 ? -34.340 -7.649 -46.073 1.00 64.92 149 LYS C CA 1
ATOM 5234 C C . LYS C 1 149 ? -34.306 -7.754 -44.538 1.00 64.95 149 LYS C C 1
ATOM 5235 O O . LYS C 1 149 ? -34.550 -8.827 -43.985 1.00 64.73 149 LYS C O 1
ATOM 5241 N N . ILE C 1 150 ? -34.019 -6.649 -43.850 1.00 65.01 150 ILE C N 1
ATOM 5242 C CA . ILE C 1 150 ? -33.910 -6.687 -42.383 1.00 64.80 150 ILE C CA 1
ATOM 5243 C C . ILE C 1 150 ? -35.194 -6.302 -41.622 1.00 64.66 150 ILE C C 1
ATOM 5244 O O . ILE C 1 150 ? -35.324 -6.604 -40.433 1.00 64.58 150 ILE C O 1
ATOM 5249 N N . GLN C 1 151 ? -36.136 -5.660 -42.307 1.00 64.65 151 GLN C N 1
ATOM 5250 C CA . GLN C 1 151 ? -37.346 -5.131 -41.669 1.00 64.56 151 GLN C CA 1
ATOM 5251 C C . GLN C 1 151 ? -38.117 -6.143 -40.804 1.00 64.44 151 GLN C C 1
ATOM 5252 O O . GLN C 1 151 ? -38.503 -5.809 -39.681 1.00 64.26 151 GLN C O 1
ATOM 5258 N N . PRO C 1 152 ? -38.360 -7.371 -41.320 1.00 64.26 152 PRO C N 1
ATOM 5259 C CA . PRO C 1 152 ? -39.080 -8.369 -40.513 1.00 64.16 152 PRO C CA 1
ATOM 5260 C C . PRO C 1 152 ? -38.417 -8.703 -39.171 1.00 64.04 152 PRO C C 1
ATOM 5261 O O . PRO C 1 152 ? -39.118 -8.894 -38.175 1.00 64.08 152 PRO C O 1
ATOM 5265 N N . VAL C 1 153 ? -37.087 -8.773 -39.148 1.00 63.96 153 VAL C N 1
ATOM 5266 C CA . VAL C 1 153 ? -36.340 -8.997 -37.904 1.00 63.81 153 VAL C CA 1
ATOM 5267 C C . VAL C 1 153 ? -36.415 -7.753 -36.995 1.00 63.70 153 VAL C C 1
ATOM 5268 O O . VAL C 1 153 ? -36.640 -7.861 -35.788 1.00 63.60 153 VAL C O 1
ATOM 5272 N N . LEU C 1 154 ? -36.233 -6.575 -37.580 1.00 63.52 154 LEU C N 1
ATOM 5273 C CA . LEU C 1 154 ? -36.429 -5.311 -36.857 1.00 63.49 154 LEU C CA 1
ATOM 5274 C C . LEU C 1 154 ? -37.818 -5.225 -36.217 1.00 63.35 154 LEU C C 1
ATOM 5275 O O . LEU C 1 154 ? -37.975 -4.704 -35.110 1.00 63.20 154 LEU C O 1
ATOM 5280 N N . SER C 1 155 ? -38.820 -5.743 -36.922 1.00 63.21 155 SER C N 1
ATOM 5281 C CA . SER C 1 155 ? -40.205 -5.686 -36.462 1.00 63.12 155 SER C CA 1
ATOM 5282 C C . SER C 1 155 ? -40.497 -6.548 -35.233 1.00 62.71 155 SER C C 1
ATOM 5283 O O . SER C 1 155 ? -41.492 -6.317 -34.550 1.00 62.34 155 SER C O 1
ATOM 5286 N N . VAL C 1 156 ? -39.650 -7.535 -34.951 1.00 62.52 156 VAL C N 1
ATOM 5287 C CA . VAL C 1 156 ? -39.792 -8.310 -33.711 1.00 62.56 156 VAL C CA 1
ATOM 5288 C C . VAL C 1 156 ? -39.258 -7.527 -32.506 1.00 62.28 156 VAL C C 1
ATOM 5289 O O . VAL C 1 156 ? -39.898 -7.486 -31.456 1.00 62.38 156 VAL C O 1
ATOM 5293 N N . ILE C 1 157 ? -38.103 -6.890 -32.666 1.00 62.08 157 ILE C N 1
ATOM 5294 C CA . ILE C 1 157 ? -37.460 -6.181 -31.553 1.00 61.82 157 ILE C CA 1
ATOM 5295 C C . ILE C 1 157 ? -37.995 -4.761 -31.336 1.00 61.60 157 ILE C C 1
ATOM 5296 O O . ILE C 1 157 ? -37.845 -4.205 -30.243 1.00 61.46 157 ILE C O 1
ATOM 5301 N N . GLY C 1 158 ? -38.616 -4.180 -32.364 1.00 61.30 158 GLY C N 1
ATOM 5302 C CA . GLY C 1 158 ? -39.155 -2.816 -32.280 1.00 61.13 158 GLY C CA 1
ATOM 5303 C C . GLY C 1 158 ? -40.602 -2.710 -32.725 1.00 60.87 158 GLY C C 1
ATOM 5304 O O . GLY C 1 158 ? -41.172 -3.662 -33.271 1.00 60.58 158 GLY C O 1
ATOM 5305 N N . LYS C 1 159 ? -41.196 -1.545 -32.475 1.00 60.82 159 LYS C N 1
ATOM 5306 C CA . LYS C 1 159 ? -42.562 -1.251 -32.912 1.00 60.80 159 LYS C CA 1
ATOM 5307 C C . LYS C 1 159 ? -42.512 -0.368 -34.157 1.00 60.68 159 LYS C C 1
ATOM 5308 O O . LYS C 1 159 ? -42.718 -0.846 -35.275 1.00 60.70 159 LYS C O 1
ATOM 5314 N N . ASP C 1 160 ? -42.212 0.913 -33.965 1.00 60.53 160 ASP C N 1
ATOM 5315 C CA . ASP C 1 160 ? -42.124 1.850 -35.078 1.00 60.55 160 ASP C CA 1
ATOM 5316 C C . ASP C 1 160 ? -40.754 1.760 -35.745 1.00 60.58 160 ASP C C 1
ATOM 5317 O O . ASP C 1 160 ? -39.753 2.244 -35.212 1.00 60.51 160 ASP C O 1
ATOM 5322 N N . ILE C 1 161 ? -40.722 1.120 -36.909 1.00 60.54 161 ILE C N 1
ATOM 5323 C CA . ILE C 1 161 ? -39.503 0.954 -37.684 1.00 60.52 161 ILE C CA 1
ATOM 5324 C C . ILE C 1 161 ? -39.538 1.953 -38.833 1.00 60.47 161 ILE C C 1
ATOM 5325 O O . ILE C 1 161 ? -40.385 1.867 -39.715 1.00 60.58 161 ILE C O 1
ATOM 5330 N N . TYR C 1 162 ? -38.618 2.913 -38.809 1.00 60.52 162 TYR C N 1
ATOM 5331 C CA . TYR C 1 162 ? -38.541 3.933 -39.848 1.00 60.34 162 TYR C CA 1
ATOM 5332 C C . TYR C 1 162 ? -37.382 3.689 -40.806 1.00 60.16 162 TYR C C 1
ATOM 5333 O O . TYR C 1 162 ? -36.238 3.495 -40.380 1.00 60.12 162 TYR C O 1
ATOM 5342 N N . HIS C 1 163 ? -37.691 3.697 -42.100 1.00 59.87 163 HIS C N 1
ATOM 5343 C CA . HIS C 1 163 ? -36.676 3.771 -43.136 1.00 59.68 163 HIS C CA 1
ATOM 5344 C C . HIS C 1 163 ? -36.476 5.241 -43.447 1.00 59.47 163 HIS C C 1
ATOM 5345 O O . HIS C 1 163 ? -37.161 5.800 -44.302 1.00 59.47 163 HIS C O 1
ATOM 5352 N N . VAL C 1 164 ? -35.535 5.861 -42.736 1.00 59.16 164 VAL C N 1
ATOM 5353 C CA . VAL C 1 164 ? -35.402 7.325 -42.712 1.00 58.84 164 VAL C CA 1
ATOM 5354 C C . VAL C 1 164 ? -34.596 7.876 -43.886 1.00 58.45 164 VAL C C 1
ATOM 5355 O O . VAL C 1 164 ? -34.599 9.077 -44.146 1.00 58.72 164 VAL C O 1
ATOM 5359 N N . GLY C 1 165 ? -33.893 7.002 -44.587 1.00 57.99 165 GLY C N 1
ATOM 5360 C CA . GLY C 1 165 ? -33.083 7.422 -45.723 1.00 57.75 165 GLY C CA 1
ATOM 5361 C C . GLY C 1 165 ? -32.010 6.399 -45.989 1.00 57.48 165 GLY C C 1
ATOM 5362 O O . GLY C 1 165 ? -32.102 5.262 -45.522 1.00 57.33 165 GLY C O 1
ATOM 5363 N N . ASP C 1 166 ? -30.982 6.802 -46.727 1.00 57.20 166 ASP C N 1
ATOM 5364 C CA . ASP C 1 166 ? -29.869 5.901 -47.013 1.00 56.98 166 ASP C CA 1
ATOM 5365 C C . ASP C 1 166 ? -28.871 5.891 -45.849 1.00 56.69 166 ASP C C 1
ATOM 5366 O O . ASP C 1 166 ? -29.118 6.490 -44.802 1.00 56.85 166 ASP C O 1
ATOM 5371 N N . THR C 1 167 ? -27.751 5.199 -46.041 1.00 56.10 167 THR C N 1
ATOM 5372 C CA . THR C 1 167 ? -26.733 5.018 -45.008 1.00 55.46 167 THR C CA 1
ATOM 5373 C C . THR C 1 167 ? -26.340 6.318 -44.283 1.00 55.07 167 THR C C 1
ATOM 5374 O O . THR C 1 167 ? -26.031 7.328 -44.921 1.00 55.65 167 THR C O 1
ATOM 5378 N N . GLY C 1 168 ? -26.365 6.278 -42.949 1.00 53.98 168 GLY C N 1
ATOM 5379 C CA . GLY C 1 168 ? -25.999 7.432 -42.110 1.00 53.02 168 GLY C CA 1
ATOM 5380 C C . GLY C 1 168 ? -27.094 8.431 -41.787 1.00 52.18 168 GLY C C 1
ATOM 5381 O O . GLY C 1 168 ? -27.155 9.010 -40.696 1.00 52.13 168 GLY C O 1
ATOM 5382 N N . ALA C 1 169 ? -27.886 8.747 -42.794 1.00 50.94 169 ALA C N 1
ATOM 5383 C CA . ALA C 1 169 ? -29.063 9.595 -42.598 1.00 49.93 169 ALA C CA 1
ATOM 5384 C C . ALA C 1 169 ? -29.880 9.095 -41.390 1.00 48.73 169 ALA C C 1
ATOM 5385 O O . ALA C 1 169 ? -30.602 9.855 -40.743 1.00 48.24 169 ALA C O 1
ATOM 5387 N N . GLY C 1 170 ? -29.762 7.806 -41.099 1.00 47.27 170 GLY C N 1
ATOM 5388 C CA . GLY C 1 170 ? -30.301 7.246 -39.855 1.00 46.49 170 GLY C CA 1
ATOM 5389 C C . GLY C 1 170 ? -29.647 7.786 -38.580 1.00 45.41 170 GLY C C 1
ATOM 5390 O O . GLY C 1 170 ? -30.337 8.164 -37.626 1.00 44.72 170 GLY C O 1
ATOM 5391 N N . ASP C 1 171 ? -28.315 7.809 -38.568 1.00 44.57 171 ASP C N 1
ATOM 5392 C CA . ASP C 1 171 ? -27.538 8.489 -37.521 1.00 43.95 171 ASP C CA 1
ATOM 5393 C C . ASP C 1 171 ? -27.939 9.952 -37.412 1.00 43.20 171 ASP C C 1
ATOM 5394 O O . ASP C 1 171 ? -28.162 10.456 -36.314 1.00 42.86 171 ASP C O 1
ATOM 5399 N N . ALA C 1 172 ? -28.036 10.606 -38.567 1.00 42.79 172 ALA C N 1
ATOM 5400 C CA . ALA C 1 172 ? -28.340 12.030 -38.650 1.00 42.53 172 ALA C CA 1
ATOM 5401 C C . ALA C 1 172 ? -29.675 12.404 -37.992 1.00 42.06 172 ALA C C 1
ATOM 5402 O O . ALA C 1 172 ? -29.755 13.375 -37.239 1.00 41.76 172 ALA C O 1
ATOM 5404 N N . VAL C 1 173 ? -30.724 11.639 -38.276 1.00 41.61 173 VAL C N 1
ATOM 5405 C CA . VAL C 1 173 ? -32.061 12.031 -37.828 1.00 41.65 173 VAL C CA 1
ATOM 5406 C C . VAL C 1 173 ? -32.238 11.831 -36.304 1.00 41.65 173 VAL C C 1
ATOM 5407 O O . VAL C 1 173 ? -32.853 12.655 -35.629 1.00 41.80 173 VAL C O 1
ATOM 5411 N N . LYS C 1 174 ? -31.666 10.752 -35.771 1.00 41.82 174 LYS C N 1
ATOM 5412 C CA . LYS C 1 174 ? -31.568 10.522 -34.327 1.00 41.35 174 LYS C CA 1
ATOM 5413 C C . LYS C 1 174 ? -30.813 11.657 -33.622 1.00 40.89 174 LYS C C 1
ATOM 5414 O O . LYS C 1 174 ? -31.253 12.177 -32.591 1.00 40.07 174 LYS C O 1
ATOM 5420 N N . ILE C 1 175 ? -29.667 12.028 -34.180 1.00 40.26 175 ILE C N 1
ATOM 5421 C CA . ILE C 1 175 ? -28.884 13.135 -33.637 1.00 40.10 175 ILE C CA 1
ATOM 5422 C C . ILE C 1 175 ? -29.664 14.444 -33.614 1.00 39.83 175 ILE C C 1
ATOM 5423 O O . ILE C 1 175 ? -29.617 15.191 -32.626 1.00 39.34 175 ILE C O 1
ATOM 5428 N N . VAL C 1 176 ? -30.384 14.719 -34.700 1.00 39.81 176 VAL C N 1
ATOM 5429 C CA . VAL C 1 176 ? -31.194 15.937 -34.784 1.00 39.79 176 VAL C CA 1
ATOM 5430 C C . VAL C 1 176 ? -32.349 15.894 -33.786 1.00 39.74 176 VAL C C 1
ATOM 5431 O O . VAL C 1 176 ? -32.634 16.890 -33.138 1.00 40.03 176 VAL C O 1
ATOM 5435 N N . ASN C 1 177 ? -33.016 14.747 -33.665 1.00 39.81 177 ASN C N 1
ATOM 5436 C CA . ASN C 1 177 ? -34.123 14.633 -32.712 1.00 39.87 177 ASN C CA 1
ATOM 5437 C C . ASN C 1 177 ? -33.678 14.867 -31.271 1.00 39.90 177 ASN C C 1
ATOM 5438 O O . ASN C 1 177 ? -34.299 15.648 -30.550 1.00 39.68 177 ASN C O 1
ATOM 5443 N N . ASN C 1 178 ? -32.604 14.181 -30.874 1.00 40.15 178 ASN C N 1
ATOM 5444 C CA . ASN C 1 178 ? -32.107 14.199 -29.494 1.00 40.31 178 ASN C CA 1
ATOM 5445 C C . ASN C 1 178 ? -31.464 15.524 -29.101 1.00 40.57 178 ASN C C 1
ATOM 5446 O O . ASN C 1 178 ? -31.466 15.906 -27.944 1.00 41.25 178 ASN C O 1
ATOM 5451 N N . LEU C 1 179 ? -30.882 16.200 -30.072 1.00 40.70 179 LEU C N 1
ATOM 5452 C CA . LEU C 1 179 ? -30.436 17.595 -29.931 1.00 40.57 179 LEU C CA 1
ATOM 5453 C C . LEU C 1 179 ? -31.588 18.498 -29.518 1.00 40.59 179 LEU C C 1
ATOM 5454 O O . LEU C 1 179 ? -31.455 19.321 -28.610 1.00 40.91 179 LEU C O 1
ATOM 5459 N N . LEU C 1 180 ? -32.725 18.340 -30.194 1.00 40.33 180 LEU C N 1
ATOM 5460 C CA . LEU C 1 180 ? -33.914 19.130 -29.899 1.00 39.99 180 LEU C CA 1
ATOM 5461 C C . LEU C 1 180 ? -34.488 18.796 -28.529 1.00 39.88 180 LEU C C 1
ATOM 5462 O O . LEU C 1 180 ? -34.851 19.691 -27.780 1.00 39.71 180 LEU C O 1
ATOM 5467 N N . LEU C 1 181 ? -34.546 17.509 -28.193 1.00 39.62 181 LEU C N 1
ATOM 5468 C CA . LEU C 1 181 ? -34.953 17.098 -26.845 1.00 39.56 181 LEU C CA 1
ATOM 5469 C C . LEU C 1 181 ? -34.124 17.804 -25.756 1.00 39.47 181 LEU C C 1
ATOM 5470 O O . LEU C 1 181 ? -34.684 18.362 -24.810 1.00 39.13 181 LEU C O 1
ATOM 5475 N N . GLY C 1 182 ? -32.799 17.746 -25.903 1.00 39.34 182 GLY C N 1
ATOM 5476 C CA . GLY C 1 182 ? -31.867 18.349 -24.951 1.00 39.38 182 GLY C CA 1
ATOM 5477 C C . GLY C 1 182 ? -31.989 19.868 -24.853 1.00 39.29 182 GLY C C 1
ATOM 5478 O O . GLY C 1 182 ? -31.973 20.433 -23.752 1.00 39.18 182 GLY C O 1
ATOM 5479 N N . CYS C 1 183 ? -32.084 20.528 -25.999 1.00 39.12 183 CYS C N 1
ATOM 5480 C CA . CYS C 1 183 ? -32.256 21.979 -26.029 1.00 39.43 183 CYS C CA 1
ATOM 5481 C C . CYS C 1 183 ? -33.575 22.387 -25.393 1.00 39.24 183 CYS C C 1
ATOM 5482 O O . CYS C 1 183 ? -33.630 23.340 -24.626 1.00 39.23 183 CYS C O 1
ATOM 5485 N N . ASN C 1 184 ? -34.639 21.660 -25.728 1.00 39.32 184 ASN C N 1
ATOM 5486 C CA . ASN C 1 184 ? -35.965 21.988 -25.226 1.00 39.31 184 ASN C CA 1
ATOM 5487 C C . ASN C 1 184 ? -36.016 21.844 -23.710 1.00 39.39 184 ASN C C 1
ATOM 5488 O O . ASN C 1 184 ? -36.645 22.670 -23.033 1.00 39.37 184 ASN C O 1
ATOM 5493 N N . MET C 1 185 ? -35.320 20.837 -23.186 1.00 39.19 185 MET C N 1
ATOM 5494 C CA . MET C 1 185 ? -35.232 20.630 -21.747 1.00 39.31 185 MET C CA 1
ATOM 5495 C C . MET C 1 185 ? -34.411 21.715 -21.055 1.00 39.14 185 MET C C 1
ATOM 5496 O O . MET C 1 185 ? -34.806 22.224 -20.022 1.00 39.24 185 MET C O 1
ATOM 5501 N N . ALA C 1 186 ? -33.248 22.035 -21.603 1.00 39.15 186 ALA C N 1
ATOM 5502 C CA . ALA C 1 186 ? -32.408 23.086 -21.042 1.00 39.15 186 ALA C CA 1
ATOM 5503 C C . ALA C 1 186 ? -33.175 24.414 -20.972 1.00 38.98 186 ALA C C 1
ATOM 5504 O O . ALA C 1 186 ? -33.086 25.137 -19.987 1.00 39.06 186 ALA C O 1
ATOM 5506 N N . SER C 1 187 ? -33.933 24.718 -22.015 1.00 39.12 187 SER C N 1
ATOM 5507 C CA . SER C 1 187 ? -34.741 25.924 -22.052 1.00 39.20 187 SER C CA 1
ATOM 5508 C C . SER C 1 187 ? -35.841 25.881 -20.986 1.00 39.57 187 SER C C 1
ATOM 5509 O O . SER C 1 187 ? -36.097 26.879 -20.285 1.00 39.53 187 SER C O 1
ATOM 5512 N N . LEU C 1 188 ? -36.488 24.719 -20.867 1.00 39.42 188 LEU C N 1
ATOM 5513 C CA . LEU C 1 188 ? -37.542 24.505 -19.886 1.00 39.23 188 LEU C CA 1
ATOM 5514 C C . LEU C 1 188 ? -37.020 24.708 -18.454 1.00 39.39 188 LEU C C 1
ATOM 5515 O O . LEU C 1 188 ? -37.695 25.296 -17.616 1.00 39.02 188 LEU C O 1
ATOM 5520 N N . ALA C 1 189 ? -35.826 24.186 -18.181 1.00 39.57 189 ALA C N 1
ATOM 5521 C CA . ALA C 1 189 ? -35.218 24.273 -16.851 1.00 39.60 189 ALA C CA 1
ATOM 5522 C C . ALA C 1 189 ? -35.152 25.722 -16.353 1.00 39.69 189 ALA C C 1
ATOM 5523 O O . ALA C 1 189 ? -35.675 26.031 -15.283 1.00 39.81 189 ALA C O 1
ATOM 5525 N N . GLU C 1 190 ? -34.521 26.607 -17.121 1.00 39.42 190 GLU C N 1
ATOM 5526 C CA . GLU C 1 190 ? -34.410 28.006 -16.704 1.00 39.64 190 GLU C CA 1
ATOM 5527 C C . GLU C 1 190 ? -35.771 28.714 -16.679 1.00 39.43 190 GLU C C 1
ATOM 5528 O O . GLU C 1 190 ? -36.008 29.542 -15.811 1.00 39.35 190 GLU C O 1
ATOM 5534 N N . ALA C 1 191 ? -36.660 28.358 -17.609 1.00 39.50 191 ALA C N 1
ATOM 5535 C CA . ALA C 1 191 ? -37.988 28.955 -17.711 1.00 39.53 191 ALA C CA 1
ATOM 5536 C C . ALA C 1 191 ? -38.830 28.705 -16.476 1.00 39.76 191 ALA C C 1
ATOM 5537 O O . ALA C 1 191 ? -39.508 29.614 -15.978 1.00 39.79 191 ALA C O 1
ATOM 5539 N N . LEU C 1 192 ? -38.785 27.472 -15.978 1.00 39.68 192 LEU C N 1
ATOM 5540 C CA . LEU C 1 192 ? -39.569 27.088 -14.813 1.00 39.32 192 LEU C CA 1
ATOM 5541 C C . LEU C 1 192 ? -39.080 27.781 -13.542 1.00 39.54 192 LEU C C 1
ATOM 5542 O O . LEU C 1 192 ? -39.887 28.171 -12.677 1.00 39.41 192 LEU C O 1
ATOM 5547 N N . VAL C 1 193 ? -37.758 27.910 -13.416 1.00 39.32 193 VAL C N 1
ATOM 5548 C CA . VAL C 1 193 ? -37.159 28.614 -12.291 1.00 39.04 193 VAL C CA 1
ATOM 5549 C C . VAL C 1 193 ? -37.544 30.111 -12.304 1.00 39.24 193 VAL C C 1
ATOM 5550 O O . VAL C 1 193 ? -37.863 30.684 -11.263 1.00 39.33 193 VAL C O 1
ATOM 5554 N N . LEU C 1 194 ? -37.520 30.725 -13.481 1.00 39.16 194 LEU C N 1
ATOM 5555 C CA . LEU C 1 194 ? -37.992 32.097 -13.656 1.00 39.08 194 LEU C CA 1
ATOM 5556 C C . LEU C 1 194 ? -39.448 32.257 -13.209 1.00 39.31 194 LEU C C 1
ATOM 5557 O O . LEU C 1 194 ? -39.800 33.226 -12.518 1.00 39.38 194 LEU C O 1
ATOM 5562 N N . GLY C 1 195 ? -40.291 31.326 -13.652 1.00 39.44 195 GLY C N 1
ATOM 5563 C CA . GLY C 1 195 ? -41.719 31.369 -13.377 1.00 39.60 195 GLY C CA 1
ATOM 5564 C C . GLY C 1 195 ? -42.014 31.282 -11.894 1.00 39.64 195 GLY C C 1
ATOM 5565 O O . GLY C 1 195 ? -42.811 32.054 -11.369 1.00 39.67 195 GLY C O 1
ATOM 5566 N N . VAL C 1 196 ? -41.352 30.357 -11.219 1.00 39.96 196 VAL C N 1
ATOM 5567 C CA . VAL C 1 196 ? -41.491 30.214 -9.769 1.00 40.25 196 VAL C CA 1
ATOM 5568 C C . VAL C 1 196 ? -40.999 31.460 -9.063 1.00 40.80 196 VAL C C 1
ATOM 5569 O O . VAL C 1 196 ? -41.681 31.986 -8.200 1.00 41.06 196 VAL C O 1
ATOM 5573 N N . LYS C 1 197 ? -39.843 31.969 -9.457 1.00 41.59 197 LYS C N 1
ATOM 5574 C CA . LYS C 1 197 ? -39.354 33.229 -8.901 1.00 41.71 197 LYS C CA 1
ATOM 5575 C C . LYS C 1 197 ? -40.370 34.386 -9.070 1.00 41.73 197 LYS C C 1
ATOM 5576 O O . LYS C 1 197 ? -40.468 35.257 -8.212 1.00 41.83 197 LYS C O 1
ATOM 5582 N N . CYS C 1 198 ? -41.108 34.396 -10.174 1.00 41.84 198 CYS C N 1
ATOM 5583 C CA . CYS C 1 198 ? -42.143 35.413 -10.420 1.00 42.01 198 CYS C CA 1
ATOM 5584 C C . CYS C 1 198 ? -43.504 35.046 -9.817 1.00 42.15 198 CYS C C 1
ATOM 5585 O O . CYS C 1 198 ? -44.521 35.723 -10.055 1.00 41.77 198 CYS C O 1
ATOM 5588 N N . GLY C 1 199 ? -43.521 33.982 -9.014 1.00 42.38 199 GLY C N 1
ATOM 5589 C CA . GLY C 1 199 ? -44.687 33.651 -8.204 1.00 42.37 199 GLY C CA 1
ATOM 5590 C C . GLY C 1 199 ? -45.665 32.675 -8.831 1.00 42.44 199 GLY C C 1
ATOM 5591 O O . GLY C 1 199 ? -46.813 32.585 -8.391 1.00 42.53 199 GLY C O 1
ATOM 5592 N N . LEU C 1 200 ? -45.225 31.948 -9.853 1.00 42.48 200 LEU C N 1
ATOM 5593 C CA . LEU C 1 200 ? -46.050 30.915 -10.466 1.00 42.77 200 LEU C CA 1
ATOM 5594 C C . LEU C 1 200 ? -45.839 29.563 -9.804 1.00 43.03 200 LEU C C 1
ATOM 5595 O O . LEU C 1 200 ? -44.711 29.196 -9.475 1.00 42.92 200 LEU C O 1
ATOM 5600 N N . LYS C 1 201 ? -46.926 28.814 -9.621 1.00 43.52 201 LYS C N 1
ATOM 5601 C CA . LYS C 1 201 ? -46.825 27.405 -9.240 1.00 43.95 201 LYS C CA 1
ATOM 5602 C C . LYS C 1 201 ? -46.433 26.610 -10.475 1.00 44.26 201 LYS C C 1
ATOM 5603 O O . LYS C 1 201 ? -46.866 26.913 -11.581 1.00 44.97 201 LYS C O 1
ATOM 5609 N N . PRO C 1 202 ? -45.609 25.581 -10.291 1.00 44.50 202 PRO C N 1
ATOM 5610 C CA . PRO C 1 202 ? -45.323 24.640 -11.366 1.00 44.46 202 PRO C CA 1
ATOM 5611 C C . PRO C 1 202 ? -46.560 24.034 -12.029 1.00 44.41 202 PRO C C 1
ATOM 5612 O O . PRO C 1 202 ? -46.599 23.905 -13.246 1.00 44.39 202 PRO C O 1
ATOM 5616 N N . GLU C 1 203 ? -47.532 23.627 -11.227 1.00 44.34 203 GLU C N 1
ATOM 5617 C CA . GLU C 1 203 ? -48.817 23.160 -11.731 1.00 44.62 203 GLU C CA 1
ATOM 5618 C C . GLU C 1 203 ? -49.419 24.156 -12.726 1.00 44.21 203 GLU C C 1
ATOM 5619 O O . GLU C 1 203 ? -49.881 23.777 -13.804 1.00 43.81 203 GLU C O 1
ATOM 5625 N N . THR C 1 204 ? -49.425 25.429 -12.339 1.00 43.95 204 THR C N 1
ATOM 5626 C CA . THR C 1 204 ? -50.037 26.480 -13.147 1.00 44.22 204 THR C CA 1
ATOM 5627 C C . THR C 1 204 ? -49.357 26.571 -14.508 1.00 44.47 204 THR C C 1
ATOM 5628 O O . THR C 1 204 ? -50.016 26.576 -15.555 1.00 43.92 204 THR C O 1
ATOM 5632 N N . MET C 1 205 ? -48.030 26.621 -14.473 1.00 44.99 205 MET C N 1
ATOM 5633 C CA . MET C 1 205 ? -47.225 26.632 -15.686 1.00 45.44 205 MET C CA 1
ATOM 5634 C C . MET C 1 205 ? -47.469 25.382 -16.530 1.00 46.31 205 MET C C 1
ATOM 5635 O O . MET C 1 205 ? -47.613 25.468 -17.757 1.00 46.43 205 MET C O 1
ATOM 5640 N N . GLN C 1 206 ? -47.552 24.224 -15.889 1.00 47.40 206 GLN C N 1
ATOM 5641 C CA . GLN C 1 206 ? -47.886 23.013 -16.621 1.00 47.88 206 GLN C CA 1
ATOM 5642 C C . GLN C 1 206 ? -49.222 23.130 -17.373 1.00 47.94 206 GLN C C 1
ATOM 5643 O O . GLN C 1 206 ? -49.287 22.807 -18.561 1.00 47.67 206 GLN C O 1
ATOM 5649 N N . GLU C 1 207 ? -50.275 23.578 -16.681 1.00 48.23 207 GLU C N 1
ATOM 5650 C CA . GLU C 1 207 ? -51.613 23.766 -17.292 1.00 47.94 207 GLU C CA 1
ATOM 5651 C C . GLU C 1 207 ? -51.513 24.676 -18.514 1.00 47.62 207 GLU C C 1
ATOM 5652 O O . GLU C 1 207 ? -51.813 24.269 -19.642 1.00 47.51 207 GLU C O 1
ATOM 5658 N N . ILE C 1 208 ? -51.071 25.909 -18.270 1.00 46.79 208 ILE C N 1
ATOM 5659 C CA . ILE C 1 208 ? -51.121 26.964 -19.271 1.00 46.96 208 ILE C CA 1
ATOM 5660 C C . ILE C 1 208 ? -50.174 26.703 -20.429 1.00 46.90 208 ILE C C 1
ATOM 5661 O O . ILE C 1 208 ? -50.587 26.722 -21.598 1.00 46.78 208 ILE C O 1
ATOM 5666 N N . ILE C 1 209 ? -48.908 26.463 -20.105 1.00 46.92 209 ILE C N 1
ATOM 5667 C CA . ILE C 1 209 ? -47.903 26.285 -21.143 1.00 47.10 209 ILE C CA 1
ATOM 5668 C C . ILE C 1 209 ? -48.174 25.011 -21.927 1.00 46.85 209 ILE C C 1
ATOM 5669 O O . ILE C 1 209 ? -48.029 24.993 -23.154 1.00 46.97 209 ILE C O 1
ATOM 5674 N N . GLY C 1 210 ? -48.605 23.964 -21.223 1.00 46.77 210 GLY C N 1
ATOM 5675 C CA . GLY C 1 210 ? -49.018 22.713 -21.857 1.00 46.62 210 GLY C CA 1
ATOM 5676 C C . GLY C 1 210 ? -50.094 22.907 -22.922 1.00 46.60 210 GLY C C 1
ATOM 5677 O O . GLY C 1 210 ? -50.178 22.135 -23.872 1.00 46.83 210 GLY C O 1
ATOM 5678 N N . LYS C 1 211 ? -50.916 23.943 -22.761 1.00 46.60 211 LYS C N 1
ATOM 5679 C CA . LYS C 1 211 ? -51.991 24.259 -23.699 1.00 46.60 211 LYS C CA 1
ATOM 5680 C C . LYS C 1 211 ? -51.653 25.448 -24.593 1.00 46.16 211 LYS C C 1
ATOM 5681 O O . LYS C 1 211 ? -52.552 26.046 -25.191 1.00 46.41 211 LYS C O 1
ATOM 5687 N N . SER C 1 212 ? -50.380 25.816 -24.673 1.00 45.56 212 SER C N 1
ATOM 5688 C CA . SER C 1 212 ? -49.992 26.997 -25.441 1.00 45.17 212 SER C CA 1
ATOM 5689 C C . SER C 1 212 ? -48.709 26.751 -26.242 1.00 44.71 212 SER C C 1
ATOM 5690 O O . SER C 1 212 ? -48.179 25.629 -26.303 1.00 44.58 212 SER C O 1
ATOM 5693 N N . SER C 1 213 ? -48.215 27.814 -26.852 1.00 43.61 213 SER C N 1
ATOM 5694 C CA . SER C 1 213 ? -47.181 27.704 -27.871 1.00 43.30 213 SER C CA 1
ATOM 5695 C C . SER C 1 213 ? -45.776 27.374 -27.351 1.00 42.98 213 SER C C 1
ATOM 5696 O O . SER C 1 213 ? -44.882 27.054 -28.136 1.00 42.82 213 SER C O 1
ATOM 5699 N N . GLY C 1 214 ? -45.578 27.445 -26.039 1.00 42.84 214 GLY C N 1
ATOM 5700 C CA . GLY C 1 214 ? -44.303 27.078 -25.437 1.00 42.85 214 GLY C CA 1
ATOM 5701 C C . GLY C 1 214 ? -44.094 25.575 -25.280 1.00 42.82 214 GLY C C 1
ATOM 5702 O O . GLY C 1 214 ? -42.997 25.125 -24.930 1.00 42.89 214 GLY C O 1
ATOM 5703 N N . ARG C 1 215 ? -45.128 24.790 -25.546 1.00 42.62 215 ARG C N 1
ATOM 5704 C CA . ARG C 1 215 ? -45.112 23.387 -25.187 1.00 42.83 215 ARG C CA 1
ATOM 5705 C C . ARG C 1 215 ? -44.150 22.564 -26.033 1.00 42.33 215 ARG C C 1
ATOM 5706 O O . ARG C 1 215 ? -43.895 22.869 -27.201 1.00 41.64 215 ARG C O 1
ATOM 5714 N N . SER C 1 216 ? -43.653 21.496 -25.426 1.00 42.26 216 SER C N 1
ATOM 5715 C CA . SER C 1 216 ? -42.792 20.554 -26.107 1.00 42.35 216 SER C CA 1
ATOM 5716 C C . SER C 1 216 ? -42.980 19.183 -25.484 1.00 42.38 216 SER C C 1
ATOM 5717 O O . SER C 1 216 ? -43.476 19.067 -24.361 1.00 41.82 216 SER C O 1
ATOM 5720 N N . TYR C 1 217 ? -42.576 18.147 -26.212 1.00 42.67 217 TYR C N 1
ATOM 5721 C CA . TYR C 1 217 ? -42.558 16.811 -25.650 1.00 42.90 217 TYR C CA 1
ATOM 5722 C C . TYR C 1 217 ? -41.673 16.741 -24.404 1.00 42.74 217 TYR C C 1
ATOM 5723 O O . TYR C 1 217 ? -42.022 16.067 -23.432 1.00 42.50 217 TYR C O 1
ATOM 5732 N N . ALA C 1 218 ? -40.543 17.442 -24.429 1.00 42.90 218 ALA C N 1
ATOM 5733 C CA . ALA C 1 218 ? -39.684 17.568 -23.244 1.00 43.39 218 ALA C CA 1
ATOM 5734 C C . ALA C 1 218 ? -40.491 17.911 -21.994 1.00 43.57 218 ALA C C 1
ATOM 5735 O O . ALA C 1 218 ? -40.405 17.218 -20.976 1.00 43.42 218 ALA C O 1
ATOM 5737 N N . MET C 1 219 ? -41.286 18.970 -22.080 1.00 44.38 219 MET C N 1
ATOM 5738 C CA . MET C 1 219 ? -42.096 19.393 -20.946 1.00 44.93 219 MET C CA 1
ATOM 5739 C C . MET C 1 219 ? -43.132 18.352 -20.581 1.00 44.55 219 MET C C 1
ATOM 5740 O O . MET C 1 219 ? -43.337 18.053 -19.414 1.00 44.29 219 MET C O 1
ATOM 5745 N N . GLU C 1 220 ? -43.785 17.798 -21.580 1.00 44.75 220 GLU C N 1
ATOM 5746 C CA . GLU C 1 220 ? -44.858 16.870 -21.311 1.00 45.30 220 GLU C CA 1
ATOM 5747 C C . GLU C 1 220 ? -44.343 15.536 -20.737 1.00 44.60 220 GLU C C 1
ATOM 5748 O O . GLU C 1 220 ? -45.023 14.923 -19.930 1.00 44.55 220 GLU C O 1
ATOM 5754 N N . ALA C 1 221 ? -43.142 15.109 -21.123 1.00 44.18 221 ALA C N 1
ATOM 5755 C CA . ALA C 1 221 ? -42.547 13.889 -20.568 1.00 44.06 221 ALA C CA 1
ATOM 5756 C C . ALA C 1 221 ? -41.992 14.071 -19.146 1.00 43.90 221 ALA C C 1
ATOM 5757 O O . ALA C 1 221 ? -42.068 13.157 -18.324 1.00 43.72 221 ALA C O 1
ATOM 5759 N N . LYS C 1 222 ? -41.438 15.241 -18.848 1.00 43.93 222 LYS C N 1
ATOM 5760 C CA . LYS C 1 222 ? -40.604 15.385 -17.651 1.00 44.35 222 LYS C CA 1
ATOM 5761 C C . LYS C 1 222 ? -41.243 16.134 -16.501 1.00 44.63 222 LYS C C 1
ATOM 5762 O O . LYS C 1 222 ? -40.947 15.855 -15.345 1.00 44.30 222 LYS C O 1
ATOM 5768 N N . MET C 1 223 ? -42.113 17.077 -16.817 1.00 45.68 223 MET C N 1
ATOM 5769 C CA . MET C 1 223 ? -42.630 18.004 -15.823 1.00 46.13 223 MET C CA 1
ATOM 5770 C C . MET C 1 223 ? -43.291 17.302 -14.635 1.00 46.29 223 MET C C 1
ATOM 5771 O O . MET C 1 223 ? -42.882 17.454 -13.486 1.00 46.09 223 MET C O 1
ATOM 5776 N N . GLU C 1 224 ? -44.326 16.541 -14.915 1.00 46.47 224 GLU C N 1
ATOM 5777 C CA . GLU C 1 224 ? -45.103 15.941 -13.846 1.00 47.03 224 GLU C CA 1
ATOM 5778 C C . GLU C 1 224 ? -44.384 14.751 -13.197 1.00 46.57 224 GLU C C 1
ATOM 5779 O O . GLU C 1 224 ? -44.314 14.641 -11.969 1.00 46.29 224 GLU C O 1
ATOM 5785 N N . LYS C 1 225 ? -43.819 13.881 -14.029 1.00 46.22 225 LYS C N 1
ATOM 5786 C CA . LYS C 1 225 ? -43.218 12.643 -13.542 1.00 45.80 225 LYS C CA 1
ATOM 5787 C C . LYS C 1 225 ? -41.918 12.850 -12.757 1.00 45.00 225 LYS C C 1
ATOM 5788 O O . LYS C 1 225 ? -41.685 12.160 -11.772 1.00 44.91 225 LYS C O 1
ATOM 5794 N N . PHE C 1 226 ? -41.081 13.795 -13.189 1.00 44.00 226 PHE C N 1
ATOM 5795 C CA . PHE C 1 226 ? -39.750 13.983 -12.602 1.00 43.45 226 PHE C CA 1
ATOM 5796 C C . PHE C 1 226 ? -39.602 15.304 -11.849 1.00 42.87 226 PHE C C 1
ATOM 5797 O O . PHE C 1 226 ? -39.214 15.314 -10.678 1.00 42.50 226 PHE C O 1
ATOM 5805 N N . ILE C 1 227 ? -39.890 16.413 -12.526 1.00 42.52 227 ILE C N 1
ATOM 5806 C CA . ILE C 1 227 ? -39.625 17.740 -11.967 1.00 42.70 227 ILE C CA 1
ATOM 5807 C C . ILE C 1 227 ? -40.540 18.002 -10.782 1.00 42.57 227 ILE C C 1
ATOM 5808 O O . ILE C 1 227 ? -40.076 18.272 -9.685 1.00 42.61 227 ILE C O 1
ATOM 5813 N N . MET C 1 228 ? -41.839 17.886 -10.990 1.00 42.73 228 MET C N 1
ATOM 5814 C CA . MET C 1 228 ? -42.798 18.169 -9.926 1.00 43.05 228 MET C CA 1
ATOM 5815 C C . MET C 1 228 ? -42.723 17.164 -8.792 1.00 43.08 228 MET C C 1
ATOM 5816 O O . MET C 1 228 ? -42.864 17.520 -7.625 1.00 43.70 228 MET C O 1
ATOM 5821 N N . SER C 1 229 ? -42.475 15.909 -9.135 1.00 42.97 229 SER C N 1
ATOM 5822 C CA . SER C 1 229 ? -42.334 14.867 -8.137 1.00 42.91 229 SER C CA 1
ATOM 5823 C C . SER C 1 229 ? -41.042 15.054 -7.344 1.00 42.89 229 SER C C 1
ATOM 5824 O O . SER C 1 229 ? -40.973 14.698 -6.178 1.00 42.92 229 SER C O 1
ATOM 5827 N N . GLY C 1 230 ? -40.014 15.596 -7.991 1.00 42.84 230 GLY C N 1
ATOM 5828 C CA . GLY C 1 230 ? -38.678 15.644 -7.400 1.00 42.90 230 GLY C CA 1
ATOM 5829 C C . GLY C 1 230 ? -37.946 14.303 -7.405 1.00 42.81 230 GLY C C 1
ATOM 5830 O O . GLY C 1 230 ? -36.851 14.198 -6.861 1.00 42.98 230 GLY C O 1
ATOM 5831 N N . ASP C 1 231 ? -38.543 13.282 -8.018 1.00 42.89 231 ASP C N 1
ATOM 5832 C CA . ASP C 1 231 ? -37.909 11.970 -8.168 1.00 42.72 231 ASP C CA 1
ATOM 5833 C C . ASP C 1 231 ? -37.286 11.875 -9.551 1.00 42.60 231 ASP C C 1
ATOM 5834 O O . ASP C 1 231 ? -37.995 11.715 -10.552 1.00 42.45 231 ASP C O 1
ATOM 5839 N N . PHE C 1 232 ? -35.961 11.986 -9.601 1.00 42.59 232 PHE C N 1
ATOM 5840 C CA . PHE C 1 232 ? -35.227 12.014 -10.870 1.00 42.39 232 PHE C CA 1
ATOM 5841 C C . PHE C 1 232 ? -34.555 10.676 -11.160 1.00 42.39 232 PHE C C 1
ATOM 5842 O O . PHE C 1 232 ? -33.694 10.584 -12.035 1.00 42.45 232 PHE C O 1
ATOM 5850 N N . ALA C 1 233 ? -34.963 9.636 -10.433 1.00 42.41 233 ALA C N 1
ATOM 5851 C CA . ALA C 1 233 ? -34.484 8.281 -10.700 1.00 42.59 233 ALA C CA 1
ATOM 5852 C C . ALA C 1 233 ? -35.058 7.772 -12.017 1.00 42.71 233 ALA C C 1
ATOM 5853 O O . ALA C 1 233 ? -36.214 8.046 -12.349 1.00 42.84 233 ALA C O 1
ATOM 5855 N N . GLY C 1 234 ? -34.238 7.029 -12.759 1.00 42.85 234 GLY C N 1
ATOM 5856 C CA . GLY C 1 234 ? -34.663 6.423 -14.008 1.00 42.55 234 GLY C CA 1
ATOM 5857 C C . GLY C 1 234 ? -34.745 7.454 -15.107 1.00 42.64 234 GLY C C 1
ATOM 5858 O O . GLY C 1 234 ? -33.963 8.405 -15.126 1.00 42.39 234 GLY C O 1
ATOM 5859 N N . GLY C 1 235 ? -35.706 7.254 -16.008 1.00 42.42 235 GLY C N 1
ATOM 5860 C CA . GLY C 1 235 ? -35.892 8.094 -17.169 1.00 42.34 235 GLY C CA 1
ATOM 5861 C C . GLY C 1 235 ? -34.738 7.954 -18.135 1.00 42.40 235 GLY C C 1
ATOM 5862 O O . GLY C 1 235 ? -34.279 6.842 -18.407 1.00 42.57 235 GLY C O 1
ATOM 5863 N N . PHE C 1 236 ? -34.269 9.088 -18.640 1.00 42.38 236 PHE C N 1
ATOM 5864 C CA . PHE C 1 236 ? -33.210 9.122 -19.636 1.00 42.12 236 PHE C CA 1
ATOM 5865 C C . PHE C 1 236 ? -31.997 9.851 -19.057 1.00 41.64 236 PHE C C 1
ATOM 5866 O O . PHE C 1 236 ? -32.036 11.078 -18.882 1.00 41.33 236 PHE C O 1
ATOM 5874 N N . ALA C 1 237 ? -30.935 9.090 -18.771 1.00 40.70 237 ALA C N 1
ATOM 5875 C CA . ALA C 1 237 ? -29.792 9.580 -17.989 1.00 40.71 237 ALA C CA 1
ATOM 5876 C C . ALA C 1 237 ? -29.204 10.874 -18.540 1.00 40.38 237 ALA C C 1
ATOM 5877 O O . ALA C 1 237 ? -29.044 11.038 -19.749 1.00 40.24 237 ALA C O 1
ATOM 5879 N N . MET C 1 238 ? -28.897 11.801 -17.639 1.00 40.27 238 MET C N 1
ATOM 5880 C CA . MET C 1 238 ? -28.291 13.073 -18.025 1.00 40.37 238 MET C CA 1
ATOM 5881 C C . MET C 1 238 ? -26.989 12.877 -18.809 1.00 40.36 238 MET C C 1
ATOM 5882 O O . MET C 1 238 ? -26.683 13.661 -19.708 1.00 40.46 238 MET C O 1
ATOM 5887 N N . ASP C 1 239 ? -26.218 11.845 -18.455 1.00 40.29 239 ASP C N 1
ATOM 5888 C CA . ASP C 1 239 ? -24.991 11.515 -19.176 1.00 40.19 239 ASP C CA 1
ATOM 5889 C C . ASP C 1 239 ? -25.271 11.183 -20.640 1.00 40.31 239 ASP C C 1
ATOM 5890 O O . ASP C 1 239 ? -24.498 11.565 -21.528 1.00 40.43 239 ASP C O 1
ATOM 5895 N N . LEU C 1 240 ? -26.373 10.476 -20.889 1.00 40.24 240 LEU C N 1
ATOM 5896 C CA . LEU C 1 240 ? -26.727 10.026 -22.237 1.00 40.05 240 LEU C CA 1
ATOM 5897 C C . LEU C 1 240 ? -27.225 11.186 -23.081 1.00 40.03 240 LEU C C 1
ATOM 5898 O O . LEU C 1 240 ? -26.877 11.291 -24.245 1.00 40.21 240 LEU C O 1
ATOM 5903 N N . GLN C 1 241 ? -28.040 12.046 -22.491 1.00 40.03 241 GLN C N 1
ATOM 5904 C CA . GLN C 1 241 ? -28.481 13.259 -23.166 1.00 40.33 241 GLN C CA 1
ATOM 5905 C C . GLN C 1 241 ? -27.308 14.189 -23.520 1.00 40.27 241 GLN C C 1
ATOM 5906 O O . GLN C 1 241 ? -27.290 14.789 -24.579 1.00 40.05 241 GLN C O 1
ATOM 5912 N N . HIS C 1 242 ? -26.350 14.300 -22.613 1.00 40.45 242 HIS C N 1
ATOM 5913 C CA . HIS C 1 242 ? -25.128 15.060 -22.838 1.00 40.42 242 HIS C CA 1
ATOM 5914 C C . HIS C 1 242 ? -24.263 14.452 -23.953 1.00 40.56 242 HIS C C 1
ATOM 5915 O O . HIS C 1 242 ? -23.706 15.170 -24.798 1.00 40.28 242 HIS C O 1
ATOM 5922 N N . LYS C 1 243 ? -24.136 13.125 -23.936 1.00 40.86 243 LYS C N 1
ATOM 5923 C CA . LYS C 1 243 ? -23.451 12.411 -24.997 1.00 40.89 243 LYS C CA 1
ATOM 5924 C C . LYS C 1 243 ? -24.080 12.754 -26.356 1.00 40.71 243 LYS C C 1
ATOM 5925 O O . LYS C 1 243 ? -23.370 13.070 -27.321 1.00 40.96 243 LYS C O 1
ATOM 5931 N N . ASP C 1 244 ? -25.407 12.689 -26.414 1.00 40.25 244 ASP C N 1
ATOM 5932 C CA . ASP C 1 244 ? -26.151 12.972 -27.624 1.00 40.32 244 ASP C CA 1
ATOM 5933 C C . ASP C 1 244 ? -25.892 14.392 -28.115 1.00 40.09 244 ASP C C 1
ATOM 5934 O O . ASP C 1 244 ? -25.693 14.611 -29.308 1.00 39.94 244 ASP C O 1
ATOM 5939 N N . LEU C 1 245 ? -25.900 15.357 -27.200 1.00 39.72 245 LEU C N 1
ATOM 5940 C CA . LEU C 1 245 ? -25.603 16.739 -27.577 1.00 39.75 245 LEU C CA 1
ATOM 5941 C C . LEU C 1 245 ? -24.185 16.863 -28.151 1.00 39.81 245 LEU C C 1
ATOM 5942 O O . LEU C 1 245 ? -23.966 17.610 -29.131 1.00 39.87 245 LEU C O 1
ATOM 5947 N N . GLY C 1 246 ? -23.247 16.101 -27.575 1.00 39.46 246 GLY C N 1
ATOM 5948 C CA . GLY C 1 246 ? -21.872 16.036 -28.074 1.00 39.13 246 GLY C CA 1
ATOM 5949 C C . GLY C 1 246 ? -21.776 15.531 -29.499 1.00 38.91 246 GLY C C 1
ATOM 5950 O O . GLY C 1 246 ? -20.999 16.073 -30.304 1.00 38.54 246 GLY C O 1
ATOM 5951 N N . LEU C 1 247 ? -22.564 14.496 -29.807 1.00 38.86 247 LEU C N 1
ATOM 5952 C CA . LEU C 1 247 ? -22.625 13.934 -31.162 1.00 38.82 247 LEU C CA 1
ATOM 5953 C C . LEU C 1 247 ? -23.162 14.949 -32.167 1.00 38.26 247 LEU C C 1
ATOM 5954 O O . LEU C 1 247 ? -22.689 15.017 -33.295 1.00 37.89 247 LEU C O 1
ATOM 5959 N N . ALA C 1 248 ? -24.148 15.740 -31.746 1.00 37.97 248 ALA C N 1
ATOM 5960 C CA . ALA C 1 248 ? -24.646 16.858 -32.564 1.00 37.95 248 ALA C CA 1
ATOM 5961 C C . ALA C 1 248 ? -23.531 17.854 -32.877 1.00 37.61 248 ALA C C 1
ATOM 5962 O O . ALA C 1 248 ? -23.347 18.239 -34.020 1.00 37.97 248 ALA C O 1
ATOM 5964 N N . LEU C 1 249 ? -22.773 18.239 -31.858 1.00 37.94 249 LEU C N 1
ATOM 5965 C CA . LEU C 1 249 ? -21.678 19.196 -32.015 1.00 38.24 249 LEU C CA 1
ATOM 5966 C C . LEU C 1 249 ? -20.579 18.632 -32.917 1.00 38.33 249 LEU C C 1
ATOM 5967 O O . LEU C 1 249 ? -19.982 19.361 -33.697 1.00 37.82 249 LEU C O 1
ATOM 5972 N N . GLU C 1 250 ? -20.328 17.332 -32.813 1.00 39.01 250 GLU C N 1
ATOM 5973 C CA . GLU C 1 250 ? -19.385 16.659 -33.706 1.00 39.54 250 GLU C CA 1
ATOM 5974 C C . GLU C 1 250 ? -19.875 16.777 -35.147 1.00 39.37 250 GLU C C 1
ATOM 5975 O O . GLU C 1 250 ? -19.109 17.134 -36.039 1.00 39.41 250 GLU C O 1
ATOM 5981 N N . ALA C 1 251 ? -21.160 16.493 -35.362 1.00 39.36 251 ALA C N 1
ATOM 5982 C CA . ALA C 1 251 ? -21.752 16.591 -36.691 1.00 39.63 251 ALA C CA 1
ATOM 5983 C C . ALA C 1 251 ? -21.726 18.037 -37.219 1.00 39.64 251 ALA C C 1
ATOM 5984 O O . ALA C 1 251 ? -21.455 18.271 -38.406 1.00 39.25 251 ALA C O 1
ATOM 5986 N N . GLY C 1 252 ? -21.986 18.999 -36.336 1.00 40.17 252 GLY C N 1
ATOM 5987 C CA . GLY C 1 252 ? -21.902 20.428 -36.700 1.00 40.57 252 GLY C CA 1
ATOM 5988 C C . GLY C 1 252 ? -20.498 20.827 -37.145 1.00 40.91 252 GLY C C 1
ATOM 5989 O O . GLY C 1 252 ? -20.330 21.530 -38.145 1.00 40.91 252 GLY C O 1
ATOM 5990 N N . LYS C 1 253 ? -19.489 20.364 -36.405 1.00 41.53 253 LYS C N 1
ATOM 5991 C CA . LYS C 1 253 ? -18.092 20.631 -36.749 1.00 42.05 253 LYS C CA 1
ATOM 5992 C C . LYS C 1 253 ? -17.710 20.000 -38.090 1.00 42.34 253 LYS C C 1
ATOM 5993 O O . LYS C 1 253 ? -17.083 20.649 -38.932 1.00 42.41 253 LYS C O 1
ATOM 5999 N N . GLU C 1 254 ? -18.092 18.741 -38.281 1.00 42.51 254 GLU C N 1
ATOM 6000 C CA . GLU C 1 254 ? -17.813 18.031 -39.521 1.00 43.17 254 GLU C CA 1
ATOM 6001 C C . GLU C 1 254 ? -18.541 18.618 -40.742 1.00 42.67 254 GLU C C 1
ATOM 6002 O O . GLU C 1 254 ? -18.028 18.555 -41.849 1.00 42.55 254 GLU C O 1
ATOM 6008 N N . GLY C 1 255 ? -19.726 19.176 -40.534 1.00 42.39 255 GLY C N 1
ATOM 6009 C CA . GLY C 1 255 ? -20.504 19.769 -41.622 1.00 42.25 255 GLY C CA 1
ATOM 6010 C C . GLY C 1 255 ? -20.415 21.276 -41.719 1.00 42.02 255 GLY C C 1
ATOM 6011 O O . GLY C 1 255 ? -21.052 21.859 -42.579 1.00 42.34 255 GLY C O 1
ATOM 6012 N N . ASN C 1 256 ? -19.622 21.902 -40.852 1.00 41.78 256 ASN C N 1
ATOM 6013 C CA . ASN C 1 256 ? -19.535 23.367 -40.758 1.00 41.49 256 ASN C CA 1
ATOM 6014 C C . ASN C 1 256 ? -20.891 24.032 -40.614 1.00 41.09 256 ASN C C 1
ATOM 6015 O O . ASN C 1 256 ? -21.249 24.915 -41.397 1.00 41.22 256 ASN C O 1
ATOM 6020 N N . VAL C 1 257 ? -21.637 23.582 -39.610 1.00 40.51 257 VAL C N 1
ATOM 6021 C CA . VAL C 1 257 ? -22.930 24.138 -39.275 1.00 39.89 257 VAL C CA 1
ATOM 6022 C C . VAL C 1 257 ? -22.836 24.594 -37.833 1.00 39.56 257 VAL C C 1
ATOM 6023 O O . VAL C 1 257 ? -22.697 23.758 -36.947 1.00 39.22 257 VAL C O 1
ATOM 6027 N N . PRO C 1 258 ? -22.899 25.922 -37.596 1.00 39.02 258 PRO C N 1
ATOM 6028 C CA . PRO C 1 258 ? -22.975 26.434 -36.228 1.00 39.04 258 PRO C CA 1
ATOM 6029 C C . PRO C 1 258 ? -24.217 25.949 -35.443 1.00 38.83 258 PRO C C 1
ATOM 6030 O O . PRO C 1 258 ? -25.319 25.843 -35.988 1.00 38.74 258 PRO C O 1
ATOM 6034 N N . LEU C 1 259 ? -24.013 25.675 -34.162 1.00 38.61 259 LEU C N 1
ATOM 6035 C CA . LEU C 1 259 ? -25.013 25.093 -33.294 1.00 38.48 259 LEU C CA 1
ATOM 6036 C C . LEU C 1 259 ? -24.912 25.781 -31.932 1.00 38.49 259 LEU C C 1
ATOM 6037 O O . LEU C 1 259 ? -24.588 25.147 -30.920 1.00 38.24 259 LEU C O 1
ATOM 6042 N N . PRO C 1 260 ? -25.187 27.096 -31.898 1.00 38.65 260 PRO C N 1
ATOM 6043 C CA . PRO C 1 260 ? -25.104 27.846 -30.655 1.00 38.55 260 PRO C CA 1
ATOM 6044 C C . PRO C 1 260 ? -26.060 27.395 -29.526 1.00 38.62 260 PRO C C 1
ATOM 6045 O O . PRO C 1 260 ? -25.663 27.324 -28.361 1.00 38.65 260 PRO C O 1
ATOM 6049 N N . MET C 1 261 ? -27.307 27.104 -29.850 1.00 38.76 261 MET C N 1
ATOM 6050 C CA . MET C 1 261 ? -28.243 26.616 -28.833 1.00 38.71 261 MET C CA 1
ATOM 6051 C C . MET C 1 261 ? -27.806 25.276 -28.273 1.00 38.75 261 MET C C 1
ATOM 6052 O O . MET C 1 261 ? -27.845 25.064 -27.052 1.00 38.64 261 MET C O 1
ATOM 6057 N N . THR C 1 262 ? -27.407 24.373 -29.170 1.00 38.71 262 THR C N 1
ATOM 6058 C CA . THR C 1 262 ? -26.932 23.049 -28.791 1.00 38.60 262 THR C CA 1
ATOM 6059 C C . THR C 1 262 ? -25.707 23.172 -27.903 1.00 38.62 262 THR C C 1
ATOM 6060 O O . THR C 1 262 ? -25.601 22.501 -26.874 1.00 38.85 262 THR C O 1
ATOM 6064 N N . ALA C 1 263 ? -24.787 24.036 -28.319 1.00 38.46 263 ALA C N 1
ATOM 6065 C CA . ALA C 1 263 ? -23.540 24.291 -27.599 1.00 38.38 263 ALA C CA 1
ATOM 6066 C C . ALA C 1 263 ? -23.786 24.768 -26.180 1.00 38.30 263 ALA C C 1
ATOM 6067 O O . ALA C 1 263 ? -23.112 24.323 -25.238 1.00 37.44 263 ALA C O 1
ATOM 6069 N N . MET C 1 264 ? -24.744 25.686 -26.029 1.00 38.68 264 MET C N 1
ATOM 6070 C CA A MET C 1 264 ? -25.102 26.197 -24.703 0.50 38.41 264 MET C CA 1
ATOM 6071 C CA B MET C 1 264 ? -25.118 26.194 -24.708 0.50 38.63 264 MET C CA 1
ATOM 6072 C C . MET C 1 264 ? -25.803 25.122 -23.862 1.00 38.37 264 MET C C 1
ATOM 6073 O O . MET C 1 264 ? -25.468 24.948 -22.701 1.00 38.46 264 MET C O 1
ATOM 6082 N N . ALA C 1 265 ? -26.749 24.391 -24.452 1.00 38.05 265 ALA C N 1
ATOM 6083 C CA . ALA C 1 265 ? -27.406 23.259 -23.755 1.00 38.04 265 ALA C CA 1
ATOM 6084 C C . ALA C 1 265 ? -26.368 22.259 -23.242 1.00 37.94 265 ALA C C 1
ATOM 6085 O O . ALA C 1 265 ? -26.420 21.809 -22.087 1.00 38.43 265 ALA C O 1
ATOM 6087 N N . THR C 1 266 ? -25.384 21.952 -24.074 1.00 38.08 266 THR C N 1
ATOM 6088 C CA . THR C 1 266 ? -24.329 21.014 -23.679 1.00 38.02 266 THR C CA 1
ATOM 6089 C C . THR C 1 266 ? -23.611 21.456 -22.396 1.00 37.79 266 THR C C 1
ATOM 6090 O O . THR C 1 266 ? -23.366 20.654 -21.493 1.00 37.92 266 THR C O 1
ATOM 6094 N N . GLN C 1 267 ? -23.292 22.738 -22.305 1.00 37.88 267 GLN C N 1
ATOM 6095 C CA . GLN C 1 267 ? -22.563 23.249 -21.151 1.00 38.07 267 GLN C CA 1
ATOM 6096 C C . GLN C 1 267 ? -23.431 23.324 -19.890 1.00 38.11 267 GLN C C 1
ATOM 6097 O O . GLN C 1 267 ? -22.936 23.116 -18.773 1.00 37.72 267 GLN C O 1
ATOM 6103 N N . ILE C 1 268 ? -24.726 23.586 -20.076 1.00 38.19 268 ILE C N 1
ATOM 6104 C CA . ILE C 1 268 ? -25.677 23.557 -18.959 1.00 38.22 268 ILE C CA 1
ATOM 6105 C C . ILE C 1 268 ? -25.789 22.131 -18.399 1.00 38.56 268 ILE C C 1
ATOM 6106 O O . ILE C 1 268 ? -25.686 21.928 -17.196 1.00 38.81 268 ILE C O 1
ATOM 6111 N N . PHE C 1 269 ? -25.957 21.140 -19.268 1.00 38.90 269 PHE C N 1
ATOM 6112 C CA . PHE C 1 269 ? -25.949 19.738 -18.824 1.00 38.98 269 PHE C CA 1
ATOM 6113 C C . PHE C 1 269 ? -24.627 19.340 -18.206 1.00 38.94 269 PHE C C 1
ATOM 6114 O O . PHE C 1 269 ? -24.614 18.521 -17.308 1.00 38.97 269 PHE C O 1
ATOM 6122 N N . GLU C 1 270 ? -23.516 19.902 -18.688 1.00 39.07 270 GLU C N 1
ATOM 6123 C CA . GLU C 1 270 ? -22.216 19.647 -18.067 1.00 38.77 270 GLU C CA 1
ATOM 6124 C C . GLU C 1 270 ? -22.198 20.126 -16.623 1.00 38.53 270 GLU C C 1
ATOM 6125 O O . GLU C 1 270 ? -21.595 19.468 -15.753 1.00 38.58 270 GLU C O 1
ATOM 6131 N N . GLY C 1 271 ? -22.854 21.259 -16.369 1.00 38.29 271 GLY C N 1
ATOM 6132 C CA . GLY C 1 271 ? -23.045 21.755 -15.013 1.00 38.41 271 GLY C CA 1
ATOM 6133 C C . GLY C 1 271 ? -23.720 20.728 -14.108 1.00 38.23 271 GLY C C 1
ATOM 6134 O O . GLY C 1 271 ? -23.281 20.491 -12.990 1.00 37.97 271 GLY C O 1
ATOM 6135 N N . GLY C 1 272 ? -24.782 20.112 -14.606 1.00 38.32 272 GLY C N 1
ATOM 6136 C CA . GLY C 1 272 ? -25.477 19.069 -13.873 1.00 38.60 272 GLY C CA 1
ATOM 6137 C C . GLY C 1 272 ? -24.583 17.894 -13.585 1.00 38.55 272 GLY C C 1
ATOM 6138 O O . GLY C 1 272 ? -24.583 17.363 -12.490 1.00 38.64 272 GLY C O 1
ATOM 6139 N N . ARG C 1 273 ? -23.801 17.497 -14.575 1.00 38.94 273 ARG C N 1
ATOM 6140 C CA . ARG C 1 273 ? -22.827 16.425 -14.389 1.00 39.34 273 ARG C CA 1
ATOM 6141 C C . ARG C 1 273 ? -21.758 16.795 -13.368 1.00 38.91 273 ARG C C 1
ATOM 6142 O O . ARG C 1 273 ? -21.359 15.958 -12.567 1.00 38.73 273 ARG C O 1
ATOM 6150 N N . ALA C 1 274 ? -21.320 18.054 -13.388 1.00 38.98 274 ALA C N 1
ATOM 6151 C CA . ALA C 1 274 ? -20.383 18.572 -12.391 1.00 39.06 274 ALA C CA 1
ATOM 6152 C C . ALA C 1 274 ? -20.947 18.471 -10.968 1.00 39.14 274 ALA C C 1
ATOM 6153 O O . ALA C 1 274 ? -20.199 18.279 -10.011 1.00 38.66 274 ALA C O 1
ATOM 6155 N N . MET C 1 275 ? -22.271 18.584 -10.851 1.00 39.30 275 MET C N 1
ATOM 6156 C CA . MET C 1 275 ? -22.971 18.448 -9.579 1.00 39.69 275 MET C CA 1
ATOM 6157 C C . MET C 1 275 ? -23.276 16.988 -9.184 1.00 39.61 275 MET C C 1
ATOM 6158 O O . MET C 1 275 ? -23.909 16.738 -8.154 1.00 39.43 275 MET C O 1
ATOM 6163 N N . GLY C 1 276 ? -22.818 16.031 -9.981 1.00 39.68 276 GLY C N 1
ATOM 6164 C CA . GLY C 1 276 ? -23.016 14.614 -9.674 1.00 39.77 276 GLY C CA 1
ATOM 6165 C C . GLY C 1 276 ? -24.363 14.061 -10.105 1.00 39.86 276 GLY C C 1
ATOM 6166 O O . GLY C 1 276 ? -24.786 13.024 -9.618 1.00 40.10 276 GLY C O 1
ATOM 6167 N N . LEU C 1 277 ? -25.027 14.723 -11.043 1.00 40.14 277 LEU C N 1
ATOM 6168 C CA . LEU C 1 277 ? -26.394 14.359 -11.441 1.00 40.06 277 LEU C CA 1
ATOM 6169 C C . LEU C 1 277 ? -26.454 13.497 -12.703 1.00 40.11 277 LEU C C 1
ATOM 6170 O O . LEU C 1 277 ? -27.537 13.227 -13.216 1.00 40.04 277 LEU C O 1
ATOM 6175 N N . GLY C 1 278 ? -25.299 13.052 -13.191 1.00 40.26 278 GLY C N 1
ATOM 6176 C CA . GLY C 1 278 ? -25.202 12.343 -14.468 1.00 40.58 278 GLY C CA 1
ATOM 6177 C C . GLY C 1 278 ? -26.058 11.098 -14.618 1.00 40.71 278 GLY C C 1
ATOM 6178 O O . GLY C 1 278 ? -26.501 10.775 -15.721 1.00 40.45 278 GLY C O 1
ATOM 6179 N N . ARG C 1 279 ? -26.289 10.396 -13.506 1.00 41.59 279 ARG C N 1
ATOM 6180 C CA . ARG C 1 279 ? -27.078 9.162 -13.525 1.00 42.09 279 ARG C CA 1
ATOM 6181 C C . ARG C 1 279 ? -28.574 9.410 -13.356 1.00 41.53 279 ARG C C 1
ATOM 6182 O O . ARG C 1 279 ? -29.389 8.519 -13.585 1.00 41.62 279 ARG C O 1
ATOM 6190 N N . GLU C 1 280 ? -28.942 10.627 -12.981 1.00 40.80 280 GLU C N 1
ATOM 6191 C CA . GLU C 1 280 ? -30.352 10.981 -12.846 1.00 40.93 280 GLU C CA 1
ATOM 6192 C C . GLU C 1 280 ? -30.963 11.303 -14.204 1.00 40.40 280 GLU C C 1
ATOM 6193 O O . GLU C 1 280 ? -30.255 11.602 -15.158 1.00 39.90 280 GLU C O 1
ATOM 6199 N N . ASP C 1 281 ? -32.286 11.243 -14.292 1.00 40.35 281 ASP C N 1
ATOM 6200 C CA . ASP C 1 281 ? -32.947 11.672 -15.504 1.00 40.48 281 ASP C CA 1
ATOM 6201 C C . ASP C 1 281 ? -32.444 13.077 -15.848 1.00 40.39 281 ASP C C 1
ATOM 6202 O O . ASP C 1 281 ? -32.177 13.899 -14.958 1.00 39.65 281 ASP C O 1
ATOM 6207 N N . MET C 1 282 ? -32.304 13.316 -17.146 1.00 40.38 282 MET C N 1
ATOM 6208 C CA . MET C 1 282 ? -31.806 14.581 -17.680 1.00 41.16 282 MET C CA 1
ATOM 6209 C C . MET C 1 282 ? -32.528 15.839 -17.161 1.00 40.60 282 MET C C 1
ATOM 6210 O O . MET C 1 282 ? -31.914 16.900 -17.052 1.00 40.57 282 MET C O 1
ATOM 6215 N N . SER C 1 283 ? -33.810 15.722 -16.818 1.00 40.56 283 SER C N 1
ATOM 6216 C CA . SER C 1 283 ? -34.581 16.866 -16.289 1.00 40.75 283 SER C CA 1
ATOM 6217 C C . SER C 1 283 ? -34.055 17.402 -14.946 1.00 40.68 283 SER C C 1
ATOM 6218 O O . SER C 1 283 ? -34.345 18.551 -14.580 1.00 40.66 283 SER C O 1
ATOM 6221 N N . ALA C 1 284 ? -33.278 16.577 -14.234 1.00 40.36 284 ALA C N 1
ATOM 6222 C CA . ALA C 1 284 ? -32.567 17.005 -13.023 1.00 40.33 284 ALA C CA 1
ATOM 6223 C C . ALA C 1 284 ? -31.610 18.178 -13.260 1.00 40.18 284 ALA C C 1
ATOM 6224 O O . ALA C 1 284 ? -31.148 18.800 -12.298 1.00 40.30 284 ALA C O 1
ATOM 6226 N N . VAL C 1 285 ? -31.304 18.465 -14.527 1.00 40.21 285 VAL C N 1
ATOM 6227 C CA . VAL C 1 285 ? -30.540 19.657 -14.911 1.00 40.25 285 VAL C CA 1
ATOM 6228 C C . VAL C 1 285 ? -31.139 20.944 -14.331 1.00 40.26 285 VAL C C 1
ATOM 6229 O O . VAL C 1 285 ? -30.420 21.899 -14.099 1.00 40.84 285 VAL C O 1
ATOM 6233 N N . ILE C 1 286 ? -32.443 20.961 -14.083 1.00 40.22 286 ILE C N 1
ATOM 6234 C CA . ILE C 1 286 ? -33.078 22.068 -13.357 1.00 40.43 286 ILE C CA 1
ATOM 6235 C C . ILE C 1 286 ? -32.405 22.377 -12.000 1.00 40.71 286 ILE C C 1
ATOM 6236 O O . ILE C 1 286 ? -32.404 23.528 -11.562 1.00 40.71 286 ILE C O 1
ATOM 6241 N N . LYS C 1 287 ? -31.833 21.360 -11.352 1.00 40.95 287 LYS C N 1
ATOM 6242 C CA . LYS C 1 287 ? -31.127 21.545 -10.061 1.00 41.21 287 LYS C CA 1
ATOM 6243 C C . LYS C 1 287 ? -29.930 22.487 -10.171 1.00 41.20 287 LYS C C 1
ATOM 6244 O O . LYS C 1 287 ? -29.525 23.089 -9.187 1.00 40.81 287 LYS C O 1
ATOM 6250 N N . VAL C 1 288 ? -29.364 22.600 -11.368 1.00 41.47 288 VAL C N 1
ATOM 6251 C CA . VAL C 1 288 ? -28.308 23.571 -11.625 1.00 41.57 288 VAL C CA 1
ATOM 6252 C C . VAL C 1 288 ? -28.795 24.951 -11.213 1.00 41.78 288 VAL C C 1
ATOM 6253 O O . VAL C 1 288 ? -28.169 25.633 -10.390 1.00 41.84 288 VAL C O 1
ATOM 6257 N N . TRP C 1 289 ? -29.935 25.347 -11.768 1.00 41.79 289 TRP C N 1
ATOM 6258 C CA . TRP C 1 289 ? -30.495 26.659 -11.463 1.00 42.00 289 TRP C CA 1
ATOM 6259 C C . TRP C 1 289 ? -31.096 26.758 -10.049 1.00 42.17 289 TRP C C 1
ATOM 6260 O O . TRP C 1 289 ? -31.035 27.827 -9.417 1.00 41.93 289 TRP C O 1
ATOM 6271 N N . GLU C 1 290 ? -31.649 25.656 -9.542 1.00 41.95 290 GLU C N 1
ATOM 6272 C CA . GLU C 1 290 ? -32.207 25.659 -8.189 1.00 42.44 290 GLU C CA 1
ATOM 6273 C C . GLU C 1 290 ? -31.114 25.930 -7.153 1.00 42.30 290 GLU C C 1
ATOM 6274 O O . GLU C 1 290 ? -31.252 26.822 -6.315 1.00 42.45 290 GLU C O 1
ATOM 6280 N N . GLN C 1 291 ? -30.017 25.189 -7.237 1.00 42.17 291 GLN C N 1
ATOM 6281 C CA . GLN C 1 291 ? -28.910 25.369 -6.309 1.00 42.56 291 GLN C CA 1
ATOM 6282 C C . GLN C 1 291 ? -28.332 26.791 -6.331 1.00 42.57 291 GLN C C 1
ATOM 6283 O O . GLN C 1 291 ? -27.987 27.343 -5.277 1.00 43.24 291 GLN C O 1
ATOM 6289 N N . MET C 1 292 ? -28.192 27.363 -7.517 1.00 42.39 292 MET C N 1
ATOM 6290 C CA . MET C 1 292 ? -27.538 28.660 -7.670 1.00 42.66 292 MET C CA 1
ATOM 6291 C C . MET C 1 292 ? -28.425 29.811 -7.175 1.00 43.09 292 MET C C 1
ATOM 6292 O O . MET C 1 292 ? -27.914 30.804 -6.653 1.00 43.03 292 MET C O 1
ATOM 6297 N N . THR C 1 293 ? -29.744 29.664 -7.342 1.00 43.29 293 THR C N 1
ATOM 6298 C CA . THR C 1 293 ? -30.704 30.729 -7.047 1.00 43.62 293 THR C CA 1
ATOM 6299 C C . THR C 1 293 ? -31.389 30.586 -5.693 1.00 44.38 293 THR C C 1
ATOM 6300 O O . THR C 1 293 ? -31.812 31.583 -5.114 1.00 44.50 293 THR C O 1
ATOM 6304 N N . GLY C 1 294 ? -31.501 29.355 -5.191 1.00 44.82 294 GLY C N 1
ATOM 6305 C CA . GLY C 1 294 ? -32.297 29.077 -3.993 1.00 44.92 294 GLY C CA 1
ATOM 6306 C C . GLY C 1 294 ? -33.779 28.889 -4.290 1.00 45.21 294 GLY C C 1
ATOM 6307 O O . GLY C 1 294 ? -34.567 28.668 -3.372 1.00 45.26 294 GLY C O 1
ATOM 6308 N N . VAL C 1 295 ? -34.157 28.978 -5.569 1.00 45.77 295 VAL C N 1
ATOM 6309 C CA . VAL C 1 295 ? -35.542 28.765 -6.009 1.00 46.32 295 VAL C CA 1
ATOM 6310 C C . VAL C 1 295 ? -35.852 27.263 -6.076 1.00 46.84 295 VAL C C 1
ATOM 6311 O O . VAL C 1 295 ? -35.108 26.482 -6.649 1.00 46.97 295 VAL C O 1
ATOM 6315 N N . SER C 1 296 ? -36.950 26.866 -5.454 1.00 47.66 296 SER C N 1
ATOM 6316 C CA . SER C 1 296 ? -37.386 25.486 -5.465 1.00 48.17 296 SER C CA 1
ATOM 6317 C C . SER C 1 296 ? -38.538 25.319 -6.445 1.00 48.79 296 SER C C 1
ATOM 6318 O O . SER C 1 296 ? -39.586 25.948 -6.296 1.00 48.70 296 SER C O 1
ATOM 6321 N N . VAL C 1 297 ? -38.320 24.486 -7.455 1.00 49.63 297 VAL C N 1
ATOM 6322 C CA . VAL C 1 297 ? -39.346 24.116 -8.411 1.00 50.50 297 VAL C CA 1
ATOM 6323 C C . VAL C 1 297 ? -39.806 22.697 -8.071 1.00 51.69 297 VAL C C 1
ATOM 6324 O O . VAL C 1 297 ? -40.992 22.452 -7.846 1.00 51.55 297 VAL C O 1
ATOM 6328 N N . SER C 1 298 ? -38.838 21.784 -7.979 1.00 53.27 298 SER C N 1
ATOM 6329 C CA . SER C 1 298 ? -39.089 20.335 -7.904 1.00 54.44 298 SER C CA 1
ATOM 6330 C C . SER C 1 298 ? -40.065 19.827 -6.838 1.00 55.61 298 SER C C 1
ATOM 6331 O O . SER C 1 298 ? -40.404 18.638 -6.841 1.00 56.31 298 SER C O 1
ATOM 6334 N N . GLY C 1 299 ? -40.520 20.698 -5.936 1.00 56.69 299 GLY C N 1
ATOM 6335 C CA . GLY C 1 299 ? -41.643 20.363 -5.066 1.00 57.13 299 GLY C CA 1
ATOM 6336 C C . GLY C 1 299 ? -42.937 20.256 -5.865 1.00 58.23 299 GLY C C 1
ATOM 6337 O O . GLY C 1 299 ? -43.037 20.788 -6.990 1.00 57.95 299 GLY C O 1
ATOM 6338 N N . GLY C 1 300 ? -43.931 19.573 -5.278 1.00 59.34 300 GLY C N 1
ATOM 6339 C CA . GLY C 1 300 ? -45.229 19.345 -5.924 1.00 59.46 300 GLY C CA 1
ATOM 6340 C C . GLY C 1 300 ? -45.774 20.572 -6.636 1.00 60.60 300 GLY C C 1
ATOM 6341 O O . GLY C 1 300 ? -45.683 20.689 -7.872 1.00 61.50 300 GLY C O 1
ATOM 6342 N N . PHE D 1 9 ? -21.757 71.252 -9.679 1.00 72.93 9 PHE D N 1
ATOM 6343 C CA . PHE D 1 9 ? -21.898 69.799 -9.401 1.00 73.19 9 PHE D CA 1
ATOM 6344 C C . PHE D 1 9 ? -23.305 69.441 -8.949 1.00 73.38 9 PHE D C 1
ATOM 6345 O O . PHE D 1 9 ? -23.684 69.705 -7.804 1.00 73.45 9 PHE D O 1
ATOM 6353 N N . ILE D 1 10 ? -24.081 68.858 -9.860 1.00 73.78 10 ILE D N 1
ATOM 6354 C CA . ILE D 1 10 ? -25.334 68.208 -9.495 1.00 73.99 10 ILE D CA 1
ATOM 6355 C C . ILE D 1 10 ? -24.956 66.837 -8.939 1.00 74.35 10 ILE D C 1
ATOM 6356 O O . ILE D 1 10 ? -24.617 65.923 -9.704 1.00 74.74 10 ILE D O 1
ATOM 6361 N N . GLY D 1 11 ? -24.973 66.723 -7.608 1.00 74.45 11 GLY D N 1
ATOM 6362 C CA . GLY D 1 11 ? -24.562 65.506 -6.913 1.00 74.58 11 GLY D CA 1
ATOM 6363 C C . GLY D 1 11 ? -23.067 65.530 -6.656 1.00 74.79 11 GLY D C 1
ATOM 6364 O O . GLY D 1 11 ? -22.309 66.103 -7.435 1.00 74.96 11 GLY D O 1
ATOM 6365 N N . LEU D 1 12 ? -22.641 64.916 -5.558 1.00 75.22 12 LEU D N 1
ATOM 6366 C CA . LEU D 1 12 ? -21.221 64.838 -5.203 1.00 75.39 12 LEU D CA 1
ATOM 6367 C C . LEU D 1 12 ? -20.928 63.488 -4.546 1.00 75.55 12 LEU D C 1
ATOM 6368 O O . LEU D 1 12 ? -20.701 63.398 -3.339 1.00 75.56 12 LEU D O 1
ATOM 6373 N N . GLY D 1 13 ? -20.939 62.443 -5.367 1.00 75.72 13 GLY D N 1
ATOM 6374 C CA . GLY D 1 13 ? -20.737 61.076 -4.903 1.00 75.81 13 GLY D CA 1
ATOM 6375 C C . GLY D 1 13 ? -19.281 60.781 -4.600 1.00 75.94 13 GLY D C 1
ATOM 6376 O O . GLY D 1 13 ? -18.511 61.683 -4.260 1.00 75.98 13 GLY D O 1
ATOM 6377 N N . ALA D 1 14 ? -18.907 59.511 -4.725 1.00 76.03 14 ALA D N 1
ATOM 6378 C CA . ALA D 1 14 ? -17.535 59.077 -4.477 1.00 76.04 14 ALA D CA 1
ATOM 6379 C C . ALA D 1 14 ? -16.580 59.681 -5.501 1.00 76.10 14 ALA D C 1
ATOM 6380 O O . ALA D 1 14 ? -15.426 59.972 -5.191 1.00 76.17 14 ALA D O 1
ATOM 6382 N N . GLN D 1 55 ? -32.195 74.021 -9.571 1.00 68.35 55 GLN D N 1
ATOM 6383 C CA . GLN D 1 55 ? -31.607 74.983 -10.500 1.00 68.39 55 GLN D CA 1
ATOM 6384 C C . GLN D 1 55 ? -30.700 75.998 -9.791 1.00 68.36 55 GLN D C 1
ATOM 6385 O O . GLN D 1 55 ? -30.250 76.967 -10.407 1.00 68.43 55 GLN D O 1
ATOM 6391 N N . LYS D 1 56 ? -30.423 75.767 -8.509 1.00 68.30 56 LYS D N 1
ATOM 6392 C CA . LYS D 1 56 ? -29.574 76.666 -7.718 1.00 68.31 56 LYS D CA 1
ATOM 6393 C C . LYS D 1 56 ? -28.172 76.678 -8.314 1.00 68.29 56 LYS D C 1
ATOM 6394 O O . LYS D 1 56 ? -27.598 77.729 -8.602 1.00 68.30 56 LYS D O 1
ATOM 6400 N N . VAL D 1 57 ? -27.644 75.475 -8.491 1.00 68.38 57 VAL D N 1
ATOM 6401 C CA . VAL D 1 57 ? -26.342 75.241 -9.102 1.00 68.22 57 VAL D CA 1
ATOM 6402 C C . VAL D 1 57 ? -26.361 75.585 -10.593 1.00 68.21 57 VAL D C 1
ATOM 6403 O O . VAL D 1 57 ? -25.437 76.230 -11.097 1.00 68.28 57 VAL D O 1
ATOM 6407 N N . ALA D 1 58 ? -27.421 75.160 -11.283 1.00 68.01 58 ALA D N 1
ATOM 6408 C CA . ALA D 1 58 ? -27.568 75.369 -12.726 1.00 67.80 58 ALA D CA 1
ATOM 6409 C C . ALA D 1 58 ? -27.450 76.834 -13.132 1.00 67.65 58 ALA D C 1
ATOM 6410 O O . ALA D 1 58 ? -26.708 77.170 -14.057 1.00 67.72 58 ALA D O 1
ATOM 6412 N N . ALA D 1 59 ? -28.183 77.698 -12.435 1.00 67.49 59 ALA D N 1
ATOM 6413 C CA . ALA D 1 59 ? -28.214 79.127 -12.750 1.00 67.34 59 ALA D CA 1
ATOM 6414 C C . ALA D 1 59 ? -26.857 79.812 -12.575 1.00 67.20 59 ALA D C 1
ATOM 6415 O O . ALA D 1 59 ? -26.519 80.725 -13.329 1.00 67.16 59 ALA D O 1
ATOM 6417 N N . ALA D 1 60 ? -26.085 79.365 -11.588 1.00 67.11 60 ALA D N 1
ATOM 6418 C CA . ALA D 1 60 ? -24.806 79.996 -11.251 1.00 67.03 60 ALA D CA 1
ATOM 6419 C C . ALA D 1 60 ? -23.628 79.516 -12.107 1.00 66.93 60 ALA D C 1
ATOM 6420 O O . ALA D 1 60 ? -22.638 80.238 -12.253 1.00 66.86 60 ALA D O 1
ATOM 6422 N N . SER D 1 61 ? -23.739 78.313 -12.675 1.00 66.82 61 SER D N 1
ATOM 6423 C CA . SER D 1 61 ? -22.590 77.628 -13.280 1.00 66.70 61 SER D CA 1
ATOM 6424 C C . SER D 1 61 ? -22.485 77.783 -14.800 1.00 66.56 61 SER D C 1
ATOM 6425 O O . SER D 1 61 ? -23.488 77.973 -15.494 1.00 66.44 61 SER D O 1
ATOM 6428 N N . ASP D 1 62 ? -21.251 77.695 -15.294 1.00 66.48 62 ASP D N 1
ATOM 6429 C CA . ASP D 1 62 ? -20.959 77.676 -16.728 1.00 66.50 62 ASP D CA 1
ATOM 6430 C C . ASP D 1 62 ? -20.796 76.236 -17.206 1.00 66.50 62 ASP D C 1
ATOM 6431 O O . ASP D 1 62 ? -21.269 75.871 -18.283 1.00 66.61 62 ASP D O 1
ATOM 6436 N N . ILE D 1 63 ? -20.106 75.431 -16.401 1.00 66.41 63 ILE D N 1
ATOM 6437 C CA . ILE D 1 63 ? -19.906 74.017 -16.685 1.00 66.43 63 ILE D CA 1
ATOM 6438 C C . ILE D 1 63 ? -20.436 73.216 -15.504 1.00 66.39 63 ILE D C 1
ATOM 6439 O O . ILE D 1 63 ? -20.015 73.426 -14.367 1.00 66.43 63 ILE D O 1
ATOM 6444 N N . ILE D 1 64 ? -21.364 72.304 -15.783 1.00 66.36 64 ILE D N 1
ATOM 6445 C CA . ILE D 1 64 ? -22.022 71.518 -14.743 1.00 66.38 64 ILE D CA 1
ATOM 6446 C C . ILE D 1 64 ? -21.708 70.036 -14.927 1.00 66.39 64 ILE D C 1
ATOM 6447 O O . ILE D 1 64 ? -21.892 69.481 -16.012 1.00 66.30 64 ILE D O 1
ATOM 6452 N N . PHE D 1 65 ? -21.231 69.412 -13.855 1.00 66.47 65 PHE 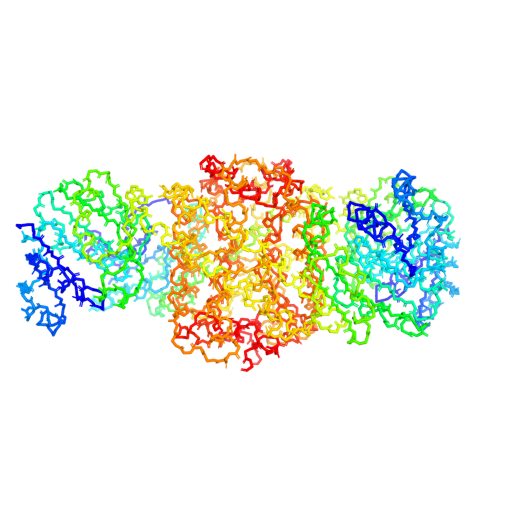D N 1
ATOM 6453 C CA . PHE D 1 65 ? -20.916 67.989 -13.851 1.00 66.55 65 PHE D CA 1
ATOM 6454 C C . PHE D 1 65 ? -22.028 67.215 -13.172 1.00 66.68 65 PHE D C 1
ATOM 6455 O O . PHE D 1 65 ? -22.555 67.642 -12.144 1.00 66.70 65 PHE D O 1
ATOM 6463 N N . THR D 1 66 ? -22.384 66.078 -13.758 1.00 66.83 66 THR D N 1
ATOM 6464 C CA . THR D 1 66 ? -23.325 65.163 -13.134 1.00 66.93 66 THR D CA 1
ATOM 6465 C C . THR D 1 66 ? -22.988 63.724 -13.494 1.00 66.94 66 THR D C 1
ATOM 6466 O O . THR D 1 66 ? -22.413 63.455 -14.551 1.00 66.94 66 THR D O 1
ATOM 6470 N N . SER D 1 67 ? -23.333 62.815 -12.587 1.00 66.92 67 SER D N 1
ATOM 6471 C CA . SER D 1 67 ? -23.243 61.382 -12.829 1.00 66.88 67 SER D CA 1
ATOM 6472 C C . SER D 1 67 ? -24.410 60.723 -12.106 1.00 66.85 67 SER D C 1
ATOM 6473 O O . SER D 1 67 ? -24.393 60.571 -10.883 1.00 66.76 67 SER D O 1
ATOM 6476 N N . LEU D 1 68 ? -25.430 60.356 -12.877 1.00 66.80 68 LEU D N 1
ATOM 6477 C CA . LEU D 1 68 ? -26.664 59.791 -12.337 1.00 66.65 68 LEU D CA 1
ATOM 6478 C C . LEU D 1 68 ? -26.750 58.283 -12.649 1.00 66.61 68 LEU D C 1
ATOM 6479 O O . LEU D 1 68 ? -26.011 57.784 -13.507 1.00 66.63 68 LEU D O 1
ATOM 6484 N N . PRO D 1 69 ? -27.624 57.548 -11.936 1.00 66.47 69 PRO D N 1
ATOM 6485 C CA . PRO D 1 69 ? -27.665 56.085 -12.062 1.00 66.45 69 PRO D CA 1
ATOM 6486 C C . PRO D 1 69 ? -28.154 55.516 -13.402 1.00 66.38 69 PRO D C 1
ATOM 6487 O O . PRO D 1 69 ? -27.698 54.447 -13.803 1.00 66.39 69 PRO D O 1
ATOM 6491 N N . ASN D 1 70 ? -29.082 56.196 -14.070 1.00 66.33 70 ASN D N 1
ATOM 6492 C CA . ASN D 1 70 ? -29.597 55.719 -15.357 1.00 66.26 70 ASN D CA 1
ATOM 6493 C C . ASN D 1 70 ? -30.259 56.820 -16.197 1.00 66.20 70 ASN D C 1
ATOM 6494 O O . ASN D 1 70 ? -30.434 57.947 -15.737 1.00 66.07 70 ASN D O 1
ATOM 6499 N N . ALA D 1 71 ? -30.619 56.476 -17.431 1.00 66.09 71 ALA D N 1
ATOM 6500 C CA . ALA D 1 71 ? -31.183 57.435 -18.383 1.00 66.07 71 ALA D CA 1
ATOM 6501 C C . ALA D 1 71 ? -32.518 58.019 -17.907 1.00 66.01 71 ALA D C 1
ATOM 6502 O O . ALA D 1 71 ? -32.837 59.176 -18.192 1.00 65.99 71 ALA D O 1
ATOM 6504 N N . GLY D 1 72 ? -33.290 57.219 -17.181 1.00 66.07 72 GLY D N 1
ATOM 6505 C CA . GLY D 1 72 ? -34.555 57.679 -16.615 1.00 66.15 72 GLY D CA 1
ATOM 6506 C C . GLY D 1 72 ? -34.375 58.788 -15.595 1.00 66.21 72 GLY D C 1
ATOM 6507 O O . GLY D 1 72 ? -35.171 59.731 -15.552 1.00 66.32 72 GLY D O 1
ATOM 6508 N N . ILE D 1 73 ? -33.339 58.674 -14.767 1.00 66.27 73 ILE D N 1
ATOM 6509 C CA . ILE D 1 73 ? -33.049 59.681 -13.746 1.00 66.55 73 ILE D CA 1
ATOM 6510 C C . ILE D 1 73 ? -32.404 60.920 -14.364 1.00 66.69 73 ILE D C 1
ATOM 6511 O O . ILE D 1 73 ? -32.626 62.043 -13.906 1.00 66.69 73 ILE D O 1
ATOM 6516 N N . VAL D 1 74 ? -31.607 60.716 -15.405 1.00 67.24 74 VAL D N 1
ATOM 6517 C CA . VAL D 1 74 ? -31.072 61.831 -16.182 1.00 67.43 74 VAL D CA 1
ATOM 6518 C C . VAL D 1 74 ? -32.221 62.719 -16.695 1.00 67.96 74 VAL D C 1
ATOM 6519 O O . VAL D 1 74 ? -32.213 63.931 -16.471 1.00 68.01 74 VAL D O 1
ATOM 6523 N N . GLU D 1 75 ? -33.232 62.118 -17.322 1.00 68.37 75 GLU D N 1
ATOM 6524 C CA . GLU D 1 75 ? -34.296 62.903 -17.958 1.00 68.50 75 GLU D CA 1
ATOM 6525 C C . GLU D 1 75 ? -35.301 63.475 -16.959 1.00 68.79 75 GLU D C 1
ATOM 6526 O O . GLU D 1 75 ? -36.047 64.399 -17.284 1.00 68.94 75 GLU D O 1
ATOM 6532 N N . THR D 1 76 ? -35.332 62.913 -15.754 1.00 68.99 76 THR D N 1
ATOM 6533 C CA . THR D 1 76 ? -36.045 63.527 -14.642 1.00 69.07 76 THR D CA 1
ATOM 6534 C C . THR D 1 76 ? -35.278 64.742 -14.120 1.00 69.28 76 THR D C 1
ATOM 6535 O O . THR D 1 76 ? -35.860 65.816 -13.941 1.00 69.48 76 THR D O 1
ATOM 6539 N N . VAL D 1 77 ? -33.980 64.570 -13.873 1.00 69.47 77 VAL D N 1
ATOM 6540 C CA . VAL D 1 77 ? -33.147 65.654 -13.346 1.00 69.75 77 VAL D CA 1
ATOM 6541 C C . VAL D 1 77 ? -33.005 66.803 -14.345 1.00 70.11 77 VAL D C 1
ATOM 6542 O O . VAL D 1 77 ? -33.171 67.971 -13.987 1.00 70.20 77 VAL D O 1
ATOM 6546 N N . MET D 1 78 ? -32.701 66.465 -15.594 1.00 70.71 78 MET D N 1
ATOM 6547 C CA . MET D 1 78 ? -32.485 67.467 -16.634 1.00 70.98 78 MET D CA 1
ATOM 6548 C C . MET D 1 78 ? -33.794 68.097 -17.066 1.00 71.51 78 MET D C 1
ATOM 6549 O O . MET D 1 78 ? -34.030 69.294 -16.870 1.00 71.51 78 MET D O 1
ATOM 6554 N N . ASN D 1 79 ? -34.646 67.257 -17.639 1.00 72.11 79 ASN D N 1
ATOM 6555 C CA . ASN D 1 79 ? -35.771 67.699 -18.439 1.00 72.26 79 ASN D CA 1
ATOM 6556 C C . ASN D 1 79 ? -37.064 67.663 -17.641 1.00 72.36 79 ASN D C 1
ATOM 6557 O O . ASN D 1 79 ? -38.035 68.329 -17.993 1.00 72.65 79 ASN D O 1
ATOM 6562 N N . THR D 1 92 ? -24.190 77.522 -21.441 1.00 65.33 92 THR D N 1
ATOM 6563 C CA . THR D 1 92 ? -23.767 76.613 -20.388 1.00 65.38 92 THR D CA 1
ATOM 6564 C C . THR D 1 92 ? -23.523 75.225 -20.969 1.00 65.32 92 THR D C 1
ATOM 6565 O O . THR D 1 92 ? -24.252 74.778 -21.858 1.00 65.35 92 THR D O 1
ATOM 6569 N N . VAL D 1 93 ? -22.489 74.554 -20.469 1.00 65.31 93 VAL D N 1
ATOM 6570 C CA . VAL D 1 93 ? -22.169 73.194 -20.891 1.00 65.22 93 VAL D CA 1
ATOM 6571 C C . VAL D 1 93 ? -22.495 72.233 -19.762 1.00 65.24 93 VAL D C 1
ATOM 6572 O O . VAL D 1 93 ? -22.083 72.457 -18.625 1.00 65.29 93 VAL D O 1
ATOM 6576 N N . ILE D 1 94 ? -23.243 71.177 -20.080 1.00 65.20 94 ILE D N 1
ATOM 6577 C CA . ILE D 1 94 ? -23.523 70.098 -19.137 1.00 65.07 94 ILE D CA 1
ATOM 6578 C C . ILE D 1 94 ? -22.650 68.902 -19.486 1.00 65.13 94 ILE D C 1
ATOM 6579 O O . ILE D 1 94 ? -22.671 68.423 -20.623 1.00 65.34 94 ILE D O 1
ATOM 6584 N N . VAL D 1 95 ? -21.886 68.423 -18.508 1.00 65.00 95 VAL D N 1
ATOM 6585 C CA . VAL D 1 95 ? -21.001 67.285 -18.703 1.00 64.73 95 VAL D CA 1
ATOM 6586 C C . VAL D 1 95 ? -21.580 66.090 -17.962 1.00 64.74 95 VAL D C 1
ATOM 6587 O O . VAL D 1 95 ? -21.440 65.975 -16.746 1.00 64.73 95 VAL D O 1
ATOM 6591 N N . ASP D 1 96 ? -22.234 65.209 -18.713 1.00 64.74 96 ASP D N 1
ATOM 6592 C CA . ASP D 1 96 ? -22.902 64.043 -18.149 1.00 64.57 96 ASP D CA 1
ATOM 6593 C C . ASP D 1 96 ? -21.940 62.868 -18.128 1.00 64.16 96 ASP D C 1
ATOM 6594 O O . ASP D 1 96 ? -21.539 62.374 -19.170 1.00 64.35 96 ASP D O 1
ATOM 6599 N N . MET D 1 97 ? -21.573 62.427 -16.932 1.00 64.02 97 MET D N 1
ATOM 6600 C CA . MET D 1 97 ? -20.663 61.299 -16.758 1.00 64.09 97 MET D CA 1
ATOM 6601 C C . MET D 1 97 ? -21.424 60.013 -16.450 1.00 63.53 97 MET D C 1
ATOM 6602 O O . MET D 1 97 ? -20.813 58.982 -16.150 1.00 63.41 97 MET D O 1
ATOM 6607 N N . SER D 1 98 ? -22.753 60.078 -16.540 1.00 62.89 98 SER D N 1
ATOM 6608 C CA . SER D 1 98 ? -23.614 58.939 -16.241 1.00 62.68 98 SER D CA 1
ATOM 6609 C C . SER D 1 98 ? -23.345 57.763 -17.166 1.00 62.15 98 SER D C 1
ATOM 6610 O O . SER D 1 98 ? -22.970 57.941 -18.326 1.00 62.11 98 SER D O 1
ATOM 6613 N N . SER D 1 99 ? -23.563 56.561 -16.649 1.00 61.77 99 SER D N 1
ATOM 6614 C CA . SER D 1 99 ? -23.357 55.335 -17.425 1.00 61.65 99 SER D CA 1
ATOM 6615 C C . SER D 1 99 ? -24.636 54.996 -18.205 1.00 61.20 99 SER D C 1
ATOM 6616 O O . SER D 1 99 ? -25.492 54.242 -17.727 1.00 61.12 99 SER D O 1
ATOM 6619 N N . VAL D 1 100 ? -24.760 55.588 -19.395 1.00 60.77 100 VAL D N 1
ATOM 6620 C CA . VAL D 1 100 ? -25.982 55.529 -20.196 1.00 60.83 100 VAL D CA 1
ATOM 6621 C C . VAL D 1 100 ? -25.656 55.245 -21.656 1.00 60.95 100 VAL D C 1
ATOM 6622 O O . VAL D 1 100 ? -24.511 55.352 -22.079 1.00 61.00 100 VAL D O 1
ATOM 6626 N N . SER D 1 101 ? -26.679 54.894 -22.424 1.00 61.43 101 SER D N 1
ATOM 6627 C CA . SER D 1 101 ? -26.527 54.674 -23.855 1.00 61.77 101 SER D CA 1
ATOM 6628 C C . SER D 1 101 ? -26.261 55.989 -24.584 1.00 61.95 101 SER D C 1
ATOM 6629 O O . SER D 1 101 ? -26.705 57.050 -24.131 1.00 61.82 101 SER D O 1
ATOM 6632 N N . PRO D 1 102 ? -25.536 55.925 -25.720 1.00 62.28 102 PRO D N 1
ATOM 6633 C CA . PRO D 1 102 ? -25.382 57.090 -26.604 1.00 62.59 102 PRO D CA 1
ATOM 6634 C C . PRO D 1 102 ? -26.708 57.754 -26.984 1.00 62.86 102 PRO D C 1
ATOM 6635 O O . PRO D 1 102 ? -26.794 58.978 -26.990 1.00 63.02 102 PRO D O 1
ATOM 6639 N N . SER D 1 103 ? -27.728 56.955 -27.284 1.00 63.38 103 SER D N 1
ATOM 6640 C CA . SER D 1 103 ? -29.046 57.487 -27.657 1.00 63.89 103 SER D CA 1
ATOM 6641 C C . SER D 1 103 ? -29.674 58.330 -26.541 1.00 64.16 103 SER D C 1
ATOM 6642 O O . SER D 1 103 ? -30.250 59.387 -26.801 1.00 64.40 103 SER D O 1
ATOM 6645 N N . SER D 1 104 ? -29.568 57.845 -25.306 1.00 64.60 104 SER D N 1
ATOM 6646 C CA . SER D 1 104 ? -29.976 58.609 -24.119 1.00 64.86 104 SER D CA 1
ATOM 6647 C C . SER D 1 104 ? -29.374 60.018 -24.117 1.00 65.05 104 SER D C 1
ATOM 6648 O O . SER D 1 104 ? -30.073 61.006 -23.879 1.00 65.07 104 SER D O 1
ATOM 6651 N N . THR D 1 105 ? -28.073 60.096 -24.378 1.00 65.20 105 THR D N 1
ATOM 6652 C CA . THR D 1 105 ? -27.366 61.370 -24.397 1.00 65.32 105 THR D CA 1
ATOM 6653 C C . THR D 1 105 ? -27.757 62.205 -25.612 1.00 65.34 105 THR D C 1
ATOM 6654 O O . THR D 1 105 ? -27.857 63.429 -25.519 1.00 65.31 105 THR D O 1
ATOM 6658 N N . LEU D 1 106 ? -27.989 61.538 -26.741 1.00 65.46 106 LEU D N 1
ATOM 6659 C CA . LEU D 1 106 ? -28.393 62.217 -27.971 1.00 65.66 106 LEU D CA 1
ATOM 6660 C C . LEU D 1 106 ? -29.765 62.902 -27.838 1.00 65.69 106 LEU D C 1
ATOM 6661 O O . LEU D 1 106 ? -29.972 63.990 -28.375 1.00 65.57 106 LEU D O 1
ATOM 6666 N N . LYS D 1 107 ? -30.687 62.266 -27.117 1.00 65.82 107 LYS D N 1
ATOM 6667 C CA . LYS D 1 107 ? -32.000 62.857 -26.837 1.00 65.93 107 LYS D CA 1
ATOM 6668 C C . LYS D 1 107 ? -31.881 64.072 -25.919 1.00 65.87 107 LYS D C 1
ATOM 6669 O O . LYS D 1 107 ? -32.529 65.097 -26.152 1.00 65.82 107 LYS D O 1
ATOM 6675 N N . MET D 1 108 ? -31.054 63.956 -24.881 1.00 65.74 108 MET D N 1
ATOM 6676 C CA . MET D 1 108 ? -30.841 65.064 -23.944 1.00 65.74 108 MET D CA 1
ATOM 6677 C C . MET D 1 108 ? -30.079 66.239 -24.561 1.00 65.67 108 MET D C 1
ATOM 6678 O O . MET D 1 108 ? -30.311 67.390 -24.188 1.00 65.56 108 MET D O 1
ATOM 6683 N N . ALA D 1 109 ? -29.172 65.948 -25.493 1.00 65.54 109 ALA D N 1
ATOM 6684 C CA . ALA D 1 109 ? -28.441 66.991 -26.203 1.00 65.40 109 ALA D CA 1
ATOM 6685 C C . ALA D 1 109 ? -29.351 67.788 -27.136 1.00 65.25 109 ALA D C 1
ATOM 6686 O O . ALA D 1 109 ? -29.160 68.992 -27.307 1.00 65.05 109 ALA D O 1
ATOM 6688 N N . LYS D 1 110 ? -30.333 67.112 -27.730 1.00 65.15 110 LYS D N 1
ATOM 6689 C CA . LYS D 1 110 ? -31.286 67.765 -28.633 1.00 65.22 110 LYS D CA 1
ATOM 6690 C C . LYS D 1 110 ? -32.219 68.729 -27.897 1.00 65.10 110 LYS D C 1
ATOM 6691 O O . LYS D 1 110 ? -32.468 69.833 -28.384 1.00 65.14 110 LYS D O 1
ATOM 6697 N N . VAL D 1 111 ? -32.723 68.321 -26.733 1.00 65.00 111 VAL D N 1
ATOM 6698 C CA . VAL D 1 111 ? -33.550 69.212 -25.909 1.00 65.01 111 VAL D CA 1
ATOM 6699 C C . VAL D 1 111 ? -32.699 70.360 -25.356 1.00 64.91 111 VAL D C 1
ATOM 6700 O O . VAL D 1 111 ? -33.156 71.504 -25.299 1.00 64.89 111 VAL D O 1
ATOM 6704 N N . ALA D 1 112 ? -31.460 70.053 -24.971 1.00 64.71 112 ALA D N 1
ATOM 6705 C CA . ALA D 1 112 ? -30.529 71.071 -24.481 1.00 64.64 112 ALA D CA 1
ATOM 6706 C C . ALA D 1 112 ? -30.214 72.113 -25.561 1.00 64.52 112 ALA D C 1
ATOM 6707 O O . ALA D 1 112 ? -30.246 73.318 -25.301 1.00 64.41 112 ALA D O 1
ATOM 6709 N N . ALA D 1 113 ? -29.926 71.633 -26.769 1.00 64.43 113 ALA D N 1
ATOM 6710 C CA . ALA D 1 113 ? -29.550 72.489 -27.894 1.00 64.45 113 ALA D CA 1
ATOM 6711 C C . ALA D 1 113 ? -30.625 73.519 -28.227 1.00 64.47 113 ALA D C 1
ATOM 6712 O O . ALA D 1 113 ? -30.308 74.650 -28.610 1.00 64.49 113 ALA D O 1
ATOM 6714 N N . GLU D 1 114 ? -31.888 73.117 -28.079 1.00 64.52 114 GLU D N 1
ATOM 6715 C CA . GLU D 1 114 ? -33.032 73.994 -28.359 1.00 64.51 114 GLU D CA 1
ATOM 6716 C C . GLU D 1 114 ? -33.057 75.255 -27.489 1.00 64.56 114 GLU D C 1
ATOM 6717 O O . GLU D 1 114 ? -33.538 76.302 -27.934 1.00 64.56 114 GLU D O 1
ATOM 6723 N N . LYS D 1 115 ? -32.552 75.153 -26.259 1.00 64.58 115 LYS D N 1
ATOM 6724 C CA . LYS D 1 115 ? -32.377 76.333 -25.398 1.00 64.62 115 LYS D CA 1
ATOM 6725 C C . LYS D 1 115 ? -30.887 76.649 -25.169 1.00 64.59 115 LYS D C 1
ATOM 6726 O O . LYS D 1 115 ? -30.477 77.042 -24.078 1.00 64.68 115 LYS D O 1
ATOM 6732 N N . GLY D 1 116 ? -30.090 76.460 -26.219 1.00 64.51 116 GLY D N 1
ATOM 6733 C CA . GLY D 1 116 ? -28.729 76.994 -26.295 1.00 64.45 116 GLY D CA 1
ATOM 6734 C C . GLY D 1 116 ? -27.732 76.396 -25.322 1.00 64.42 116 GLY D C 1
ATOM 6735 O O . GLY D 1 116 ? -26.680 76.986 -25.071 1.00 64.48 116 GLY D O 1
ATOM 6736 N N . ILE D 1 117 ? -28.056 75.220 -24.787 1.00 64.31 117 ILE D N 1
ATOM 6737 C CA . ILE D 1 117 ? -27.207 74.540 -23.815 1.00 64.26 117 ILE D CA 1
ATOM 6738 C C . ILE D 1 117 ? -26.458 73.409 -24.502 1.00 64.18 117 ILE D C 1
ATOM 6739 O O . ILE D 1 117 ? -27.055 72.616 -25.231 1.00 64.18 117 ILE D O 1
ATOM 6744 N N . ASP D 1 118 ? -25.151 73.341 -24.272 1.00 64.10 118 ASP D N 1
ATOM 6745 C CA . ASP D 1 118 ? -24.341 72.254 -24.805 1.00 64.14 118 ASP D CA 1
ATOM 6746 C C . ASP D 1 118 ? -24.386 71.078 -23.834 1.00 64.06 118 ASP D C 1
ATOM 6747 O O . ASP D 1 118 ? -24.218 71.260 -22.629 1.00 64.14 118 ASP D O 1
ATOM 6752 N N . TYR D 1 119 ? -24.634 69.882 -24.364 1.00 63.95 119 TYR D N 1
ATOM 6753 C CA . TYR D 1 119 ? -24.733 68.667 -23.552 1.00 63.87 119 TYR D CA 1
ATOM 6754 C C . TYR D 1 119 ? -23.727 67.620 -24.039 1.00 63.79 119 TYR D C 1
ATOM 6755 O O . TYR D 1 119 ? -23.856 67.096 -25.148 1.00 63.69 119 TYR D O 1
ATOM 6764 N N . VAL D 1 120 ? -22.724 67.320 -23.217 1.00 63.82 120 VAL D N 1
ATOM 6765 C CA . VAL D 1 120 ? -21.694 66.349 -23.601 1.00 63.88 120 VAL D CA 1
ATOM 6766 C C . VAL D 1 120 ? -21.749 65.104 -22.715 1.00 63.75 120 VAL D C 1
ATOM 6767 O O . VAL D 1 120 ? -22.047 65.183 -21.519 1.00 63.93 120 VAL D O 1
ATOM 6771 N N . ASP D 1 121 ? -21.488 63.953 -23.320 1.00 63.56 121 ASP D N 1
ATOM 6772 C CA . ASP D 1 121 ? -21.210 62.737 -22.555 1.00 63.47 121 ASP D CA 1
ATOM 6773 C C . ASP D 1 121 ? -19.717 62.677 -22.264 1.00 63.39 121 ASP D C 1
ATOM 6774 O O . ASP D 1 121 ? -18.898 62.731 -23.185 1.00 63.34 121 ASP D O 1
ATOM 6779 N N . ALA D 1 122 ? -19.367 62.575 -20.985 1.00 63.32 122 ALA D N 1
ATOM 6780 C CA . ALA D 1 122 ? -17.975 62.477 -20.576 1.00 63.47 122 ALA D CA 1
ATOM 6781 C C . ALA D 1 122 ? -17.789 61.410 -19.505 1.00 63.42 122 ALA D C 1
ATOM 6782 O O . ALA D 1 122 ? -17.302 61.705 -18.416 1.00 63.60 122 ALA D O 1
ATOM 6784 N N . PRO D 1 123 ? -18.147 60.155 -19.817 1.00 63.54 123 PRO D N 1
ATOM 6785 C CA . PRO D 1 123 ? -17.904 59.088 -18.847 1.00 63.73 123 PRO D CA 1
ATOM 6786 C C . PRO D 1 123 ? -16.421 58.925 -18.545 1.00 63.67 123 PRO D C 1
ATOM 6787 O O . PRO D 1 123 ? -15.585 59.210 -19.397 1.00 63.53 123 PRO D O 1
ATOM 6791 N N . VAL D 1 124 ? -16.110 58.469 -17.338 1.00 63.96 124 VAL D N 1
ATOM 6792 C CA . VAL D 1 124 ? -14.726 58.376 -16.880 1.00 64.29 124 VAL D CA 1
ATOM 6793 C C . VAL D 1 124 ? -14.366 56.953 -16.472 1.00 64.56 124 VAL D C 1
ATOM 6794 O O . VAL D 1 124 ? -15.249 56.129 -16.214 1.00 64.70 124 VAL D O 1
ATOM 6798 N N . SER D 1 125 ? -13.064 56.675 -16.430 1.00 64.78 125 SER D N 1
ATOM 6799 C CA . SER D 1 125 ? -12.542 55.462 -15.798 1.00 64.92 125 SER D CA 1
ATOM 6800 C C . SER D 1 125 ? -11.353 55.816 -14.904 1.00 65.06 125 SER D C 1
ATOM 6801 O O . SER D 1 125 ? -10.724 56.865 -15.080 1.00 65.18 125 SER D O 1
ATOM 6804 N N . GLY D 1 126 ? -11.061 54.938 -13.945 1.00 65.13 126 GLY D N 1
ATOM 6805 C CA . GLY D 1 126 ? -9.997 55.166 -12.963 1.00 65.09 126 GLY D CA 1
ATOM 6806 C C . GLY D 1 126 ? -10.462 55.036 -11.521 1.00 65.18 126 GLY D C 1
ATOM 6807 O O . GLY D 1 126 ? -9.639 54.923 -10.601 1.00 65.06 126 GLY D O 1
ATOM 6808 N N . GLY D 1 127 ? -11.778 55.070 -11.317 1.00 65.20 127 GLY D N 1
ATOM 6809 C CA . GLY D 1 127 ? -12.360 54.870 -9.990 1.00 65.24 127 GLY D CA 1
ATOM 6810 C C . GLY D 1 127 ? -12.163 56.050 -9.056 1.00 65.21 127 GLY D C 1
ATOM 6811 O O . GLY D 1 127 ? -11.762 57.136 -9.481 1.00 65.26 127 GLY D O 1
ATOM 6812 N N . THR D 1 128 ? -12.449 55.828 -7.778 1.00 65.22 128 THR D N 1
ATOM 6813 C CA . THR D 1 128 ? -12.342 56.876 -6.764 1.00 65.28 128 THR D CA 1
ATOM 6814 C C . THR D 1 128 ? -10.891 57.272 -6.507 1.00 65.28 128 THR D C 1
ATOM 6815 O O . THR D 1 128 ? -10.607 58.439 -6.247 1.00 65.41 128 THR D O 1
ATOM 6819 N N . LYS D 1 129 ? -9.980 56.306 -6.586 1.00 65.29 129 LYS D N 1
ATOM 6820 C CA . LYS D 1 129 ? -8.553 56.582 -6.416 1.00 65.35 129 LYS D CA 1
ATOM 6821 C C . LYS D 1 129 ? -8.019 57.483 -7.531 1.00 65.27 129 LYS D C 1
ATOM 6822 O O . LYS D 1 129 ? -7.231 58.397 -7.274 1.00 65.40 129 LYS D O 1
ATOM 6828 N N . GLY D 1 130 ? -8.454 57.224 -8.762 1.00 65.13 130 GLY D N 1
ATOM 6829 C CA . GLY D 1 130 ? -8.138 58.092 -9.895 1.00 65.04 130 GLY D CA 1
ATOM 6830 C C . GLY D 1 130 ? -8.800 59.454 -9.780 1.00 64.94 130 GLY D C 1
ATOM 6831 O O . GLY D 1 130 ? -8.242 60.461 -10.221 1.00 64.94 130 GLY D O 1
ATOM 6832 N N . ALA D 1 131 ? -9.996 59.482 -9.192 1.00 64.85 131 ALA D N 1
ATOM 6833 C CA . ALA D 1 131 ? -10.727 60.726 -8.962 1.00 64.75 131 ALA D CA 1
ATOM 6834 C C . ALA D 1 131 ? -9.985 61.606 -7.964 1.00 64.68 131 ALA D C 1
ATOM 6835 O O . ALA D 1 131 ? -9.850 62.812 -8.169 1.00 64.72 131 ALA D O 1
ATOM 6837 N N . GLU D 1 132 ? -9.505 60.989 -6.888 1.00 64.59 132 GLU D N 1
ATOM 6838 C CA . GLU D 1 132 ? -8.727 61.682 -5.862 1.00 64.54 132 GLU D CA 1
ATOM 6839 C C . GLU D 1 132 ? -7.415 62.227 -6.418 1.00 64.33 132 GLU D C 1
ATOM 6840 O O . GLU D 1 132 ? -7.079 63.391 -6.197 1.00 64.33 132 GLU D O 1
ATOM 6846 N N . ALA D 1 133 ? -6.686 61.384 -7.147 1.00 64.12 133 ALA D N 1
ATOM 6847 C CA . ALA D 1 133 ? -5.386 61.760 -7.712 1.00 63.94 133 ALA D CA 1
ATOM 6848 C C . ALA D 1 133 ? -5.488 62.688 -8.926 1.00 63.75 133 ALA D C 1
ATOM 6849 O O . ALA D 1 133 ? -4.474 63.211 -9.389 1.00 63.80 133 ALA D O 1
ATOM 6851 N N . GLY D 1 134 ? -6.698 62.885 -9.445 1.00 63.51 134 GLY D N 1
ATOM 6852 C CA . GLY D 1 134 ? -6.902 63.697 -10.641 1.00 63.34 134 GLY D CA 1
ATOM 6853 C C . GLY D 1 134 ? -6.337 63.049 -11.896 1.00 63.14 134 GLY D C 1
ATOM 6854 O O . GLY D 1 134 ? -5.929 63.744 -12.827 1.00 63.14 134 GLY D O 1
ATOM 6855 N N . THR D 1 135 ? -6.320 61.717 -11.920 1.00 62.85 135 THR D N 1
ATOM 6856 C CA . THR D 1 135 ? -5.711 60.961 -13.014 1.00 62.65 135 THR D CA 1
ATOM 6857 C C . THR D 1 135 ? -6.742 60.157 -13.815 1.00 62.46 135 THR D C 1
ATOM 6858 O O . THR D 1 135 ? -6.382 59.238 -14.558 1.00 62.28 135 THR D O 1
ATOM 6862 N N . LEU D 1 136 ? -8.018 60.509 -13.668 1.00 62.32 136 LEU D N 1
ATOM 6863 C CA . LEU D 1 136 ? -9.099 59.846 -14.398 1.00 62.17 136 LEU D CA 1
ATOM 6864 C C . LEU D 1 136 ? -8.890 59.907 -15.908 1.00 62.01 136 LEU D C 1
ATOM 6865 O O . LEU D 1 136 ? -8.433 60.920 -16.439 1.00 62.02 136 LEU D O 1
ATOM 6870 N N . THR D 1 137 ? -9.226 58.817 -16.592 1.00 61.88 137 THR D N 1
ATOM 6871 C CA . THR D 1 137 ? -9.341 58.838 -18.043 1.00 61.88 137 THR D CA 1
ATOM 6872 C C . THR D 1 137 ? -10.763 59.282 -18.360 1.00 61.80 137 THR D C 1
ATOM 6873 O O . THR D 1 137 ? -11.718 58.736 -17.810 1.00 61.79 137 THR D O 1
ATOM 6877 N N . ILE D 1 138 ? -10.891 60.287 -19.223 1.00 61.95 138 ILE D N 1
ATOM 6878 C CA . ILE D 1 138 ? -12.186 60.885 -19.546 1.00 62.02 138 ILE D CA 1
ATOM 6879 C C . ILE D 1 138 ? -12.429 60.810 -21.049 1.00 62.18 138 ILE D C 1
ATOM 6880 O O . ILE D 1 138 ? -11.626 61.307 -21.841 1.00 62.09 138 ILE D O 1
ATOM 6885 N N . MET D 1 139 ? -13.536 60.174 -21.429 1.00 62.28 139 MET D N 1
ATOM 6886 C CA . MET D 1 139 ? -13.860 59.927 -22.827 1.00 62.48 139 MET D CA 1
ATOM 6887 C C . MET D 1 139 ? -15.014 60.837 -23.227 1.00 62.29 139 MET D C 1
ATOM 6888 O O . MET D 1 139 ? -16.120 60.699 -22.724 1.00 62.29 139 MET D O 1
ATOM 6893 N N . VAL D 1 140 ? -14.750 61.765 -24.141 1.00 62.38 140 VAL D N 1
ATOM 6894 C CA . VAL D 1 140 ? -15.682 62.857 -24.423 1.00 62.36 140 VAL D CA 1
ATOM 6895 C C . VAL D 1 140 ? -16.328 62.751 -25.802 1.00 62.46 140 VAL D C 1
ATOM 6896 O O . VAL D 1 140 ? -15.641 62.566 -26.816 1.00 62.65 140 VAL D O 1
ATOM 6900 N N . GLY D 1 141 ? -17.654 62.866 -25.825 1.00 62.56 141 GLY D N 1
ATOM 6901 C CA . GLY D 1 141 ? -18.423 62.987 -27.064 1.00 62.66 141 GLY D CA 1
ATOM 6902 C C . GLY D 1 141 ? -18.957 64.412 -27.185 1.00 62.74 141 GLY D C 1
ATOM 6903 O O . GLY D 1 141 ? -19.802 64.831 -26.392 1.00 62.74 141 GLY D O 1
ATOM 6904 N N . ALA D 1 142 ? -18.459 65.162 -28.164 1.00 62.74 142 ALA D N 1
ATOM 6905 C CA . ALA D 1 142 ? -18.844 66.567 -28.326 1.00 62.86 142 ALA D CA 1
ATOM 6906 C C . ALA D 1 142 ? -18.378 67.136 -29.658 1.00 62.94 142 ALA D C 1
ATOM 6907 O O . ALA D 1 142 ? -17.663 66.479 -30.414 1.00 62.92 142 ALA D O 1
ATOM 6909 N N . SER D 1 143 ? -18.796 68.365 -29.946 1.00 63.15 143 SER D N 1
ATOM 6910 C CA . SER D 1 143 ? -18.243 69.105 -31.070 1.00 63.28 143 SER D CA 1
ATOM 6911 C C . SER D 1 143 ? -16.809 69.509 -30.736 1.00 63.49 143 SER D C 1
ATOM 6912 O O . SER D 1 143 ? -16.417 69.524 -29.566 1.00 63.37 143 SER D O 1
ATOM 6915 N N . GLU D 1 144 ? -16.026 69.828 -31.763 1.00 63.93 144 GLU D N 1
ATOM 6916 C CA . GLU D 1 144 ? -14.654 70.275 -31.556 1.00 63.97 144 GLU D CA 1
ATOM 6917 C C . GLU D 1 144 ? -14.627 71.543 -30.699 1.00 64.00 144 GLU D C 1
ATOM 6918 O O . GLU D 1 144 ? -13.853 71.637 -29.745 1.00 63.97 144 GLU D O 1
ATOM 6924 N N . ALA D 1 145 ? -15.491 72.498 -31.037 1.00 63.97 145 ALA D N 1
ATOM 6925 C CA . ALA D 1 145 ? -15.589 73.767 -30.318 1.00 63.97 145 ALA D CA 1
ATOM 6926 C C . ALA D 1 145 ? -15.889 73.576 -28.834 1.00 64.00 145 ALA D C 1
ATOM 6927 O O . ALA D 1 145 ? -15.274 74.218 -27.982 1.00 64.07 145 ALA D O 1
ATOM 6929 N N . VAL D 1 146 ? -16.837 72.692 -28.535 1.00 64.11 146 VAL D N 1
ATOM 6930 C CA . VAL D 1 146 ? -17.242 72.420 -27.156 1.00 64.13 146 VAL D CA 1
ATOM 6931 C C . VAL D 1 146 ? -16.160 71.654 -26.384 1.00 64.27 146 VAL D C 1
ATOM 6932 O O . VAL D 1 146 ? -15.963 71.901 -25.192 1.00 64.26 146 VAL D O 1
ATOM 6936 N N . PHE D 1 147 ? -15.464 70.733 -27.052 1.00 64.32 147 PHE D N 1
ATOM 6937 C CA . PHE D 1 147 ? -14.357 70.015 -26.417 1.00 64.44 147 PHE D CA 1
ATOM 6938 C C . PHE D 1 147 ? -13.242 70.988 -26.041 1.00 64.57 147 PHE D C 1
ATOM 6939 O O . PHE D 1 147 ? -12.754 70.966 -24.911 1.00 64.70 147 PHE D O 1
ATOM 6947 N N . GLU D 1 148 ? -12.844 71.826 -27.000 1.00 64.59 148 GLU D N 1
ATOM 6948 C CA . GLU D 1 148 ? -11.858 72.891 -26.769 1.00 64.74 148 GLU D CA 1
ATOM 6949 C C . GLU D 1 148 ? -12.210 73.730 -25.545 1.00 64.70 148 GLU D C 1
ATOM 6950 O O . GLU D 1 148 ? -11.336 74.088 -24.753 1.00 64.65 148 GLU D O 1
ATOM 6956 N N . LYS D 1 149 ? -13.496 74.047 -25.414 1.00 64.70 149 LYS D N 1
ATOM 6957 C CA . LYS D 1 149 ? -14.000 74.856 -24.310 1.00 64.71 149 LYS D CA 1
ATOM 6958 C C . LYS D 1 149 ? -13.780 74.171 -22.962 1.00 64.70 149 LYS D C 1
ATOM 6959 O O . LYS D 1 149 ? -13.199 74.757 -22.051 1.00 64.59 149 LYS D O 1
ATOM 6965 N N . ILE D 1 150 ? -14.242 72.930 -22.840 1.00 64.83 150 ILE D N 1
ATOM 6966 C CA . ILE D 1 150 ? -14.253 72.254 -21.538 1.00 64.68 150 ILE D CA 1
ATOM 6967 C C . ILE D 1 150 ? -12.936 71.550 -21.192 1.00 64.64 150 ILE D C 1
ATOM 6968 O O . ILE D 1 150 ? -12.707 71.210 -20.029 1.00 64.55 150 ILE D O 1
ATOM 6973 N N . GLN D 1 151 ? -12.075 71.355 -22.191 1.00 64.68 151 GLN D N 1
ATOM 6974 C CA . GLN D 1 151 ? -10.847 70.570 -22.029 1.00 64.55 151 GLN D CA 1
ATOM 6975 C C . GLN D 1 151 ? -9.960 71.005 -20.856 1.00 64.39 151 GLN D C 1
ATOM 6976 O O . GLN D 1 151 ? -9.516 70.153 -20.085 1.00 64.21 151 GLN D O 1
ATOM 6982 N N . PRO D 1 152 ? -9.695 72.321 -20.714 1.00 64.26 152 PRO D N 1
ATOM 6983 C CA . PRO D 1 152 ? -8.864 72.788 -19.594 1.00 64.14 152 PRO D CA 1
ATOM 6984 C C . PRO D 1 152 ? -9.403 72.418 -18.207 1.00 64.02 152 PRO D C 1
ATOM 6985 O O . PRO D 1 152 ? -8.620 72.092 -17.314 1.00 64.03 152 PRO D O 1
ATOM 6989 N N . VAL D 1 153 ? -10.722 72.468 -18.035 1.00 63.92 153 VAL D N 1
ATOM 6990 C CA . VAL D 1 153 ? -11.359 72.043 -16.786 1.00 63.79 153 VAL D CA 1
ATOM 6991 C C . VAL D 1 153 ? -11.278 70.519 -16.623 1.00 63.68 153 VAL D C 1
ATOM 6992 O O . VAL D 1 153 ? -10.989 70.020 -15.536 1.00 63.59 153 VAL D O 1
ATOM 6996 N N . LEU D 1 154 ? -11.539 69.787 -17.703 1.00 63.51 154 LEU D N 1
ATOM 6997 C CA . LEU D 1 154 ? -11.357 68.331 -17.716 1.00 63.53 154 LEU D CA 1
ATOM 6998 C C . LEU D 1 154 ? -9.932 67.917 -17.339 1.00 63.38 154 LEU D C 1
ATOM 6999 O O . LEU D 1 154 ? -9.728 66.898 -16.673 1.00 63.38 154 LEU D O 1
ATOM 7004 N N . SER D 1 155 ? -8.957 68.710 -17.771 1.00 63.22 155 SER D N 1
ATOM 7005 C CA . SER D 1 155 ? -7.545 68.408 -17.535 1.00 63.13 155 SER D CA 1
ATOM 7006 C C . SER D 1 155 ? -7.099 68.558 -16.074 1.00 62.81 155 SER D C 1
ATOM 7007 O O . SER D 1 155 ? -6.052 68.029 -15.698 1.00 62.50 155 SER D O 1
ATOM 7010 N N . VAL D 1 156 ? -7.874 69.274 -15.259 1.00 62.60 156 VAL D N 1
ATOM 7011 C CA . VAL D 1 156 ? -7.595 69.336 -13.817 1.00 62.56 156 VAL D CA 1
ATOM 7012 C C . VAL D 1 156 ? -8.059 68.053 -13.119 1.00 62.30 156 VAL D C 1
ATOM 7013 O O . VAL D 1 156 ? -7.328 67.484 -12.309 1.00 62.36 156 VAL D O 1
ATOM 7017 N N . ILE D 1 157 ? -9.258 67.586 -13.453 1.00 62.03 157 ILE D N 1
ATOM 7018 C CA . ILE D 1 157 ? -9.845 66.419 -12.785 1.00 61.87 157 ILE D CA 1
ATOM 7019 C C . ILE D 1 157 ? -9.389 65.065 -13.361 1.00 61.66 157 ILE D C 1
ATOM 7020 O O . ILE D 1 157 ? -9.494 64.035 -12.690 1.00 61.59 157 ILE D O 1
ATOM 7025 N N . GLY D 1 158 ? -8.895 65.067 -14.597 1.00 61.37 158 GLY D N 1
ATOM 7026 C CA . GLY D 1 158 ? -8.426 63.840 -15.247 1.00 61.17 158 GLY D CA 1
ATOM 7027 C C . GLY D 1 158 ? -7.040 63.995 -15.841 1.00 60.96 158 GLY D C 1
ATOM 7028 O O . GLY D 1 158 ? -6.528 65.114 -15.956 1.00 60.72 158 GLY D O 1
ATOM 7029 N N . LYS D 1 159 ? -6.427 62.866 -16.203 1.00 60.92 159 LYS D N 1
ATOM 7030 C CA . LYS D 1 159 ? -5.164 62.879 -16.942 1.00 60.90 159 LYS D CA 1
ATOM 7031 C C . LYS D 1 159 ? -5.446 62.721 -18.430 1.00 60.78 159 LYS D C 1
ATOM 7032 O O . LYS D 1 159 ? -5.436 63.700 -19.172 1.00 60.83 159 LYS D O 1
ATOM 7038 N N . ASP D 1 160 ? -5.705 61.491 -18.862 1.00 60.64 160 ASP D N 1
ATOM 7039 C CA . ASP D 1 160 ? -5.917 61.216 -20.276 1.00 60.61 160 ASP D CA 1
ATOM 7040 C C . ASP D 1 160 ? -7.330 61.633 -20.671 1.00 60.59 160 ASP D C 1
ATOM 7041 O O . ASP D 1 160 ? -8.305 60.951 -20.353 1.00 60.51 160 ASP D O 1
ATOM 7046 N N . ILE D 1 161 ? -7.427 62.774 -21.346 1.00 60.51 161 ILE D N 1
ATOM 7047 C CA . ILE D 1 161 ? -8.700 63.310 -21.803 1.00 60.47 161 ILE D CA 1
ATOM 7048 C C . ILE D 1 161 ? -8.825 63.049 -23.296 1.00 60.52 161 ILE D C 1
ATOM 7049 O O . ILE D 1 161 ? -8.097 63.640 -24.099 1.00 60.58 161 ILE D O 1
ATOM 7054 N N . TYR D 1 162 ? -9.749 62.163 -23.663 1.00 60.41 162 TYR D N 1
ATOM 7055 C CA . TYR D 1 162 ? -9.948 61.785 -25.056 1.00 60.25 162 TYR D CA 1
ATOM 7056 C C . TYR D 1 162 ? -11.162 62.476 -25.645 1.00 60.10 1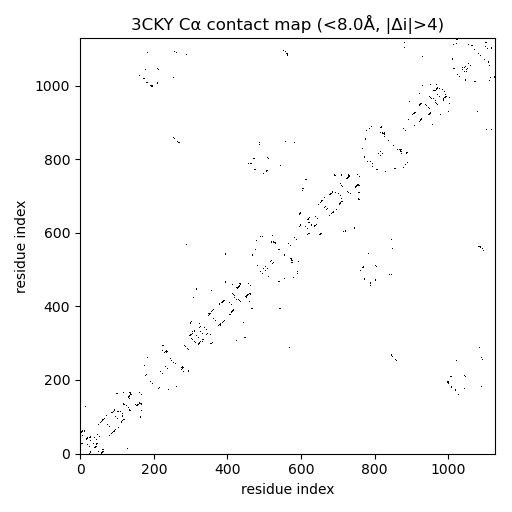62 TYR D C 1
ATOM 7057 O O . TYR D 1 162 ? -12.245 62.440 -25.065 1.00 60.21 162 TYR D O 1
ATOM 7066 N N . HIS D 1 163 ? -10.969 63.106 -26.798 1.00 59.79 163 HIS D N 1
ATOM 7067 C CA . HIS D 1 163 ? -12.069 63.550 -27.633 1.00 59.61 163 HIS D CA 1
ATOM 7068 C C . HIS D 1 163 ? -12.364 62.417 -28.609 1.00 59.34 163 HIS D C 1
ATOM 7069 O O . HIS D 1 163 ? -11.802 62.356 -29.699 1.00 59.44 163 HIS D O 1
ATOM 7076 N N . VAL D 1 164 ? -13.254 61.520 -28.199 1.00 59.15 164 VAL D N 1
ATOM 7077 C CA . VAL D 1 164 ? -13.462 60.246 -28.889 1.00 58.91 164 VAL D CA 1
ATOM 7078 C C . VAL D 1 164 ? -14.364 60.366 -30.118 1.00 58.55 164 VAL D C 1
ATOM 7079 O O . VAL D 1 164 ? -14.387 59.476 -30.968 1.00 58.89 164 VAL D O 1
ATOM 7083 N N . GLY D 1 165 ? -15.115 61.455 -30.202 1.00 58.09 165 GLY D N 1
ATOM 7084 C CA . GLY D 1 165 ? -16.031 61.674 -31.315 1.00 57.84 165 GLY D CA 1
ATOM 7085 C C . GLY D 1 165 ? -17.077 62.706 -30.950 1.00 57.50 165 GLY D C 1
ATOM 7086 O O . GLY D 1 165 ? -16.893 63.485 -30.012 1.00 57.29 165 GLY D O 1
ATOM 7087 N N . ASP D 1 166 ? -18.181 62.707 -31.687 1.00 57.24 166 ASP D N 1
ATOM 7088 C CA . ASP D 1 166 ? -19.270 63.629 -31.395 1.00 57.01 166 ASP D CA 1
ATOM 7089 C C . ASP D 1 166 ? -20.147 63.041 -30.287 1.00 56.68 166 ASP D C 1
ATOM 7090 O O . ASP D 1 166 ? -19.843 61.972 -29.736 1.00 56.79 166 ASP D O 1
ATOM 7095 N N . THR D 1 167 ? -21.225 63.750 -29.968 1.00 56.01 167 THR D N 1
ATOM 7096 C CA . THR D 1 167 ? -22.142 63.377 -28.892 1.00 55.41 167 THR D CA 1
ATOM 7097 C C . THR D 1 167 ? -22.468 61.872 -28.899 1.00 54.87 167 THR D C 1
ATOM 7098 O O . THR D 1 167 ? -22.782 61.296 -29.942 1.00 55.18 167 THR D O 1
ATOM 7102 N N . GLY D 1 168 ? -22.349 61.234 -27.739 1.00 53.75 168 GLY D N 1
ATOM 7103 C CA . GLY D 1 168 ? -22.632 59.803 -27.616 1.00 52.92 168 GLY D CA 1
ATOM 7104 C C . GLY D 1 168 ? -21.499 58.803 -27.910 1.00 52.11 168 GLY D C 1
ATOM 7105 O O . GLY D 1 168 ? -21.402 57.788 -27.221 1.00 51.96 168 GLY D O 1
ATOM 7106 N N . ALA D 1 169 ? -20.684 59.027 -28.957 1.00 50.95 169 ALA D N 1
ATOM 7107 C CA . ALA D 1 169 ? -19.492 58.171 -29.242 1.00 49.84 169 ALA D CA 1
ATOM 7108 C C . ALA D 1 169 ? -18.675 57.951 -27.955 1.00 48.81 169 ALA D C 1
ATOM 7109 O O . ALA D 1 169 ? -18.028 56.917 -27.765 1.00 48.37 169 ALA D O 1
ATOM 7111 N N . GLY D 1 170 ? -18.726 58.942 -27.067 1.00 47.48 170 GLY D N 1
ATOM 7112 C CA . GLY D 1 170 ? -18.161 58.821 -25.716 1.00 46.48 170 GLY D CA 1
ATOM 7113 C C . GLY D 1 170 ? -18.813 57.723 -24.874 1.00 45.56 170 GLY D C 1
ATOM 7114 O O . GLY D 1 170 ? -18.116 56.918 -24.231 1.00 44.78 170 GLY D O 1
ATOM 7115 N N . ASP D 1 171 ? -20.148 57.685 -24.890 1.00 44.58 171 ASP D N 1
ATOM 7116 C CA . ASP D 1 171 ? -20.912 56.581 -24.312 1.00 43.84 171 ASP D CA 1
ATOM 7117 C C . ASP D 1 171 ? -20.522 55.268 -24.972 1.00 43.24 171 ASP D C 1
ATOM 7118 O O . ASP D 1 171 ? -20.318 54.258 -24.285 1.00 42.83 171 ASP D O 1
ATOM 7123 N N . ALA D 1 172 ? -20.447 55.291 -26.307 1.00 42.81 172 ALA D N 1
ATOM 7124 C CA . ALA D 1 172 ? -20.149 54.108 -27.114 1.00 42.45 172 ALA D CA 1
ATOM 7125 C C . ALA D 1 172 ? -18.826 53.452 -26.713 1.00 42.05 172 ALA D C 1
ATOM 7126 O O . ALA D 1 172 ? -18.772 52.237 -26.519 1.00 41.81 172 ALA D O 1
ATOM 7128 N N . VAL D 1 173 ? -17.763 54.247 -26.593 1.00 41.49 173 VAL D N 1
ATOM 7129 C CA . VAL D 1 173 ? -16.431 53.669 -26.415 1.00 41.67 173 VAL D CA 1
ATOM 7130 C C . VAL D 1 173 ? -16.253 53.047 -25.011 1.00 41.61 173 VAL D C 1
ATOM 7131 O O . VAL D 1 173 ? -15.651 51.983 -24.864 1.00 41.48 173 VAL D O 1
ATOM 7135 N N . LYS D 1 174 ? -16.811 53.695 -23.994 1.00 41.81 174 LYS D N 1
ATOM 7136 C CA . LYS D 1 174 ? -16.822 53.165 -22.627 1.00 41.25 174 LYS D CA 1
ATOM 7137 C C . LYS D 1 174 ? -17.638 51.863 -22.548 1.00 40.84 174 LYS D C 1
ATOM 7138 O O . LYS D 1 174 ? -17.196 50.891 -21.918 1.00 39.63 174 LYS D O 1
ATOM 7144 N N . ILE D 1 175 ? -18.780 51.824 -23.246 1.00 40.20 175 ILE D N 1
ATOM 7145 C CA . ILE D 1 175 ? -19.574 50.602 -23.360 1.00 40.04 175 ILE D CA 1
ATOM 7146 C C . ILE D 1 175 ? -18.799 49.457 -24.026 1.00 39.80 175 ILE D C 1
ATOM 7147 O O . ILE D 1 175 ? -18.830 48.310 -23.561 1.00 39.65 175 ILE D O 1
ATOM 7152 N N . VAL D 1 176 ? -18.097 49.762 -25.109 1.00 39.70 176 VAL D N 1
ATOM 7153 C CA . VAL D 1 176 ? -17.299 48.749 -25.807 1.00 39.75 176 VAL D CA 1
ATOM 7154 C C . VAL D 1 176 ? -16.112 48.276 -24.944 1.00 39.77 176 VAL D C 1
ATOM 7155 O O . VAL D 1 176 ? -15.833 47.076 -24.868 1.00 39.92 176 VAL D O 1
ATOM 7159 N N . ASN D 1 177 ? -15.443 49.202 -24.267 1.00 39.64 177 ASN D N 1
ATOM 7160 C CA . ASN D 1 177 ? -14.354 48.818 -23.375 1.00 39.80 177 ASN D CA 1
ATOM 7161 C C . ASN D 1 177 ? -14.812 47.884 -22.264 1.00 39.83 177 ASN D C 1
ATOM 7162 O O . ASN D 1 177 ? -14.208 46.838 -22.047 1.00 39.76 177 ASN D O 1
ATOM 7167 N N . ASN D 1 178 ? -15.876 48.276 -21.561 1.00 40.21 178 ASN D N 1
ATOM 7168 C CA . ASN D 1 178 ? -16.352 47.554 -20.373 1.00 40.26 178 ASN D CA 1
ATOM 7169 C C . ASN D 1 178 ? -17.002 46.213 -20.690 1.00 40.60 178 ASN D C 1
ATOM 7170 O O . ASN D 1 178 ? -17.015 45.305 -19.855 1.00 40.88 178 ASN D O 1
ATOM 7175 N N . LEU D 1 179 ? -17.581 46.128 -21.887 1.00 40.61 179 LEU D N 1
ATOM 7176 C CA . LEU D 1 179 ? -18.030 44.872 -22.476 1.00 40.62 179 LEU D CA 1
ATOM 7177 C C . LEU D 1 179 ? -16.882 43.875 -22.577 1.00 40.67 179 LEU D C 1
ATOM 7178 O O . LEU D 1 179 ? -17.035 42.689 -22.267 1.00 40.78 179 LEU D O 1
ATOM 7183 N N . LEU D 1 180 ? -15.737 44.358 -23.055 1.00 40.40 180 LEU D N 1
ATOM 7184 C CA . LEU D 1 180 ? -14.576 43.503 -23.240 1.00 40.08 180 LEU D CA 1
ATOM 7185 C C . LEU D 1 180 ? -13.996 43.093 -21.888 1.00 40.11 180 LEU D C 1
ATOM 7186 O O . LEU D 1 180 ? -13.600 41.946 -21.716 1.00 39.78 180 LEU D O 1
ATOM 7191 N N . LEU D 1 181 ? -13.945 44.029 -20.938 1.00 39.65 181 LEU D N 1
ATOM 7192 C CA . LEU D 1 181 ? -13.505 43.705 -19.582 1.00 39.52 181 LEU D CA 1
ATOM 7193 C C . LEU D 1 181 ? -14.341 42.555 -18.990 1.00 39.60 181 LEU D C 1
ATOM 7194 O O . LEU D 1 181 ? -13.797 41.581 -18.466 1.00 38.99 181 LEU D O 1
ATOM 7199 N N . GLY D 1 182 ? -15.668 42.693 -19.091 1.00 39.56 182 GLY D N 1
ATOM 7200 C CA . GLY D 1 182 ? -16.601 41.685 -18.597 1.00 39.48 182 GLY D CA 1
ATOM 7201 C C . GLY D 1 182 ? -16.475 40.338 -19.273 1.00 39.20 182 GLY D C 1
ATOM 7202 O O . GLY D 1 182 ? -16.486 39.314 -18.612 1.00 38.95 182 GLY D O 1
ATOM 7203 N N . CYS D 1 183 ? -16.386 40.343 -20.601 1.00 39.43 183 CYS D N 1
ATOM 7204 C CA . CYS D 1 183 ? -16.214 39.095 -21.374 1.00 39.47 183 CYS D CA 1
ATOM 7205 C C . CYS D 1 183 ? -14.891 38.423 -21.078 1.00 39.31 183 CYS D C 1
ATOM 7206 O O . CYS D 1 183 ? -14.807 37.193 -20.950 1.00 39.66 183 CYS D O 1
ATOM 7209 N N . ASN D 1 184 ? -13.843 39.224 -20.982 1.00 39.17 184 ASN D N 1
ATOM 7210 C CA . ASN D 1 184 ? -12.521 38.683 -20.693 1.00 39.36 184 ASN D CA 1
ATOM 7211 C C . ASN D 1 184 ? -12.475 38.031 -19.313 1.00 39.36 184 ASN D C 1
ATOM 7212 O O . ASN D 1 184 ? -11.844 36.985 -19.134 1.00 39.35 184 ASN D O 1
ATOM 7217 N N . MET D 1 185 ? -13.167 38.632 -18.355 1.00 39.33 185 MET D N 1
ATOM 7218 C CA . MET D 1 185 ? -13.233 38.084 -17.004 1.00 39.34 185 MET D CA 1
ATOM 7219 C C . MET D 1 185 ? -14.061 36.797 -16.959 1.00 39.28 185 MET D C 1
ATOM 7220 O O . MET D 1 185 ? -13.676 35.837 -16.290 1.00 39.20 185 MET D O 1
ATOM 7225 N N . ALA D 1 186 ? -15.214 36.802 -17.626 1.00 38.94 186 ALA D N 1
ATOM 7226 C CA . ALA D 1 186 ? -16.069 35.639 -17.651 1.00 39.08 186 ALA D CA 1
ATOM 7227 C C . ALA D 1 186 ? -15.319 34.442 -18.250 1.00 38.94 186 ALA D C 1
ATOM 7228 O O . ALA D 1 186 ? -15.443 33.314 -17.781 1.00 39.18 186 ALA D O 1
ATOM 7230 N N . SER D 1 187 ? -14.545 34.701 -19.296 1.00 39.25 187 SER D N 1
ATOM 7231 C CA . SER D 1 187 ? -13.768 33.665 -19.971 1.00 39.33 187 SER D CA 1
ATOM 7232 C C . SER D 1 187 ? -12.655 33.178 -19.058 1.00 39.57 187 SER D C 1
ATOM 7233 O O . SER D 1 187 ? -12.410 31.970 -18.935 1.00 39.41 187 SER D O 1
ATOM 7236 N N . LEU D 1 188 ? -11.994 34.130 -18.405 1.00 39.45 188 LEU D N 1
ATOM 7237 C CA . LEU D 1 188 ? -10.955 33.803 -17.422 1.00 39.39 188 LEU D CA 1
ATOM 7238 C C . LEU D 1 188 ? -11.467 32.900 -16.311 1.00 39.30 188 LEU D C 1
ATOM 7239 O O . LEU D 1 188 ? -10.764 31.972 -15.911 1.00 39.25 188 LEU D O 1
ATOM 7244 N N . ALA D 1 189 ? -12.663 33.196 -15.799 1.00 39.30 189 ALA D N 1
ATOM 7245 C CA . ALA D 1 189 ? -13.261 32.444 -14.681 1.00 39.55 189 ALA D CA 1
ATOM 7246 C C . ALA D 1 189 ? -13.331 30.942 -14.949 1.00 39.61 189 ALA D C 1
ATOM 7247 O O . ALA D 1 189 ? -12.838 30.127 -14.161 1.00 39.63 189 ALA D O 1
ATOM 7249 N N . GLU D 1 190 ? -13.944 30.575 -16.065 1.00 39.65 190 GLU D N 1
ATOM 7250 C CA . GLU D 1 190 ? -14.071 29.159 -16.429 1.00 39.71 190 GLU D CA 1
ATOM 7251 C C . GLU D 1 190 ? -12.714 28.534 -16.797 1.00 39.67 190 GLU D C 1
ATOM 7252 O O . GLU D 1 190 ? -12.456 27.364 -16.495 1.00 39.53 190 GLU D O 1
ATOM 7258 N N . ALA D 1 191 ? -11.840 29.328 -17.424 1.00 39.76 191 ALA D N 1
ATOM 7259 C CA . ALA D 1 191 ? -10.508 28.857 -17.817 1.00 39.72 191 ALA D CA 1
ATOM 7260 C C . ALA D 1 191 ? -9.677 28.431 -16.611 1.00 39.69 191 ALA D C 1
ATOM 7261 O O . ALA D 1 191 ? -8.983 27.392 -16.644 1.00 39.79 191 ALA D O 1
ATOM 7263 N N . LEU D 1 192 ? -9.735 29.229 -15.553 1.00 39.55 192 LEU D N 1
ATOM 7264 C CA . LEU D 1 192 ? -8.922 28.963 -14.352 1.00 39.25 192 LEU D CA 1
ATOM 7265 C C . LEU D 1 192 ? -9.398 27.702 -13.628 1.00 39.41 192 LEU D C 1
ATOM 7266 O O . LEU D 1 192 ? -8.595 26.887 -13.181 1.00 39.28 192 LEU D O 1
ATOM 7271 N N . VAL D 1 193 ? -10.713 27.540 -13.543 1.00 39.28 193 VAL D N 1
ATOM 7272 C CA . VAL D 1 193 ? -11.318 26.364 -12.936 1.00 39.02 193 VAL D CA 1
ATOM 7273 C C . VAL D 1 193 ? -10.944 25.092 -13.719 1.00 39.23 193 VAL D C 1
ATOM 7274 O O . VAL D 1 193 ? -10.609 24.074 -13.120 1.00 39.22 193 VAL D O 1
ATOM 7278 N N . LEU D 1 194 ? -10.978 25.173 -15.053 1.00 39.25 194 LEU D N 1
ATOM 7279 C CA . LEU D 1 194 ? -10.523 24.078 -15.919 1.00 39.03 194 LEU D CA 1
ATOM 7280 C C . LEU D 1 194 ? -9.073 23.703 -15.629 1.00 39.39 194 LEU D C 1
ATOM 7281 O O . LEU D 1 194 ? -8.751 22.520 -15.448 1.00 39.43 194 LEU D O 1
ATOM 7286 N N . GLY D 1 195 ? -8.210 24.718 -15.573 1.00 39.50 195 GLY D N 1
ATOM 7287 C CA . GLY D 1 195 ? -6.781 24.516 -15.329 1.00 39.50 195 GLY D CA 1
ATOM 7288 C C . GLY D 1 195 ? -6.495 23.836 -13.997 1.00 39.79 195 GLY D C 1
ATOM 7289 O O . GLY D 1 195 ? -5.705 22.880 -13.930 1.00 39.55 195 GLY D O 1
ATOM 7290 N N . VAL D 1 196 ? -7.147 24.316 -12.937 1.00 39.92 196 VAL D N 1
ATOM 7291 C CA . VAL D 1 196 ? -7.002 23.716 -11.626 1.00 40.32 196 VAL D CA 1
ATOM 7292 C C . VAL D 1 196 ? -7.501 22.275 -11.623 1.00 40.99 196 VAL D C 1
ATOM 7293 O O . VAL D 1 196 ? -6.847 21.394 -11.067 1.00 41.08 196 VAL D O 1
ATOM 7297 N N . LYS D 1 197 ? -8.645 22.038 -12.256 1.00 41.76 197 LYS D N 1
ATOM 7298 C CA . LYS D 1 197 ? -9.169 20.683 -12.396 1.00 41.82 197 LYS D CA 1
ATOM 7299 C C . LYS D 1 197 ? -8.165 19.767 -13.120 1.00 41.71 197 LYS D C 1
ATOM 7300 O O . LYS D 1 197 ? -8.048 18.596 -12.780 1.00 41.60 197 LYS D O 1
ATOM 7306 N N . CYS D 1 198 ? -7.460 20.307 -14.112 1.00 41.88 198 CYS D N 1
ATOM 7307 C CA . CYS D 1 198 ? -6.423 19.551 -14.838 1.00 42.07 198 CYS D CA 1
ATOM 7308 C C . CYS D 1 198 ? -5.062 19.539 -14.139 1.00 41.99 198 CYS D C 1
ATOM 7309 O O . CYS D 1 198 ? -4.069 19.111 -14.720 1.00 41.89 198 CYS D O 1
ATOM 7312 N N . GLY D 1 199 ? -5.017 20.022 -12.901 1.00 42.25 199 GLY D N 1
ATOM 7313 C CA . GLY D 1 199 ? -3.831 19.894 -12.054 1.00 42.34 199 GLY D CA 1
ATOM 7314 C C . GLY D 1 199 ? -2.847 21.052 -12.110 1.00 42.36 199 GLY D C 1
ATOM 7315 O O . GLY D 1 199 ? -1.694 20.890 -11.730 1.00 42.66 199 GLY D O 1
ATOM 7316 N N . LEU D 1 200 ? -3.287 22.210 -12.587 1.00 42.51 200 LEU D N 1
ATOM 7317 C CA . LEU D 1 200 ? -2.447 23.407 -12.601 1.00 42.81 200 LEU D CA 1
ATOM 7318 C C . LEU D 1 200 ? -2.652 24.229 -11.334 1.00 43.06 200 LEU D C 1
ATOM 7319 O O . LEU D 1 200 ? -3.783 24.405 -10.879 1.00 43.00 200 LEU D O 1
ATOM 7324 N N . LYS D 1 201 ? -1.556 24.718 -10.756 1.00 43.33 201 LYS D N 1
ATOM 7325 C CA . LYS D 1 201 ? -1.626 25.735 -9.716 1.00 43.90 201 LYS D CA 1
ATOM 7326 C C . LYS D 1 201 ? -1.961 27.056 -10.380 1.00 44.10 201 LYS D C 1
ATOM 7327 O O . LYS D 1 201 ? -1.462 27.327 -11.469 1.00 43.87 201 LYS D O 1
ATOM 7333 N N . PRO D 1 202 ? -2.809 27.882 -9.727 1.00 44.50 202 PRO D N 1
ATOM 7334 C CA . PRO D 1 202 ? -3.101 29.247 -10.195 1.00 44.53 202 PRO D CA 1
ATOM 7335 C C . PRO D 1 202 ? -1.847 30.059 -10.476 1.00 44.49 202 PRO D C 1
ATOM 7336 O O . PRO D 1 202 ? -1.821 30.832 -11.427 1.00 44.40 202 PRO D O 1
ATOM 7340 N N . GLU D 1 203 ? -0.824 29.863 -9.645 1.00 44.94 203 GLU D N 1
ATOM 7341 C CA . GLU D 1 203 ? 0.462 30.534 -9.804 1.00 45.13 203 GLU D CA 1
ATOM 7342 C C . GLU D 1 203 ? 1.120 30.225 -11.153 1.00 44.99 203 GLU D C 1
ATOM 7343 O O . GLU D 1 203 ? 1.662 31.119 -11.811 1.00 44.86 203 GLU D O 1
ATOM 7349 N N . THR D 1 204 ? 1.072 28.954 -11.543 1.00 44.94 204 THR D N 1
ATOM 7350 C CA . THR D 1 204 ? 1.636 28.492 -12.798 1.00 45.03 204 THR D CA 1
ATOM 7351 C C . THR D 1 204 ? 0.889 29.073 -13.986 1.00 44.96 204 THR D C 1
ATOM 7352 O O . THR D 1 204 ? 1.500 29.483 -14.969 1.00 44.90 204 THR D O 1
ATOM 7356 N N . MET D 1 205 ? -0.432 29.111 -13.887 1.00 45.05 205 MET D N 1
ATOM 7357 C CA . MET D 1 205 ? -1.248 29.735 -14.908 1.00 45.55 205 MET D CA 1
ATOM 7358 C C . MET D 1 205 ? -0.971 31.223 -15.011 1.00 46.29 205 MET D C 1
ATOM 7359 O O . MET D 1 205 ? -0.831 31.739 -16.117 1.00 46.29 205 MET D O 1
ATOM 7364 N N . GLN D 1 206 ? -0.882 31.912 -13.878 1.00 47.42 206 GLN D N 1
ATOM 7365 C CA . GLN D 1 206 ? -0.560 33.331 -13.909 1.00 47.95 206 GLN D CA 1
ATOM 7366 C C . GLN D 1 206 ? 0.771 33.591 -14.625 1.00 47.98 206 GLN D C 1
ATOM 7367 O O . GLN D 1 206 ? 0.872 34.492 -15.465 1.00 47.84 206 GLN D O 1
ATOM 7373 N N . GLU D 1 207 ? 1.779 32.781 -14.307 1.00 48.62 207 GLU D N 1
ATOM 7374 C CA . GLU D 1 207 ? 3.118 32.919 -14.892 1.00 48.34 207 GLU D CA 1
ATOM 7375 C C . GLU D 1 207 ? 3.104 32.666 -16.394 1.00 48.25 207 GLU D C 1
ATOM 7376 O O . GLU D 1 207 ? 3.586 33.494 -17.171 1.00 48.47 207 GLU D O 1
ATOM 7382 N N . ILE D 1 208 ? 2.560 31.522 -16.801 1.00 47.72 208 ILE D N 1
ATOM 7383 C CA . ILE D 1 208 ? 2.602 31.127 -18.212 1.00 47.55 208 ILE D CA 1
ATOM 7384 C C . ILE D 1 208 ? 1.668 31.980 -19.064 1.00 47.26 208 ILE D C 1
ATOM 7385 O O . ILE D 1 208 ? 2.098 32.515 -20.085 1.00 47.25 208 ILE D O 1
ATOM 7390 N N . ILE D 1 209 ? 0.406 32.111 -18.648 1.00 46.98 209 ILE D N 1
ATOM 7391 C CA . ILE D 1 209 ? -0.592 32.825 -19.445 1.00 47.06 209 ILE D CA 1
ATOM 7392 C C . ILE D 1 209 ? -0.297 34.320 -19.468 1.00 46.90 209 ILE D C 1
ATOM 7393 O O . ILE D 1 209 ? -0.465 34.972 -20.504 1.00 47.11 209 ILE D O 1
ATOM 7398 N N . GLY D 1 210 ? 0.169 34.851 -18.341 1.00 46.75 210 GLY D N 1
ATOM 7399 C CA . GLY D 1 210 ? 0.566 36.257 -18.249 1.00 46.50 210 GLY D CA 1
ATOM 7400 C C . GLY D 1 210 ? 1.650 36.630 -19.245 1.00 46.37 210 GLY D C 1
ATOM 7401 O O . GLY D 1 210 ? 1.760 37.784 -19.638 1.00 46.75 210 GLY D O 1
ATOM 7402 N N . LYS D 1 211 ? 2.450 35.644 -19.647 1.00 45.97 211 LYS D N 1
ATOM 7403 C CA . LYS D 1 211 ? 3.516 35.823 -20.646 1.00 45.71 211 LYS D CA 1
ATOM 7404 C C . LYS D 1 211 ? 3.144 35.375 -22.059 1.00 45.21 211 LYS D C 1
ATOM 7405 O O . LYS D 1 211 ? 3.956 35.513 -22.955 1.00 45.91 211 LYS D O 1
ATOM 7411 N N . SER D 1 212 ? 1.947 34.828 -22.262 1.00 44.73 212 SER D N 1
ATOM 7412 C CA A SER D 1 212 ? 1.569 34.275 -23.564 0.50 44.09 212 SER D CA 1
ATOM 7413 C CA B SER D 1 212 ? 1.555 34.256 -23.545 0.50 44.39 212 SER D CA 1
ATOM 7414 C C . SER D 1 212 ? 0.315 34.976 -24.100 1.00 44.03 212 SER D C 1
ATOM 7415 O O . SER D 1 212 ? -0.088 36.028 -23.590 1.00 44.30 212 SER D O 1
ATOM 7420 N N . SER D 1 213 ? -0.283 34.401 -25.139 1.00 43.36 213 SER D N 1
ATOM 7421 C CA . SER D 1 213 ? -1.327 35.038 -25.929 1.00 43.32 213 SER D CA 1
ATOM 7422 C C . SER D 1 213 ? -2.724 35.087 -25.297 1.00 42.97 213 SER D C 1
ATOM 7423 O O . SER D 1 213 ? -3.592 35.795 -25.798 1.00 42.73 213 SER D O 1
ATOM 7426 N N . GLY D 1 214 ? -2.933 34.340 -24.211 1.00 42.76 214 GLY D N 1
ATOM 7427 C CA . GLY D 1 214 ? -4.201 34.344 -23.494 1.00 42.77 214 GLY D CA 1
ATOM 7428 C C . GLY D 1 214 ? -4.389 35.527 -22.552 1.00 42.84 214 GLY D C 1
ATOM 7429 O O . GLY D 1 214 ? -5.483 35.734 -22.009 1.00 42.51 214 GLY D O 1
ATOM 7430 N N . ARG D 1 215 ? -3.327 36.310 -22.369 1.00 42.88 215 ARG D N 1
ATOM 7431 C CA . ARG D 1 215 ? -3.308 37.391 -21.388 1.00 43.32 215 ARG D CA 1
ATOM 7432 C C . ARG D 1 215 ? -4.294 38.519 -21.718 1.00 42.39 215 ARG D C 1
ATOM 7433 O O . ARG D 1 215 ? -4.600 38.779 -22.876 1.00 41.26 215 ARG D O 1
ATOM 7441 N N . SER D 1 216 ? -4.801 39.157 -20.666 1.00 42.47 216 SER D N 1
ATOM 7442 C CA . SER D 1 216 ? -5.674 40.317 -20.786 1.00 42.39 216 SER D CA 1
ATOM 7443 C C . SER D 1 216 ? -5.480 41.189 -19.569 1.00 42.32 216 SER D C 1
ATOM 7444 O O . SER D 1 216 ? -4.942 40.731 -18.570 1.00 41.76 216 SER D O 1
ATOM 7447 N N . TYR D 1 217 ? -5.900 42.449 -19.655 1.00 42.65 217 TYR D N 1
ATOM 7448 C CA . TYR D 1 217 ? -5.897 43.313 -18.479 1.00 42.82 217 TYR D CA 1
ATOM 7449 C C . TYR D 1 217 ? -6.761 42.723 -17.353 1.00 42.60 217 TYR D C 1
ATOM 7450 O O . TYR D 1 217 ? -6.388 42.775 -16.186 1.00 42.46 217 TYR D O 1
ATOM 7459 N N . ALA D 1 218 ? -7.908 42.155 -17.711 1.00 42.91 218 ALA D N 1
ATOM 7460 C CA . ALA D 1 218 ? -8.770 41.450 -16.761 1.00 43.34 218 ALA D CA 1
ATOM 7461 C C . ALA D 1 218 ? -7.968 40.493 -15.874 1.00 43.45 218 ALA D C 1
ATOM 7462 O O . ALA D 1 218 ? -8.068 40.539 -14.641 1.00 43.42 218 ALA D O 1
ATOM 7464 N N . MET D 1 219 ? -7.162 39.642 -16.496 1.00 44.12 219 MET D N 1
ATOM 7465 C CA . MET D 1 219 ? -6.338 38.709 -15.742 1.00 44.83 219 MET D CA 1
ATOM 7466 C C . MET D 1 219 ? -5.279 39.425 -14.909 1.00 44.61 219 MET D C 1
ATOM 7467 O O . MET D 1 219 ? -5.094 39.133 -13.722 1.00 44.19 219 MET D O 1
ATOM 7472 N N . GLU D 1 220 ? -4.578 40.346 -15.556 1.00 44.48 220 GLU D N 1
ATOM 7473 C CA . GLU D 1 220 ? -3.592 41.206 -14.917 1.00 44.87 220 GLU D CA 1
ATOM 7474 C C . GLU D 1 220 ? -4.107 41.908 -13.636 1.00 44.39 220 GLU D C 1
ATOM 7475 O O . GLU D 1 220 ? -3.429 41.928 -12.611 1.00 43.83 220 GLU D O 1
ATOM 7481 N N . ALA D 1 221 ? -5.305 42.478 -13.704 1.00 44.19 221 ALA D N 1
ATOM 7482 C CA . ALA D 1 221 ? -5.878 43.239 -12.582 1.00 44.04 221 ALA D CA 1
ATOM 7483 C C . ALA D 1 221 ? -6.452 42.359 -11.468 1.00 43.73 221 ALA D C 1
ATOM 7484 O O . ALA D 1 221 ? -6.433 42.735 -10.308 1.00 43.45 221 ALA D O 1
ATOM 7486 N N . LYS D 1 222 ? -6.996 41.202 -11.817 1.00 43.89 222 LYS D N 1
ATOM 7487 C CA . LYS D 1 222 ? -7.822 40.459 -10.852 1.00 44.30 222 LYS D CA 1
ATOM 7488 C C . LYS D 1 222 ? -7.169 39.223 -10.265 1.00 44.56 222 LYS D C 1
ATOM 7489 O O . LYS D 1 222 ? -7.426 38.871 -9.112 1.00 44.26 222 LYS D O 1
ATOM 7495 N N . MET D 1 223 ? -6.331 38.582 -11.066 1.00 45.32 223 MET D N 1
ATOM 7496 C CA . MET D 1 223 ? -5.792 37.267 -10.765 1.00 45.92 223 MET D CA 1
ATOM 7497 C C . MET D 1 223 ? -5.119 37.208 -9.386 1.00 46.40 223 MET D C 1
ATOM 7498 O O . MET D 1 223 ? -5.533 36.434 -8.523 1.00 46.60 223 MET D O 1
ATOM 7503 N N . GLU D 1 224 ? -4.103 38.036 -9.177 1.00 46.73 224 GLU D N 1
ATOM 7504 C CA . GLU D 1 224 ? -3.339 38.024 -7.933 1.00 47.00 224 GLU D CA 1
ATOM 7505 C C . GLU D 1 224 ? -4.081 38.705 -6.775 1.00 46.45 224 GLU D C 1
ATOM 7506 O O . GLU D 1 224 ? -4.214 38.138 -5.699 1.00 46.21 224 GLU D O 1
ATOM 7512 N N . LYS D 1 225 ? -4.592 39.905 -7.021 1.00 46.16 225 LYS D N 1
ATOM 7513 C CA . LYS D 1 225 ? -5.170 40.725 -5.965 1.00 45.76 225 LYS D CA 1
ATOM 7514 C C . LYS D 1 225 ? -6.459 40.155 -5.383 1.00 44.90 225 LYS D C 1
ATOM 7515 O O . LYS D 1 225 ? -6.667 40.246 -4.181 1.00 45.08 225 LYS D O 1
ATOM 7521 N N . PHE D 1 226 ? -7.308 39.564 -6.220 1.00 43.84 226 PHE D N 1
ATOM 7522 C CA . PHE D 1 226 ? -8.642 39.114 -5.797 1.00 43.44 226 PHE D CA 1
ATOM 7523 C C . PHE D 1 226 ? -8.807 37.594 -5.827 1.00 42.80 226 PHE D C 1
ATOM 7524 O O . PHE D 1 226 ? -9.210 36.985 -4.839 1.00 42.29 226 PHE D O 1
ATOM 7532 N N . ILE D 1 227 ? -8.516 36.990 -6.971 1.00 42.49 227 ILE D N 1
ATOM 7533 C CA . ILE D 1 227 ? -8.779 35.568 -7.161 1.00 42.77 227 ILE D CA 1
ATOM 7534 C C . ILE D 1 227 ? -7.866 34.731 -6.268 1.00 42.59 227 ILE D C 1
ATOM 7535 O O . ILE D 1 227 ? -8.348 33.951 -5.481 1.00 42.61 227 ILE D O 1
ATOM 7540 N N . MET D 1 228 ? -6.558 34.918 -6.366 1.00 43.01 228 MET D N 1
ATOM 7541 C CA . MET D 1 228 ? -5.616 34.078 -5.621 1.00 43.63 228 MET D CA 1
ATOM 7542 C C . MET D 1 228 ? -5.593 34.401 -4.122 1.00 43.21 228 MET D C 1
ATOM 7543 O O . MET D 1 228 ? -5.325 33.528 -3.294 1.00 42.86 228 MET D O 1
ATOM 7548 N N . SER D 1 229 ? -5.888 35.653 -3.792 1.00 42.98 229 SER D N 1
ATOM 7549 C CA . SER D 1 229 ? -6.036 36.063 -2.419 1.00 42.87 229 SER D CA 1
ATOM 7550 C C . SER D 1 229 ? -7.329 35.514 -1.812 1.00 42.76 229 SER D C 1
ATOM 7551 O O . SER D 1 229 ? -7.385 35.211 -0.612 1.00 42.88 229 SER D O 1
ATOM 7554 N N . GLY D 1 230 ? -8.361 35.391 -2.637 1.00 42.62 230 GLY D N 1
ATOM 7555 C CA . GLY D 1 230 ? -9.706 35.053 -2.168 1.00 42.87 230 GLY D CA 1
ATOM 7556 C C . GLY D 1 230 ? -10.458 36.225 -1.555 1.00 42.78 230 GLY D C 1
ATOM 7557 O O . GLY D 1 230 ? -11.581 36.060 -1.101 1.00 43.01 230 GLY D O 1
ATOM 7558 N N . ASP D 1 231 ? -9.839 37.403 -1.536 1.00 42.82 231 ASP D N 1
ATOM 7559 C CA . ASP D 1 231 ? -10.447 38.606 -0.977 1.00 42.76 231 ASP D CA 1
ATOM 7560 C C . ASP D 1 231 ? -11.071 39.390 -2.119 1.00 42.57 231 ASP D C 1
ATOM 7561 O O . ASP D 1 231 ? -10.371 40.035 -2.916 1.00 42.31 231 ASP D O 1
ATOM 7566 N N . PHE D 1 232 ? -12.396 39.315 -2.200 1.00 42.55 232 PHE D N 1
ATOM 7567 C CA . PHE D 1 232 ? -13.141 39.941 -3.286 1.00 42.41 232 PHE D CA 1
ATOM 7568 C C . PHE D 1 232 ? -13.799 41.248 -2.869 1.00 42.37 232 PHE D C 1
ATOM 7569 O O . PHE D 1 232 ? -14.654 41.765 -3.584 1.00 42.49 232 PHE D O 1
ATOM 7577 N N . ALA D 1 233 ? -13.397 41.779 -1.720 1.00 42.26 233 ALA D N 1
ATOM 7578 C CA . ALA D 1 233 ? -13.890 43.068 -1.261 1.00 42.55 233 ALA D CA 1
ATOM 7579 C C . ALA D 1 233 ? -13.335 44.165 -2.160 1.00 42.61 233 ALA D C 1
ATOM 7580 O O . ALA D 1 233 ? -12.201 44.085 -2.642 1.00 42.71 233 ALA D O 1
ATOM 7582 N N . GLY D 1 234 ? -14.141 45.192 -2.380 1.00 42.78 234 GLY D N 1
ATOM 7583 C CA . GLY D 1 234 ? -13.710 46.353 -3.138 1.00 42.58 234 GLY D CA 1
ATOM 7584 C C . GLY D 1 234 ? -13.630 46.050 -4.625 1.00 42.64 234 GLY D C 1
ATOM 7585 O O . GLY D 1 234 ? -14.411 45.250 -5.166 1.00 42.52 234 GLY D O 1
ATOM 7586 N N . GLY D 1 235 ? -12.667 46.686 -5.281 1.00 42.34 235 GLY D N 1
ATOM 7587 C CA . GLY D 1 235 ? -12.486 46.546 -6.703 1.00 42.29 235 GLY D CA 1
ATOM 7588 C C . GLY D 1 235 ? -13.647 47.139 -7.476 1.00 42.34 235 GLY D C 1
ATOM 7589 O O . GLY D 1 235 ? -14.116 48.226 -7.185 1.00 42.32 235 GLY D O 1
ATOM 759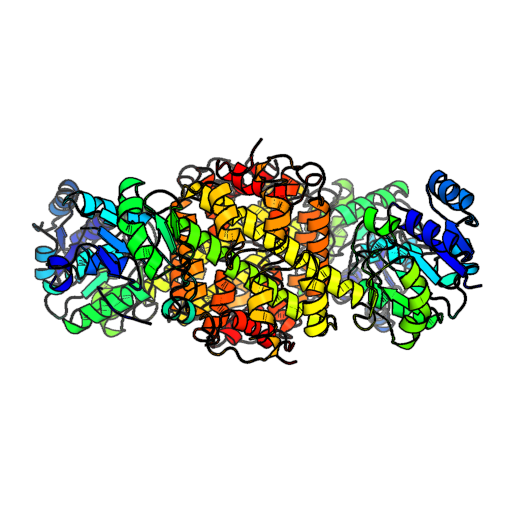0 N N . PHE D 1 236 ? -14.113 46.409 -8.478 1.00 42.43 236 PHE D N 1
ATOM 7591 C CA . PHE D 1 236 ? -15.186 46.891 -9.327 1.00 42.10 236 PHE D CA 1
ATOM 7592 C C . PHE D 1 236 ? -16.399 45.978 -9.165 1.00 41.62 236 PHE D C 1
ATOM 7593 O O . PHE D 1 236 ? -16.371 44.820 -9.595 1.00 41.27 236 PHE D O 1
ATOM 7601 N N . ALA D 1 237 ? -17.443 46.508 -8.532 1.00 40.71 237 ALA D N 1
ATOM 7602 C CA . ALA D 1 237 ? -18.588 45.710 -8.105 1.00 40.80 237 ALA D CA 1
ATOM 7603 C C . ALA D 1 237 ? -19.185 44.877 -9.242 1.00 40.38 237 ALA D C 1
ATOM 7604 O O . ALA D 1 237 ? -19.399 45.383 -10.346 1.00 40.18 237 ALA D O 1
ATOM 7606 N N . MET D 1 238 ? -19.473 43.610 -8.952 1.00 40.22 238 MET D N 1
ATOM 7607 C CA . MET D 1 238 ? -20.100 42.713 -9.931 1.00 40.43 238 MET D CA 1
ATOM 7608 C C . MET D 1 238 ? -21.420 43.308 -10.491 1.00 40.44 238 MET D C 1
ATOM 7609 O O . MET D 1 238 ? -21.727 43.156 -11.667 1.00 40.39 238 MET D O 1
ATOM 7614 N N . ASP D 1 239 ? -22.189 43.989 -9.639 1.00 40.30 239 ASP D N 1
ATOM 7615 C CA . ASP D 1 239 ? -23.413 44.660 -10.080 1.00 40.29 239 ASP D CA 1
ATOM 7616 C C . ASP D 1 239 ? -23.137 45.712 -11.151 1.00 40.33 239 ASP D C 1
ATOM 7617 O O . ASP D 1 239 ? -23.899 45.844 -12.113 1.00 40.20 239 ASP D O 1
ATOM 7622 N N . LEU D 1 240 ? -22.055 46.468 -10.985 1.00 40.32 240 LEU D N 1
ATOM 7623 C CA . LEU D 1 240 ? -21.715 47.516 -11.954 1.00 40.37 240 LEU D CA 1
ATOM 7624 C C . LEU D 1 240 ? -21.202 46.949 -13.289 1.00 40.01 240 LEU D C 1
ATOM 7625 O O . LEU D 1 240 ? -21.547 47.469 -14.349 1.00 39.93 240 LEU D O 1
ATOM 7630 N N . GLN D 1 241 ? -20.393 45.896 -13.232 1.00 40.07 241 GLN D N 1
ATOM 7631 C CA . GLN D 1 241 ? -19.961 45.190 -14.438 1.00 40.28 241 GLN D CA 1
ATOM 7632 C C . GLN D 1 241 ? -21.142 44.574 -15.190 1.00 40.24 241 GLN D C 1
ATOM 7633 O O . GLN D 1 241 ? -21.174 44.575 -16.435 1.00 39.98 241 GLN D O 1
ATOM 7639 N N . HIS D 1 242 ? -22.091 44.026 -14.440 1.00 40.13 242 HIS D N 1
ATOM 7640 C CA . HIS D 1 242 ? -23.323 43.492 -15.013 1.00 40.42 242 HIS D CA 1
ATOM 7641 C C . HIS D 1 242 ? -24.183 44.605 -15.651 1.00 40.45 242 HIS D C 1
ATOM 7642 O O . HIS D 1 242 ? -24.771 44.421 -16.720 1.00 40.05 242 HIS D O 1
ATOM 7649 N N . LYS D 1 243 ? -24.280 45.745 -14.967 1.00 40.56 243 LYS D N 1
ATOM 7650 C CA . LYS D 1 243 ? -24.960 46.916 -15.514 1.00 40.76 243 LYS D CA 1
ATOM 7651 C C . LYS D 1 243 ? -24.336 47.329 -16.858 1.00 40.65 243 LYS D C 1
ATOM 7652 O O . LYS D 1 243 ? -25.042 47.613 -17.833 1.00 41.29 243 LYS D O 1
ATOM 7658 N N . ASP D 1 244 ? -23.014 47.335 -16.907 1.00 40.34 244 ASP D N 1
ATOM 7659 C CA . ASP D 1 244 ? -22.286 47.694 -18.115 1.00 40.21 244 ASP D CA 1
ATOM 7660 C C . ASP D 1 244 ? -22.543 46.726 -19.260 1.00 40.04 244 ASP D C 1
ATOM 7661 O O . ASP D 1 244 ? -22.727 47.151 -20.403 1.00 39.86 244 ASP D O 1
ATOM 7666 N N . LEU D 1 245 ? -22.552 45.430 -18.961 1.00 39.66 245 LEU D N 1
ATOM 7667 C CA . LEU D 1 245 ? -22.868 44.431 -19.980 1.00 39.60 245 LEU D CA 1
ATOM 7668 C C . LEU D 1 245 ? -24.294 44.635 -20.522 1.00 39.72 245 LEU D C 1
ATOM 7669 O O . LEU D 1 245 ? -24.535 44.495 -21.724 1.00 39.74 245 LEU D O 1
ATOM 7674 N N . GLY D 1 246 ? -25.223 45.003 -19.639 1.00 39.46 246 GLY D N 1
ATOM 7675 C CA . GLY D 1 246 ? -26.586 45.313 -20.046 1.00 39.14 246 GLY D CA 1
ATOM 7676 C C . GLY D 1 246 ? -26.698 46.486 -20.989 1.00 38.81 246 GLY D C 1
ATOM 7677 O O . GLY D 1 246 ? -27.506 46.474 -21.906 1.00 38.67 246 GLY D O 1
ATOM 7678 N N . LEU D 1 247 ? -25.901 47.516 -20.741 1.00 38.90 247 LEU D N 1
ATOM 7679 C CA . LEU D 1 247 ? -25.847 48.690 -21.620 1.00 38.86 247 LEU D CA 1
ATOM 7680 C C . LEU D 1 247 ? -25.326 48.317 -23.009 1.00 38.30 247 LEU D C 1
ATOM 7681 O O . LEU D 1 247 ? -25.823 48.819 -24.016 1.00 37.87 247 LEU D O 1
ATOM 7686 N N . ALA D 1 248 ? -24.342 47.423 -23.056 1.00 37.87 248 ALA D N 1
ATOM 7687 C CA . ALA D 1 248 ? -23.846 46.884 -24.326 1.00 37.90 248 ALA D CA 1
ATOM 7688 C C . ALA D 1 248 ? -24.973 46.168 -25.093 1.00 37.68 248 ALA D C 1
ATOM 7689 O O . ALA D 1 248 ? -25.192 46.422 -26.295 1.00 38.32 248 ALA D O 1
ATOM 7691 N N . LEU D 1 249 ? -25.719 45.322 -24.397 1.00 37.84 249 LEU D N 1
ATOM 7692 C CA . LEU D 1 249 ? -26.825 44.588 -25.022 1.00 38.33 249 LEU D CA 1
ATOM 7693 C C . LEU D 1 249 ? -27.922 45.536 -25.509 1.00 38.44 249 LEU D C 1
ATOM 7694 O O . LEU D 1 249 ? -28.532 45.310 -26.576 1.00 37.85 249 LEU D O 1
ATOM 7699 N N . GLU D 1 250 ? -28.162 46.599 -24.740 1.00 39.01 250 GLU D N 1
ATOM 7700 C CA . GLU D 1 250 ? -29.103 47.638 -25.159 1.00 39.62 250 GLU D CA 1
ATOM 7701 C C . GLU D 1 250 ? -28.629 48.289 -26.467 1.00 39.42 250 GLU D C 1
ATOM 7702 O O . GLU D 1 250 ? -29.423 48.486 -27.398 1.00 39.41 250 GLU D O 1
ATOM 7708 N N . ALA D 1 251 ? -27.340 48.626 -26.524 1.00 39.46 251 ALA D N 1
ATOM 7709 C CA . ALA D 1 251 ? -26.744 49.209 -27.738 1.00 39.73 251 ALA D CA 1
ATOM 7710 C C . ALA D 1 251 ? -26.780 48.218 -28.924 1.00 39.64 251 ALA D C 1
ATOM 7711 O O . ALA D 1 251 ? -27.049 48.599 -30.057 1.00 39.15 251 ALA D O 1
ATOM 7713 N N . GLY D 1 252 ? -26.529 46.940 -28.646 1.00 40.30 252 GLY D N 1
ATOM 7714 C CA . GLY D 1 252 ? -26.636 45.896 -29.676 1.00 40.48 252 GLY D CA 1
ATOM 7715 C C . GLY D 1 252 ? -28.028 45.758 -30.258 1.00 40.75 252 GLY D C 1
ATOM 7716 O O . GLY D 1 252 ? -28.186 45.638 -31.468 1.00 40.97 252 GLY D O 1
ATOM 7717 N N . LYS D 1 253 ? -29.042 45.793 -29.396 1.00 41.54 253 LYS D N 1
ATOM 7718 C CA . LYS D 1 253 ? -30.443 45.763 -29.822 1.00 41.99 253 LYS D CA 1
ATOM 7719 C C . LYS D 1 253 ? -30.821 46.992 -30.664 1.00 42.29 253 LYS D C 1
ATOM 7720 O O . LYS D 1 253 ? -31.495 46.872 -31.700 1.00 42.17 253 LYS D O 1
ATOM 7726 N N . GLU D 1 254 ? -30.411 48.166 -30.199 1.00 42.61 254 GLU D N 1
ATOM 7727 C CA . GLU D 1 254 ? -30.711 49.420 -30.894 1.00 43.11 254 GLU D CA 1
ATOM 7728 C C . GLU D 1 254 ? -29.996 49.498 -32.233 1.00 42.69 254 GLU D C 1
ATOM 7729 O O . GLU D 1 254 ? -30.533 50.062 -33.167 1.00 42.82 254 GLU D O 1
ATOM 7735 N N . GLY D 1 255 ? -28.801 48.918 -32.334 1.00 42.35 255 GLY D N 1
ATOM 7736 C CA . GLY D 1 255 ? -28.032 48.953 -33.585 1.00 42.16 255 GLY D CA 1
ATOM 7737 C C . GLY D 1 255 ? -28.123 47.699 -34.444 1.00 41.97 255 GLY D C 1
ATOM 7738 O O . GLY D 1 255 ? -27.467 47.598 -35.460 1.00 42.15 255 GLY D O 1
ATOM 7739 N N . ASN D 1 256 ? -28.933 46.736 -34.022 1.00 41.82 256 ASN D N 1
ATOM 7740 C CA . ASN D 1 256 ? -29.017 45.428 -34.675 1.00 41.45 256 ASN D CA 1
ATOM 7741 C C . ASN D 1 256 ? -27.656 44.755 -34.880 1.00 41.03 256 ASN D C 1
ATOM 7742 O O . ASN D 1 256 ? -27.317 44.322 -35.976 1.00 40.77 256 ASN D O 1
ATOM 7747 N N . VAL D 1 257 ? -26.894 44.673 -33.793 1.00 40.45 257 VAL D N 1
ATOM 7748 C CA . VAL D 1 257 ? -25.602 44.007 -33.785 1.00 39.78 257 VAL D CA 1
ATOM 7749 C C . VAL D 1 257 ? -25.690 42.862 -32.773 1.00 39.65 257 VAL D C 1
ATOM 7750 O O . VAL D 1 257 ? -25.868 43.090 -31.581 1.00 39.28 257 VAL D O 1
ATOM 7754 N N . PRO D 1 258 ? -25.633 41.617 -33.255 1.00 39.19 258 PRO D N 1
ATOM 7755 C CA . PRO D 1 258 ? -25.578 40.484 -32.336 1.00 39.07 258 PRO D CA 1
ATOM 7756 C C . PRO D 1 258 ? -24.342 40.498 -31.433 1.00 38.90 258 PRO D C 1
ATOM 7757 O O . PRO D 1 258 ? -23.242 40.819 -31.882 1.00 39.09 258 PRO D O 1
ATOM 7761 N N . LEU D 1 259 ? -24.536 40.118 -30.178 1.00 38.67 259 LEU D N 1
ATOM 7762 C CA . LEU D 1 259 ? -23.514 40.159 -29.144 1.00 38.42 259 LEU D CA 1
ATOM 7763 C C . LEU D 1 259 ? -23.591 38.862 -28.329 1.00 38.29 259 LEU D C 1
ATOM 7764 O O . LEU D 1 259 ? -23.892 38.872 -27.134 1.00 38.10 259 LEU D O 1
ATOM 7769 N N . PRO D 1 260 ? -23.343 37.724 -28.981 1.00 38.41 260 PRO D N 1
ATOM 7770 C CA . PRO D 1 260 ? -23.436 36.433 -28.291 1.00 38.58 260 PRO D CA 1
ATOM 7771 C C . PRO D 1 260 ? -22.496 36.253 -27.086 1.00 38.59 260 PRO D C 1
ATOM 7772 O O . PRO D 1 260 ? -22.916 35.743 -26.070 1.00 38.80 260 PRO D O 1
ATOM 7776 N N . MET D 1 261 ? -21.245 36.673 -27.199 1.00 38.83 261 MET D N 1
ATOM 7777 C CA . MET D 1 261 ? -20.295 36.549 -26.085 1.00 38.74 261 MET D CA 1
ATOM 7778 C C . MET D 1 261 ? -20.720 37.439 -24.918 1.00 38.81 261 MET D C 1
ATOM 7779 O O . MET D 1 261 ? -20.695 37.012 -23.770 1.00 38.65 261 MET D O 1
ATOM 7784 N N . THR D 1 262 ? -21.111 38.679 -25.231 1.00 38.83 262 THR D N 1
ATOM 7785 C CA . THR D 1 262 ? -21.584 39.627 -24.230 1.00 38.55 262 THR D CA 1
ATOM 7786 C C . THR D 1 262 ? -22.807 39.071 -23.511 1.00 38.64 262 THR D C 1
ATOM 7787 O O . THR D 1 262 ? -22.907 39.127 -22.275 1.00 38.21 262 THR D O 1
ATOM 7791 N N . ALA D 1 263 ? -23.733 38.531 -24.311 1.00 38.58 263 ALA D N 1
ATOM 7792 C CA . ALA D 1 263 ? -24.968 37.955 -23.803 1.00 38.14 263 ALA D CA 1
ATOM 7793 C C . ALA D 1 263 ? -24.702 36.812 -22.807 1.00 38.21 263 ALA D C 1
ATOM 7794 O O . ALA D 1 263 ? -25.371 36.719 -21.784 1.00 37.47 263 ALA D O 1
ATOM 7796 N N . MET D 1 264 ? -23.739 35.948 -23.109 1.00 37.89 264 MET D N 1
ATOM 7797 C CA A MET D 1 264 ? -23.463 34.840 -22.199 0.50 38.08 264 MET D CA 1
ATOM 7798 C CA B MET D 1 264 ? -23.377 34.815 -22.246 0.50 37.88 264 MET D CA 1
ATOM 7799 C C . MET D 1 264 ? -22.704 35.329 -20.964 1.00 38.02 264 MET D C 1
ATOM 7800 O O . MET D 1 264 ? -23.027 34.915 -19.843 1.00 37.07 264 MET D O 1
ATOM 7809 N N . ALA D 1 265 ? -21.748 36.245 -21.145 1.00 37.93 265 ALA D N 1
ATOM 7810 C CA . ALA D 1 265 ? -21.070 36.851 -20.002 1.00 37.84 265 ALA D CA 1
ATOM 7811 C C . ALA D 1 265 ? -22.102 37.447 -19.047 1.00 37.87 265 ALA D C 1
ATOM 7812 O O . ALA D 1 265 ? -21.993 37.293 -17.827 1.00 38.24 265 ALA D O 1
ATOM 7814 N N . THR D 1 266 ? -23.123 38.107 -19.604 1.00 38.05 266 THR D N 1
ATOM 7815 C CA . THR D 1 266 ? -24.153 38.743 -18.795 1.00 37.98 266 THR D CA 1
ATOM 7816 C C . THR D 1 266 ? -24.875 37.741 -17.917 1.00 37.86 266 THR D C 1
ATOM 7817 O O . THR D 1 266 ? -25.105 37.988 -16.723 1.00 37.98 266 THR D O 1
ATOM 7821 N N . GLN D 1 267 ? -25.207 36.596 -18.494 1.00 37.82 267 GLN D N 1
ATOM 7822 C CA . GLN D 1 267 ? -25.917 35.568 -17.752 1.00 38.07 267 GLN D CA 1
ATOM 7823 C C . GLN D 1 267 ? -25.047 34.870 -16.698 1.00 38.07 267 GLN D C 1
ATOM 7824 O O . GLN D 1 267 ? -25.540 34.503 -15.614 1.00 38.00 267 GLN D O 1
ATOM 7830 N N . ILE D 1 268 ? -23.760 34.723 -16.992 1.00 38.21 268 ILE D N 1
ATOM 7831 C CA . ILE D 1 268 ? -22.810 34.171 -16.022 1.00 38.29 268 ILE D CA 1
ATOM 7832 C C . ILE D 1 268 ? -22.670 35.102 -14.812 1.00 38.71 268 ILE D C 1
ATOM 7833 O O . ILE D 1 268 ? -22.745 34.654 -13.672 1.00 38.83 268 ILE D O 1
ATOM 7838 N N . PHE D 1 269 ? -22.512 36.406 -15.058 1.00 39.00 269 PHE D N 1
ATOM 7839 C CA . PHE D 1 269 ? -22.511 37.388 -13.970 1.00 38.93 269 PHE D CA 1
ATOM 7840 C C . PHE D 1 269 ? -23.844 37.443 -13.217 1.00 38.83 269 PHE D C 1
ATOM 7841 O O . PHE D 1 269 ? -23.868 37.692 -12.009 1.00 38.68 269 PHE D O 1
ATOM 7849 N N . GLU D 1 270 ? -24.946 37.201 -13.914 1.00 38.88 270 GLU D N 1
ATOM 7850 C CA . GLU D 1 270 ? -26.237 37.099 -13.244 1.00 38.81 270 GLU D CA 1
ATOM 7851 C C . GLU D 1 270 ? -26.258 35.935 -12.253 1.00 38.42 270 GLU D C 1
ATOM 7852 O O . GLU D 1 270 ? -26.863 36.040 -11.194 1.00 38.32 270 GLU D O 1
ATOM 7858 N N . GLY D 1 271 ? -25.606 34.830 -12.607 1.00 38.36 271 GLY D N 1
ATOM 7859 C CA . GLY D 1 271 ? -25.423 33.706 -11.685 1.00 38.33 271 GLY D CA 1
ATOM 7860 C C . GLY D 1 271 ? -24.730 34.142 -10.396 1.00 38.20 271 GLY D C 1
ATOM 7861 O O . GLY D 1 271 ? -25.161 33.797 -9.299 1.00 37.51 271 GLY D O 1
ATOM 7862 N N . GLY D 1 272 ? -23.662 34.928 -10.535 1.00 38.38 272 GLY D N 1
ATOM 7863 C CA . GLY D 1 272 ? -22.947 35.458 -9.381 1.00 38.57 272 GLY D CA 1
ATOM 7864 C C . GLY D 1 272 ? -23.839 36.317 -8.516 1.00 38.55 272 GLY D C 1
ATOM 7865 O O . GLY D 1 272 ? -23.812 36.230 -7.289 1.00 38.71 272 GLY D O 1
ATOM 7866 N N . ARG D 1 273 ? -24.639 37.156 -9.161 1.00 38.90 273 ARG D N 1
ATOM 7867 C CA . ARG D 1 273 ? -25.598 37.981 -8.454 1.00 39.28 273 ARG D CA 1
ATOM 7868 C C . ARG D 1 273 ? -26.663 37.148 -7.758 1.00 38.98 273 ARG D C 1
ATOM 7869 O O . ARG D 1 273 ? -27.037 37.436 -6.610 1.00 38.60 273 ARG D O 1
ATOM 7877 N N . ALA D 1 274 ? -27.117 36.092 -8.431 1.00 38.91 274 ALA D N 1
ATOM 7878 C CA . ALA D 1 274 ? -28.056 35.137 -7.816 1.00 39.17 274 ALA D CA 1
ATOM 7879 C C . ALA D 1 274 ? -27.482 34.512 -6.538 1.00 39.10 274 ALA D C 1
ATOM 7880 O O . ALA D 1 274 ? -28.218 34.209 -5.604 1.00 38.78 274 ALA D O 1
ATOM 7882 N N . MET D 1 275 ? -26.163 34.343 -6.508 1.00 39.28 275 MET D N 1
ATOM 7883 C CA . MET D 1 275 ? -25.461 33.801 -5.354 1.00 39.72 275 MET D CA 1
ATOM 7884 C C . MET D 1 275 ? -25.121 34.857 -4.298 1.00 39.51 275 MET D C 1
ATOM 7885 O O . MET D 1 275 ? -24.409 34.562 -3.358 1.00 39.57 275 MET D O 1
ATOM 7890 N N . GLY D 1 276 ? -25.601 36.085 -4.466 1.00 39.63 276 GLY D N 1
ATOM 7891 C CA . GLY D 1 276 ? -25.380 37.155 -3.487 1.00 39.66 276 GLY D CA 1
ATOM 7892 C C . GLY D 1 276 ? -24.033 37.849 -3.587 1.00 39.86 276 GLY D C 1
ATOM 7893 O O . GLY D 1 276 ? -23.595 38.496 -2.642 1.00 39.94 276 GLY D O 1
ATOM 7894 N N . LEU D 1 277 ? -23.371 37.730 -4.736 1.00 40.22 277 LEU D N 1
ATOM 7895 C CA . LEU D 1 277 ? -22.004 38.243 -4.907 1.00 40.12 277 LEU D CA 1
ATOM 7896 C C . LEU D 1 277 ? -21.958 39.636 -5.548 1.00 40.14 277 LEU D C 1
ATOM 7897 O O . LEU D 1 277 ? -20.882 40.122 -5.888 1.00 40.21 277 LEU D O 1
ATOM 7902 N N . GLY D 1 278 ? -23.117 40.276 -5.703 1.00 40.18 278 GLY D N 1
ATOM 7903 C CA . GLY D 1 278 ? -23.228 41.540 -6.441 1.00 40.58 278 GLY D CA 1
ATOM 7904 C C . GLY D 1 278 ? -22.374 42.716 -6.005 1.00 40.59 278 GLY D C 1
ATOM 7905 O O . GLY D 1 278 ? -21.998 43.545 -6.829 1.00 40.52 278 GLY D O 1
ATOM 7906 N N . ARG D 1 279 ? -22.057 42.802 -4.720 1.00 41.16 279 ARG D N 1
ATOM 7907 C CA . ARG D 1 279 ? -21.236 43.917 -4.222 1.00 41.50 279 ARG D CA 1
ATOM 7908 C C . ARG D 1 279 ? -19.761 43.573 -4.088 1.00 41.09 279 ARG D C 1
ATOM 7909 O O . ARG D 1 279 ? -18.955 44.454 -3.807 1.00 41.00 279 ARG D O 1
ATOM 7917 N N . GLU D 1 280 ? -19.406 42.309 -4.311 1.00 40.69 280 GLU D N 1
ATOM 7918 C CA . GLU D 1 280 ? -18.005 41.910 -4.376 1.00 40.78 280 GLU D CA 1
ATOM 7919 C C . GLU D 1 280 ? -17.419 42.338 -5.718 1.00 40.58 280 GLU D C 1
ATOM 7920 O O . GLU D 1 280 ? -18.155 42.641 -6.680 1.00 40.08 280 GLU D O 1
ATOM 7926 N N . ASP D 1 281 ? -16.093 42.360 -5.803 1.00 40.44 281 ASP D N 1
ATOM 7927 C CA . ASP D 1 281 ? -15.464 42.585 -7.093 1.00 40.49 281 ASP D CA 1
ATOM 7928 C C . ASP D 1 281 ? -16.002 41.557 -8.124 1.00 40.55 281 ASP D C 1
ATOM 7929 O O . ASP D 1 281 ? -16.293 40.398 -7.776 1.00 39.67 281 ASP D O 1
ATOM 7934 N N . MET D 1 282 ? -16.131 42.008 -9.375 1.00 40.43 282 MET D N 1
ATOM 7935 C CA . MET D 1 282 ? -16.636 41.187 -10.498 1.00 41.63 282 MET D CA 1
ATOM 7936 C C . MET D 1 282 ? -15.894 39.853 -10.744 1.00 40.69 282 MET D C 1
ATOM 7937 O O . MET D 1 282 ? -16.496 38.891 -11.216 1.00 40.23 282 MET D O 1
ATOM 7942 N N . SER D 1 283 ? -14.611 39.795 -10.397 1.00 40.31 283 SER D N 1
ATOM 7943 C CA . SER D 1 283 ? -13.840 38.564 -10.531 1.00 40.14 283 SER D CA 1
ATOM 7944 C C . SER D 1 283 ? -14.344 37.446 -9.615 1.00 39.79 283 SER D C 1
ATOM 7945 O O . SER D 1 283 ? -13.986 36.279 -9.809 1.00 38.99 283 SER D O 1
ATOM 7948 N N . ALA D 1 284 ? -15.180 37.824 -8.633 1.00 39.61 284 ALA D N 1
ATOM 7949 C CA . ALA D 1 284 ? -15.894 36.892 -7.759 1.00 39.68 284 ALA D CA 1
ATOM 7950 C C . ALA D 1 284 ? -16.838 35.946 -8.512 1.00 39.49 284 ALA D C 1
ATOM 7951 O O . ALA D 1 284 ? -17.279 34.943 -7.962 1.00 38.83 284 ALA D O 1
ATOM 7953 N N . VAL D 1 285 ? -17.128 36.276 -9.775 1.00 39.82 285 VAL D N 1
ATOM 7954 C CA . VAL D 1 285 ? -17.963 35.458 -10.642 1.00 39.99 285 VAL D CA 1
ATOM 7955 C C . VAL D 1 285 ? -17.354 34.059 -10.829 1.00 40.05 285 VAL D C 1
ATOM 7956 O O . VAL D 1 285 ? -18.071 33.110 -11.133 1.00 39.35 285 VAL D O 1
ATOM 7960 N N . ILE D 1 286 ? -16.050 33.931 -10.563 1.00 40.38 286 ILE D N 1
ATOM 7961 C CA . ILE D 1 286 ? -15.391 32.621 -10.528 1.00 40.64 286 ILE D CA 1
ATOM 7962 C C . ILE D 1 286 ? -16.033 31.661 -9.513 1.00 41.20 286 ILE D C 1
ATOM 7963 O O . ILE D 1 286 ? -16.021 30.445 -9.723 1.00 40.84 286 ILE D O 1
ATOM 7968 N N . LYS D 1 287 ? -16.610 32.210 -8.435 1.00 41.32 287 LYS D N 1
ATOM 7969 C CA . LYS D 1 287 ? -17.336 31.404 -7.445 1.00 41.44 287 LYS D CA 1
ATOM 7970 C C . LYS D 1 287 ? -18.506 30.606 -8.019 1.00 41.54 287 LYS D C 1
ATOM 7971 O O . LYS D 1 287 ? -18.824 29.524 -7.532 1.00 41.50 287 LYS D O 1
ATOM 7977 N N . VAL D 1 288 ? -19.151 31.133 -9.049 1.00 41.89 288 VAL D N 1
ATOM 7978 C CA . VAL D 1 288 ? -20.191 30.380 -9.751 1.00 41.86 288 VAL D CA 1
ATOM 7979 C C . VAL D 1 288 ? -19.710 28.977 -10.115 1.00 41.82 288 VAL D C 1
ATOM 7980 O O . VAL D 1 288 ? -20.385 27.996 -9.828 1.00 41.67 288 VAL D O 1
ATOM 7984 N N . TRP D 1 289 ? -18.538 28.900 -10.737 1.00 42.17 289 TRP D N 1
ATOM 7985 C CA . TRP D 1 289 ? -17.971 27.623 -11.193 1.00 42.16 289 TRP D CA 1
ATOM 7986 C C . TRP D 1 289 ? -17.353 26.828 -10.056 1.00 42.26 289 TRP D C 1
ATOM 7987 O O . TRP D 1 289 ? -17.422 25.591 -10.059 1.00 42.13 289 TRP D O 1
ATOM 7998 N N . GLU D 1 290 ? -16.767 27.528 -9.085 1.00 42.20 290 GLU D N 1
ATOM 7999 C CA . GLU D 1 290 ? -16.222 26.864 -7.889 1.00 42.79 290 GLU D CA 1
ATOM 8000 C C . GLU D 1 290 ? -17.298 26.134 -7.100 1.00 42.56 290 GLU D C 1
ATOM 8001 O O . GLU D 1 290 ? -17.120 24.965 -6.753 1.00 42.49 290 GLU D O 1
ATOM 8007 N N . GLN D 1 291 ? -18.412 26.822 -6.844 1.00 42.38 291 GLN D N 1
ATOM 8008 C CA . GLN D 1 291 ? -19.524 26.241 -6.101 1.00 42.37 291 GLN D CA 1
ATOM 8009 C C . GLN D 1 291 ? -20.129 25.061 -6.846 1.00 42.46 291 GLN D C 1
ATOM 8010 O O . GLN D 1 291 ? -20.496 24.050 -6.222 1.00 41.87 291 GLN D O 1
ATOM 8016 N N . MET D 1 292 ? -20.246 25.197 -8.174 1.00 42.54 292 MET D N 1
ATOM 8017 C CA . MET D 1 292 ? -20.889 24.171 -8.991 1.00 42.53 292 MET D CA 1
ATOM 8018 C C . MET D 1 292 ? -20.037 22.912 -9.177 1.00 42.63 292 MET D C 1
ATOM 8019 O O . MET D 1 292 ? -20.567 21.800 -9.173 1.00 42.89 292 MET D O 1
ATOM 8024 N N . THR D 1 293 ? -18.731 23.094 -9.340 1.00 42.69 293 THR D N 1
ATOM 8025 C CA . THR D 1 293 ? -17.807 21.988 -9.601 1.00 43.05 293 THR D CA 1
ATOM 8026 C C . THR D 1 293 ? -17.125 21.414 -8.353 1.00 43.89 293 THR D C 1
ATOM 8027 O O . THR D 1 293 ? -16.650 20.279 -8.384 1.00 44.33 293 THR D O 1
ATOM 8031 N N . GLY D 1 294 ? -17.048 22.199 -7.274 1.00 44.28 294 GLY D N 1
ATOM 8032 C CA . GLY D 1 294 ? -16.282 21.807 -6.094 1.00 44.70 294 GLY D CA 1
ATOM 8033 C C . GLY D 1 294 ? -14.809 22.193 -6.181 1.00 45.33 294 GLY D C 1
ATOM 8034 O O . GLY D 1 294 ? -14.089 22.140 -5.182 1.00 45.33 294 GLY D O 1
ATOM 8035 N N . VAL D 1 295 ? -14.361 22.590 -7.372 1.00 45.78 295 VAL D N 1
ATOM 8036 C CA . VAL D 1 295 ? -12.974 22.995 -7.595 1.00 46.28 295 VAL D CA 1
ATOM 8037 C C . VAL D 1 295 ? -12.675 24.311 -6.887 1.00 46.79 295 VAL D C 1
ATOM 8038 O O . VAL D 1 295 ? -13.460 25.254 -6.951 1.00 46.47 295 VAL D O 1
ATOM 8042 N N . SER D 1 296 ? -11.526 24.369 -6.227 1.00 47.32 296 SER D N 1
ATOM 8043 C CA . SER D 1 296 ? -11.099 25.583 -5.574 1.00 48.31 296 SER D CA 1
ATOM 8044 C C . SER D 1 296 ? -9.923 26.190 -6.321 1.00 48.79 296 SER D C 1
ATOM 8045 O O . SER D 1 296 ? -8.909 25.539 -6.533 1.00 48.83 296 SER D O 1
ATOM 8048 N N . VAL D 1 297 ? -10.070 27.450 -6.719 1.00 49.88 297 VAL D N 1
ATOM 8049 C CA . VAL D 1 297 ? -8.944 28.232 -7.215 1.00 50.67 297 VAL D CA 1
ATOM 8050 C C . VAL D 1 297 ? -8.487 29.258 -6.182 1.00 51.80 297 VAL D C 1
ATOM 8051 O O . VAL D 1 297 ? -7.290 29.481 -6.003 1.00 51.75 297 VAL D O 1
ATOM 8055 N N . SER D 1 298 ? -9.449 29.877 -5.506 1.00 20.00 298 SER D N 1
ATOM 8056 C CA . SER D 1 298 ? -9.231 31.177 -4.882 1.00 20.00 298 SER D CA 1
ATOM 8057 C C . SER D 1 298 ? -8.470 31.038 -3.568 1.00 20.00 298 SER D C 1
ATOM 8058 O O . SER D 1 298 ? -8.666 31.822 -2.640 1.00 55.56 298 SER D O 1
ATOM 8061 N N . GLY D 1 299 ? -7.600 30.035 -3.497 1.00 56.23 299 GLY D N 1
ATOM 8062 C CA . GLY D 1 299 ? -6.498 30.047 -2.553 1.00 56.36 299 GLY D CA 1
ATOM 8063 C C . GLY D 1 299 ? -5.153 30.207 -3.235 1.00 57.06 299 GLY D C 1
ATOM 8064 O O . GLY D 1 299 ? -5.056 30.142 -4.460 1.00 57.15 299 GLY D O 1
ATOM 8065 N N . GLY D 1 300 ? -4.112 30.418 -2.436 1.00 57.70 300 GLY D N 1
ATOM 8066 C CA . GLY D 1 300 ? -2.781 30.699 -2.968 1.00 57.60 300 GLY D CA 1
ATOM 8067 C C . GLY D 1 300 ? -2.646 32.127 -3.466 1.00 58.18 300 GLY D C 1
ATOM 8068 O O . GLY D 1 300 ? -2.101 32.997 -2.769 1.00 58.61 300 GLY D O 1
#

GO terms:
  GO:0043718 2-hydroxymethylglutarate dehydrogenase activity (F, EXP)
  GO:0043718 2-hydroxymethylglutarate dehydrogenase activity (F, IDA)
  GO:1901848 nicotinate catabolic process (P, IDA)

Foldseek 3Di:
DAEEEEQAQPLQNQLLLLLCLVVVHAYEYDHPDPVSQVSNVVSPYHYDPHLLRRQQRHQEYEYEDAELVVVCCQAVNDVHSLVSHQANREYEYQYLAALVSQVVSQVVSVVRNYGYKYWHWDDPSVLQNVLAIATEIADDPVVCVVCVVSNVSRHPHYHPQYHRRRRSVVQLVVLLCLLLLLLVVLVVLLVCVVVPDALVNCCVVCVVDPSDDVNCVVDSPPPFQQVQQADAAFLLVSLVSLVNNVVNCVVVVNDDVSSVVSNVLSVLCVVVVRRNGHNSCSSVSVCVVPVRRHGHD/DAEEEEQAQPLQNQLLLLLCLVVVHAYEYDHPDPVSQVSNVVSPYHYDPHLLRSQQGHQEYEYEDAELVVVCCQAVNDSHSLVSHQANREYEYQYLYALVSQVVSCVVSVVRNYGYKYWHWDDGSVQQNVLAIATEIADDPVVCVVCVVSNVSRHPHYHPQYHRRRRSVVQLVVLLCLLLLLLVVLVVLLVCVVVPDALVVCCVVCVVDDSDDVNCVVDSPPPQQQVQQADDAFLQVSLVSLVNNVVNCVVVVNDDVSSVVSNVLSVLCVVVVRRNGHNSSSSVSVCVVPVRRRRD/DEEEEPAQPLQNQLLLLLCLVVVHAYEYDHPDDVSQVSNVVSPYHYDPHLLRSQQRGQEYEYEDAELVVVCCQAVNDSHSLVSHQANREYEYQYLYALVSQVVRCVVSVVRNYGYKYWHWDDPSVQQNVLAIAIQIAADPVVCVVCVVSNVSRHPHYHPCYHRRSSSVVLLVVLLCLLLLLLVVLVVLLVCVVVPDALVRCCVVCVPDDSDDVSCVVDSPPPQAQVQQADDAFLLVSLVSLVNNVVNCVVVVNDDVSSVVSNVLSVLCVVVVRRNGHNSCSSVSVCVVPVRRRSHD/DVDDPLVVDVVVDLEAEDEDAELVVVCVVQCNEYEYQYLYALVSQVVSQVVQVVVPYGYKYWHWDDPNVQQVVLAIATEIAADPVVCVVCVVVNVRRHPHYHPCYHRRSSSVVLLVVLLCLLLLLLVVLVVLLVCVVVPDALVNCCVPCVPDDSDDVSCVVDSPPPQAQVQQADDAFLQVSLVSLVNNVVVCVVVVNDDVSSVVSNVLSVLCVVVVRRGGHNSSSSVSVCVVPVGGRRHD

Sequence (1129 aa):
SIKIGFIGLGAMGKPMAINLLKEGVTVYAFDLMEANVAAVVAQGAQACENNQKVAAASDIIFTSLPNAGIVETVMNGPGGVLSACKAGTVIVDMSSVSPSSTLKMAKVAAEKGIDYVDAPVSGGTKGAEAGTLTIMVGASEAVFEKIQPVLSVIGKDIYHVGDTGAGDAVKIVNNLLLGCNMASLAEALVLGVKCGLKPETMQEIIGKSSGRSYAMEAKMEKFIMSGDFAGGFAMDLQHKDLGLALEAGKEGNVPLPMTAMMATQIFEGGRAMGLGREDMSAVIKVWEQMTGVSVSGGSIKIGFIGLGAMGKPMAINLLKEGVTVYAFDLMEANVAAVVAQGAQACENNQKVAAASDIIFTSLPNAGIVETVMNGPGGVLSACKAGTVIVDMSSVSPSSTLKMAKVAAEKGIDYVDAPVSGGTKGAEAGTLTIMVGASEAVFEKIQPVLSVIGKDIYHVGDTGAGDAVKIVNNLLLGCNMASLAEALVLGVKCGLKPETMQEIIGKSSGRSYAMEAKMEKFIMSGDFAGGFAMDLQHKDLGLALEAGKEGNVPLPMTAMMATQIFEGGRAMGLGREDMSAVIKVWEQMTGVSVSGIKIGFIGLGAMGKPMAINLLKEGVTVYAFDLMEANVAAVVAQGAQACENNQKVAAASDIIFTSLPNAGIVETVMNGPGGVLSACKAGTVIVDMSSVSPSSTLKMAKVAAEKGIDYVDAPVSGGTKGAEAGTLTIMVGASEAVFEKIQPVLSVIGKDIYHVGDTGAGDAVKIVNNLLLGCNMASLAEALVLGVKCGLKPETMQEIIGKSSGRSYAMEAKMEKFIMSGDFAGGFAMDLQHKDLGLALEAGKEGNVPLPMTAMMATQIFEGGRAMGLGREDMSAVIKVWEQMTGVSVSGGFIGLGAQKVAAASDIIFTSLPNAGIVETVMNTVIVDMSSVSPSSTLKMAKVAAEKGIDYVDAPVSGGTKGAEAGTLTIMVGASEAVFEKIQPVLSVIGKDIYHVGDTGAGDAVKIVNNLLLGCNMASLAEALVLGVKCGLKPETMQEIIGKSSSGRSYAMEAKMEKFIMSGDFAGGFAMDLQHKDLGLALEAGKEGNVPLPMTAMMATQIFEGGRAMGLGREDMSAVIKVWEQMTGVSVSGG

Solvent-accessible surface area: 40413 Å² total; per-residue (Å²): 131,74,53,0,0,2,6,31,2,44,71,46,8,79,12,0,0,33,12,0,21,139,117,68,26,36,0,36,0,39,12,154,119,151,80,35,18,54,30,0,55,80,94,49,9,98,61,16,132,50,40,70,96,0,0,70,39,4,55,5,0,1,3,67,27,75,65,28,44,66,2,78,94,27,0,73,12,118,55,5,2,1,72,25,16,154,66,35,6,0,0,0,2,18,0,41,3,0,10,28,6,2,75,113,4,17,160,39,0,66,145,84,36,2,46,9,2,0,0,4,20,32,54,39,57,170,8,0,113,72,12,67,0,30,2,6,0,0,5,48,96,74,17,25,104,119,0,64,81,14,1,50,32,1,3,150,50,33,38,64,9,20,95,32,0,2,0,3,1,0,49,8,0,9,15,0,3,14,0,0,3,0,0,0,2,0,0,0,0,0,0,0,33,94,35,56,5,124,22,85,16,0,50,86,2,0,24,132,13,24,2,60,4,71,0,3,93,28,18,0,112,141,7,0,51,50,23,85,8,76,52,55,63,11,0,40,79,0,4,58,13,0,22,22,0,33,62,4,1,86,82,12,49,0,2,0,5,0,0,2,2,0,10,17,11,0,2,1,0,41,21,55,64,18,8,164,47,0,0,0,0,0,0,54,4,18,24,110,16,21,70,14,84,9,22,31,113,152,69,76,0,0,2,6,32,0,40,72,44,7,58,17,0,0,47,13,0,22,144,118,71,28,51,1,26,0,30,14,151,118,150,78,16,17,61,40,0,63,82,101,50,6,97,61,18,120,55,38,70,108,0,0,50,26,0,47,4,0,1,2,66,28,79,66,38,48,68,0,75,91,27,0,71,12,147,56,5,1,4,68,22,17,110,81,41,4,2,0,0,1,18,0,44,4,1,8,38,14,1,77,98,3,17,166,44,0,69,142,102,37,3,45,10,2,0,0,2,18,37,54,38,57,171,7,0,115,72,12,65,0,34,2,7,0,0,4,48,95,70,15,25,109,99,0,63,81,12,0,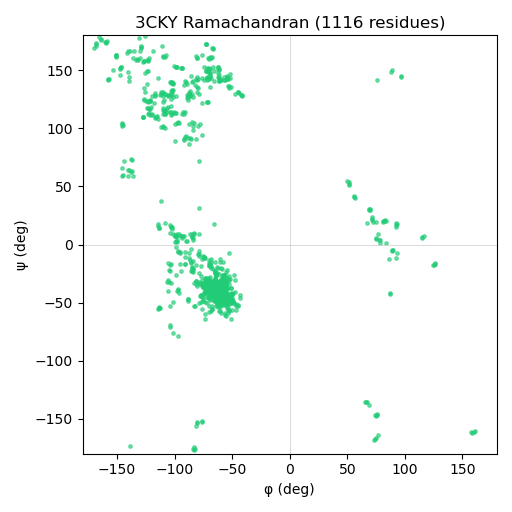49,32,0,4,150,60,33,42,63,5,20,91,30,0,0,0,3,1,0,46,8,1,9,20,0,4,14,0,0,3,0,0,0,2,0,0,0,0,0,1,0,32,93,33,60,5,135,21,88,28,0,49,96,6,0,31,130,20,26,1,59,5,68,0,6,100,26,16,0,112,142,7,0,40,62,32,86,8,75,50,55,52,34,0,54,76,0,5,68,6,0,22,22,0,33,65,4,1,91,83,11,50,0,3,0,4,0,0,2,2,0,9,18,10,0,2,1,0,41,21,43,63,16,9,217,48,0,0,0,0,0,0,55,4,16,22,108,21,21,69,14,79,4,22,79,120,70,0,0,2,7,21,1,43,70,46,8,60,16,0,0,49,24,0,23,163,119,69,21,50,1,39,0,50,11,149,129,157,72,28,20,54,34,0,69,83,98,48,4,100,62,23,126,52,42,85,110,0,0,58,32,0,46,15,0,1,2,66,26,74,71,37,46,66,1,77,90,28,1,70,13,118,55,5,1,2,70,22,16,108,71,43,2,2,0,0,2,17,0,42,5,2,13,49,17,1,95,136,4,18,156,40,0,65,151,93,37,2,45,9,2,0,0,3,22,42,52,38,57,164,7,0,113,73,13,66,0,30,1,6,0,0,5,47,97,76,16,24,110,99,0,65,82,11,0,48,31,0,4,146,62,34,32,64,6,26,92,35,0,10,0,3,1,0,32,8,0,7,8,0,3,14,0,0,3,0,0,0,2,0,0,0,0,0,0,0,33,94,26,49,5,145,15,85,26,0,50,77,9,0,35,140,30,24,2,80,8,66,0,5,117,26,17,0,111,129,6,0,14,67,35,85,8,75,50,56,59,26,0,47,82,0,4,78,13,0,22,24,0,34,68,4,1,91,92,10,49,0,2,0,6,0,0,1,2,0,9,16,10,0,2,1,0,40,20,43,61,17,8,218,48,0,0,0,0,0,0,56,4,17,24,89,13,21,69,15,83,2,20,43,66,111,56,55,152,80,111,163,188,54,39,94,88,30,113,40,8,10,4,75,27,74,69,37,41,66,0,98,110,61,68,108,71,2,10,0,2,41,1,36,6,4,16,32,11,1,63,118,14,18,120,44,5,68,154,134,65,53,49,10,2,1,0,6,48,33,52,51,66,173,8,44,148,73,21,70,16,26,2,3,0,0,5,47,98,72,18,26,110,110,0,64,81,57,0,50,105,48,3,146,53,32,31,63,9,24,93,39,0,10,0,3,1,0,23,9,0,1,12,0,3,13,0,0,3,0,0,0,2,0,0,0,0,0,1,0,33,93,30,52,5,130,15,71,29,0,53,84,9,0,36,103,29,22,2,81,7,67,0,6,118,26,16,0,108,142,7,0,12,65,31,86,8,75,50,54,62,11,0,40,83,0,4,55,11,0,20,24,0,36,70,5,2,93,90,12,52,0,2,0,7,0,0,2,3,0,9,18,10,0,2,1,0,41,21,40,65,17,9,171,49,0,0,0,0,0,0,54,4,17,21,91,14,20,66,17,82,3,32,41,81

Organism: Eubacterium barkeri (NCBI:txid1528)

CATH classification: 3.40.50.720 (+1 more: 1.10.1040.10)

Secondary structure (DSSP, 8-state):
--EEEEE---TTHHHHHHHHHHTT-EEEEE-SSHHHHHHHHTTT-EE-SSHHHHHHH-SEEEE--SSHHHHHHHHHSTT-HHHHSPTT-EEEE-----HHHHHHHHHHHHHTT-EEEE--EESHHHHHHHT-EEEEEES-HHHHHHHHHHHHHHEEEEEEEESTTHHHHHHHHHHHHHHHHHHHHHHHHHHHHHTT--HHHHHHHHHTSTT-BHHHHHHIIIIIIT---SSSSBHHHHHHHHHHHHHHHHHHT---HHHHHHHHHHHHHHHTT-TTSBGGGGHHHHHHHH----S--/--EEEEE---TTHHHHHHHHHHTT-EEEEE-SSHHHHHHHHTTT-EE-SSHHHHHHH-SEEEE--SSHHHHHHHHHSTT-HHHHSPTT-EEEE-----HHHHHHHHHHHHHTT-EEEE--EESHHHHHHHT-EEEEEES-HHHHHHHHHHHHHHEEEEEEEESTTHHHHHHHHHHHHHHHHHHHHHHHHHHHHHTT--HHHHHHHHHTSTT-BHHHHHHIIIIIIT---SSSSBHHHHHHHHHHHHHHHHHHT---HHHHHHHHHHHHHHHTT-TTSBGGGGHHHHHHHH------/-EEEEE---TTHHHHHHHHHHTT-EEEEE-SSHHHHHHHHTTT-EE-SSHHHHHHH-SEEEE--SSHHHHHHHHTSTT-HHHHSPTT-EEEE-----HHHHHHHHHHHHHTT-EEEE--EESHHHHHHHT-EEEEEES-HHHHHHHHHHHHHHEEEEEEEESTTHHHHHHHHHHHHHHHHHHHHHHHHHHHHHTT--HHHHHHHHHTSTT-BHHHHHHIIIIIIT---SSSSBHHHHHHHHHHHHHHHHHHT---HHHHHHHHHHHHHHHTT-TTSBGGGGHHHHHHHH----S--/-B-----HHHHH-SEEEE--SSHHHHHHH---EEEE-----HHHHHHHHHHHHHTT-EEEE--EESHHHHHHHT-EEEEEES-HHHHHHHHHHHHHHEEEEEEEESTTHHHHHHHHHHHHHHHHHHHHHHHHHHHHHTT--HHHHHHHHHTSTT-BHHHHHHIIIIIIT---SSSSBHHHHHHHHHHHHHHHHHHT---HHHHHHHHHHHHHHHTT-TTSBGGGGHHHHHHHH----S--

Radius of gyration: 32.73 Å; Cα contacts (8 Å, |Δi|>4): 2643; chains: 4; bounding box: 103×101×50 Å

Nearest PDB structures (foldseek):
  3cky-assembly1_A  TM=1.000E+00  e=4.891E-57  unclassified
  3cky-assembly2_D  TM=9.717E-01  e=2.146E-39  unclassified
  3pef-assembly2_G  TM=8.358E-01  e=1.904E-27  Geobacter metallireducens
  3pdu-assembly1_A  TM=8.544E-01  e=2.980E-27  Geobacter sulfurreducens
  6smz-assembly1_B  TM=6.749E-01  e=2.217E-24  Escherichia coli K-12

InterPro domains:
  IPR002204 3-hydroxyisobutyrate dehydrogenase-related, conserved site [PS00895] (9-22)
  IPR006115 6-phosphogluconate dehydrogenase, NADP-binding [PF03446] (6-165)
  IPR008927 6-phosphogluconate dehydrogenase-like, C-terminal domain superfamily [SSF48179] (168-296)
  IPR013328 6-phosphogluconate dehydrogenase, domain 2 [G3DSA:1.10.1040.10] (167-301)
  IPR015815 3-hydroxyisobutyrate dehydrogenase-related [PIRSF000103] (3-294)
  IPR029154 3-hydroxyisobutyrate dehydrogenase-like, NAD-binding domain [PF14833] (168-289)
  IPR036291 NAD(P)-binding domain superfamily [SSF51735] (5-166)

B-factor: mean 55.19, std 13.16, range [20.0, 82.0]